Protein AF-0000000081657833 (afdb_homodimer)

Structure (mmCIF, N/CA/C/O backbone):
data_AF-0000000081657833-model_v1
#
loop_
_entity.id
_entity.type
_entity.pdbx_description
1 polymer Otopetrin-2-like
#
loop_
_atom_site.group_PDB
_atom_site.id
_atom_site.type_symbol
_atom_site.label_atom_id
_atom_site.label_alt_id
_atom_site.label_comp_id
_atom_site.label_asym_id
_atom_site.label_entity_id
_atom_site.label_seq_id
_atom_site.pdbx_PDB_ins_code
_atom_site.Cartn_x
_atom_site.Cartn_y
_atom_site.Cartn_z
_atom_site.occupancy
_atom_site.B_iso_or_equiv
_atom_site.auth_seq_id
_atom_site.auth_comp_id
_atom_site.auth_asym_id
_atom_site.auth_atom_id
_atom_site.pdbx_PDB_model_num
ATOM 1 N N . MET A 1 1 ? -50.062 37.625 16.531 1 20.48 1 MET A N 1
ATOM 2 C CA . MET A 1 1 ? -49.156 36.594 17.062 1 20.48 1 MET A CA 1
ATOM 3 C C . MET A 1 1 ? -47.719 36.906 16.688 1 20.48 1 MET A C 1
ATOM 5 O O . MET A 1 1 ? -46.844 36.062 16.828 1 20.48 1 MET A O 1
ATOM 9 N N . ALA A 1 2 ? -47.469 38.031 16.031 1 24.91 2 ALA A N 1
ATOM 10 C CA . ALA A 1 2 ? -46.375 38.844 15.508 1 24.91 2 ALA A CA 1
ATOM 11 C C . ALA A 1 2 ? -45.469 39.312 16.625 1 24.91 2 ALA A C 1
ATOM 13 O O . ALA A 1 2 ? -44.312 39.688 16.375 1 24.91 2 ALA A O 1
ATOM 14 N N . THR A 1 3 ? -45.969 39.5 17.859 1 25.23 3 THR A N 1
ATOM 15 C CA . THR A 1 3 ? -45.406 40.312 18.938 1 25.23 3 THR A CA 1
ATOM 16 C C . THR A 1 3 ? -44.188 39.625 19.516 1 25.23 3 THR A C 1
ATOM 18 O O . THR A 1 3 ? -43.312 40.281 20.094 1 25.23 3 THR A O 1
ATOM 21 N N . SER A 1 4 ? -44.281 38.312 19.719 1 24.72 4 SER A N 1
ATOM 22 C CA . SER A 1 4 ? -43.438 37.688 20.719 1 24.72 4 SER A CA 1
ATOM 23 C C . SER A 1 4 ? -42 37.562 20.234 1 24.72 4 SER A C 1
ATOM 25 O O . SER A 1 4 ? -41.188 36.875 20.859 1 24.72 4 SER A O 1
ATOM 27 N N . TYR A 1 5 ? -41.688 37.906 19 1 25.25 5 TYR A N 1
ATOM 28 C CA . TYR A 1 5 ? -40.344 37.75 18.469 1 25.25 5 TYR A CA 1
ATOM 29 C C . TYR A 1 5 ? -39.375 38.719 19.125 1 25.25 5 TYR A C 1
ATOM 31 O O . TYR A 1 5 ? -38.156 38.656 18.875 1 25.25 5 TYR A O 1
ATOM 39 N N . ARG A 1 6 ? -39.906 39.844 19.672 1 27.23 6 ARG A N 1
ATOM 40 C CA . ARG A 1 6 ? -39.094 40.969 20.094 1 27.23 6 ARG A CA 1
ATOM 41 C C . ARG A 1 6 ? -38.281 40.625 21.328 1 27.23 6 ARG A C 1
ATOM 43 O O . ARG A 1 6 ? -37.219 41.219 21.562 1 27.23 6 ARG A O 1
ATOM 50 N N . ALA A 1 7 ? -38.969 39.969 22.266 1 26.09 7 ALA A N 1
ATOM 51 C CA . ALA A 1 7 ? -38.469 39.969 23.625 1 26.09 7 ALA A CA 1
ATOM 52 C C . ALA A 1 7 ? -37.156 39.219 23.734 1 26.09 7 ALA A C 1
ATOM 54 O O . ALA A 1 7 ? -36.438 39.312 24.75 1 26.09 7 ALA A O 1
ATOM 55 N N . ILE A 1 8 ? -37 38.188 22.844 1 27.27 8 ILE A N 1
ATOM 56 C CA . ILE A 1 8 ? -35.844 37.312 23.125 1 27.27 8 ILE A CA 1
ATOM 57 C C . ILE A 1 8 ? -34.562 38.062 22.891 1 27.27 8 ILE A C 1
ATOM 59 O O . ILE A 1 8 ? -33.469 37.625 23.312 1 27.27 8 ILE A O 1
ATOM 63 N N . ASN A 1 9 ? -34.625 39.25 22.156 1 26.12 9 ASN A N 1
ATOM 64 C CA . ASN A 1 9 ? -33.406 40 21.844 1 26.12 9 ASN A CA 1
ATOM 65 C C . ASN A 1 9 ? -32.875 40.719 23.078 1 26.12 9 ASN A C 1
ATOM 67 O O . ASN A 1 9 ? -31.875 41.469 23 1 26.12 9 ASN A O 1
ATOM 71 N N . ALA A 1 10 ? -33.75 41.094 23.906 1 26.34 10 ALA A N 1
ATOM 72 C CA . ALA A 1 10 ? -33.438 42.125 24.891 1 26.34 10 ALA A CA 1
ATOM 73 C C . ALA A 1 10 ? -32.312 41.656 25.812 1 26.34 10 ALA A C 1
ATOM 75 O O . ALA A 1 10 ? -31.469 42.438 26.25 1 26.34 10 ALA A O 1
ATOM 76 N N . ASP A 1 11 ? -32.531 40.594 26.484 1 26.44 11 ASP A N 1
ATOM 77 C CA . ASP A 1 11 ? -31.703 40.375 27.656 1 26.44 11 ASP A CA 1
ATOM 78 C C . ASP A 1 11 ? -30.297 39.938 27.25 1 26.44 11 ASP A C 1
ATOM 80 O O . ASP A 1 11 ? -29.797 38.906 27.672 1 26.44 11 ASP A O 1
ATOM 84 N N . LEU A 1 12 ? -29.984 40.125 25.922 1 25.72 12 LEU A N 1
ATOM 85 C CA . LEU A 1 12 ? -28.594 39.812 25.641 1 25.72 12 LEU A CA 1
ATOM 86 C C . LEU A 1 12 ? -27.672 40.781 26.406 1 25.72 12 LEU A C 1
ATOM 88 O O . LEU A 1 12 ? -27.797 42 26.297 1 25.72 12 LEU A O 1
ATOM 92 N N . PRO A 1 13 ? -27.297 40.469 27.641 1 28.05 13 PRO A N 1
ATOM 93 C CA . PRO A 1 13 ? -26.453 41.406 28.359 1 28.05 13 PRO A CA 1
ATOM 94 C C . PRO A 1 13 ? -25.453 42.125 27.438 1 28.05 13 PRO A C 1
ATOM 96 O O . PRO A 1 13 ? -25.094 41.625 26.391 1 28.05 13 PRO A O 1
ATOM 99 N N . ASP A 1 14 ? -25.469 43.438 27.453 1 27.39 14 ASP A N 1
ATOM 100 C CA . ASP A 1 14 ? -24.547 44.344 26.781 1 27.39 14 ASP A CA 1
ATOM 101 C C . ASP A 1 14 ? -23.109 43.844 26.859 1 27.39 14 ASP A C 1
ATOM 103 O O . ASP A 1 14 ? -22.578 43.625 27.953 1 27.39 14 ASP A O 1
ATOM 107 N N . PHE A 1 15 ? -22.656 42.969 26.016 1 26.62 15 PHE A N 1
ATOM 108 C CA . PHE A 1 15 ? -21.234 42.656 25.906 1 26.62 15 PHE A CA 1
ATOM 109 C C . PHE A 1 15 ? -20.375 43.906 26.016 1 26.62 15 PHE A C 1
ATOM 111 O O . PHE A 1 15 ? -20.312 44.688 25.078 1 26.62 15 PHE A O 1
ATOM 118 N N . GLU A 1 16 ? -20.438 44.688 27.172 1 26.23 16 GLU A N 1
ATOM 119 C CA . GLU A 1 16 ? -19.422 45.688 27.469 1 26.23 16 GLU A CA 1
ATOM 120 C C . GLU A 1 16 ? -18.062 45.281 26.891 1 26.23 16 GLU A C 1
ATOM 122 O O . GLU A 1 16 ? -17.75 44.094 26.766 1 26.23 16 GLU A O 1
ATOM 127 N N . THR A 1 17 ? -17.312 46.25 26.234 1 28.41 17 THR A N 1
ATOM 128 C CA . THR A 1 17 ? -15.961 46.281 25.703 1 28.41 17 THR A CA 1
ATOM 129 C C . THR A 1 17 ? -14.977 45.625 26.672 1 28.41 17 THR A C 1
ATOM 131 O O . THR A 1 17 ? -14.641 46.219 27.703 1 28.41 17 THR A O 1
ATOM 134 N N . ILE A 1 18 ? -15.211 44.469 27.141 1 28.56 18 ILE A N 1
ATOM 135 C CA . ILE A 1 18 ? -14.156 43.875 27.969 1 28.56 18 ILE A CA 1
ATOM 136 C C . ILE A 1 18 ? -12.797 44.156 27.328 1 28.56 18 ILE A C 1
ATOM 138 O O . ILE A 1 18 ? -12.531 43.688 26.203 1 28.56 18 ILE A O 1
ATOM 142 N N . SER A 1 19 ? -12.164 45.375 27.641 1 27.45 19 SER A N 1
ATOM 143 C CA . SER A 1 19 ? -10.75 45.719 27.469 1 27.45 19 SER A CA 1
ATOM 144 C C . SER A 1 19 ? -9.859 44.5 27.734 1 27.45 19 SER A C 1
ATOM 146 O O . SER A 1 19 ? -9.734 44.062 28.875 1 27.45 19 SER A O 1
ATOM 148 N N . LEU A 1 20 ? -9.938 43.438 26.969 1 29.78 20 LEU A N 1
ATOM 149 C CA . LEU A 1 20 ? -8.914 42.406 26.984 1 29.78 20 LEU A CA 1
ATOM 150 C C . LEU A 1 20 ? -7.527 43 27.156 1 29.78 20 LEU A C 1
ATOM 152 O O . LEU A 1 20 ? -7.008 43.656 26.25 1 29.78 20 LEU A O 1
ATOM 156 N N . ASN A 1 21 ? -7.195 43.531 28.406 1 30.41 21 ASN A N 1
ATOM 157 C CA . ASN A 1 21 ? -5.891 44 28.859 1 30.41 21 ASN A CA 1
ATOM 158 C C . ASN A 1 21 ? -4.762 43.125 28.328 1 30.41 21 ASN A C 1
ATOM 160 O O . ASN A 1 21 ? -4.969 41.938 28.047 1 30.41 21 ASN A O 1
ATOM 164 N N . SER A 1 22 ? -3.482 43.75 27.922 1 36.66 22 SER A N 1
ATOM 165 C CA . SER A 1 22 ? -2.221 43.25 27.391 1 36.66 22 SER A CA 1
ATOM 166 C C . SER A 1 22 ? -1.782 41.969 28.109 1 36.66 22 SER A C 1
ATOM 168 O O . SER A 1 22 ? -1.182 41.062 27.5 1 36.66 22 SER A O 1
ATOM 170 N N . VAL A 1 23 ? -2.049 41.875 29.406 1 38.56 23 VAL A N 1
ATOM 171 C CA . VAL A 1 23 ? -1.584 40.75 30.219 1 38.56 23 VAL A CA 1
ATOM 172 C C . VAL A 1 23 ? -2.281 39.469 29.781 1 38.56 23 VAL A C 1
ATOM 174 O O . VAL A 1 23 ? -1.65 38.406 29.688 1 38.56 23 VAL A O 1
ATOM 177 N N . ASP A 1 24 ? -3.578 39.562 29.438 1 38.16 24 ASP A N 1
ATOM 178 C CA . ASP A 1 24 ? -4.316 38.312 29.172 1 38.16 24 ASP A CA 1
ATOM 179 C C . ASP A 1 24 ? -3.98 37.781 27.781 1 38.16 24 ASP A C 1
ATOM 181 O O . ASP A 1 24 ? -3.945 36.562 27.578 1 38.16 24 ASP A O 1
ATOM 185 N N . ILE A 1 25 ? -3.688 38.688 26.891 1 39.97 25 ILE A N 1
ATOM 186 C CA . ILE A 1 25 ? -3.225 38.188 25.594 1 39.97 25 ILE A CA 1
ATOM 187 C C . ILE A 1 25 ? -1.876 37.5 25.766 1 39.97 25 ILE A C 1
ATOM 189 O O . ILE A 1 25 ? -1.628 36.438 25.156 1 39.97 25 ILE A O 1
ATOM 193 N N . ASP A 1 26 ? -0.988 38.125 26.625 1 41.34 26 ASP A N 1
ATOM 194 C CA . ASP A 1 26 ? 0.297 37.469 26.844 1 41.34 26 ASP A CA 1
ATOM 195 C C . ASP A 1 26 ? 0.113 36.125 27.562 1 41.34 26 ASP A C 1
ATOM 197 O O . ASP A 1 26 ? 0.794 35.156 27.25 1 41.34 26 ASP A O 1
ATOM 201 N N . GLU A 1 27 ? -0.792 36.094 28.562 1 42.16 27 GLU A N 1
ATOM 202 C CA . GLU A 1 27 ? -1.062 34.812 29.203 1 42.16 27 GLU A CA 1
ATOM 203 C C . GLU A 1 27 ? -1.733 33.844 28.219 1 42.16 27 GLU A C 1
ATOM 205 O O . GLU A 1 27 ? -1.401 32.656 28.188 1 42.16 27 GLU A O 1
ATOM 210 N N . TYR A 1 28 ? -2.646 34.312 27.422 1 40.41 28 TYR A N 1
ATOM 211 C CA . TYR A 1 28 ? -3.246 33.469 26.391 1 40.41 28 TYR A CA 1
ATOM 212 C C . TYR A 1 28 ? -2.217 33.062 25.344 1 40.41 28 TYR A C 1
ATOM 214 O O . TYR A 1 28 ? -2.17 31.922 24.906 1 40.41 28 TYR A O 1
ATOM 222 N N . ARG A 1 29 ? -1.452 34.031 24.891 1 39.5 29 ARG A N 1
ATOM 223 C CA . ARG A 1 29 ? -0.312 33.688 24.062 1 39.5 29 ARG A CA 1
ATOM 224 C C . ARG A 1 29 ? 0.617 32.719 24.781 1 39.5 29 ARG A C 1
ATOM 226 O O . ARG A 1 29 ? 1.127 31.781 24.172 1 39.5 29 ARG A O 1
ATOM 233 N N . ASN A 1 30 ? 0.986 33.062 26.031 1 41.78 30 ASN A N 1
ATOM 234 C CA . ASN A 1 30 ? 1.788 32.125 26.812 1 41.78 30 ASN A CA 1
ATOM 235 C C . ASN A 1 30 ? 1.072 30.797 26.984 1 41.78 30 ASN A C 1
ATOM 237 O O . ASN A 1 30 ? 1.706 29.75 26.969 1 41.78 30 ASN A O 1
ATOM 241 N N . LEU A 1 31 ? -0.223 30.875 27.281 1 39.28 31 LEU A N 1
ATOM 242 C CA . LEU A 1 31 ? -0.978 29.625 27.359 1 39.28 31 LEU A CA 1
ATOM 243 C C . LEU A 1 31 ? -1.009 28.922 26 1 39.28 31 LEU A C 1
ATOM 245 O O . LEU A 1 31 ? -0.861 27.703 25.938 1 39.28 31 LEU A O 1
ATOM 249 N N . ILE A 1 32 ? -1.309 29.688 24.953 1 39.22 32 ILE A N 1
ATOM 250 C CA . ILE A 1 32 ? -1.171 29.094 23.625 1 39.22 32 ILE A CA 1
ATOM 251 C C . ILE A 1 32 ? 0.274 28.656 23.406 1 39.22 32 ILE A C 1
ATOM 253 O O . ILE A 1 32 ? 0.524 27.578 22.859 1 39.22 32 ILE A O 1
ATOM 257 N N . ARG A 1 33 ? 1.222 29.672 23.688 1 39 33 ARG A N 1
ATOM 258 C CA . ARG A 1 33 ? 2.621 29.266 23.609 1 39 33 ARG A CA 1
ATOM 259 C C . ARG A 1 33 ? 2.902 28.109 24.562 1 39 33 ARG A C 1
ATOM 261 O O . ARG A 1 33 ? 3.654 27.188 24.219 1 39 33 ARG A O 1
ATOM 268 N N . LYS A 1 34 ? 2.561 28.266 25.844 1 40.59 34 LYS A N 1
ATOM 269 C CA . LYS A 1 34 ? 2.717 27.141 26.75 1 40.59 34 LYS A CA 1
ATOM 270 C C . LYS A 1 34 ? 1.944 25.922 26.25 1 40.59 34 LYS A C 1
ATOM 272 O O . LYS A 1 34 ? 2.404 24.781 26.391 1 40.59 34 LYS A O 1
ATOM 277 N N . ARG A 1 35 ? 0.687 26.141 25.906 1 37.44 35 ARG A N 1
ATOM 278 C CA . ARG A 1 35 ? -0.119 25.078 25.312 1 37.44 35 ARG A CA 1
ATOM 279 C C . ARG A 1 35 ? 0.472 24.609 23.984 1 37.44 35 ARG A C 1
ATOM 281 O O . ARG A 1 35 ? 0.391 23.438 23.656 1 37.44 35 ARG A O 1
ATOM 288 N N . ALA A 1 36 ? 0.867 25.562 23.266 1 38.44 36 ALA A N 1
ATOM 289 C CA . ALA A 1 36 ? 1.627 25.172 22.078 1 38.44 36 ALA A CA 1
ATOM 290 C C . ALA A 1 36 ? 2.91 24.438 22.469 1 38.44 36 ALA A C 1
ATOM 292 O O . ALA A 1 36 ? 3.613 23.922 21.609 1 38.44 36 ALA A O 1
ATOM 293 N N . VAL A 1 37 ? 3.5 24.906 23.578 1 38.91 37 VAL A N 1
ATOM 294 C CA . VAL A 1 37 ? 4.609 24.078 24.047 1 38.91 37 VAL A CA 1
ATOM 295 C C . VAL A 1 37 ? 4.133 22.641 24.266 1 38.91 37 VAL A C 1
ATOM 297 O O . VAL A 1 37 ? 3.609 22.297 25.328 1 38.91 37 VAL A O 1
ATOM 300 N N . SER A 1 38 ? 3.117 22.219 23.641 1 41.28 38 SER A N 1
ATOM 301 C CA . SER A 1 38 ? 2.92 20.781 23.594 1 41.28 38 SER A CA 1
ATOM 302 C C . SER A 1 38 ? 4.199 20.031 23.938 1 41.28 38 SER A C 1
ATOM 304 O O . SER A 1 38 ? 5.273 20.344 23.422 1 41.28 38 SER A O 1
ATOM 306 N N . LYS A 1 39 ? 4.207 19.672 25.094 1 44.31 39 LYS A N 1
ATOM 307 C CA . LYS A 1 39 ? 5.266 18.75 25.469 1 44.31 39 LYS A CA 1
ATOM 308 C C . LYS A 1 39 ? 5.875 18.078 24.25 1 44.31 39 LYS A C 1
ATOM 310 O O . LYS A 1 39 ? 5.191 17.891 23.234 1 44.31 39 LYS A O 1
ATOM 315 N N . GLU A 1 40 ? 7.254 18 24.172 1 48.75 40 GLU A N 1
ATOM 316 C CA . GLU A 1 40 ? 8.359 17.516 23.359 1 48.75 40 GLU A CA 1
ATOM 317 C C . GLU A 1 40 ? 7.996 16.203 22.672 1 48.75 40 GLU A C 1
ATOM 319 O O . GLU A 1 40 ? 8.062 15.133 23.281 1 48.75 40 GLU A O 1
ATOM 324 N N . GLU A 1 41 ? 6.898 16.141 21.922 1 56.97 41 GLU A N 1
ATOM 325 C CA . GLU A 1 41 ? 6.641 14.945 21.125 1 56.97 41 GLU A CA 1
ATOM 326 C C . GLU A 1 41 ? 7.918 14.453 20.438 1 56.97 41 GLU A C 1
ATOM 328 O O . GLU A 1 41 ? 8.609 15.227 19.781 1 56.97 41 GLU A O 1
ATOM 333 N N . SER A 1 42 ? 8.531 13.477 21.031 1 72 42 SER A N 1
ATOM 334 C CA . SER A 1 42 ? 9.695 12.891 20.375 1 72 42 SER A CA 1
ATOM 335 C C . SER A 1 42 ? 9.328 12.289 19.031 1 72 42 SER A C 1
ATOM 337 O O . SER A 1 42 ? 8.578 11.32 18.953 1 72 42 SER A O 1
ATOM 339 N N . PRO A 1 43 ? 9.531 13.086 17.938 1 79.62 43 PRO A N 1
ATOM 340 C CA . PRO A 1 43 ? 9.312 12.508 16.609 1 79.62 43 PRO A CA 1
ATOM 341 C C . PRO A 1 43 ? 9.93 11.117 16.469 1 79.62 43 PRO A C 1
ATOM 343 O O . PRO A 1 43 ? 9.406 10.281 15.719 1 79.62 43 PRO A O 1
ATOM 346 N N . GLY A 1 44 ? 10.938 10.898 17.297 1 82.19 44 GLY A N 1
ATOM 347 C CA . GLY A 1 44 ? 11.562 9.586 17.266 1 82.19 44 GLY A CA 1
ATOM 348 C C . GLY A 1 44 ? 10.688 8.492 17.828 1 82.19 44 GLY A C 1
ATOM 349 O O . GLY A 1 44 ? 10.672 7.367 17.328 1 82.19 44 GLY A O 1
ATOM 350 N N . GLY A 1 45 ? 9.906 8.859 18.844 1 82.75 45 GLY A N 1
ATOM 351 C CA . GLY A 1 45 ? 9 7.891 19.438 1 82.75 45 GLY A CA 1
ATOM 352 C C . GLY A 1 45 ? 7.867 7.484 18.5 1 82.75 45 GLY A C 1
ATOM 353 O O . GLY A 1 45 ? 7.461 6.32 18.484 1 82.75 45 GLY A O 1
ATOM 354 N N . THR A 1 46 ? 7.422 8.367 17.719 1 86.94 46 THR A N 1
ATOM 355 C CA . THR A 1 46 ? 6.336 8.086 16.797 1 86.94 46 THR A CA 1
ATOM 356 C C . THR A 1 46 ? 6.809 7.145 15.688 1 86.94 46 THR A C 1
ATOM 358 O O . THR A 1 46 ? 6.117 6.184 15.344 1 86.94 46 THR A O 1
ATOM 361 N N . VAL A 1 47 ? 7.961 7.406 15.195 1 89.62 47 VAL A N 1
ATOM 362 C CA . VAL A 1 47 ? 8.477 6.59 14.102 1 89.62 47 VAL A CA 1
ATOM 363 C C . VAL A 1 47 ? 8.875 5.211 14.633 1 89.62 47 VAL A C 1
ATOM 365 O O . VAL A 1 47 ? 8.711 4.203 13.938 1 89.62 47 VAL A O 1
ATOM 368 N N . CYS A 1 48 ? 9.367 5.199 15.82 1 90.06 48 CYS A N 1
ATOM 369 C CA . CYS A 1 48 ? 9.719 3.92 16.438 1 90.06 48 CYS A CA 1
ATOM 370 C C . CYS A 1 48 ? 8.477 3.043 16.594 1 90.06 48 CYS A C 1
ATOM 372 O O . CYS A 1 48 ? 8.531 1.834 16.375 1 90.06 48 CYS A O 1
ATOM 374 N N . GLY A 1 49 ? 7.414 3.66 17.031 1 92.25 49 GLY A N 1
ATOM 375 C CA . GLY A 1 49 ? 6.164 2.922 17.125 1 92.25 49 GLY A CA 1
ATOM 376 C C . GLY A 1 49 ? 5.676 2.4 15.781 1 92.25 49 GLY A C 1
ATOM 377 O O . GLY A 1 49 ? 5.211 1.264 15.688 1 92.25 49 GLY A O 1
ATOM 378 N N . GLN A 1 50 ? 5.82 3.17 14.781 1 93 50 GLN A N 1
ATOM 379 C CA . GLN A 1 50 ? 5.402 2.742 13.445 1 93 50 GLN A CA 1
ATOM 380 C C . GLN A 1 50 ? 6.258 1.582 12.953 1 93 50 GLN A C 1
ATOM 382 O O . GLN A 1 50 ? 5.738 0.632 12.359 1 93 50 GLN A O 1
ATOM 387 N N . LEU A 1 51 ? 7.535 1.677 13.195 1 95.38 51 LEU A N 1
ATOM 388 C CA . LEU A 1 51 ? 8.438 0.603 12.789 1 95.38 51 LEU A CA 1
ATOM 389 C C . LEU A 1 51 ? 8.094 -0.694 13.516 1 95.38 51 LEU A C 1
ATOM 391 O O . LEU A 1 51 ? 8.133 -1.772 12.922 1 95.38 51 LEU A O 1
ATOM 395 N N . ALA A 1 52 ? 7.762 -0.55 14.766 1 95.5 52 ALA A N 1
ATOM 396 C CA . ALA A 1 52 ? 7.371 -1.728 15.539 1 95.5 52 ALA A CA 1
ATOM 397 C C . ALA A 1 52 ? 6.117 -2.373 14.961 1 95.5 52 ALA A C 1
ATOM 399 O O . ALA A 1 52 ? 6.027 -3.6 14.867 1 95.5 52 ALA A O 1
ATOM 400 N N . GLY A 1 53 ? 5.188 -1.564 14.617 1 95.5 53 GLY A N 1
ATOM 401 C CA . GLY A 1 53 ? 3.979 -2.088 14 1 95.5 53 GLY A CA 1
ATOM 402 C C . GLY A 1 53 ? 4.242 -2.801 12.688 1 95.5 53 GLY A C 1
ATOM 403 O O . GLY A 1 53 ? 3.734 -3.9 12.461 1 95.5 53 GLY A O 1
ATOM 404 N N . ILE A 1 54 ? 5.074 -2.227 11.844 1 95.56 54 ILE A N 1
ATOM 405 C CA . ILE A 1 54 ? 5.406 -2.818 10.547 1 95.56 54 ILE A CA 1
ATOM 406 C C . ILE A 1 54 ? 6.137 -4.145 10.766 1 95.56 54 ILE A C 1
ATOM 408 O O . ILE A 1 54 ? 5.871 -5.125 10.062 1 95.56 54 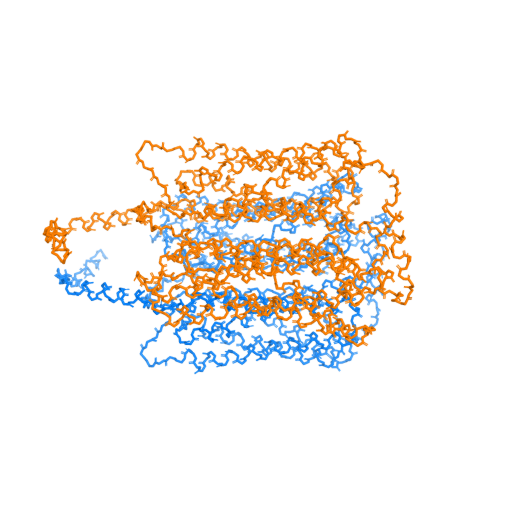ILE A O 1
ATOM 412 N N . THR A 1 55 ? 7 -4.133 11.703 1 97 55 THR A N 1
ATOM 413 C CA . THR A 1 55 ? 7.758 -5.348 12 1 97 55 THR A CA 1
ATOM 414 C C . THR A 1 55 ? 6.824 -6.477 12.422 1 97 55 THR A C 1
ATOM 416 O O . THR A 1 55 ? 6.949 -7.605 11.938 1 97 55 THR A O 1
ATOM 419 N N . LEU A 1 56 ? 5.879 -6.168 13.266 1 96.62 56 LEU A N 1
ATOM 420 C CA . LEU A 1 56 ? 4.941 -7.18 13.742 1 96.62 56 LEU A CA 1
ATOM 421 C C . LEU A 1 56 ? 4.09 -7.715 12.602 1 96.62 56 LEU A C 1
ATOM 423 O O . LEU A 1 56 ? 3.852 -8.922 12.508 1 96.62 56 LEU A O 1
ATOM 427 N N . VAL A 1 57 ? 3.691 -6.879 11.75 1 96.56 57 VAL A N 1
ATOM 428 C CA . VAL A 1 57 ? 2.857 -7.289 10.625 1 96.56 57 VAL A CA 1
ATOM 429 C C . VAL A 1 57 ? 3.674 -8.148 9.656 1 96.56 57 VAL A C 1
ATOM 431 O O . VAL A 1 57 ? 3.207 -9.195 9.203 1 96.56 57 VAL A O 1
ATOM 434 N N . VAL A 1 58 ? 4.926 -7.73 9.367 1 96.5 58 VAL A N 1
ATOM 435 C CA . VAL A 1 58 ? 5.758 -8.445 8.406 1 96.5 58 VAL A CA 1
ATOM 436 C C . VAL A 1 58 ? 6.102 -9.836 8.945 1 96.5 58 VAL A C 1
ATOM 438 O O . VAL A 1 58 ? 6.137 -10.812 8.195 1 96.5 58 VAL A O 1
ATOM 441 N N . ILE A 1 59 ? 6.336 -9.953 10.227 1 96.75 59 ILE A N 1
ATOM 442 C CA . ILE A 1 59 ? 6.594 -11.258 10.828 1 96.75 59 ILE A CA 1
ATOM 443 C C . ILE A 1 59 ? 5.375 -12.156 10.656 1 96.75 59 ILE A C 1
ATOM 445 O O . ILE A 1 59 ? 5.508 -13.328 10.289 1 96.75 59 ILE A O 1
ATOM 449 N N . GLY A 1 60 ? 4.18 -11.625 10.922 1 95.69 60 GLY A N 1
ATOM 450 C CA . GLY A 1 60 ? 2.959 -12.398 10.742 1 95.69 60 GLY A CA 1
ATOM 451 C C . GLY A 1 60 ? 2.754 -12.867 9.312 1 95.69 60 GLY A C 1
ATOM 452 O O . GLY A 1 60 ? 2.377 -14.016 9.078 1 95.69 60 GLY A O 1
ATOM 453 N N . VAL A 1 61 ? 3.049 -12.023 8.391 1 94.38 61 VAL A N 1
ATOM 454 C CA . VAL A 1 61 ? 2.896 -12.367 6.98 1 94.38 61 VAL A CA 1
ATOM 455 C C . VAL A 1 61 ? 3.922 -13.43 6.59 1 94.38 61 VAL A C 1
ATOM 457 O O . VAL A 1 61 ? 3.6 -14.375 5.867 1 94.38 61 VAL A O 1
ATOM 460 N N . ALA A 1 62 ? 5.137 -13.273 7.023 1 94.75 62 ALA A N 1
ATOM 461 C CA . ALA A 1 62 ? 6.195 -14.227 6.703 1 94.75 62 ALA A CA 1
ATOM 462 C C . ALA A 1 62 ? 5.867 -15.609 7.242 1 94.75 62 ALA A C 1
ATOM 464 O O . ALA A 1 62 ? 6.047 -16.609 6.543 1 94.75 62 ALA A O 1
ATOM 465 N N . LEU A 1 63 ? 5.348 -15.688 8.422 1 94.69 63 LEU A N 1
ATOM 466 C CA . LEU A 1 63 ? 5.02 -16.969 9.023 1 94.69 63 LEU A CA 1
ATOM 467 C C . LEU A 1 63 ? 3.803 -17.594 8.344 1 94.69 63 LEU A C 1
ATOM 469 O O . LEU A 1 63 ? 3.746 -18.812 8.164 1 94.69 63 LEU A O 1
ATOM 473 N N . THR A 1 64 ? 2.857 -16.797 7.992 1 92.94 64 THR A N 1
ATOM 474 C CA . THR A 1 64 ? 1.681 -17.297 7.297 1 92.94 64 THR A CA 1
ATOM 475 C C . THR A 1 64 ? 2.057 -17.828 5.914 1 92.94 64 THR A C 1
ATOM 477 O O . THR A 1 64 ? 1.582 -18.891 5.504 1 92.94 64 THR A O 1
ATOM 480 N N . LEU A 1 65 ? 2.92 -17.125 5.246 1 89.19 65 LEU A N 1
ATOM 481 C CA . LEU A 1 65 ? 3.365 -17.578 3.93 1 89.19 65 LEU A CA 1
ATOM 482 C C . LEU A 1 65 ? 4.18 -18.859 4.035 1 89.19 65 LEU A C 1
ATOM 484 O O . LEU A 1 65 ? 4.07 -19.75 3.18 1 89.19 65 LEU A O 1
ATOM 488 N N . THR A 1 66 ? 4.969 -18.922 5.055 1 88.62 66 THR A N 1
ATOM 489 C CA . THR 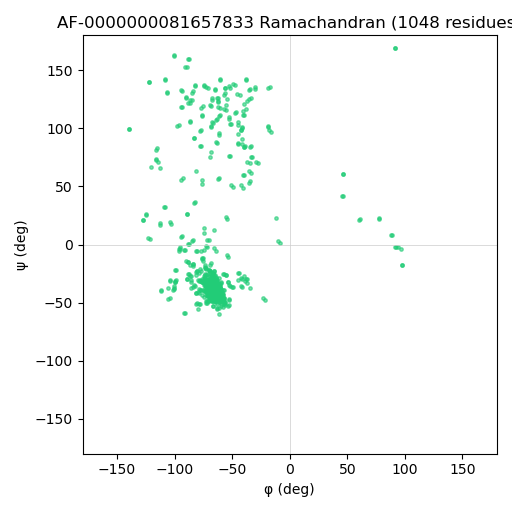A 1 66 ? 5.75 -20.125 5.289 1 88.62 66 THR A CA 1
ATOM 490 C C . THR A 1 66 ? 4.836 -21.328 5.539 1 88.62 66 THR A C 1
ATOM 492 O O . THR A 1 66 ? 5.098 -22.422 5.047 1 88.62 66 THR A O 1
ATOM 495 N N . PHE A 1 67 ? 3.777 -21.125 6.23 1 87.25 67 PHE A N 1
ATOM 496 C CA . PHE A 1 67 ? 2.797 -22.156 6.508 1 87.25 67 PHE A CA 1
ATOM 497 C C . PHE A 1 67 ? 2.168 -22.672 5.215 1 87.25 67 PHE A C 1
ATOM 499 O O . PHE A 1 67 ? 2.002 -23.875 5.035 1 87.25 67 PHE A O 1
ATOM 506 N N . ILE A 1 68 ? 1.979 -21.828 4.293 1 83.81 68 ILE A N 1
ATOM 507 C CA . ILE A 1 68 ? 1.313 -22.188 3.049 1 83.81 68 ILE A CA 1
ATOM 508 C C . ILE A 1 68 ? 2.311 -22.859 2.109 1 83.81 68 ILE A C 1
ATOM 510 O O . ILE A 1 68 ? 1.981 -23.859 1.454 1 83.81 68 ILE A O 1
ATOM 514 N N . LEU A 1 69 ? 3.502 -22.328 2.049 1 81.19 69 LEU A N 1
ATOM 515 C CA . LEU A 1 69 ? 4.5 -22.828 1.115 1 81.19 69 LEU A CA 1
ATOM 516 C C . LEU A 1 69 ? 4.988 -24.219 1.543 1 81.19 69 LEU A C 1
ATOM 518 O O . LEU A 1 69 ? 5.348 -25.031 0.699 1 81.19 69 LEU A O 1
ATOM 522 N N . LYS A 1 70 ? 4.992 -24.469 2.801 1 80.5 70 LYS A N 1
ATOM 523 C CA . LYS A 1 70 ? 5.438 -25.781 3.285 1 80.5 70 LYS A CA 1
ATOM 524 C C . LYS A 1 70 ? 4.281 -26.766 3.352 1 80.5 70 LYS A C 1
ATOM 526 O O . LYS A 1 70 ? 4.391 -27.812 3.982 1 80.5 70 LYS A O 1
ATOM 531 N N . HIS A 1 71 ? 3.367 -26.531 2.578 1 68.75 71 HIS A N 1
ATOM 532 C CA . HIS A 1 71 ? 2.213 -27.406 2.369 1 68.75 71 HIS A CA 1
ATOM 533 C C . HIS A 1 71 ? 1.646 -27.891 3.697 1 68.75 71 HIS A C 1
ATOM 535 O O . HIS A 1 71 ? 1.36 -29.078 3.854 1 68.75 71 HIS A O 1
ATOM 541 N N . GLY A 1 72 ? 1.57 -26.938 4.684 1 64.56 72 GLY A N 1
ATOM 542 C CA . GLY A 1 72 ? 0.83 -27.234 5.898 1 64.56 72 GLY A CA 1
ATOM 543 C C . GLY A 1 72 ? 1.593 -28.125 6.859 1 64.56 72 GLY A C 1
ATOM 544 O O . GLY A 1 72 ? 0.991 -28.891 7.621 1 64.56 72 GLY A O 1
ATOM 545 N N . GLU A 1 73 ? 2.938 -28.094 6.691 1 79.12 73 GLU A N 1
ATOM 546 C CA . GLU A 1 73 ? 3.674 -28.781 7.758 1 79.12 73 GLU A CA 1
ATOM 547 C C . GLU A 1 73 ? 3.184 -28.328 9.133 1 79.12 73 GLU A C 1
ATOM 549 O O . GLU A 1 73 ? 2.941 -27.141 9.359 1 79.12 73 GLU A O 1
ATOM 554 N N . LYS A 1 74 ? 3.055 -29.312 9.977 1 77.56 74 LYS A N 1
ATOM 555 C CA . LYS A 1 74 ? 2.451 -29.109 11.289 1 77.56 74 LYS A CA 1
ATOM 556 C C . LYS A 1 74 ? 3.242 -28.094 12.102 1 77.56 74 LYS A C 1
ATOM 558 O O . LYS A 1 74 ? 2.66 -27.266 12.812 1 77.56 74 LYS A O 1
ATOM 563 N N . VAL A 1 75 ? 4.477 -28.125 11.938 1 79.56 75 VAL A N 1
ATOM 564 C CA . VAL A 1 75 ? 5.309 -27.219 12.734 1 79.56 75 VAL A CA 1
ATOM 565 C C . VAL A 1 75 ? 5.098 -25.781 12.273 1 79.56 75 VAL A C 1
ATOM 567 O O . VAL A 1 75 ? 5.004 -24.875 13.102 1 79.56 75 VAL A O 1
ATOM 570 N N . ALA A 1 76 ? 4.977 -25.625 11.047 1 84.25 76 ALA A N 1
ATOM 571 C CA . ALA A 1 76 ? 4.758 -24.281 10.508 1 84.25 76 ALA A CA 1
ATOM 572 C C . ALA A 1 76 ? 3.383 -23.75 10.906 1 84.25 76 ALA A C 1
ATOM 574 O O . ALA A 1 76 ? 3.225 -22.547 11.156 1 84.25 76 ALA A O 1
ATOM 575 N N . GLU A 1 77 ? 2.416 -24.625 11.023 1 87.94 77 GLU A N 1
ATOM 576 C CA . GLU A 1 77 ? 1.081 -24.219 11.453 1 87.94 77 GLU A CA 1
ATOM 577 C C . GLU A 1 77 ? 1.072 -23.828 12.93 1 87.94 77 GLU A C 1
ATOM 579 O O . GLU A 1 77 ? 0.472 -22.812 13.297 1 87.94 77 GLU A O 1
ATOM 584 N N . GLN A 1 78 ? 1.721 -24.578 13.711 1 90.62 78 GLN A N 1
ATOM 585 C CA . GLN A 1 78 ? 1.798 -24.297 15.141 1 90.62 78 GLN A CA 1
ATOM 586 C C . GLN A 1 78 ? 2.529 -22.984 15.398 1 90.62 78 GLN A C 1
ATOM 588 O O . GLN A 1 78 ? 2.141 -22.203 16.281 1 90.62 78 GLN A O 1
ATOM 593 N N . ASP A 1 79 ? 3.535 -22.75 14.648 1 91.69 79 ASP A N 1
ATOM 594 C CA . ASP A 1 79 ? 4.277 -21.516 14.812 1 91.69 79 ASP A CA 1
ATOM 595 C C . ASP A 1 79 ? 3.441 -20.312 14.375 1 91.69 79 ASP A C 1
ATOM 597 O O . ASP A 1 79 ? 3.477 -19.25 15.016 1 91.69 79 ASP A O 1
ATOM 601 N N . ASN A 1 80 ? 2.795 -20.469 13.289 1 92.94 80 ASN A N 1
ATOM 602 C CA . ASN A 1 80 ? 1.909 -19.406 12.844 1 92.94 80 ASN A CA 1
ATOM 603 C C . ASN A 1 80 ? 0.819 -19.109 13.875 1 92.94 80 ASN A C 1
ATOM 605 O O . ASN A 1 80 ? 0.583 -17.953 14.219 1 92.94 80 ASN A O 1
ATOM 609 N N . ASP A 1 81 ? 0.165 -20.156 14.406 1 94.44 81 ASP A N 1
ATOM 610 C CA . ASP A 1 81 ? -0.856 -20.016 15.438 1 94.44 81 ASP A CA 1
ATOM 611 C C . ASP A 1 81 ? -0.261 -19.422 16.719 1 94.44 81 ASP A C 1
ATOM 613 O O . ASP A 1 81 ? -0.878 -18.562 17.359 1 94.44 81 ASP A O 1
ATOM 617 N N . GLY A 1 82 ? 0.893 -19.922 17.031 1 95.62 82 GLY A N 1
ATOM 618 C CA . GLY A 1 82 ? 1.556 -19.406 18.203 1 95.62 82 GLY A CA 1
ATOM 619 C C . GLY A 1 82 ? 1.864 -17.922 18.125 1 95.62 82 GLY A C 1
ATOM 620 O O . GLY A 1 82 ? 1.715 -17.188 19.094 1 95.62 82 GLY A O 1
ATOM 621 N N . TYR A 1 83 ? 2.273 -17.5 16.984 1 96.44 83 TYR A N 1
ATOM 622 C CA . TYR A 1 83 ? 2.568 -16.078 16.797 1 96.44 83 TYR A CA 1
ATOM 623 C C . TYR A 1 83 ? 1.312 -15.234 16.969 1 96.44 83 TYR A C 1
ATOM 625 O O . TYR A 1 83 ? 1.339 -14.188 17.609 1 96.44 83 TYR A O 1
ATOM 633 N N . PHE A 1 84 ? 0.218 -15.648 16.406 1 96.88 84 PHE A N 1
ATOM 634 C CA . PHE A 1 84 ? -1.003 -14.859 16.484 1 96.88 84 PHE A CA 1
ATOM 635 C C . PHE A 1 84 ? -1.596 -14.93 17.891 1 96.88 84 PHE A C 1
ATOM 637 O O . PHE A 1 84 ? -2.209 -13.969 18.359 1 96.88 84 PHE A O 1
ATOM 644 N N . ILE A 1 85 ? -1.387 -16.047 18.594 1 97.62 85 ILE A N 1
ATOM 645 C CA . ILE A 1 85 ? -1.762 -16.078 20 1 97.62 85 ILE A CA 1
ATOM 646 C C . ILE A 1 85 ? -0.983 -15.023 20.781 1 97.62 85 ILE A C 1
ATOM 648 O O . ILE A 1 85 ? -1.555 -14.297 21.594 1 97.62 85 ILE A O 1
ATOM 652 N N . PHE A 1 86 ? 0.238 -14.922 20.453 1 97.75 86 PHE A N 1
ATOM 653 C CA . PHE A 1 86 ? 1.091 -13.93 21.094 1 97.75 86 PHE A CA 1
ATOM 654 C C . PHE A 1 86 ? 0.601 -12.516 20.781 1 97.75 86 PHE A C 1
ATOM 656 O O . PHE A 1 86 ? 0.5 -11.68 21.688 1 97.75 86 PHE A O 1
ATOM 663 N N . VAL A 1 87 ? 0.268 -12.242 19.562 1 97.19 87 VAL A N 1
ATOM 664 C CA . VAL A 1 87 ? -0.148 -10.906 19.156 1 97.19 87 VAL A CA 1
ATOM 665 C C . VAL A 1 87 ? -1.497 -10.57 19.781 1 97.19 87 VAL A C 1
ATOM 667 O O . VAL A 1 87 ? -1.7 -9.453 20.266 1 97.19 87 VAL A O 1
ATOM 670 N N . TYR A 1 88 ? -2.441 -11.516 19.844 1 98 88 TYR A N 1
ATOM 671 C CA . TYR A 1 88 ? -3.756 -11.281 20.422 1 98 88 TYR A CA 1
ATOM 672 C C . TYR A 1 88 ? -3.65 -11.047 21.922 1 98 88 TYR A C 1
ATOM 674 O O . TYR A 1 88 ? -4.25 -10.109 22.453 1 98 88 TYR A O 1
ATOM 682 N N . THR A 1 89 ? -2.869 -11.836 22.578 1 97.81 89 THR A N 1
ATOM 683 C CA . THR A 1 89 ? -2.742 -11.719 24.031 1 97.81 89 THR A CA 1
ATOM 684 C C . THR A 1 89 ? -2.037 -10.414 24.406 1 97.81 89 THR A C 1
ATOM 686 O O . THR A 1 89 ? -2.457 -9.727 25.344 1 97.81 89 THR A O 1
ATOM 689 N N . THR A 1 90 ? -1.003 -10.109 23.641 1 97.06 90 THR A N 1
ATOM 690 C CA . THR A 1 90 ? -0.294 -8.859 23.906 1 97.06 90 THR A CA 1
ATOM 691 C C . THR A 1 90 ? -1.193 -7.656 23.641 1 97.06 90 THR A C 1
ATOM 693 O O . THR A 1 90 ? -1.134 -6.656 24.359 1 97.06 90 THR A O 1
ATOM 696 N N . SER A 1 91 ? -2.02 -7.754 22.609 1 97.31 91 SER A N 1
ATOM 697 C CA . SER A 1 91 ? -2.951 -6.672 22.312 1 97.31 91 SER A CA 1
ATOM 698 C C . SER A 1 91 ? -3.992 -6.512 23.406 1 97.31 91 SER A C 1
ATOM 700 O O . SER A 1 91 ? -4.328 -5.387 23.797 1 97.31 91 SER A O 1
ATOM 702 N N . ILE A 1 92 ? -4.48 -7.594 23.953 1 97.44 92 ILE A N 1
ATOM 703 C CA . ILE A 1 92 ? -5.441 -7.543 25.047 1 97.44 92 ILE A CA 1
ATOM 704 C C . ILE A 1 92 ? -4.789 -6.922 26.281 1 97.44 92 ILE A C 1
ATOM 706 O O . ILE A 1 92 ? -5.379 -6.062 26.938 1 97.44 92 ILE A O 1
ATOM 710 N N . CYS A 1 93 ? -3.594 -7.324 26.516 1 96.5 93 CYS A N 1
ATOM 711 C CA . CYS A 1 93 ? -2.857 -6.762 27.656 1 96.5 93 CYS A CA 1
ATOM 712 C C . CYS A 1 93 ? -2.643 -5.262 27.469 1 96.5 93 CYS A C 1
ATOM 714 O O . CYS A 1 93 ? -2.773 -4.492 28.422 1 96.5 93 CYS A O 1
ATOM 716 N N . SER A 1 94 ? -2.357 -4.914 26.266 1 95.06 94 SER A N 1
ATOM 717 C CA . SER A 1 94 ? -2.156 -3.498 25.969 1 95.06 94 SER A CA 1
ATOM 718 C C . SER A 1 94 ? -3.438 -2.701 26.188 1 95.06 94 SER A C 1
ATOM 720 O O . SER A 1 94 ? -3.396 -1.581 26.703 1 95.06 94 SER A O 1
ATOM 722 N N . MET A 1 95 ? -4.551 -3.238 25.875 1 94.62 95 MET A N 1
ATOM 723 C CA . MET A 1 95 ? -5.82 -2.547 26.078 1 94.62 95 MET A CA 1
ATOM 724 C C . MET A 1 95 ? -6.125 -2.395 27.562 1 94.62 95 MET A C 1
ATOM 726 O O . MET A 1 95 ? -6.633 -1.357 27.984 1 94.62 95 MET A O 1
ATOM 730 N N . ILE A 1 96 ? -5.82 -3.381 28.281 1 93 96 ILE A N 1
ATOM 731 C CA . ILE A 1 96 ? -6.023 -3.322 29.719 1 93 96 ILE A CA 1
ATOM 732 C C . ILE A 1 96 ? -5.109 -2.26 30.328 1 93 96 ILE A C 1
ATOM 734 O O . ILE A 1 96 ? -5.543 -1.457 31.156 1 93 96 ILE A O 1
ATOM 738 N N . LEU A 1 97 ? -3.92 -2.201 29.891 1 90.69 97 LEU A N 1
ATOM 739 C CA . LEU A 1 97 ? -2.967 -1.214 30.391 1 90.69 97 LEU A CA 1
ATOM 740 C C . LEU A 1 97 ? -3.396 0.198 30 1 90.69 97 LEU A C 1
ATOM 742 O O . LEU A 1 97 ? -3.287 1.127 30.812 1 90.69 97 LEU A O 1
ATOM 746 N N . LEU A 1 98 ? -3.836 0.312 28.797 1 88.25 98 LEU A N 1
ATOM 747 C CA . LEU A 1 98 ? -4.301 1.619 28.344 1 88.25 98 LEU A CA 1
ATOM 748 C C . LEU A 1 98 ? -5.484 2.094 29.172 1 88.25 98 LEU A C 1
ATOM 750 O O . LEU A 1 98 ? -5.57 3.271 29.531 1 88.25 98 LEU A O 1
ATOM 754 N N . LYS A 1 99 ? -6.367 1.243 29.531 1 84.88 99 LYS A N 1
ATOM 755 C CA . LYS A 1 99 ? -7.555 1.579 30.297 1 84.88 99 LYS A CA 1
ATOM 756 C C . LYS A 1 99 ? -7.184 1.971 31.734 1 84.88 99 LYS A C 1
ATOM 758 O O . LYS A 1 99 ? -7.66 2.984 32.25 1 84.88 99 LYS A O 1
ATOM 763 N N . PHE A 1 100 ? -6.312 1.305 32.312 1 82.56 100 PHE A N 1
ATOM 764 C CA . PHE A 1 100 ? -6.109 1.465 33.719 1 82.56 100 PHE A CA 1
ATOM 765 C C . PHE A 1 100 ? -4.926 2.383 34 1 82.56 100 PHE A C 1
ATOM 767 O O . PHE A 1 100 ? -4.855 3.006 35.062 1 82.56 100 PHE A O 1
ATOM 774 N N . VAL A 1 101 ? -4.055 2.521 33.094 1 74.44 101 VAL A N 1
ATOM 775 C CA . VAL A 1 101 ? -2.838 3.266 33.406 1 74.44 101 VAL A CA 1
ATOM 776 C C . VAL A 1 101 ? -2.828 4.582 32.625 1 74.44 101 VAL A C 1
ATOM 778 O O . VAL A 1 101 ? -2.539 5.637 33.188 1 74.44 101 VAL A O 1
ATOM 781 N N . PHE A 1 102 ? -3.248 4.512 31.469 1 72.12 102 PHE A N 1
ATOM 782 C CA . PHE A 1 102 ? -2.947 5.656 30.609 1 72.12 102 PHE A CA 1
ATOM 783 C C . PHE A 1 102 ? -4.16 6.57 30.484 1 72.12 102 PHE A C 1
ATOM 785 O O . PHE A 1 102 ? -4.012 7.785 30.328 1 72.12 102 PHE A O 1
ATOM 792 N N . ILE A 1 103 ? -5.426 6.062 30.422 1 69 103 ILE A N 1
ATOM 793 C CA . ILE A 1 103 ? -6.625 6.859 30.219 1 69 103 ILE A CA 1
ATOM 794 C C . ILE A 1 103 ? -7.266 7.203 31.562 1 69 103 ILE A C 1
ATOM 796 O O . ILE A 1 103 ? -7.957 8.219 31.688 1 69 103 ILE A O 1
ATOM 800 N N . ARG A 1 104 ? -6.875 6.84 32.719 1 59.22 104 ARG A N 1
ATOM 801 C CA . ARG A 1 104 ? -7.582 7.078 33.969 1 59.22 104 ARG A CA 1
ATOM 802 C C . ARG A 1 104 ? -7.938 8.555 34.125 1 59.22 104 ARG A C 1
ATOM 804 O O . ARG A 1 104 ? -7.059 9.414 34.062 1 59.22 104 ARG A O 1
ATOM 811 N N . PRO A 1 105 ? -9.336 8.883 33.875 1 51.06 105 PRO A N 1
ATOM 812 C CA . PRO A 1 105 ? -9.828 10.25 34.094 1 51.06 105 PRO A CA 1
ATOM 813 C C . PRO A 1 105 ? -9.336 10.828 35.406 1 51.06 105 PRO A C 1
ATOM 815 O O . PRO A 1 105 ? -9.547 10.227 36.469 1 51.06 105 PRO A O 1
ATOM 818 N N . ARG A 1 106 ? -8.297 11.391 35.531 1 47.5 106 ARG A N 1
ATOM 819 C CA . ARG A 1 106 ? -8.258 12.172 36.781 1 47.5 106 ARG A CA 1
ATOM 820 C C . ARG A 1 106 ? -9.461 13.094 36.875 1 47.5 106 ARG A C 1
ATOM 822 O O . ARG A 1 106 ? -10.031 13.5 35.844 1 47.5 106 ARG A O 1
ATOM 829 N N . SER A 1 107 ? -10.164 13.234 38.062 1 45.19 107 SER A N 1
ATOM 830 C CA . SER A 1 107 ? -11.336 14.016 38.438 1 45.19 107 SER A CA 1
ATOM 831 C C . SER A 1 107 ? -11.539 15.211 37.531 1 45.19 107 SER A C 1
ATOM 833 O O . SER A 1 107 ? -12.68 15.617 37.281 1 45.19 107 SER A O 1
ATOM 835 N N . GLY A 1 108 ? -10.633 16.125 37.094 1 42.28 108 GLY A N 1
ATOM 836 C CA . GLY A 1 108 ? -10.844 17.438 36.5 1 42.28 108 GLY A CA 1
ATOM 837 C C . GLY A 1 108 ? -10.586 17.469 35 1 42.28 108 GLY A C 1
ATOM 838 O O . GLY A 1 108 ? -11.023 18.391 34.312 1 42.28 108 GLY A O 1
ATOM 839 N N . ASP A 1 109 ? -9.648 17.016 34.375 1 44.78 109 ASP A N 1
ATOM 840 C CA . ASP A 1 109 ? -9.172 17.328 33.031 1 44.78 109 ASP A CA 1
ATOM 841 C C . ASP A 1 109 ? -9.789 16.391 32 1 44.78 109 ASP A C 1
ATOM 843 O O . ASP A 1 109 ? -9.305 15.281 31.797 1 44.78 109 ASP A O 1
ATOM 847 N N . GLU A 1 110 ? -11.031 16.312 31.891 1 46.84 110 GLU A N 1
ATOM 848 C CA . GLU A 1 110 ? -11.75 15.5 30.906 1 46.84 110 GLU A CA 1
ATOM 849 C C . GLU A 1 110 ? -11.258 15.781 29.5 1 46.84 110 GLU A C 1
ATOM 851 O O . GLU A 1 110 ? -11.484 16.859 28.953 1 46.84 110 GLU A O 1
ATOM 856 N N . PHE A 1 111 ? -10.141 15.352 28.969 1 47.25 111 PHE A N 1
ATOM 857 C CA . PHE A 1 111 ? -9.562 15.594 27.641 1 47.25 111 PHE A CA 1
ATOM 858 C C . PHE A 1 111 ? -10.273 14.773 26.578 1 47.25 111 PHE A C 1
ATOM 860 O O . PHE A 1 111 ? -9.844 13.664 26.266 1 47.25 111 PHE A O 1
ATOM 867 N N . VAL A 1 112 ? -11.633 14.891 26.547 1 50.84 112 VAL A N 1
ATOM 868 C CA . VAL A 1 112 ? -12.359 14.133 25.531 1 50.84 112 VAL A CA 1
ATOM 869 C C . VAL A 1 112 ? -12.25 14.836 24.172 1 50.84 112 VAL A C 1
ATOM 871 O O . VAL A 1 112 ? -12.461 16.047 24.078 1 50.84 112 VAL A O 1
ATOM 874 N N . GLN A 1 113 ? -11.391 14.469 23.328 1 51.19 113 GLN A N 1
ATOM 875 C CA . GLN A 1 113 ? -11.43 14.977 21.969 1 51.19 113 GLN A CA 1
ATOM 876 C C . GLN A 1 113 ? -12.789 14.711 21.312 1 51.19 113 GLN A C 1
ATOM 878 O O . GLN A 1 113 ? -13.352 13.617 21.469 1 51.19 113 GLN A O 1
ATOM 883 N N . ARG A 1 114 ? -13.555 15.805 20.969 1 45.47 114 ARG A N 1
ATOM 884 C CA . ARG A 1 114 ? -14.859 15.82 20.312 1 45.47 114 ARG A CA 1
ATOM 885 C C . ARG A 1 114 ? -14.836 15.039 19 1 45.47 114 ARG A C 1
ATOM 887 O O . ARG A 1 114 ? -15.836 14.969 18.297 1 45.47 114 ARG A O 1
ATOM 894 N N . ASN A 1 115 ? -13.766 14.57 18.438 1 47.91 115 ASN A N 1
ATOM 895 C CA . ASN A 1 115 ? -14 14.062 17.078 1 47.91 115 ASN A CA 1
ATOM 896 C C . ASN A 1 115 ? -14.852 12.797 17.109 1 47.91 115 ASN A C 1
ATOM 898 O O . ASN A 1 115 ? -14.438 11.773 17.641 1 47.91 115 ASN A O 1
ATOM 902 N N . ALA A 1 116 ? -16.266 13.148 17.281 1 48.75 116 ALA A N 1
ATOM 903 C CA . ALA A 1 116 ? -17.359 12.18 17.312 1 48.75 116 ALA A CA 1
ATOM 904 C C . ALA A 1 116 ? -17.172 11.109 16.25 1 48.75 116 ALA A C 1
ATOM 906 O O . ALA A 1 116 ? -17.109 11.406 15.055 1 48.75 116 ALA A O 1
ATOM 907 N N . ARG A 1 117 ? -16.547 10.039 16.531 1 56.28 117 ARG A N 1
ATOM 908 C CA . ARG A 1 117 ? -16.734 8.867 15.672 1 56.28 117 ARG A CA 1
ATOM 909 C C . ARG A 1 117 ? -18.203 8.641 15.352 1 56.28 117 ARG A C 1
ATOM 911 O O . ARG A 1 117 ? -19.078 8.898 16.188 1 56.28 117 ARG A O 1
ATOM 918 N N . SER A 1 118 ? -18.422 8.484 14.039 1 68.06 118 SER A N 1
ATOM 919 C CA . SER A 1 118 ? -19.766 8.195 13.547 1 68.06 118 SER A CA 1
ATOM 920 C C . SER A 1 118 ? -20.375 6.984 14.258 1 68.06 118 SER A C 1
ATOM 922 O O . SER A 1 118 ? -19.719 5.941 14.375 1 68.06 118 SER A O 1
ATOM 924 N N . HIS A 1 119 ? -21.344 7.105 15.141 1 75.06 119 HIS A N 1
ATOM 925 C CA . HIS A 1 119 ? -22.109 6.039 15.766 1 75.06 119 HIS A CA 1
ATOM 926 C C . HIS A 1 119 ? -22.391 4.91 14.781 1 75.06 119 HIS A C 1
ATOM 928 O O . HIS A 1 119 ? -22.359 3.732 15.156 1 75.06 119 HIS A O 1
ATOM 934 N N . TYR A 1 120 ? -22.484 5.242 13.594 1 77.31 120 TYR A N 1
ATOM 935 C CA . TYR A 1 120 ? -22.812 4.238 12.594 1 77.31 120 TYR A CA 1
ATOM 936 C C . TYR A 1 120 ? -21.609 3.371 12.266 1 77.31 120 TYR A C 1
ATOM 938 O O . TYR A 1 120 ? -21.75 2.18 11.977 1 77.31 120 TYR A O 1
ATOM 946 N N . LEU A 1 121 ? -20.484 3.949 12.359 1 79.88 121 LEU A N 1
ATOM 947 C CA . LEU A 1 121 ? -19.281 3.158 12.133 1 79.88 121 LEU A CA 1
ATOM 948 C C . LEU A 1 121 ? -19.109 2.1 13.219 1 79.88 121 LEU A C 1
ATOM 950 O O . LEU A 1 121 ? -18.688 0.978 12.938 1 79.88 121 LEU A O 1
ATOM 954 N N . PHE A 1 122 ? -19.609 2.414 14.406 1 83.75 122 PHE A N 1
ATOM 955 C CA . PHE A 1 122 ? -19.5 1.481 15.523 1 83.75 122 PHE A CA 1
ATOM 956 C C . PHE A 1 122 ? -20.516 0.356 15.383 1 83.75 122 PHE A C 1
ATOM 958 O O . PHE A 1 122 ? -20.219 -0.795 15.711 1 83.75 122 PHE A O 1
ATOM 965 N N . VAL A 1 123 ? -21.656 0.712 14.938 1 85 123 VAL A N 1
ATOM 966 C CA . VAL A 1 123 ? -22.672 -0.31 14.719 1 85 123 VAL A CA 1
ATOM 967 C C . VAL A 1 123 ? -22.188 -1.314 13.68 1 85 123 VAL A C 1
ATOM 969 O O . VAL A 1 123 ? -22.391 -2.521 13.828 1 85 123 VAL A O 1
ATOM 972 N N . GLY A 1 124 ? -21.594 -0.808 12.641 1 87 124 GLY A N 1
ATOM 973 C CA . GLY A 1 124 ? -21 -1.705 11.656 1 87 124 GLY A CA 1
ATOM 974 C C . GLY A 1 124 ? -19.891 -2.57 12.234 1 87 124 GLY A C 1
ATOM 975 O O . GLY A 1 124 ? -19.812 -3.762 11.93 1 87 124 GLY A O 1
ATOM 976 N N . ALA A 1 125 ? -19.078 -2.012 13.055 1 90.88 125 ALA A N 1
ATOM 977 C CA . ALA A 1 125 ? -18 -2.76 13.672 1 90.88 125 ALA A CA 1
ATOM 978 C C . ALA A 1 125 ? -18.531 -3.887 14.547 1 90.88 125 ALA A C 1
ATOM 980 O O . ALA A 1 125 ? -17.969 -4.984 14.578 1 90.88 125 ALA A O 1
ATOM 981 N N . VAL A 1 126 ? -19.625 -3.633 15.242 1 92.25 126 VAL A N 1
ATOM 982 C CA . VAL A 1 126 ? -20.219 -4.645 16.109 1 92.25 126 VAL A CA 1
ATOM 983 C C . VAL A 1 126 ? -20.781 -5.781 15.266 1 92.25 126 VAL A C 1
ATOM 985 O O . VAL A 1 126 ? -20.578 -6.957 15.578 1 92.25 126 VAL A O 1
ATOM 988 N N . LEU A 1 127 ? -21.422 -5.402 14.172 1 90.81 127 LEU A N 1
ATOM 989 C CA . LEU A 1 127 ? -22 -6.41 13.297 1 90.81 127 LEU A CA 1
ATOM 990 C C . LEU A 1 127 ? -20.922 -7.281 12.672 1 90.81 127 LEU A C 1
ATOM 992 O O . LEU A 1 127 ? -21 -8.508 12.727 1 90.81 127 LEU A O 1
ATOM 996 N N . PHE A 1 128 ? -19.906 -6.699 12.125 1 94.19 128 PHE A N 1
ATOM 997 C CA . PHE A 1 128 ? -18.844 -7.441 11.469 1 94.19 128 PHE A CA 1
ATOM 998 C C . PHE A 1 128 ? -17.984 -8.172 12.492 1 94.19 128 PHE A C 1
ATOM 1000 O O . PHE A 1 128 ? -17.438 -9.242 12.211 1 94.19 128 PHE A O 1
ATOM 1007 N N . GLY A 1 129 ? -17.875 -7.582 13.672 1 95.56 129 GLY A N 1
ATOM 1008 C CA . GLY A 1 129 ? -17.188 -8.281 14.742 1 95.56 129 GLY A CA 1
ATOM 1009 C C . GLY A 1 129 ? -17.891 -9.562 15.172 1 95.56 129 GLY A C 1
ATOM 1010 O O . GLY A 1 129 ? -17.234 -10.57 15.438 1 95.56 129 GLY A O 1
ATOM 1011 N N . ALA A 1 130 ? -19.188 -9.492 15.164 1 95.06 130 ALA A N 1
ATOM 1012 C CA . ALA A 1 130 ? -19.969 -10.68 15.484 1 95.06 130 ALA A CA 1
ATOM 1013 C C . ALA A 1 130 ? -19.766 -11.773 14.445 1 95.06 130 ALA A C 1
ATOM 1015 O O . ALA A 1 130 ? -19.672 -12.953 14.781 1 95.06 130 ALA A O 1
ATOM 1016 N N . CYS A 1 131 ? -19.688 -11.344 13.219 1 93.88 131 CYS A N 1
ATOM 1017 C CA . CYS A 1 131 ? -19.438 -12.305 12.156 1 93.88 131 CYS A CA 1
ATOM 1018 C C . CYS A 1 131 ? -18.047 -12.914 12.281 1 93.88 131 CYS A C 1
ATOM 1020 O O . CYS A 1 131 ? -17.859 -14.102 12.031 1 93.88 131 CYS A O 1
ATOM 1022 N N . ALA A 1 132 ? -17.094 -12.102 12.641 1 95.56 132 ALA A N 1
ATOM 1023 C CA . ALA A 1 132 ? -15.742 -12.594 12.844 1 95.56 132 ALA A CA 1
ATOM 1024 C C . ALA A 1 132 ? -15.688 -13.609 13.984 1 95.56 132 ALA A C 1
ATOM 1026 O O . ALA A 1 132 ? -15.031 -14.648 13.875 1 95.56 132 ALA A O 1
ATOM 1027 N N . MET A 1 133 ? -16.422 -13.344 15.047 1 97.25 133 MET A N 1
ATOM 1028 C CA . MET A 1 133 ? -16.453 -14.258 16.188 1 97.25 133 MET A CA 1
ATOM 1029 C C . MET A 1 133 ? -17.172 -15.555 15.828 1 97.25 133 MET A C 1
ATOM 1031 O O . MET A 1 133 ? -16.781 -16.625 16.281 1 97.25 133 MET A O 1
ATOM 1035 N N . LEU A 1 134 ? -18.203 -15.391 15.016 1 95.25 134 LEU A N 1
ATOM 1036 C CA . LEU A 1 134 ? -18.922 -16.578 14.555 1 95.25 134 LEU A CA 1
ATOM 1037 C C . LEU A 1 134 ? -18 -17.453 13.719 1 95.25 134 LEU A C 1
ATOM 1039 O O . LEU A 1 134 ? -18 -18.688 13.867 1 95.25 134 LEU A O 1
ATOM 1043 N N . TYR A 1 135 ? -17.266 -16.844 12.852 1 95.19 135 TYR A N 1
ATOM 1044 C CA . TYR A 1 135 ? -16.312 -17.578 12.039 1 95.19 135 TYR A CA 1
ATOM 1045 C C . TYR A 1 135 ? -15.32 -18.344 12.914 1 95.19 135 TYR A C 1
ATOM 1047 O O . TYR A 1 135 ? -15.055 -19.516 12.68 1 95.19 135 TYR A O 1
ATOM 1055 N N . CYS A 1 136 ? -14.789 -17.703 13.906 1 95.81 136 CYS A N 1
ATOM 1056 C CA . CYS A 1 136 ? -13.836 -18.312 14.82 1 95.81 136 CYS A CA 1
ATOM 1057 C C . CYS A 1 136 ? -14.508 -19.391 15.664 1 95.81 136 CYS A C 1
ATOM 1059 O O . CYS A 1 136 ? -13.906 -20.422 15.953 1 95.81 136 CYS A O 1
ATOM 1061 N N . GLY A 1 137 ? -15.773 -19.156 16.062 1 95.56 137 GLY A N 1
ATOM 1062 C CA . GLY A 1 137 ? -16.516 -20.156 16.797 1 95.56 137 GLY A CA 1
ATOM 1063 C C . GLY A 1 137 ? -16.75 -21.438 16.016 1 95.56 137 GLY A C 1
ATOM 1064 O O . GLY A 1 137 ? -16.594 -22.531 16.562 1 95.56 137 GLY A O 1
ATOM 1065 N N . LEU A 1 138 ? -17.031 -21.266 14.75 1 94.31 138 LEU A N 1
ATOM 1066 C CA . LEU A 1 138 ? -17.234 -22.422 13.891 1 94.31 138 LEU A CA 1
ATOM 1067 C C . LEU A 1 138 ? -15.922 -23.172 13.664 1 94.31 138 LEU A C 1
ATOM 1069 O O . LEU A 1 138 ? -15.914 -24.391 13.555 1 94.31 138 LEU A O 1
ATOM 1073 N N . THR A 1 139 ? -14.859 -22.422 13.609 1 93.06 139 THR A N 1
ATOM 1074 C CA . THR A 1 139 ? -13.555 -23.047 13.453 1 93.06 139 THR A CA 1
ATOM 1075 C C . THR A 1 139 ? -13.211 -23.891 14.688 1 93.06 139 THR A C 1
ATOM 1077 O O . THR A 1 139 ? -12.703 -25 14.562 1 93.06 139 THR A O 1
ATOM 1080 N N . VAL A 1 140 ? -13.508 -23.375 15.859 1 95.31 140 VAL A N 1
ATOM 1081 C CA . VAL A 1 140 ? -13.258 -24.109 17.094 1 95.31 140 VAL A CA 1
ATOM 1082 C C . VAL A 1 140 ? -14.125 -25.359 17.141 1 95.31 140 VAL A C 1
ATOM 1084 O O . VAL A 1 140 ? -13.648 -26.438 17.5 1 95.31 140 VAL A O 1
ATOM 1087 N N . ALA A 1 141 ? -15.352 -25.219 16.672 1 94.12 141 ALA A N 1
ATOM 1088 C CA . ALA A 1 141 ? -16.266 -26.359 16.641 1 94.12 141 ALA A CA 1
ATOM 1089 C C . ALA A 1 141 ? -15.805 -27.422 15.656 1 94.12 141 ALA A C 1
ATOM 1091 O O . ALA A 1 141 ? -15.906 -28.609 15.93 1 94.12 141 ALA A O 1
ATOM 1092 N N . ALA A 1 142 ? -15.297 -26.953 14.586 1 92.94 142 ALA A N 1
ATOM 1093 C CA . ALA A 1 142 ? -14.82 -27.891 13.57 1 92.94 142 ALA A CA 1
ATOM 1094 C C . ALA A 1 142 ? -13.586 -28.641 14.062 1 92.94 142 ALA A C 1
ATOM 1096 O O . ALA A 1 142 ? -13.406 -29.828 13.734 1 92.94 142 ALA A O 1
ATOM 1097 N N . VAL A 1 143 ? -12.695 -28 14.812 1 90.81 143 VAL A N 1
ATOM 1098 C CA . VAL A 1 143 ? -11.523 -28.672 15.367 1 90.81 143 VAL A CA 1
ATOM 1099 C C . VAL A 1 143 ? -11.961 -29.672 16.438 1 90.81 143 VAL A C 1
ATOM 1101 O O . VAL A 1 143 ? -11.438 -30.781 16.531 1 90.81 143 VAL A O 1
ATOM 1104 N N . TYR A 1 144 ? -12.961 -29.25 17.234 1 90 144 TYR A N 1
ATOM 1105 C CA . TYR A 1 144 ? -13.438 -30.109 18.328 1 90 144 TYR A CA 1
ATOM 1106 C C . TYR A 1 144 ? -14.141 -31.344 17.781 1 90 144 TYR A C 1
ATOM 1108 O O . TYR A 1 144 ? -14.016 -32.438 18.359 1 90 144 TYR A O 1
ATOM 1116 N N . ASP A 1 145 ? -14.844 -31.141 16.672 1 88.5 145 ASP A N 1
ATOM 1117 C CA . ASP A 1 145 ? -15.555 -32.281 16.094 1 88.5 145 ASP A CA 1
ATOM 1118 C C . ASP A 1 145 ? -14.641 -33.094 15.203 1 88.5 145 ASP A C 1
ATOM 1120 O O . ASP A 1 145 ? -15.078 -34.062 14.586 1 88.5 145 ASP A O 1
ATOM 1124 N N . LYS A 1 146 ? -13.375 -32.75 15.094 1 86.81 146 LYS A N 1
ATOM 1125 C CA . LYS A 1 146 ? -12.344 -33.438 14.328 1 86.81 146 LYS A CA 1
ATOM 1126 C C . LYS A 1 146 ? -12.695 -33.469 12.844 1 86.81 146 LYS A C 1
ATOM 1128 O O . LYS A 1 146 ? -12.242 -34.344 12.117 1 86.81 146 LYS A O 1
ATOM 1133 N N . SER A 1 147 ? -13.555 -32.5 12.531 1 85.38 147 SER A N 1
ATOM 1134 C CA . SER A 1 147 ? -13.883 -32.438 11.117 1 85.38 147 SER A CA 1
ATOM 1135 C C . SER A 1 147 ? -12.859 -31.578 10.367 1 85.38 147 SER A C 1
ATOM 1137 O O . SER A 1 147 ? -12.773 -31.641 9.133 1 85.38 147 SER A O 1
ATOM 1139 N N . TYR A 1 148 ? -12.117 -30.766 11.117 1 82.31 148 TYR A N 1
ATOM 1140 C CA . TYR A 1 148 ? -11.023 -29.984 10.531 1 82.31 148 TYR A CA 1
ATOM 1141 C C . TYR A 1 148 ? -9.758 -30.828 10.422 1 82.31 148 TYR A C 1
ATOM 1143 O O . TYR A 1 148 ? -8.914 -30.812 11.32 1 82.31 148 TYR A O 1
ATOM 1151 N N . ILE A 1 149 ? -9.656 -31.422 9.305 1 73.94 149 ILE A N 1
ATOM 1152 C CA . ILE A 1 149 ? -8.578 -32.375 9.109 1 73.94 149 ILE A CA 1
ATOM 1153 C C . ILE A 1 149 ? -7.234 -31.656 9.109 1 73.94 149 ILE A C 1
ATOM 1155 O O . ILE A 1 149 ? -7.059 -30.656 8.391 1 73.94 149 ILE A O 1
ATOM 1159 N N . GLY A 1 150 ? -6.359 -32.031 9.922 1 72.81 150 GLY A N 1
ATOM 1160 C CA . GLY A 1 150 ? -5 -31.531 9.922 1 72.81 150 GLY A CA 1
ATOM 1161 C C . GLY A 1 150 ? -4.809 -30.344 10.844 1 72.81 150 GLY A C 1
ATOM 1162 O O . GLY A 1 150 ? -3.68 -29.891 11.062 1 72.81 150 GLY A O 1
ATOM 1163 N N . ALA A 1 151 ? -6.02 -29.984 11.453 1 77 151 ALA A N 1
ATOM 1164 C CA . ALA A 1 151 ? -5.887 -28.828 12.328 1 77 151 ALA A CA 1
ATOM 1165 C C . ALA A 1 151 ? -5.352 -29.234 13.703 1 77 151 ALA A C 1
ATOM 1167 O O . ALA A 1 151 ? -5.66 -30.312 14.195 1 77 151 ALA A O 1
ATOM 1168 N N . ASN A 1 152 ? -4.426 -28.469 14.234 1 83.44 152 ASN A N 1
ATOM 1169 C CA . ASN A 1 152 ? -3.854 -28.672 15.562 1 83.44 152 ASN A CA 1
ATOM 1170 C C . ASN A 1 152 ? -4.68 -27.969 16.641 1 83.44 152 ASN A C 1
ATOM 1172 O O . ASN A 1 152 ? -5.555 -27.156 16.328 1 83.44 152 ASN A O 1
ATOM 1176 N N . THR A 1 153 ? -4.504 -28.406 17.812 1 89.94 153 THR A N 1
ATOM 1177 C CA . THR A 1 153 ? -5.164 -27.781 18.953 1 89.94 153 THR A CA 1
ATOM 1178 C C . THR A 1 153 ? -4.812 -26.297 19.062 1 89.94 153 THR A C 1
ATOM 1180 O O . THR A 1 153 ? -5.602 -25.5 19.562 1 89.94 153 THR A O 1
ATOM 1183 N N . THR A 1 154 ? -3.678 -25.953 18.531 1 92.75 154 THR A N 1
ATOM 1184 C CA . THR A 1 154 ? -3.244 -24.562 18.594 1 92.75 154 THR A CA 1
ATOM 1185 C C . THR A 1 154 ? -4.145 -23.688 17.734 1 92.75 154 THR A C 1
ATOM 1187 O O . THR A 1 154 ? -4.328 -22.5 18.016 1 92.75 154 THR A O 1
ATOM 1190 N N . THR A 1 155 ? -4.723 -24.328 16.719 1 92.44 155 THR A N 1
ATOM 1191 C CA . THR A 1 155 ? -5.637 -23.578 15.867 1 92.44 155 THR A CA 1
ATOM 1192 C C . THR A 1 155 ? -6.898 -23.188 16.641 1 92.44 155 THR A C 1
ATOM 1194 O O . THR A 1 155 ? -7.414 -22.078 16.469 1 92.44 155 THR A O 1
ATOM 1197 N N . ALA A 1 156 ? -7.375 -24.094 17.469 1 94.81 156 ALA A N 1
ATOM 1198 C CA . ALA A 1 156 ? -8.539 -23.797 18.297 1 94.81 156 ALA A CA 1
ATOM 1199 C C . ALA A 1 156 ? -8.219 -22.719 19.328 1 94.81 156 ALA A C 1
ATOM 1201 O O . ALA A 1 156 ? -9.008 -21.797 19.547 1 94.81 156 ALA A O 1
ATOM 1202 N N . VAL A 1 157 ? -7.047 -22.781 19.906 1 96.25 157 VAL A N 1
ATOM 1203 C CA . VAL A 1 157 ? -6.652 -21.812 20.922 1 96.25 157 VAL A CA 1
ATOM 1204 C C . VAL A 1 157 ? -6.484 -20.438 20.281 1 96.25 157 VAL A C 1
ATOM 1206 O O . VAL A 1 157 ? -6.898 -19.422 20.844 1 96.25 157 VAL A O 1
ATOM 1209 N N . SER A 1 158 ? -5.855 -20.438 19.141 1 96.06 158 SER A N 1
ATOM 1210 C CA . SER A 1 158 ? -5.684 -19.172 18.438 1 96.06 158 SER A CA 1
ATOM 1211 C C . SER A 1 158 ? -7.027 -18.547 18.062 1 96.06 158 SER A C 1
ATOM 1213 O O . SER A 1 158 ? -7.195 -17.328 18.156 1 96.06 158 SER A O 1
ATOM 1215 N N . SER A 1 159 ? -8.016 -19.359 17.688 1 96.19 159 SER A N 1
ATOM 1216 C CA . SER A 1 159 ? -9.344 -18.875 17.359 1 96.19 159 SER A CA 1
ATOM 1217 C C . SER A 1 159 ? -10.07 -18.344 18.594 1 96.19 159 SER A C 1
ATOM 1219 O O . SER A 1 159 ? -10.789 -17.344 18.516 1 96.19 159 SER A O 1
ATOM 1221 N N . ILE A 1 160 ? -9.883 -18.969 19.688 1 97.38 160 ILE A N 1
ATOM 1222 C CA . ILE A 1 160 ? -10.477 -18.484 20.938 1 97.38 160 ILE A CA 1
ATOM 1223 C C . ILE A 1 160 ? -9.852 -17.156 21.328 1 97.38 160 ILE A C 1
ATOM 1225 O O . ILE A 1 160 ? -10.562 -16.234 21.75 1 97.38 160 ILE A O 1
ATOM 1229 N N . CYS A 1 161 ? -8.555 -17.031 21.172 1 97.62 161 CYS A N 1
ATOM 1230 C CA . CYS A 1 161 ? -7.875 -15.781 21.484 1 97.62 161 CYS A CA 1
ATOM 1231 C C . CYS A 1 161 ? -8.352 -14.664 20.562 1 97.62 161 CYS A C 1
ATOM 1233 O O . CYS A 1 161 ? -8.461 -13.508 20.984 1 97.62 161 CYS A O 1
ATOM 1235 N N . ARG A 1 162 ? -8.617 -15 19.359 1 97.44 162 ARG A N 1
ATOM 1236 C CA . ARG A 1 162 ? -9.133 -14 18.438 1 97.44 162 ARG A CA 1
ATOM 1237 C C . ARG A 1 162 ? -10.516 -13.523 18.859 1 97.44 162 ARG A C 1
ATOM 1239 O O . ARG A 1 162 ? -10.836 -12.344 18.75 1 97.44 162 ARG A O 1
ATOM 1246 N N . ILE A 1 163 ? -11.375 -14.445 19.344 1 97.75 163 ILE A N 1
ATOM 1247 C CA . ILE A 1 163 ? -12.695 -14.078 19.844 1 97.75 163 ILE A CA 1
ATOM 1248 C C . ILE A 1 163 ? -12.555 -13.102 21 1 97.75 163 ILE A C 1
ATOM 1250 O O . ILE A 1 163 ? -13.211 -12.055 21.031 1 97.75 163 ILE A O 1
ATOM 1254 N N . LEU A 1 164 ? -11.656 -13.375 21.859 1 97.38 164 LEU A N 1
ATOM 1255 C CA . LEU A 1 164 ? -11.43 -12.523 23.031 1 97.38 164 LEU A CA 1
ATOM 1256 C C . LEU A 1 164 ? -10.852 -11.18 22.609 1 97.38 164 LEU A C 1
ATOM 1258 O O . LEU A 1 164 ? -11.219 -10.141 23.156 1 97.38 164 LEU A O 1
ATOM 1262 N N . PHE A 1 165 ? -9.984 -11.234 21.688 1 97.88 165 PHE A N 1
ATOM 1263 C CA . PHE A 1 165 ? -9.375 -10.016 21.156 1 97.88 165 PHE A CA 1
ATOM 1264 C C . PHE A 1 165 ? -10.43 -9.109 20.531 1 97.88 165 PHE A C 1
ATOM 1266 O O . PHE A 1 165 ? -10.445 -7.902 20.797 1 97.88 165 PHE A O 1
ATOM 1273 N N . THR A 1 166 ? -11.297 -9.719 19.75 1 97.31 166 THR A N 1
ATOM 1274 C CA . THR A 1 166 ? -12.352 -8.961 19.094 1 97.31 166 THR A CA 1
ATOM 1275 C C . THR A 1 166 ? -13.312 -8.367 20.109 1 97.31 166 THR A C 1
ATOM 1277 O O . THR A 1 166 ? -13.68 -7.191 20.031 1 97.31 166 THR A O 1
ATOM 1280 N N . LEU A 1 167 ? -13.68 -9.125 21.094 1 95.62 167 LEU A N 1
ATOM 1281 C CA . LEU A 1 167 ? -14.594 -8.664 22.141 1 95.62 167 LEU A CA 1
ATOM 1282 C C . LEU A 1 167 ? -13.953 -7.551 22.953 1 95.62 167 LEU A C 1
ATOM 1284 O O . LEU A 1 167 ? -14.57 -6.516 23.203 1 95.62 167 LEU A O 1
ATOM 1288 N N . ALA A 1 168 ? -12.75 -7.738 23.297 1 95.75 168 ALA A N 1
ATOM 1289 C CA . ALA A 1 168 ? -12.031 -6.734 24.078 1 95.75 168 ALA A CA 1
ATOM 1290 C C . ALA A 1 168 ? -11.875 -5.438 23.297 1 95.75 168 ALA A C 1
ATOM 1292 O O . ALA A 1 168 ? -12.016 -4.344 23.859 1 95.75 168 ALA A O 1
ATOM 1293 N N . GLN A 1 169 ? -11.555 -5.602 22.094 1 95.38 169 GLN A N 1
ATOM 1294 C CA . GLN A 1 169 ? -11.344 -4.418 21.266 1 95.38 169 GLN A CA 1
ATOM 1295 C C . GLN A 1 169 ? -12.641 -3.641 21.078 1 95.38 169 GLN A C 1
ATOM 1297 O O . GLN A 1 169 ? -12.641 -2.408 21.094 1 95.38 169 GLN A O 1
ATOM 1302 N N . LEU A 1 170 ? -13.758 -4.32 20.859 1 93.94 170 LEU A N 1
ATOM 1303 C CA . LEU A 1 170 ? -15.055 -3.658 20.734 1 93.94 170 LEU A CA 1
ATOM 1304 C C . LEU A 1 170 ? -15.406 -2.895 22 1 93.94 170 LEU A C 1
ATOM 1306 O O . LEU A 1 170 ? -15.859 -1.748 21.938 1 93.94 170 LEU A O 1
ATOM 1310 N N . LEU A 1 171 ? -15.125 -3.445 23.125 1 90.56 171 LEU A N 1
ATOM 1311 C CA . LEU A 1 171 ? -15.406 -2.789 24.406 1 90.56 171 LEU A CA 1
ATOM 1312 C C . LEU A 1 171 ? -14.484 -1.597 24.609 1 90.56 171 LEU A C 1
ATOM 1314 O O . LEU A 1 171 ? -14.914 -0.552 25.109 1 90.56 171 LEU A O 1
ATOM 1318 N N . PHE A 1 172 ? -13.305 -1.764 24.188 1 90.69 172 PHE A N 1
ATOM 1319 C CA . PHE A 1 172 ? -12.312 -0.708 24.344 1 90.69 172 PHE A CA 1
ATOM 1320 C C . PHE A 1 172 ? -12.664 0.497 23.484 1 90.69 172 PHE A C 1
ATOM 1322 O O . PHE A 1 172 ? -12.617 1.637 23.953 1 90.69 172 PHE A O 1
ATOM 1329 N N . VAL A 1 173 ? -12.969 0.234 22.266 1 88.56 173 VAL A N 1
ATOM 1330 C CA . VAL A 1 173 ? -13.25 1.316 21.328 1 88.56 173 VAL A CA 1
ATOM 1331 C C . VAL A 1 173 ? -14.57 1.991 21.703 1 88.56 173 VAL A C 1
ATOM 1333 O O . VAL A 1 173 ? -14.727 3.203 21.516 1 88.56 173 VAL A O 1
ATOM 1336 N N . CYS A 1 174 ? -15.523 1.309 22.234 1 82.19 174 CYS A N 1
ATOM 1337 C CA . CYS A 1 174 ? -16.797 1.88 22.656 1 82.19 174 CYS A CA 1
ATOM 1338 C C . CYS A 1 174 ? -16.594 2.885 23.797 1 82.19 174 CYS A C 1
ATOM 1340 O O . CYS A 1 174 ? -17.266 3.918 23.828 1 82.19 174 CYS A O 1
ATOM 1342 N N . GLU A 1 175 ? -15.617 2.65 24.547 1 79.25 175 GLU A N 1
ATOM 1343 C CA . GLU A 1 175 ? -15.438 3.492 25.719 1 79.25 175 GLU A CA 1
ATOM 1344 C C . GLU A 1 175 ? -14.383 4.562 25.469 1 79.25 175 GLU A C 1
ATOM 1346 O O . GLU A 1 175 ? -14.508 5.691 25.969 1 79.25 175 GLU A O 1
ATOM 1351 N N . TYR A 1 176 ? -13.391 4.25 24.672 1 76.69 176 TYR A N 1
ATOM 1352 C CA . TYR A 1 176 ? -12.219 5.117 24.703 1 76.69 176 TYR A CA 1
ATOM 1353 C C . TYR A 1 176 ? -11.859 5.578 23.297 1 76.69 176 TYR A C 1
ATOM 1355 O O . TYR A 1 176 ? -10.727 6.02 23.047 1 76.69 176 TYR A O 1
ATOM 1363 N N . SER A 1 177 ? -12.656 5.566 22.391 1 72.81 177 SER A N 1
ATOM 1364 C CA . SER A 1 177 ? -12.297 5.91 21.016 1 72.81 177 SER A CA 1
ATOM 1365 C C . SER A 1 177 ? -11.992 7.398 20.875 1 72.81 177 SER A C 1
ATOM 1367 O O . SER A 1 177 ? -11.227 7.805 20 1 72.81 177 SER A O 1
ATOM 1369 N N . ASN A 1 178 ? -12.484 8.25 21.797 1 69.81 178 ASN A N 1
ATOM 1370 C CA . ASN A 1 178 ? -12.297 9.695 21.656 1 69.81 178 ASN A CA 1
ATOM 1371 C C . ASN A 1 178 ? -11.383 10.25 22.75 1 69.81 178 ASN A C 1
ATOM 1373 O O . ASN A 1 178 ? -11.328 11.461 22.953 1 69.81 178 ASN A O 1
ATOM 1377 N N . VAL A 1 179 ? -10.68 9.352 23.328 1 71.31 179 VAL A N 1
ATOM 1378 C CA . VAL A 1 179 ? -9.875 9.836 24.438 1 71.31 179 VAL A CA 1
ATOM 1379 C C . VAL A 1 179 ? -8.469 10.172 23.953 1 71.31 179 VAL A C 1
ATOM 1381 O O . VAL A 1 179 ? -7.926 9.477 23.078 1 71.31 179 VAL A O 1
ATOM 1384 N N . CYS A 1 180 ? -7.996 11.281 24.328 1 72.31 180 CYS A N 1
ATOM 1385 C CA . CYS A 1 180 ? -6.621 11.68 24.047 1 72.31 180 CYS A CA 1
ATOM 1386 C C . CYS A 1 180 ? -5.68 11.203 25.141 1 72.31 180 CYS A C 1
ATOM 1388 O O . CYS A 1 180 ? -5.91 11.469 26.328 1 72.31 180 CYS A O 1
ATOM 1390 N N . ILE A 1 181 ? -4.758 10.477 24.781 1 77.12 181 ILE A N 1
ATOM 1391 C CA . ILE A 1 181 ? -3.766 9.945 25.703 1 77.12 181 ILE A CA 1
ATOM 1392 C C . ILE A 1 181 ? -2.545 10.867 25.75 1 77.12 181 ILE A C 1
ATOM 1394 O O . ILE A 1 181 ? -1.926 11.125 24.719 1 77.12 181 ILE A O 1
ATOM 1398 N N . ASN A 1 182 ? -2.225 11.422 26.812 1 76.25 182 ASN A N 1
ATOM 1399 C CA . ASN A 1 182 ? -1.105 12.352 26.906 1 76.25 182 ASN A CA 1
ATOM 1400 C C . ASN A 1 182 ? -0.065 11.891 27.922 1 76.25 182 ASN A C 1
ATOM 1402 O O . ASN A 1 182 ? 0.922 12.586 28.156 1 76.25 182 ASN A O 1
ATOM 1406 N N . LYS A 1 183 ? -0.27 10.688 28.5 1 77 183 LYS A N 1
ATOM 1407 C CA . LYS A 1 183 ? 0.701 10.164 29.453 1 77 183 LYS A CA 1
ATOM 1408 C C . LYS A 1 183 ? 1.477 8.992 28.844 1 77 183 LYS A C 1
ATOM 1410 O O . LYS A 1 183 ? 0.901 8.148 28.156 1 77 183 LYS A O 1
ATOM 1415 N N . TYR A 1 184 ? 2.832 8.898 29.156 1 82.81 184 TYR A N 1
ATOM 1416 C CA . TYR A 1 184 ? 3.686 7.82 28.672 1 82.81 184 TYR A CA 1
ATOM 1417 C C . TYR A 1 184 ? 3.467 7.578 27.188 1 82.81 184 TYR A C 1
ATOM 1419 O O . TYR A 1 184 ? 3.076 6.48 26.781 1 82.81 184 TYR A O 1
ATOM 1427 N N . ASN A 1 185 ? 3.709 8.508 26.469 1 84.25 185 ASN A N 1
ATOM 1428 C CA . ASN A 1 185 ? 3.361 8.539 25.047 1 84.25 185 ASN A CA 1
ATOM 1429 C C . ASN A 1 185 ? 3.992 7.375 24.281 1 84.25 185 ASN A C 1
ATOM 1431 O O . ASN A 1 185 ? 3.348 6.762 23.438 1 84.25 185 ASN A O 1
ATOM 1435 N N . LEU A 1 186 ? 5.23 7.066 24.656 1 86 186 LEU A N 1
ATOM 1436 C CA . LEU A 1 186 ? 5.902 5.996 23.922 1 86 186 LEU A CA 1
ATOM 1437 C C . LEU A 1 186 ? 5.238 4.648 24.203 1 86 186 LEU A C 1
ATOM 1439 O O . LEU A 1 186 ? 4.992 3.871 23.281 1 86 186 LEU A O 1
ATOM 1443 N N . LEU A 1 187 ? 4.973 4.414 25.453 1 87.75 187 LEU A N 1
ATOM 1444 C CA . LEU A 1 187 ? 4.348 3.146 25.812 1 87.75 187 LEU A CA 1
ATOM 1445 C C . LEU A 1 187 ? 2.92 3.07 25.281 1 87.75 187 LEU A C 1
ATOM 1447 O O . LEU A 1 187 ? 2.465 2.002 24.875 1 87.75 187 LEU A O 1
ATOM 1451 N N . ALA A 1 188 ? 2.279 4.168 25.328 1 89.75 188 ALA A N 1
ATOM 1452 C CA . ALA A 1 188 ? 0.925 4.207 24.781 1 89.75 188 ALA A CA 1
ATOM 1453 C C . ALA A 1 188 ? 0.934 3.969 23.266 1 89.75 188 ALA A C 1
ATOM 1455 O O . ALA A 1 188 ? 0.081 3.25 22.75 1 89.75 188 ALA A O 1
ATOM 1456 N N . ARG A 1 189 ? 1.856 4.492 22.641 1 91.38 189 ARG A N 1
ATOM 1457 C CA . ARG A 1 189 ? 1.979 4.289 21.203 1 91.38 189 ARG A CA 1
ATOM 1458 C C . ARG A 1 189 ? 2.287 2.828 20.875 1 91.38 189 ARG A C 1
ATOM 1460 O O . ARG A 1 189 ? 1.743 2.268 19.922 1 91.38 189 ARG A O 1
ATOM 1467 N N . LEU A 1 190 ? 3.135 2.305 21.656 1 92.75 190 LEU A N 1
ATOM 1468 C CA . LEU A 1 190 ? 3.484 0.905 21.438 1 92.75 190 LEU A CA 1
ATOM 1469 C C . LEU A 1 190 ? 2.287 -0.001 21.719 1 92.75 190 LEU A C 1
ATOM 1471 O O . LEU A 1 190 ? 2.09 -1 21.016 1 92.75 190 LEU A O 1
ATOM 1475 N N . GLY A 1 191 ? 1.552 0.342 22.703 1 93.62 191 GLY A N 1
ATOM 1476 C CA . GLY A 1 191 ? 0.347 -0.425 22.984 1 93.62 191 GLY A CA 1
ATOM 1477 C C . GLY A 1 191 ? -0.688 -0.327 21.875 1 93.62 191 GLY A C 1
ATOM 1478 O O . GLY A 1 191 ? -1.216 -1.345 21.422 1 93.62 191 GLY A O 1
ATOM 1479 N N . VAL A 1 192 ? -0.945 0.838 21.359 1 93.75 192 VAL A N 1
ATOM 1480 C CA . VAL A 1 192 ? -1.96 1.053 20.344 1 93.75 192 VAL A CA 1
ATOM 1481 C C . VAL A 1 192 ? -1.506 0.424 19.031 1 93.75 192 VAL A C 1
ATOM 1483 O O . VAL A 1 192 ? -2.305 -0.189 18.312 1 93.75 192 VAL A O 1
ATOM 1486 N N . ILE A 1 193 ? -0.233 0.54 18.75 1 95.56 193 ILE A N 1
ATOM 1487 C CA . ILE A 1 193 ? 0.267 0.025 17.484 1 95.56 193 ILE A CA 1
ATOM 1488 C C . ILE A 1 193 ? 0.243 -1.502 17.5 1 95.56 193 ILE A C 1
ATOM 1490 O O . ILE A 1 193 ? 0.073 -2.137 16.453 1 95.56 193 ILE A O 1
ATOM 1494 N N . CYS A 1 194 ? 0.422 -2.072 18.641 1 96.25 194 CYS A N 1
ATOM 1495 C CA . CYS A 1 194 ? 0.315 -3.521 18.75 1 96.25 194 CYS A CA 1
ATOM 1496 C C . CYS A 1 194 ? -1.094 -3.992 18.406 1 96.25 194 CYS A C 1
ATOM 1498 O O . CYS A 1 194 ? -1.266 -5.016 17.75 1 96.25 194 CYS A O 1
ATOM 1500 N N . ILE A 1 195 ? -2.076 -3.279 18.891 1 97.44 195 ILE A N 1
ATOM 1501 C CA . ILE A 1 195 ? -3.463 -3.605 18.562 1 97.44 195 ILE A CA 1
ATOM 1502 C C . ILE A 1 195 ? -3.699 -3.436 17.062 1 97.44 195 ILE A C 1
ATOM 1504 O O . ILE A 1 195 ? -4.328 -4.285 16.438 1 97.44 195 ILE A O 1
ATOM 1508 N N . TRP A 1 196 ? -3.199 -2.371 16.531 1 96.88 196 TRP A N 1
ATOM 1509 C CA . TRP A 1 196 ? -3.287 -2.119 15.102 1 96.88 196 TRP A CA 1
ATOM 1510 C C . TRP A 1 196 ? -2.652 -3.258 14.312 1 96.88 196 TRP A C 1
ATOM 1512 O O . TRP A 1 196 ? -3.232 -3.742 13.336 1 96.88 196 TRP A O 1
ATOM 1522 N N . ALA A 1 197 ? -1.476 -3.697 14.719 1 96.81 197 ALA A N 1
ATOM 1523 C CA . ALA A 1 197 ? -0.766 -4.785 14.047 1 96.81 197 ALA A CA 1
ATOM 1524 C C . ALA A 1 197 ? -1.548 -6.09 14.148 1 96.81 197 ALA A C 1
ATOM 1526 O O . ALA A 1 197 ? -1.515 -6.91 13.227 1 96.81 197 ALA A O 1
ATOM 1527 N N . GLY A 1 198 ? -2.229 -6.262 15.266 1 96.75 198 GLY A N 1
ATOM 1528 C CA . GLY A 1 198 ? -3.084 -7.43 15.398 1 96.75 198 GLY A CA 1
ATOM 1529 C C . GLY A 1 198 ? -4.203 -7.469 14.367 1 96.75 198 GLY A C 1
ATOM 1530 O O . GLY A 1 198 ? -4.48 -8.516 13.789 1 96.75 198 GLY A O 1
ATOM 1531 N N . ASN A 1 199 ? -4.773 -6.375 14.102 1 97.62 199 ASN A N 1
ATOM 1532 C CA . ASN A 1 199 ? -5.855 -6.301 13.125 1 97.62 199 ASN A CA 1
ATOM 1533 C C . ASN A 1 199 ? -5.344 -6.508 11.703 1 97.62 199 ASN A C 1
ATOM 1535 O O . ASN A 1 199 ? -5.883 -7.332 10.961 1 97.62 199 ASN A O 1
ATOM 1539 N N . ILE A 1 200 ? -4.312 -5.832 11.32 1 96.69 200 ILE A N 1
ATOM 1540 C CA . ILE A 1 200 ? -3.77 -5.953 9.969 1 96.69 200 ILE A CA 1
ATOM 1541 C C . ILE A 1 200 ? -3.195 -7.352 9.766 1 96.69 200 ILE A C 1
ATOM 1543 O O . ILE A 1 200 ? -3.332 -7.938 8.688 1 96.69 200 ILE A O 1
ATOM 1547 N N . GLY A 1 201 ? -2.564 -7.805 10.836 1 96.12 201 GLY A N 1
ATOM 1548 C CA . GLY A 1 201 ? -2.043 -9.156 10.758 1 96.12 201 GLY A CA 1
ATOM 1549 C C . GLY A 1 201 ? -3.125 -10.203 10.555 1 96.12 201 GLY A C 1
ATOM 1550 O O . GLY A 1 201 ? -2.963 -11.125 9.75 1 96.12 201 GLY A O 1
ATOM 1551 N N . THR A 1 202 ? -4.184 -10.062 11.273 1 96.44 202 THR A N 1
ATOM 1552 C CA . THR A 1 202 ? -5.297 -11 11.141 1 96.44 202 THR A CA 1
ATOM 1553 C C . THR A 1 202 ? -5.938 -10.883 9.766 1 96.44 202 THR A C 1
ATOM 1555 O O . THR A 1 202 ? -6.355 -11.883 9.18 1 96.44 202 THR A O 1
ATOM 1558 N N . TRP A 1 203 ? -6.043 -9.695 9.281 1 95.69 203 TRP A N 1
ATOM 1559 C CA . TRP A 1 203 ? -6.57 -9.477 7.938 1 95.69 203 TRP A CA 1
ATOM 1560 C C . TRP A 1 203 ? -5.723 -10.203 6.898 1 95.69 203 TRP A C 1
ATOM 1562 O O . TRP A 1 203 ? -6.254 -10.883 6.016 1 95.69 203 TRP A O 1
ATOM 1572 N N . CYS A 1 204 ? -4.395 -10.109 6.965 1 94.25 204 CYS A N 1
ATOM 1573 C CA . CYS A 1 204 ? -3.486 -10.773 6.043 1 94.25 204 CYS A CA 1
ATOM 1574 C C . CYS A 1 204 ? -3.584 -12.289 6.18 1 94.25 204 CYS A C 1
ATOM 1576 O O . CYS A 1 204 ? -3.521 -13.016 5.184 1 94.25 204 CYS A O 1
ATOM 1578 N N . ARG A 1 205 ? -3.719 -12.664 7.398 1 93.44 205 ARG A N 1
ATOM 1579 C CA . ARG A 1 205 ? -3.832 -14.094 7.668 1 93.44 205 ARG A CA 1
ATOM 1580 C C . ARG A 1 205 ? -5.074 -14.68 7.004 1 93.44 205 ARG A C 1
ATOM 1582 O O . ARG A 1 205 ? -5.008 -15.734 6.367 1 93.44 205 ARG A O 1
ATOM 1589 N N . LEU A 1 206 ? -6.215 -14.008 7.121 1 93.19 206 LEU A N 1
ATOM 1590 C CA . LEU A 1 206 ? -7.469 -14.469 6.527 1 93.19 206 LEU A CA 1
ATOM 1591 C C . LEU A 1 206 ? -7.391 -14.438 5.008 1 93.19 206 LEU A C 1
ATOM 1593 O O . LEU A 1 206 ? -7.852 -15.367 4.34 1 93.19 206 LEU A O 1
ATOM 1597 N N . TYR A 1 207 ? -6.762 -13.461 4.461 1 92.25 207 TYR A N 1
ATOM 1598 C CA . TYR A 1 207 ? -6.582 -13.328 3.018 1 92.25 207 TYR A CA 1
ATOM 1599 C C . TYR A 1 207 ? -5.766 -14.492 2.463 1 92.25 207 TYR A C 1
ATOM 1601 O O . TYR A 1 207 ? -6.148 -15.109 1.466 1 92.25 207 TYR A O 1
ATOM 1609 N N . THR A 1 208 ? -4.688 -14.781 3.115 1 88.62 208 THR A N 1
ATOM 1610 C CA . THR A 1 208 ? -3.783 -15.828 2.645 1 88.62 208 THR A CA 1
ATOM 1611 C C . THR A 1 208 ? -4.422 -17.203 2.801 1 88.62 208 THR A C 1
ATOM 1613 O O . THR A 1 208 ? -4.305 -18.047 1.913 1 88.62 208 THR A O 1
ATOM 1616 N N . LYS A 1 209 ? -5.117 -17.359 3.916 1 86 209 LYS A N 1
ATOM 1617 C CA . LYS A 1 209 ? -5.758 -18.656 4.16 1 86 209 LYS A CA 1
ATOM 1618 C C . LYS A 1 209 ? -6.871 -18.922 3.146 1 86 209 LYS A C 1
ATOM 1620 O O . LYS A 1 209 ? -6.961 -20.016 2.586 1 86 209 LYS A O 1
ATOM 1625 N N . GLU A 1 210 ? -7.625 -17.906 2.861 1 86.06 210 GLU A N 1
ATOM 1626 C CA . GLU A 1 210 ? -8.711 -18.062 1.901 1 86.06 210 GLU A CA 1
ATOM 1627 C C . GLU A 1 210 ? -8.18 -18.328 0.497 1 86.06 210 GLU A C 1
ATOM 1629 O O . GLU A 1 210 ? -8.711 -19.172 -0.228 1 86.06 210 GLU A O 1
ATOM 1634 N N . THR A 1 211 ? -7.16 -17.688 0.117 1 85 211 THR A N 1
ATOM 1635 C CA . THR A 1 211 ? -6.57 -17.844 -1.206 1 85 211 THR A CA 1
ATOM 1636 C C . THR A 1 211 ? -5.93 -19.234 -1.34 1 85 211 THR A C 1
ATOM 1638 O O . THR A 1 211 ? -6.066 -19.891 -2.375 1 85 211 THR A O 1
ATOM 1641 N N . SER A 1 212 ? -5.301 -19.672 -0.312 1 84.19 212 SER A N 1
ATOM 1642 C CA . SER A 1 212 ? -4.645 -20.984 -0.36 1 84.19 212 SER A CA 1
ATOM 1643 C C . SER A 1 212 ? -5.66 -22.109 -0.43 1 84.19 212 SER A C 1
ATOM 1645 O O . SER A 1 212 ? -5.43 -23.125 -1.101 1 84.19 212 SER A O 1
ATOM 1647 N N . GLU A 1 213 ? -6.77 -21.969 0.27 1 79.19 213 GLU A N 1
ATOM 1648 C CA . GLU A 1 213 ? -7.816 -22.984 0.228 1 79.19 213 GLU A CA 1
ATOM 1649 C C . GLU A 1 213 ? -8.414 -23.094 -1.17 1 79.19 213 GLU A C 1
ATOM 1651 O O . GLU A 1 213 ? -8.742 -24.188 -1.622 1 79.19 213 GLU A O 1
ATOM 1656 N N . THR A 1 214 ? -8.477 -22.016 -1.863 1 77.88 214 THR A N 1
ATOM 1657 C CA . THR A 1 214 ? -9.016 -22.016 -3.219 1 77.88 214 THR A CA 1
ATOM 1658 C C . THR A 1 214 ? -8.023 -22.672 -4.188 1 77.88 214 THR A C 1
ATOM 1660 O O . THR A 1 214 ? -8.43 -23.297 -5.172 1 77.88 214 THR A O 1
ATOM 1663 N N . TRP A 1 215 ? -6.785 -22.578 -3.838 1 75 215 TRP A N 1
ATOM 1664 C CA . TRP A 1 215 ? -5.754 -23.172 -4.684 1 75 215 TRP A CA 1
ATOM 1665 C C . TRP A 1 215 ? -5.77 -24.703 -4.566 1 75 215 TRP A C 1
ATOM 1667 O O . TRP A 1 215 ? -5.582 -25.406 -5.559 1 75 215 TRP A O 1
ATOM 1677 N N . ILE A 1 216 ? -6.07 -25.109 -3.406 1 71 216 ILE A N 1
ATOM 1678 C CA . ILE A 1 216 ? -5.98 -26.547 -3.113 1 71 216 ILE A CA 1
ATOM 1679 C C . ILE A 1 216 ? -7.242 -27.25 -3.6 1 71 216 ILE A C 1
ATOM 1681 O O . ILE A 1 216 ? -7.18 -28.375 -4.082 1 71 216 ILE A O 1
ATOM 1685 N N . THR A 1 217 ? -8.281 -26.516 -3.451 1 66.44 217 THR A N 1
ATOM 1686 C CA . THR A 1 217 ? -9.523 -27.156 -3.883 1 66.44 217 THR A CA 1
ATOM 1687 C C . THR A 1 217 ? -9.539 -27.328 -5.398 1 66.44 217 THR A C 1
ATOM 1689 O O . THR A 1 217 ? -9.32 -26.359 -6.141 1 66.44 217 THR A O 1
ATOM 1692 N N . LYS A 1 218 ? -9.242 -28.578 -5.91 1 57.38 218 LYS A N 1
ATOM 1693 C CA . LYS A 1 218 ? -9.234 -28.969 -7.316 1 57.38 218 LYS A CA 1
ATOM 1694 C C . LYS A 1 218 ? -10.609 -28.797 -7.941 1 57.38 218 LYS A C 1
ATOM 1696 O O . LYS A 1 218 ? -11.469 -29.688 -7.824 1 57.38 218 LYS A O 1
ATOM 1701 N N . ASP A 1 219 ? -11.117 -27.625 -7.879 1 55.53 219 ASP A N 1
ATOM 1702 C CA . ASP A 1 219 ? -12.406 -27.484 -8.547 1 55.53 219 ASP A CA 1
ATOM 1703 C C . ASP A 1 219 ? -12.234 -27.375 -10.062 1 55.53 219 ASP A C 1
ATOM 1705 O O . ASP A 1 219 ? -11.844 -26.328 -10.57 1 55.53 219 ASP A O 1
ATOM 1709 N N . ASP A 1 220 ? -12.148 -28.469 -10.711 1 55.66 220 ASP A N 1
ATOM 1710 C CA . ASP A 1 220 ? -11.961 -28.688 -12.141 1 55.66 220 ASP A CA 1
ATOM 1711 C C . ASP A 1 220 ? -13.148 -28.156 -12.945 1 55.66 220 ASP A C 1
ATOM 1713 O O . ASP A 1 220 ? -13.125 -28.156 -14.172 1 55.66 220 ASP A O 1
ATOM 1717 N N . THR A 1 221 ? -14.164 -27.703 -12.117 1 57.03 221 THR A N 1
ATOM 1718 C CA . THR A 1 221 ? -15.367 -27.359 -12.859 1 57.03 221 THR A CA 1
ATOM 1719 C C . THR A 1 221 ? -15.172 -26.062 -13.641 1 57.03 221 THR A C 1
ATOM 1721 O O . THR A 1 221 ? -15.664 -25.922 -14.758 1 57.03 221 THR A O 1
ATOM 1724 N N . GLY A 1 222 ? -14.508 -25.094 -13.039 1 59.59 222 GLY A N 1
ATOM 1725 C CA . GLY A 1 222 ? -14.281 -23.828 -13.719 1 59.59 222 GLY A CA 1
ATOM 1726 C C . GLY A 1 222 ? -13.414 -23.969 -14.961 1 59.59 222 GLY A C 1
ATOM 1727 O O . GLY A 1 222 ? -13.688 -23.328 -15.977 1 59.59 222 GLY A O 1
ATOM 1728 N N . GLU A 1 223 ? -12.477 -24.828 -14.867 1 61.03 223 GLU A N 1
ATOM 1729 C CA . GLU A 1 223 ? -11.578 -25.062 -15.992 1 61.03 223 GLU A CA 1
ATOM 1730 C C . GLU A 1 223 ? -12.281 -25.797 -17.125 1 61.03 223 GLU A C 1
ATOM 1732 O O . GLU A 1 223 ? -12.016 -25.547 -18.312 1 61.03 223 GLU A O 1
ATOM 1737 N N . LEU A 1 224 ? -13.148 -26.672 -16.703 1 56.47 224 LEU A N 1
ATOM 1738 C CA . LEU A 1 224 ? -13.891 -27.422 -17.719 1 56.47 224 LEU A CA 1
ATOM 1739 C C . LEU A 1 224 ? -14.805 -26.5 -18.516 1 56.47 224 LEU A C 1
ATOM 1741 O O . LEU A 1 224 ? -14.961 -26.672 -19.719 1 56.47 224 LEU A O 1
ATOM 1745 N N . ARG A 1 225 ? -15.375 -25.484 -17.891 1 62.19 225 ARG A N 1
ATOM 1746 C CA . ARG A 1 225 ? -16.25 -24.516 -18.547 1 62.19 225 ARG A CA 1
ATOM 1747 C C . ARG A 1 225 ? -15.469 -23.688 -19.562 1 62.19 225 ARG A C 1
ATOM 1749 O O . ARG A 1 225 ? -16 -23.312 -20.609 1 62.19 225 ARG A O 1
ATOM 1756 N N . CYS A 1 226 ? -14.336 -23.484 -19.156 1 65.12 226 CYS A N 1
ATOM 1757 C CA . CYS A 1 226 ? -13.508 -22.656 -20.031 1 65.12 226 CYS A CA 1
ATOM 1758 C C . CYS A 1 226 ? -13.141 -23.406 -21.297 1 65.12 226 CYS A C 1
ATOM 1760 O O . CYS A 1 226 ? -13.078 -22.828 -22.375 1 65.12 226 CYS A O 1
ATOM 1762 N N . SER A 1 227 ? -12.844 -24.75 -21.25 1 58.59 227 SER A N 1
ATOM 1763 C CA . SER A 1 227 ? -12.383 -25.547 -22.391 1 58.59 227 SER A CA 1
ATOM 1764 C C . SER A 1 227 ? -13.555 -25.984 -23.266 1 58.59 227 SER A C 1
ATOM 1766 O O . SER A 1 227 ? -13.414 -26.109 -24.484 1 58.59 227 SER A O 1
ATOM 1768 N N . ASN A 1 228 ? -14.648 -26.594 -22.734 1 53.94 228 ASN A N 1
ATOM 1769 C CA . ASN A 1 228 ? -15.727 -27.141 -23.562 1 53.94 228 ASN A CA 1
ATOM 1770 C C . ASN A 1 228 ? -17.047 -26.406 -23.312 1 53.94 228 ASN A C 1
ATOM 1772 O O . ASN A 1 228 ? -17.891 -26.891 -22.562 1 53.94 228 ASN A O 1
ATOM 1776 N N . PRO A 1 229 ? -17.062 -25.172 -23.844 1 52.19 229 PRO A N 1
ATOM 1777 C CA . PRO A 1 229 ? -18.281 -24.406 -23.578 1 52.19 229 PRO A CA 1
ATOM 1778 C C . PRO A 1 229 ? -19.547 -25.156 -23.984 1 52.19 229 PRO A C 1
ATOM 1780 O O . PRO A 1 229 ? -20.641 -24.844 -23.5 1 52.19 229 PRO A O 1
ATOM 1783 N N . ASP A 1 230 ? -19.469 -26.062 -25.125 1 45.66 230 ASP A N 1
ATOM 1784 C CA . ASP A 1 230 ? -20.609 -26.797 -25.641 1 45.66 230 ASP A CA 1
ATOM 1785 C C . ASP A 1 230 ? -20.984 -27.969 -24.734 1 45.66 230 ASP A C 1
ATOM 1787 O O . ASP A 1 230 ? -21.875 -28.75 -25.047 1 45.66 230 ASP A O 1
ATOM 1791 N N . VAL A 1 231 ? -20.109 -28.5 -24.062 1 44.75 231 VAL A N 1
ATOM 1792 C CA . VAL A 1 231 ? -20.516 -29.703 -23.344 1 44.75 231 VAL A CA 1
ATOM 1793 C C . VAL A 1 231 ? -21.734 -29.406 -22.469 1 44.75 231 VAL A C 1
ATOM 1795 O O . VAL A 1 231 ? -21.797 -28.344 -21.828 1 44.75 231 VAL A O 1
ATOM 1798 N N . ASN A 1 232 ? -22.828 -30.094 -22.703 1 40.44 232 ASN A N 1
ATOM 1799 C CA . ASN A 1 232 ? -24.188 -30.141 -22.156 1 40.44 232 ASN A CA 1
ATOM 1800 C C . ASN A 1 232 ? -24.172 -29.922 -20.641 1 40.44 232 ASN A C 1
ATOM 1802 O O . ASN A 1 232 ? -23.312 -30.438 -19.938 1 40.44 232 ASN A O 1
ATOM 1806 N N . ASN A 1 233 ? -24.891 -28.938 -20.109 1 42.97 233 ASN A N 1
ATOM 1807 C CA . ASN A 1 233 ? -25.297 -28.297 -18.859 1 42.97 233 ASN A CA 1
ATOM 1808 C C . ASN A 1 233 ? -25.562 -29.312 -17.766 1 42.97 233 ASN A C 1
ATOM 1810 O O . ASN A 1 233 ? -25.766 -28.953 -16.594 1 42.97 233 ASN A O 1
ATOM 1814 N N . THR A 1 234 ? -26.031 -30.5 -18.141 1 41.12 234 THR A N 1
ATOM 1815 C CA . THR A 1 234 ? -26.484 -31.516 -17.188 1 41.12 234 THR A CA 1
ATOM 1816 C C . THR A 1 234 ? -25.344 -31.938 -16.266 1 41.12 234 THR A C 1
ATOM 1818 O O . THR A 1 234 ? -25.578 -32.344 -15.133 1 41.12 234 THR A O 1
ATOM 1821 N N . GLN A 1 235 ? -24.266 -32.031 -16.891 1 42.69 235 GLN A N 1
ATOM 1822 C CA . GLN A 1 235 ? -23.172 -32.562 -16.094 1 42.69 235 GLN A CA 1
ATOM 1823 C C . GLN A 1 235 ? -22.672 -31.547 -15.086 1 42.69 235 GLN A C 1
ATOM 1825 O O . GLN A 1 235 ? -21.969 -31.891 -14.125 1 42.69 235 GLN A O 1
ATOM 1830 N N . TRP A 1 236 ? -22.953 -30.281 -15.289 1 44.16 236 TRP A N 1
ATOM 1831 C CA . TRP A 1 236 ? -22.641 -29.188 -14.383 1 44.16 236 TRP A CA 1
ATOM 1832 C C . TRP A 1 236 ? -23.344 -29.359 -13.039 1 44.16 236 TRP A C 1
ATOM 1834 O O . TRP A 1 236 ? -22.734 -29.172 -11.992 1 44.16 236 TRP A O 1
ATOM 1844 N N . LEU A 1 237 ? -24.672 -29.516 -13.156 1 44.22 237 LEU A N 1
ATOM 1845 C CA . LEU A 1 237 ? -25.5 -29.812 -12 1 44.22 237 LEU A CA 1
ATOM 1846 C C . LEU A 1 237 ? -25.062 -31.094 -11.32 1 44.22 237 LEU A C 1
ATOM 1848 O O . LEU A 1 237 ? -25.141 -31.219 -10.094 1 44.22 237 LEU A O 1
ATOM 1852 N N . ASP A 1 238 ? -24.781 -32.031 -12.102 1 42.72 238 ASP A N 1
ATOM 1853 C CA . ASP A 1 238 ? -24.375 -33.312 -11.555 1 42.72 238 ASP A CA 1
ATOM 1854 C C . ASP A 1 238 ? -23.062 -33.219 -10.781 1 42.72 238 ASP A C 1
ATOM 1856 O O . ASP A 1 238 ? -22.875 -33.875 -9.766 1 42.72 238 ASP A O 1
ATOM 1860 N N . LEU A 1 239 ? -22.109 -32.375 -11.297 1 41.75 239 LEU A N 1
ATOM 1861 C CA . LEU A 1 239 ? -20.797 -32.312 -10.656 1 41.75 239 LEU A CA 1
ATOM 1862 C C . LEU A 1 239 ? -20.844 -31.484 -9.391 1 41.75 239 LEU A C 1
ATOM 1864 O O . LEU A 1 239 ? -20.062 -31.734 -8.453 1 41.75 239 LEU A O 1
ATOM 1868 N N . LYS A 1 240 ? -21.547 -30.406 -9.32 1 46.59 240 LYS A N 1
ATOM 1869 C CA . LYS A 1 240 ? -21.922 -29.75 -8.07 1 46.59 240 LYS A CA 1
ATOM 1870 C C . LYS A 1 240 ? -22.594 -30.719 -7.113 1 46.59 240 LYS A C 1
ATOM 1872 O O . LYS A 1 240 ? -22.328 -30.703 -5.91 1 46.59 240 LYS A O 1
ATOM 1877 N N . ASP A 1 241 ? -23.609 -31.406 -7.594 1 43.75 241 ASP A N 1
ATOM 1878 C CA . ASP A 1 241 ? -24.281 -32.469 -6.832 1 43.75 241 ASP A CA 1
ATOM 1879 C C . ASP A 1 241 ? -23.281 -33.531 -6.402 1 43.75 241 ASP A C 1
ATOM 1881 O O . ASP A 1 241 ? -23.422 -34.125 -5.324 1 43.75 241 ASP A O 1
ATOM 1885 N N . SER A 1 242 ? -22.547 -34 -7.355 1 41 242 SER A N 1
ATOM 1886 C CA . SER A 1 242 ? -21.625 -35.094 -7 1 41 242 SER A CA 1
ATOM 1887 C C . SER A 1 242 ? -20.609 -34.625 -5.977 1 41 242 SER A C 1
ATOM 1889 O O . SER A 1 242 ? -20.031 -35.438 -5.254 1 41 242 SER A O 1
ATOM 1891 N N . THR A 1 243 ? -20.016 -33.438 -6.125 1 40.22 243 THR A N 1
ATOM 1892 C CA . THR A 1 243 ? -19.094 -33 -5.074 1 40.22 243 THR A CA 1
ATOM 1893 C C . THR A 1 243 ? -19.859 -32.719 -3.781 1 40.22 243 THR A C 1
ATOM 1895 O O . THR A 1 243 ? -19.281 -32.812 -2.691 1 40.22 243 THR A O 1
ATOM 1898 N N . VAL A 1 244 ? -21.094 -32.094 -3.848 1 41.34 244 VAL A N 1
ATOM 1899 C CA . VAL A 1 244 ? -21.969 -31.984 -2.676 1 41.34 244 VAL A CA 1
ATOM 1900 C C . VAL A 1 244 ? -22.594 -33.344 -2.389 1 41.34 244 VAL A C 1
ATOM 1902 O O . VAL A 1 244 ? -23.375 -33.5 -1.439 1 41.34 244 VAL A O 1
ATOM 1905 N N . ASN A 1 245 ? -22.922 -34.188 -3.342 1 37.72 245 ASN A N 1
ATOM 1906 C CA . ASN A 1 245 ? -23.625 -35.406 -2.953 1 37.72 245 ASN A CA 1
ATOM 1907 C C . ASN A 1 245 ? -23.031 -36.031 -1.692 1 37.72 245 ASN A C 1
ATOM 1909 O O . ASN A 1 245 ? -23.234 -37.219 -1.419 1 37.72 245 ASN A O 1
ATOM 1913 N N . ASN A 1 246 ? -21.797 -35.875 -1.422 1 39.25 246 ASN A N 1
ATOM 1914 C CA . ASN A 1 246 ? -21.547 -36.781 -0.304 1 39.25 246 ASN A CA 1
ATOM 1915 C C . ASN A 1 246 ? -22.641 -36.688 0.754 1 39.25 246 ASN A C 1
ATOM 1917 O O . ASN A 1 246 ? -23.047 -35.594 1.124 1 39.25 246 ASN A O 1
ATOM 1921 N N . SER A 1 247 ? -23.594 -37.594 0.867 1 41.31 247 SER A N 1
ATOM 1922 C CA . SER A 1 247 ? -24.297 -37.969 2.094 1 41.31 247 SER A CA 1
ATOM 1923 C C . SER A 1 247 ? -23.656 -37.312 3.311 1 41.31 247 SER A C 1
ATOM 1925 O O . SER A 1 247 ? -23.453 -37.938 4.34 1 41.31 247 SER A O 1
ATOM 1927 N N . THR A 1 248 ? -22.578 -36.469 3.189 1 46.69 248 THR A N 1
ATOM 1928 C CA . THR A 1 248 ? -21.641 -36.188 4.281 1 46.69 248 THR A CA 1
ATOM 1929 C C . THR A 1 248 ? -22.344 -35.531 5.461 1 46.69 248 THR A C 1
ATOM 1931 O O . THR A 1 248 ? -23.188 -34.656 5.273 1 46.69 248 THR A O 1
ATOM 1934 N N . GLU A 1 249 ? -22.484 -36.156 6.5 1 59.09 249 GLU A N 1
ATOM 1935 C CA . GLU A 1 249 ? -22.719 -35.688 7.859 1 59.09 249 GLU A CA 1
ATOM 1936 C C . GLU A 1 249 ? -22.328 -34.219 8 1 59.09 249 GLU A C 1
ATOM 1938 O O . GLU A 1 249 ? -21.25 -33.812 7.559 1 59.09 249 GLU A O 1
ATOM 1943 N N . LEU A 1 250 ? -23.453 -33.406 7.969 1 68.19 250 LEU A N 1
ATOM 1944 C CA . LEU A 1 250 ? -23.297 -32.031 8.344 1 68.19 250 LEU A CA 1
ATOM 1945 C C . LEU A 1 250 ? -22.234 -31.859 9.438 1 68.19 250 LEU A C 1
ATOM 1947 O O . LEU A 1 250 ? -22.5 -32.188 10.594 1 68.19 250 LEU A O 1
ATOM 1951 N N . THR A 1 251 ? -21.094 -31.781 8.992 1 82.88 251 THR A N 1
ATOM 1952 C CA . THR A 1 251 ? -20.031 -31.5 9.945 1 82.88 251 THR A CA 1
ATOM 1953 C C . THR A 1 251 ? -19.797 -30 10.078 1 82.88 251 THR A C 1
ATOM 1955 O O . THR A 1 251 ? -20.328 -29.219 9.281 1 82.88 251 THR A O 1
ATOM 1958 N N . PHE A 1 252 ? -19.344 -29.609 11.141 1 87.75 252 PHE A N 1
ATOM 1959 C CA . PHE A 1 252 ? -19.062 -28.203 11.359 1 87.75 252 PHE A CA 1
ATOM 1960 C C . PHE A 1 252 ? -18.125 -27.672 10.281 1 87.75 252 PHE A C 1
ATOM 1962 O O . PHE A 1 252 ? -18.188 -26.5 9.914 1 87.75 252 PHE A O 1
ATOM 1969 N N . MET A 1 253 ? -17.375 -28.547 9.742 1 85.5 253 MET A N 1
ATOM 1970 C CA . MET A 1 253 ? -16.469 -28.125 8.672 1 85.5 253 MET A CA 1
ATOM 1971 C C . MET A 1 253 ? -17.25 -27.766 7.41 1 85.5 253 MET A C 1
ATOM 1973 O O . MET A 1 253 ? -16.922 -26.797 6.719 1 85.5 253 MET A O 1
ATOM 1977 N N . SER A 1 254 ? -18.25 -28.594 7.121 1 83.56 254 SER A N 1
ATOM 1978 C CA . SER A 1 254 ? -19.078 -28.312 5.953 1 83.56 254 SER A CA 1
ATOM 1979 C C . SER A 1 254 ? -19.844 -27 6.125 1 83.56 254 SER A C 1
ATOM 1981 O O . SER A 1 254 ? -20 -26.234 5.176 1 83.56 254 SER A O 1
ATOM 1983 N N . ILE A 1 255 ? -20.281 -26.75 7.363 1 86.12 255 ILE A N 1
ATOM 1984 C CA . ILE A 1 255 ? -20.953 -25.484 7.664 1 86.12 255 ILE A CA 1
ATOM 1985 C C . ILE A 1 255 ? -19.969 -24.328 7.52 1 86.12 255 ILE A C 1
ATOM 1987 O O . ILE A 1 255 ? -20.312 -23.281 6.953 1 86.12 255 ILE A O 1
ATOM 1991 N N . LEU A 1 256 ? -18.844 -24.562 8.047 1 86.62 256 LEU A N 1
ATOM 1992 C CA . LEU A 1 256 ? -17.812 -23.547 7.973 1 86.62 256 LEU A CA 1
ATOM 1993 C C . LEU A 1 256 ? -17.469 -23.219 6.52 1 86.62 256 LEU A C 1
ATOM 1995 O O . LEU A 1 256 ? -17.359 -22.047 6.152 1 86.62 256 LEU A O 1
ATOM 1999 N N . HIS A 1 257 ? -17.344 -24.172 5.691 1 81.56 257 HIS A N 1
ATOM 2000 C CA . HIS A 1 257 ? -17 -23.969 4.285 1 81.56 257 HIS A CA 1
ATOM 2001 C C . HIS A 1 257 ? -18.109 -23.234 3.547 1 81.56 257 HIS A C 1
ATOM 2003 O O . HIS A 1 257 ? -17.844 -22.359 2.721 1 81.56 257 HIS A O 1
ATOM 2009 N N . SER A 1 258 ? -19.328 -23.547 3.867 1 79.81 258 SER A N 1
ATOM 2010 C CA . SER A 1 258 ? -20.453 -22.891 3.217 1 79.81 258 SER A CA 1
ATOM 2011 C C . SER A 1 258 ? -20.609 -21.453 3.707 1 79.81 258 SER A C 1
ATOM 2013 O O . SER A 1 258 ? -20.969 -20.562 2.934 1 79.81 258 SER A O 1
ATOM 2015 N N . ALA A 1 259 ? -20.281 -21.234 4.93 1 86.31 259 ALA A N 1
ATOM 2016 C CA . ALA A 1 259 ? -20.469 -19.922 5.531 1 86.31 259 ALA A CA 1
ATOM 2017 C C . ALA A 1 259 ? -19.25 -19.031 5.309 1 86.31 259 ALA A C 1
ATOM 2019 O O . ALA A 1 259 ? -19.297 -17.828 5.492 1 86.31 259 ALA A O 1
ATOM 2020 N N . SER A 1 260 ? -18.172 -19.625 4.93 1 84.56 260 SER A N 1
ATOM 2021 C CA . SER A 1 260 ? -16.906 -18.906 4.812 1 84.56 260 SER A CA 1
ATOM 2022 C C . SER A 1 260 ? -16.984 -17.828 3.74 1 84.56 260 SER A C 1
ATOM 2024 O O . SER A 1 260 ? -16.344 -16.781 3.857 1 84.56 260 SER A O 1
ATOM 2026 N N . ALA A 1 261 ? -17.766 -17.969 2.777 1 80.12 261 ALA A N 1
ATOM 2027 C CA . ALA A 1 261 ? -17.891 -17 1.697 1 80.12 261 ALA A CA 1
ATOM 2028 C C . ALA A 1 261 ? -18.453 -15.68 2.213 1 80.12 261 ALA A C 1
ATOM 2030 O O . ALA A 1 261 ? -18.172 -14.617 1.653 1 80.12 261 ALA A O 1
ATOM 2031 N N . LEU A 1 262 ? -19.203 -15.805 3.301 1 83.12 262 LEU A N 1
ATOM 2032 C CA . LEU A 1 262 ? -19.812 -14.609 3.885 1 83.12 262 LEU A CA 1
ATOM 2033 C C . LEU A 1 262 ? -19.016 -14.133 5.098 1 83.12 262 LEU A C 1
ATOM 2035 O O . LEU A 1 262 ? -18.781 -12.938 5.27 1 83.12 262 LEU A O 1
ATOM 2039 N N . LEU A 1 263 ? -18.578 -15.047 5.809 1 90.25 263 LEU A N 1
ATOM 2040 C CA . LEU A 1 263 ? -18.016 -14.703 7.105 1 90.25 263 LEU A CA 1
ATOM 2041 C C . LEU A 1 263 ? -16.594 -14.172 6.945 1 90.25 263 LEU A C 1
ATOM 2043 O O . LEU A 1 263 ? -16.172 -13.273 7.688 1 90.25 263 LEU A O 1
ATOM 2047 N N . VAL A 1 264 ? -15.867 -14.609 5.977 1 91.38 264 VAL A N 1
ATOM 2048 C CA . VAL A 1 264 ? -14.477 -14.219 5.82 1 91.38 264 VAL A CA 1
ATOM 2049 C C . VAL A 1 264 ? -14.398 -12.766 5.352 1 91.38 264 VAL A C 1
ATOM 2051 O O . VAL A 1 264 ? -13.703 -11.945 5.957 1 91.38 264 VAL A O 1
ATOM 2054 N N . PRO A 1 265 ? -15.125 -12.344 4.352 1 89.06 265 PRO A N 1
ATOM 2055 C CA . PRO A 1 265 ? -15.102 -10.93 3.982 1 89.06 265 PRO A CA 1
ATOM 2056 C C . PRO A 1 265 ? -15.609 -10.016 5.094 1 89.06 265 PRO A C 1
ATOM 2058 O O . PRO A 1 265 ? -15.117 -8.898 5.262 1 89.06 265 PRO A O 1
ATOM 2061 N N . ALA A 1 266 ? -16.609 -10.492 5.793 1 91.94 266 ALA A N 1
ATOM 2062 C CA . ALA A 1 266 ? -17.125 -9.703 6.906 1 91.94 266 ALA A CA 1
ATOM 2063 C C . ALA A 1 266 ? -16.062 -9.547 8 1 91.94 266 ALA A C 1
ATOM 2065 O O . ALA A 1 266 ? -15.93 -8.469 8.586 1 91.94 266 ALA A O 1
ATOM 2066 N N . ALA A 1 267 ? -15.422 -10.625 8.273 1 95.12 267 ALA A N 1
ATOM 2067 C CA . ALA A 1 267 ? -14.344 -10.547 9.258 1 95.12 267 ALA A CA 1
ATOM 2068 C C . ALA A 1 267 ? -13.242 -9.609 8.789 1 95.12 267 ALA A C 1
ATOM 2070 O O . ALA A 1 267 ? -12.672 -8.867 9.594 1 95.12 267 ALA A O 1
ATOM 2071 N N . MET A 1 268 ? -12.961 -9.586 7.566 1 95 268 MET A N 1
ATOM 2072 C CA . MET A 1 268 ? -11.953 -8.695 7 1 95 268 MET A CA 1
ATOM 2073 C C . MET A 1 268 ? -12.398 -7.238 7.078 1 95 268 MET A C 1
ATOM 2075 O O . MET A 1 268 ? -11.578 -6.344 7.285 1 95 268 MET A O 1
ATOM 2079 N N . GLU A 1 269 ? -13.688 -7.035 6.922 1 93.12 269 GLU A N 1
ATOM 2080 C CA . GLU A 1 269 ? -14.219 -5.684 7.066 1 93.12 269 GLU A CA 1
ATOM 2081 C C . GLU A 1 269 ? -14.039 -5.168 8.492 1 93.12 269 GLU A C 1
ATOM 2083 O O . GLU A 1 269 ? -13.711 -4 8.703 1 93.12 269 GLU A O 1
ATOM 2088 N N . TYR A 1 270 ? -14.266 -6.066 9.367 1 95.25 270 TYR A N 1
ATOM 2089 C CA . TYR A 1 270 ? -14.047 -5.695 10.758 1 95.25 270 TYR A CA 1
ATOM 2090 C C . TYR A 1 270 ? -12.609 -5.23 10.984 1 95.25 270 TYR A C 1
ATOM 2092 O O . TYR A 1 270 ? -12.375 -4.195 11.609 1 95.25 270 TYR A O 1
ATOM 2100 N N . ASP A 1 271 ? -11.688 -5.973 10.5 1 96.5 271 ASP A N 1
ATOM 2101 C CA . ASP A 1 271 ? -10.273 -5.668 10.695 1 96.5 271 ASP A CA 1
ATOM 2102 C C . ASP A 1 271 ? -9.898 -4.348 10.023 1 96.5 271 ASP A C 1
ATOM 2104 O O . ASP A 1 271 ? -9.039 -3.611 10.516 1 96.5 271 ASP A O 1
ATOM 2108 N N . ILE A 1 272 ? -10.531 -4.02 8.945 1 92.81 272 ILE A N 1
ATOM 2109 C CA . ILE A 1 272 ? -10.273 -2.766 8.25 1 92.81 272 ILE A CA 1
ATOM 2110 C C . ILE A 1 272 ? -10.773 -1.595 9.094 1 92.81 272 ILE A C 1
ATOM 2112 O O . ILE A 1 272 ? -10.055 -0.614 9.297 1 92.81 272 ILE A O 1
ATOM 2116 N N . ILE A 1 273 ? -11.945 -1.71 9.578 1 92.19 273 ILE A N 1
ATOM 2117 C CA . ILE A 1 273 ? -12.539 -0.651 10.383 1 92.19 273 ILE A CA 1
ATOM 2118 C C . ILE A 1 273 ? -11.688 -0.409 11.625 1 92.19 273 ILE A C 1
ATOM 2120 O O . ILE A 1 273 ? -11.312 0.729 11.922 1 92.19 273 ILE A O 1
ATOM 2124 N N . MET A 1 274 ? -11.352 -1.518 12.258 1 94.56 274 MET A N 1
ATOM 2125 C CA . MET A 1 274 ? -10.648 -1.385 13.523 1 94.56 274 MET A CA 1
ATOM 2126 C C . MET A 1 274 ? -9.211 -0.93 13.305 1 94.56 274 MET A C 1
ATOM 2128 O O . MET A 1 274 ? -8.648 -0.201 14.125 1 94.56 274 MET A O 1
ATOM 2132 N N . SER A 1 275 ? -8.617 -1.353 12.25 1 93.81 275 SER A N 1
ATOM 2133 C CA . SER A 1 275 ? -7.281 -0.85 11.938 1 93.81 275 SER A CA 1
ATOM 2134 C C . SER A 1 275 ? -7.301 0.656 11.695 1 93.81 275 SER A C 1
ATOM 2136 O O . SER A 1 275 ? -6.375 1.365 12.094 1 93.81 275 SER A O 1
ATOM 2138 N N . GLY A 1 276 ? -8.344 1.158 11.023 1 90.94 276 GLY A N 1
ATOM 2139 C CA . GLY A 1 276 ? -8.469 2.594 10.828 1 90.94 276 GLY A CA 1
ATOM 2140 C C . GLY A 1 276 ? -8.641 3.363 12.125 1 90.94 276 GLY A C 1
ATOM 2141 O O . GLY A 1 276 ? -8.008 4.402 12.32 1 90.94 276 GLY A O 1
ATOM 2142 N N . VAL A 1 277 ? -9.422 2.832 12.977 1 90.44 277 VAL A N 1
ATOM 2143 C CA . VAL A 1 277 ? -9.695 3.486 14.258 1 90.44 277 VAL A CA 1
ATOM 2144 C C . VAL A 1 277 ? -8.43 3.486 15.117 1 90.44 277 VAL A C 1
ATOM 2146 O O . VAL A 1 277 ? -8.094 4.5 15.734 1 90.44 277 VAL A O 1
ATOM 2149 N N . MET A 1 278 ? -7.762 2.344 15.141 1 92.56 278 MET A N 1
ATOM 2150 C CA . MET A 1 278 ? -6.551 2.25 15.945 1 92.56 278 MET A CA 1
ATOM 2151 C C . MET A 1 278 ? -5.457 3.162 15.398 1 92.56 278 MET A C 1
ATOM 2153 O O . MET A 1 278 ? -4.707 3.766 16.172 1 92.56 278 MET A O 1
ATOM 2157 N N . PHE A 1 279 ? -5.344 3.262 14.172 1 90.12 279 PHE A N 1
ATOM 2158 C CA . PHE A 1 279 ? -4.348 4.145 13.57 1 90.12 279 PHE A CA 1
ATOM 2159 C C . PHE A 1 279 ? -4.656 5.602 13.883 1 90.12 279 PHE A C 1
ATOM 2161 O O . PHE A 1 279 ? -3.746 6.398 14.109 1 90.12 279 PHE A O 1
ATOM 2168 N N . TYR A 1 280 ? -5.914 5.918 13.781 1 86.06 280 TYR A N 1
ATOM 2169 C CA . TYR A 1 280 ? -6.332 7.266 14.164 1 86.06 280 TYR A CA 1
ATOM 2170 C C . TYR A 1 280 ? -5.973 7.555 15.617 1 86.06 280 TYR A C 1
ATOM 2172 O O . TYR A 1 280 ? -5.484 8.641 15.938 1 86.06 280 TYR A O 1
ATOM 2180 N N . MET A 1 281 ? -6.234 6.594 16.469 1 87.38 281 MET A N 1
ATOM 2181 C CA . MET A 1 281 ? -5.883 6.754 17.875 1 87.38 281 MET A CA 1
ATOM 2182 C C . MET A 1 281 ? -4.371 6.895 18.047 1 87.38 281 MET A C 1
ATOM 2184 O O . MET A 1 281 ? -3.906 7.676 18.875 1 87.38 281 MET A O 1
ATOM 2188 N N . TYR A 1 282 ? -3.602 6.156 17.297 1 89.12 282 TYR A N 1
ATOM 2189 C CA . TYR A 1 282 ? -2.145 6.211 17.328 1 89.12 282 TYR A CA 1
ATOM 2190 C C . TYR A 1 282 ? -1.638 7.605 17 1 89.12 282 TYR A C 1
ATOM 2192 O O . TYR A 1 282 ? -0.73 8.117 17.656 1 89.12 282 TYR A O 1
ATOM 2200 N N . THR A 1 283 ? -2.191 8.312 15.977 1 83.06 283 THR A N 1
ATOM 2201 C CA . THR A 1 283 ? -1.73 9.617 15.523 1 83.06 283 THR A CA 1
ATOM 2202 C C . THR A 1 283 ? -2.119 10.711 16.516 1 83.06 283 THR A C 1
ATOM 2204 O O . THR A 1 283 ? -1.518 11.789 16.531 1 83.06 283 THR A O 1
ATOM 2207 N N . ASN A 1 284 ? -3.092 10.383 17.312 1 80.88 284 ASN A N 1
ATOM 2208 C CA . ASN A 1 284 ? -3.572 11.398 18.25 1 80.88 284 ASN A CA 1
ATOM 2209 C C . ASN A 1 284 ? -2.924 11.242 19.609 1 80.88 284 ASN A C 1
ATOM 2211 O O . ASN A 1 284 ? -3.166 12.047 20.516 1 80.88 284 ASN A O 1
ATOM 2215 N N . VAL A 1 285 ? -2.178 10.273 19.719 1 83.19 285 VAL A N 1
ATOM 2216 C CA . VAL A 1 285 ? -1.468 10.133 20.984 1 83.19 285 VAL A CA 1
ATOM 2217 C C . VAL A 1 285 ? -0.535 11.32 21.188 1 83.19 285 VAL A C 1
ATOM 2219 O O . VAL A 1 285 ? 0.205 11.703 20.281 1 83.19 285 VAL A O 1
ATOM 2222 N N . GLY A 1 286 ? -0.582 12.047 22.266 1 76 286 GLY A N 1
ATOM 2223 C CA . GLY A 1 286 ? 0.265 13.18 22.594 1 76 286 GLY A CA 1
ATOM 2224 C C . GLY A 1 286 ? -0.368 14.516 22.266 1 76 286 GLY A C 1
ATOM 2225 O O . GLY A 1 286 ? 0.12 15.562 22.688 1 76 286 GLY A O 1
ATOM 2226 N N . ASN A 1 287 ? -1.412 14.508 21.406 1 70.94 287 ASN A N 1
ATOM 2227 C CA . ASN A 1 287 ? -2.078 15.758 21.047 1 70.94 287 ASN A CA 1
ATOM 2228 C C . ASN A 1 287 ? -2.957 16.266 22.188 1 70.94 287 ASN A C 1
ATOM 2230 O O . ASN A 1 287 ? -3.48 15.477 22.984 1 70.94 287 ASN A O 1
ATOM 2234 N N . THR A 1 288 ? -2.801 17.547 22.344 1 59.56 288 THR A N 1
ATOM 2235 C CA . THR A 1 288 ? -3.621 18.172 23.375 1 59.56 288 THR A CA 1
ATOM 2236 C C . THR A 1 288 ? -5.062 18.328 22.891 1 59.56 288 THR A C 1
ATOM 2238 O O . THR A 1 288 ? -5.301 18.734 21.75 1 59.56 288 THR A O 1
ATOM 2241 N N . CYS A 1 289 ? -5.883 17.594 23.453 1 55.78 289 CYS A N 1
ATOM 2242 C CA . CYS A 1 289 ? -7.297 17.656 23.094 1 55.78 289 CYS A CA 1
ATOM 2243 C C . CYS A 1 289 ? -7.906 19 23.5 1 55.78 289 CYS A C 1
ATOM 2245 O O . CYS A 1 289 ? -7.641 19.5 24.594 1 55.78 289 CYS A O 1
ATOM 2247 N N . VAL A 1 290 ? -8.125 19.875 22.438 1 52.06 290 VAL A N 1
ATOM 2248 C CA . VAL A 1 290 ? -8.875 21.094 22.75 1 52.06 290 VAL A CA 1
ATOM 2249 C C . VAL A 1 290 ? -10.289 20.719 23.203 1 52.06 290 VAL A C 1
ATOM 2251 O O . VAL A 1 290 ? -10.969 19.922 22.547 1 52.06 290 VAL A O 1
ATOM 2254 N N . ILE A 1 291 ? -10.484 20.875 24.406 1 47.12 291 ILE A N 1
ATOM 2255 C CA . ILE A 1 291 ? -11.844 20.734 24.922 1 47.12 291 ILE A CA 1
ATOM 2256 C C . ILE A 1 291 ? -12.789 21.609 24.078 1 47.12 291 ILE A C 1
ATOM 2258 O O . ILE A 1 291 ? -12.719 22.828 24.125 1 47.12 291 ILE A O 1
ATOM 2262 N N . GLU A 1 292 ? -12.805 21.547 22.828 1 46.38 292 GLU A N 1
ATOM 2263 C CA . GLU A 1 292 ? -13.805 22.438 22.25 1 46.38 292 GLU A CA 1
ATOM 2264 C C . GLU A 1 292 ? -15.195 22.156 22.812 1 46.38 292 GLU A C 1
ATOM 2266 O O . GLU A 1 292 ? -15.523 21 23.109 1 46.38 292 GLU A O 1
ATOM 2271 N N . ASP A 1 293 ? -15.852 23.219 23.141 1 43.19 293 ASP A N 1
ATOM 2272 C CA . ASP A 1 293 ? -17.234 23.328 23.594 1 43.19 293 ASP A CA 1
ATOM 2273 C C . ASP A 1 293 ? -18.156 22.391 22.812 1 43.19 293 ASP A C 1
ATOM 2275 O O . ASP A 1 293 ? -18 22.234 21.609 1 43.19 293 ASP A O 1
ATOM 2279 N N . ILE A 1 294 ? -18.656 21.516 23.469 1 44.97 294 ILE A N 1
ATOM 2280 C CA . ILE A 1 294 ? -19.75 20.656 23.016 1 44.97 294 ILE A CA 1
ATOM 2281 C C . ILE A 1 294 ? -20.594 21.391 21.984 1 44.97 294 ILE A C 1
ATOM 2283 O O . ILE A 1 294 ? -21.328 22.328 22.312 1 44.97 294 ILE A O 1
ATOM 2287 N N . ARG A 1 295 ? -20.156 21.703 20.672 1 45.72 295 ARG A N 1
ATOM 2288 C CA . ARG A 1 295 ? -21.078 22.297 19.703 1 45.72 295 ARG A CA 1
ATOM 2289 C C . ARG A 1 295 ? -22.5 21.766 19.906 1 45.72 295 ARG A C 1
ATOM 2291 O O . ARG A 1 295 ? -22.688 20.625 20.344 1 45.72 295 ARG A O 1
ATOM 2298 N N . PRO A 1 296 ? -23.391 22.656 19.906 1 46.59 296 PRO A N 1
ATOM 2299 C CA . PRO A 1 296 ? -24.781 22.25 20.047 1 46.59 296 PRO A CA 1
ATOM 2300 C C . PRO A 1 296 ? -25.156 21.094 19.109 1 46.59 296 PRO A C 1
ATOM 2302 O O . PRO A 1 296 ? -24.703 21.062 17.969 1 46.59 296 PRO A O 1
ATOM 2305 N N . ARG A 1 297 ? -25.453 19.906 19.703 1 49.59 297 ARG A N 1
ATOM 2306 C CA . ARG A 1 297 ? -26.047 18.75 19.016 1 49.59 297 ARG A CA 1
ATOM 2307 C C . ARG A 1 297 ? -27 19.219 17.906 1 49.59 297 ARG A C 1
ATOM 2309 O O . ARG A 1 297 ? -28.078 19.75 18.188 1 49.59 297 ARG A O 1
ATOM 2316 N N . VAL A 1 298 ? -26.406 19.688 16.812 1 53.75 298 VAL A N 1
ATOM 2317 C CA . VAL A 1 298 ? -27.359 19.938 15.727 1 53.75 298 VAL A CA 1
ATOM 2318 C C . VAL A 1 298 ? -28.406 18.828 15.688 1 53.75 298 VAL A C 1
ATOM 2320 O O . VAL A 1 298 ? -28.062 17.641 15.781 1 53.75 298 VAL A O 1
ATOM 2323 N N . ARG A 1 299 ? -29.656 19.203 16.047 1 55.12 299 ARG A N 1
ATOM 2324 C CA . ARG A 1 299 ? -30.812 18.312 16.031 1 55.12 299 ARG A CA 1
ATOM 2325 C C . ARG A 1 299 ? -30.797 17.438 14.781 1 55.12 299 ARG A C 1
ATOM 2327 O O . ARG A 1 299 ? -30.797 17.953 13.656 1 55.12 299 ARG A O 1
ATOM 2334 N N . LYS A 1 300 ? -30.359 16.094 14.883 1 67.81 300 LYS A N 1
ATOM 2335 C CA . LYS A 1 300 ? -30.422 15.094 13.828 1 67.81 300 LYS A CA 1
ATOM 2336 C C . LYS A 1 300 ? -31.875 14.82 13.422 1 67.81 300 LYS A C 1
ATOM 2338 O O . LYS A 1 300 ? -32.75 14.641 14.281 1 67.81 300 LYS A O 1
ATOM 2343 N N . ASN A 1 301 ? -32.219 15.094 12.133 1 70.81 301 ASN A N 1
ATOM 2344 C CA . ASN A 1 301 ? -33.531 14.812 11.57 1 70.81 301 ASN A CA 1
ATOM 2345 C C . ASN A 1 301 ? -33.625 13.391 11.031 1 70.81 301 ASN A C 1
ATOM 2347 O O . ASN A 1 301 ? -33 13.062 10.031 1 70.81 301 ASN A O 1
ATOM 2351 N N . ARG A 1 302 ? -34.375 12.555 11.836 1 73.44 302 ARG A N 1
ATOM 2352 C CA . ARG A 1 302 ? -34.531 11.172 11.406 1 73.44 302 ARG A CA 1
ATOM 2353 C C . ARG A 1 302 ? -35.906 10.922 10.805 1 73.44 302 ARG A C 1
ATOM 2355 O O . ARG A 1 302 ? -36.344 9.781 10.703 1 73.44 302 ARG A O 1
ATOM 2362 N N . SER A 1 303 ? -36.5 12.039 10.461 1 74.31 303 SER A N 1
ATOM 2363 C CA . SER A 1 303 ? -37.812 11.875 9.867 1 74.31 303 SER A CA 1
ATOM 2364 C C . SER A 1 303 ? -37.719 11.586 8.367 1 74.31 303 SER A C 1
ATOM 2366 O O . SER A 1 303 ? -36.875 12.133 7.684 1 74.31 303 SER A O 1
ATOM 2368 N N . LEU A 1 304 ? -38.406 10.617 7.918 1 75.44 304 LEU A N 1
ATOM 2369 C CA . LEU A 1 304 ? -38.469 10.266 6.504 1 75.44 304 LEU A CA 1
ATOM 2370 C C . LEU A 1 304 ? -39.281 11.289 5.723 1 75.44 304 LEU A C 1
ATOM 2372 O O . LEU A 1 304 ? -39.438 11.164 4.508 1 75.44 304 LEU A O 1
ATOM 2376 N N . LYS A 1 305 ? -39.656 12.281 6.473 1 74.5 305 LYS A N 1
ATOM 2377 C CA . LYS A 1 305 ? -40.469 13.305 5.82 1 74.5 305 LYS A CA 1
ATOM 2378 C C . LYS A 1 305 ? -39.688 13.984 4.691 1 74.5 305 LYS A C 1
ATOM 2380 O O . LYS A 1 305 ? -38.531 14.336 4.859 1 74.5 305 LYS A O 1
ATOM 2385 N N . ASN A 1 306 ? -40.188 13.992 3.41 1 75.69 306 ASN A N 1
ATOM 2386 C CA . ASN A 1 306 ? -39.625 14.656 2.232 1 75.69 306 ASN A CA 1
ATOM 2387 C C . ASN A 1 306 ? -38.625 13.766 1.504 1 75.69 306 ASN A C 1
ATOM 2389 O O . ASN A 1 306 ? -37.812 14.258 0.727 1 75.69 306 ASN A O 1
ATOM 2393 N N . SER A 1 307 ? -38.562 12.562 1.935 1 83.62 307 SER A N 1
ATOM 2394 C CA . SER A 1 307 ? -37.656 11.656 1.234 1 83.62 307 SER A CA 1
ATOM 2395 C C . SER A 1 307 ? -38.406 10.406 0.746 1 83.62 307 SER A C 1
ATOM 2397 O O . SER A 1 307 ? -37.781 9.352 0.57 1 83.62 307 SER A O 1
ATOM 2399 N N . TYR A 1 308 ? -39.688 10.531 0.529 1 82.88 308 TYR A N 1
ATOM 2400 C CA . TYR A 1 308 ? -40.531 9.383 0.201 1 82.88 308 TYR A CA 1
ATOM 2401 C C . TYR A 1 308 ? -40.188 8.852 -1.189 1 82.88 308 TYR A C 1
ATOM 2403 O O . TYR A 1 308 ? -40.156 7.637 -1.405 1 82.88 308 TYR A O 1
ATOM 2411 N N . PHE A 1 309 ? -39.938 9.719 -2.072 1 85.69 309 PHE A N 1
ATOM 2412 C CA . PHE A 1 309 ? -39.656 9.289 -3.439 1 85.69 309 PHE A CA 1
ATOM 2413 C C . PHE A 1 309 ? -38.375 8.5 -3.512 1 85.69 309 PHE A C 1
ATOM 2415 O O . PHE A 1 309 ? -38.312 7.461 -4.168 1 85.69 309 PHE A O 1
ATOM 2422 N N . GLY A 1 310 ? -37.375 8.984 -2.85 1 89.75 310 GLY A N 1
ATOM 2423 C CA . GLY A 1 310 ? -36.125 8.242 -2.791 1 89.75 310 GLY A CA 1
ATOM 2424 C C . GLY A 1 310 ? -36.25 6.898 -2.107 1 89.75 310 GLY A C 1
ATOM 2425 O O . GLY A 1 310 ? -35.656 5.914 -2.533 1 89.75 310 GLY A O 1
ATOM 2426 N N . PHE A 1 311 ? -37.062 6.906 -1.163 1 89.81 311 PHE A N 1
ATOM 2427 C CA . PHE A 1 311 ? -37.312 5.672 -0.425 1 89.81 311 PHE A CA 1
ATOM 2428 C C . PHE A 1 311 ? -38.062 4.656 -1.295 1 89.81 311 PHE A C 1
ATOM 2430 O O . PHE A 1 311 ? -37.688 3.484 -1.342 1 89.81 311 PHE A O 1
ATOM 2437 N N . ALA A 1 312 ? -39.031 5.043 -1.988 1 89.75 312 ALA A N 1
ATOM 2438 C CA . ALA A 1 312 ? -39.812 4.164 -2.854 1 89.75 312 ALA A CA 1
ATOM 2439 C C . ALA A 1 312 ? -38.938 3.588 -3.973 1 89.75 312 ALA A C 1
ATOM 2441 O O . ALA A 1 312 ? -39 2.391 -4.266 1 89.75 312 ALA A O 1
ATOM 2442 N N . LEU A 1 313 ? -38.094 4.391 -4.527 1 91.94 313 LEU A N 1
ATOM 2443 C CA . LEU A 1 313 ? -37.219 3.92 -5.586 1 91.94 313 LEU A CA 1
ATOM 2444 C C . LEU A 1 313 ? -36.188 2.938 -5.035 1 91.94 313 LEU A C 1
ATOM 2446 O O . LEU A 1 313 ? -35.812 1.978 -5.711 1 91.94 313 LEU A O 1
ATOM 2450 N N . GLY A 1 314 ? -35.781 3.186 -3.895 1 94 314 GLY A N 1
ATOM 2451 C CA . GLY A 1 314 ? -34.844 2.279 -3.256 1 94 314 GLY A CA 1
ATOM 2452 C C . GLY A 1 314 ? -35.438 0.913 -2.965 1 94 314 GLY A C 1
ATOM 2453 O O . GLY A 1 314 ? -34.781 -0.111 -3.193 1 94 314 GLY A O 1
ATOM 2454 N N . ILE A 1 315 ? -36.625 0.923 -2.545 1 91.5 315 ILE A N 1
ATOM 2455 C CA . ILE A 1 315 ? -37.312 -0.34 -2.275 1 91.5 315 ILE A CA 1
ATOM 2456 C C . ILE A 1 315 ? -37.531 -1.094 -3.584 1 91.5 315 ILE A C 1
ATOM 2458 O O . ILE A 1 315 ? -37.406 -2.318 -3.633 1 91.5 315 ILE A O 1
ATOM 2462 N N . LEU A 1 316 ? -37.781 -0.387 -4.504 1 93.12 316 LEU A N 1
ATOM 2463 C CA . LEU A 1 316 ? -37.969 -1.006 -5.812 1 93.12 316 LEU A CA 1
ATOM 2464 C C . LEU A 1 316 ? -36.688 -1.687 -6.262 1 93.12 316 LEU A C 1
ATOM 2466 O O . LEU A 1 316 ? -36.719 -2.771 -6.848 1 93.12 316 LEU A O 1
ATOM 2470 N N . VAL A 1 317 ? -35.625 -1.063 -6.016 1 94.75 317 VAL A N 1
ATOM 2471 C CA . VAL A 1 317 ? -34.312 -1.63 -6.379 1 94.75 317 VAL A CA 1
ATOM 2472 C C . VAL A 1 317 ? -34.062 -2.9 -5.57 1 94.75 317 VAL A C 1
ATOM 2474 O O . VAL A 1 317 ? -33.562 -3.891 -6.102 1 94.75 317 VAL A O 1
ATOM 2477 N N . ILE A 1 318 ? -34.469 -2.939 -4.359 1 94.5 318 ILE A N 1
ATOM 2478 C CA . ILE A 1 318 ? -34.25 -4.109 -3.512 1 94.5 318 ILE A CA 1
ATOM 2479 C C . ILE A 1 318 ? -35.125 -5.266 -4.02 1 94.5 318 ILE A C 1
ATOM 2481 O O . ILE A 1 318 ? -34.625 -6.379 -4.207 1 94.5 318 ILE A O 1
ATOM 2485 N N . VAL A 1 319 ? -36.344 -4.992 -4.324 1 93.12 319 VAL A N 1
ATOM 2486 C CA . VAL A 1 319 ? -37.281 -6.02 -4.766 1 93.12 319 VAL A CA 1
ATOM 2487 C C . VAL A 1 319 ? -36.875 -6.547 -6.137 1 93.12 319 VAL A C 1
ATOM 2489 O O . VAL A 1 319 ? -36.844 -7.758 -6.363 1 93.12 319 VAL A O 1
ATOM 2492 N N . SER A 1 320 ? -36.469 -5.668 -6.941 1 95.06 320 SER A N 1
ATOM 2493 C CA . SER A 1 320 ? -36.031 -6.086 -8.273 1 95.06 320 SER A CA 1
ATOM 2494 C C . SER A 1 320 ? -34.75 -6.902 -8.219 1 95.06 320 SER A C 1
ATOM 2496 O O . SER A 1 320 ? -34.562 -7.801 -9.031 1 95.06 320 SER A O 1
ATOM 2498 N N . SER A 1 321 ? -33.875 -6.598 -7.34 1 94.94 321 SER A N 1
ATOM 2499 C CA . SER A 1 321 ? -32.656 -7.355 -7.195 1 94.94 321 SER A CA 1
ATOM 2500 C C . SER A 1 321 ? -32.938 -8.781 -6.746 1 94.94 321 SER A C 1
ATOM 2502 O O . SER A 1 321 ? -32.281 -9.719 -7.199 1 94.94 321 SER A O 1
ATOM 2504 N N . PHE A 1 322 ? -33.906 -8.945 -5.906 1 91.75 322 PHE A N 1
ATOM 2505 C CA . PHE A 1 322 ? -34.281 -10.289 -5.496 1 91.75 322 PHE A CA 1
ATOM 2506 C C . PHE A 1 322 ? -34.875 -11.062 -6.668 1 91.75 322 PHE A C 1
ATOM 2508 O O . PHE A 1 322 ? -34.594 -12.25 -6.844 1 91.75 322 PHE A O 1
ATOM 2515 N N . ALA A 1 323 ? -35.594 -10.406 -7.402 1 92.56 323 ALA A N 1
ATOM 2516 C CA . ALA A 1 323 ? -36.188 -11.039 -8.57 1 92.56 323 ALA A CA 1
ATOM 2517 C C . ALA A 1 323 ? -35.125 -11.492 -9.562 1 92.56 323 ALA A C 1
ATOM 2519 O O . ALA A 1 323 ? -35.219 -12.602 -10.102 1 92.56 323 ALA A O 1
ATOM 2520 N N . ILE A 1 324 ? -34.156 -10.695 -9.773 1 91.31 324 ILE A N 1
ATOM 2521 C CA . ILE A 1 324 ? -33.125 -11.031 -10.734 1 91.31 324 ILE A CA 1
ATOM 2522 C C . ILE A 1 324 ? -32.281 -12.188 -10.195 1 91.31 324 ILE A C 1
ATOM 2524 O O . ILE A 1 324 ? -31.812 -13.039 -10.961 1 91.31 324 ILE A O 1
ATOM 2528 N N . CYS A 1 325 ? -32.031 -12.234 -8.891 1 88.81 325 CYS A N 1
ATOM 2529 C CA . CYS A 1 325 ? -31.266 -13.328 -8.297 1 88.81 325 CYS A CA 1
ATOM 2530 C C . CYS A 1 325 ? -32 -14.656 -8.453 1 88.81 325 CYS A C 1
ATOM 2532 O O . CYS A 1 325 ? -31.406 -15.672 -8.797 1 88.81 325 CYS A O 1
ATOM 2534 N N . MET A 1 326 ? -33.281 -14.555 -8.328 1 89.06 326 MET A N 1
ATOM 2535 C CA . MET A 1 326 ? -34.094 -15.75 -8.516 1 89.06 326 MET A CA 1
ATOM 2536 C C . MET A 1 326 ? -34.125 -16.172 -9.984 1 89.06 326 MET A C 1
ATOM 2538 O O . MET A 1 326 ? -34.062 -17.359 -10.297 1 89.06 326 MET A O 1
ATOM 2542 N N . GLY A 1 327 ? -34.25 -15.258 -10.734 1 87 327 GLY A N 1
ATOM 2543 C CA . GLY A 1 327 ? -34.219 -15.539 -12.156 1 87 327 GLY A CA 1
ATOM 2544 C C . GLY A 1 327 ? -32.906 -16.125 -12.609 1 87 327 GLY A C 1
ATOM 2545 O O . GLY A 1 327 ? -32.875 -17.016 -13.469 1 87 327 GLY A O 1
ATOM 2546 N N . TYR A 1 328 ? -31.828 -15.672 -12.055 1 86.81 328 TYR A N 1
ATOM 2547 C CA . TYR A 1 328 ? -30.516 -16.188 -12.398 1 86.81 328 TYR A CA 1
ATOM 2548 C C . TYR A 1 328 ? -30.391 -17.672 -12.031 1 86.81 328 TYR A C 1
ATOM 2550 O O . TYR A 1 328 ? -29.906 -18.469 -12.82 1 86.81 328 TYR A O 1
ATOM 2558 N N . ILE A 1 329 ? -30.844 -18.031 -10.82 1 82.38 329 ILE A N 1
ATOM 2559 C CA . ILE A 1 329 ? -30.766 -19.406 -10.352 1 82.38 329 ILE A CA 1
ATOM 2560 C C . ILE A 1 329 ? -31.578 -20.312 -11.273 1 82.38 329 ILE A C 1
ATOM 2562 O O . ILE A 1 329 ? -31.172 -21.438 -11.57 1 82.38 329 ILE A O 1
ATOM 2566 N N . ARG A 1 330 ? -32.562 -19.766 -11.719 1 84.19 330 ARG A N 1
ATOM 2567 C CA . ARG A 1 330 ? -33.438 -20.547 -12.594 1 84.19 330 ARG A CA 1
ATOM 2568 C C . ARG A 1 330 ? -32.844 -20.703 -13.984 1 84.19 330 ARG A C 1
ATOM 2570 O O . ARG A 1 330 ? -32.844 -21.797 -14.555 1 84.19 330 ARG A O 1
ATOM 2577 N N . GLU A 1 331 ? -32.312 -19.656 -14.5 1 84.38 331 GLU A N 1
ATOM 2578 C CA . GLU A 1 331 ? -31.844 -19.609 -15.883 1 84.38 331 GLU A CA 1
ATOM 2579 C C . GLU A 1 331 ? -30.453 -20.25 -16.016 1 84.38 331 GLU A C 1
ATOM 2581 O O . GLU A 1 331 ? -30.062 -20.688 -17.094 1 84.38 331 GLU A O 1
ATOM 2586 N N . VAL A 1 332 ? -29.672 -20.328 -14.938 1 79.12 332 VAL A N 1
ATOM 2587 C CA . VAL A 1 332 ? -28.297 -20.781 -14.992 1 79.12 332 VAL A CA 1
ATOM 2588 C C . VAL A 1 332 ? -28.25 -22.266 -15.352 1 79.12 332 VAL A C 1
ATOM 2590 O O . VAL A 1 332 ? -27.328 -22.734 -16.016 1 79.12 332 VAL A O 1
ATOM 2593 N N . SER A 1 333 ? -29.281 -22.984 -14.961 1 74.62 333 SER A N 1
ATOM 2594 C CA . SER A 1 333 ? -29.344 -24.406 -15.266 1 74.62 333 SER A CA 1
ATOM 2595 C C . SER A 1 333 ? -29.656 -24.641 -16.75 1 74.62 333 SER A C 1
ATOM 2597 O O . SER A 1 333 ? -29.266 -25.672 -17.312 1 74.62 333 SER A O 1
ATOM 2599 N N . LYS A 1 334 ? -30.297 -23.688 -17.391 1 77.62 334 LYS A N 1
ATOM 2600 C CA . LYS A 1 334 ? -30.672 -23.828 -18.797 1 77.62 334 LYS A CA 1
ATOM 2601 C C . LYS A 1 334 ? -29.578 -23.25 -19.703 1 77.62 334 LYS A C 1
ATOM 2603 O O . LYS A 1 334 ? -29.031 -23.969 -20.547 1 77.62 334 LYS A O 1
ATOM 2608 N N . ASP A 1 335 ? -29.312 -22.016 -19.516 1 77.69 335 ASP A N 1
ATOM 2609 C CA . ASP A 1 335 ? -28.297 -21.297 -20.297 1 77.69 335 ASP A CA 1
ATOM 2610 C C . ASP A 1 335 ? -27.5 -20.359 -19.406 1 77.69 335 ASP A C 1
ATOM 2612 O O . ASP A 1 335 ? -27.906 -19.219 -19.141 1 77.69 335 ASP A O 1
ATOM 2616 N N . PRO A 1 336 ? -26.344 -20.766 -19 1 76.5 336 PRO A N 1
ATOM 2617 C CA . PRO A 1 336 ? -25.531 -19.953 -18.094 1 76.5 336 PRO A CA 1
ATOM 2618 C C . PRO A 1 336 ? -25.109 -18.625 -18.703 1 76.5 336 PRO A C 1
ATOM 2620 O O . PRO A 1 336 ? -25 -17.625 -17.984 1 76.5 336 PRO A O 1
ATOM 2623 N N . PHE A 1 337 ? -24.938 -18.578 -20.016 1 76.62 337 PHE A N 1
ATOM 2624 C CA . PHE A 1 337 ? -24.5 -17.344 -20.672 1 76.62 337 PHE A CA 1
ATOM 2625 C C . PHE A 1 337 ? -25.609 -16.312 -20.688 1 76.62 337 PHE A C 1
ATOM 2627 O O . PHE A 1 337 ? -25.375 -15.125 -20.469 1 76.62 337 PHE A O 1
ATOM 2634 N N . GLU A 1 338 ? -26.75 -16.844 -20.953 1 81.56 338 GLU A N 1
ATOM 2635 C CA . GLU A 1 338 ? -27.891 -15.938 -20.922 1 81.56 338 GLU A CA 1
ATOM 2636 C C . GLU A 1 338 ? -28.188 -15.461 -19.5 1 81.56 338 GLU A C 1
ATOM 2638 O O . GLU A 1 338 ? -28.547 -14.297 -19.297 1 81.56 338 GLU A O 1
ATOM 2643 N N . ALA A 1 339 ? -28.047 -16.344 -18.609 1 83.88 339 ALA A N 1
ATOM 2644 C CA . ALA A 1 339 ? -28.25 -15.977 -17.203 1 83.88 339 ALA A CA 1
ATOM 2645 C C . ALA A 1 339 ? -27.266 -14.906 -16.766 1 83.88 339 ALA A C 1
ATOM 2647 O O . ALA A 1 339 ? -27.625 -13.953 -16.078 1 83.88 339 ALA A O 1
ATOM 2648 N N . GLU A 1 340 ? -26.062 -15.055 -17.234 1 83.81 340 GLU A N 1
ATOM 2649 C CA . GLU A 1 340 ? -25.016 -14.094 -16.891 1 83.81 340 GLU A CA 1
ATOM 2650 C C . GLU A 1 340 ? -25.297 -12.734 -17.531 1 83.81 340 GLU A C 1
ATOM 2652 O O . GLU A 1 340 ? -25.141 -11.695 -16.891 1 83.81 340 GLU A O 1
ATOM 2657 N N . SER A 1 341 ? -25.625 -12.773 -18.734 1 86.06 341 SER A N 1
ATOM 2658 C CA . SER A 1 341 ? -25.906 -11.523 -19.438 1 86.06 341 SER A CA 1
ATOM 2659 C C . SER A 1 341 ? -27.078 -10.789 -18.797 1 86.06 341 SER A C 1
ATOM 2661 O O . SER A 1 341 ? -27.078 -9.555 -18.703 1 86.06 341 SER A O 1
ATOM 2663 N N . MET A 1 342 ? -28.062 -11.5 -18.406 1 89.62 342 MET A N 1
ATOM 2664 C CA . MET A 1 342 ? -29.219 -10.898 -17.734 1 89.62 342 MET A CA 1
ATOM 2665 C C . MET A 1 342 ? -28.812 -10.281 -16.406 1 89.62 342 MET A C 1
ATOM 2667 O O . MET A 1 342 ? -29.203 -9.156 -16.078 1 89.62 342 MET A O 1
ATOM 2671 N N . TYR A 1 343 ? -28.094 -10.984 -15.68 1 90.44 343 TYR A N 1
ATOM 2672 C CA . TYR A 1 343 ? -27.641 -10.492 -14.383 1 90.44 343 TYR A CA 1
ATOM 2673 C C . TYR A 1 343 ? -26.734 -9.273 -14.547 1 90.44 343 TYR A C 1
ATOM 2675 O O . TYR A 1 343 ? -26.906 -8.266 -13.867 1 90.44 343 TYR A O 1
ATOM 2683 N N . TYR A 1 344 ? -25.75 -9.352 -15.523 1 91.12 344 TYR A N 1
ATOM 2684 C CA . TYR A 1 344 ? -24.859 -8.234 -15.781 1 91.12 344 TYR A CA 1
ATOM 2685 C C . TYR A 1 344 ? -25.625 -7.004 -16.234 1 91.12 344 TYR A C 1
ATOM 2687 O O . TYR A 1 344 ? -25.312 -5.883 -15.836 1 91.12 344 TYR A O 1
ATOM 2695 N N . GLY A 1 345 ? -26.578 -7.289 -17.031 1 93.44 345 GLY A N 1
ATOM 2696 C CA . GLY A 1 345 ? -27.391 -6.184 -17.5 1 93.44 345 GLY A CA 1
ATOM 2697 C C . GLY A 1 345 ? -28.141 -5.465 -16.391 1 93.44 345 GLY A C 1
ATOM 2698 O O . GLY A 1 345 ? -28.203 -4.234 -16.375 1 93.44 345 GLY A O 1
ATOM 2699 N N . TYR A 1 346 ? -28.625 -6.199 -15.5 1 94.75 346 TYR A N 1
ATOM 2700 C CA . TYR A 1 346 ? -29.359 -5.609 -14.375 1 94.75 346 TYR A CA 1
ATOM 2701 C C . TYR A 1 346 ? -28.422 -4.809 -13.484 1 94.75 346 TYR A C 1
ATOM 2703 O O . TYR A 1 346 ? -28.719 -3.666 -13.125 1 94.75 346 TYR A O 1
ATOM 2711 N N . VAL A 1 347 ? -27.312 -5.395 -13.125 1 94.56 347 VAL A N 1
ATOM 2712 C CA . VAL A 1 347 ? -26.375 -4.715 -12.242 1 94.56 347 VAL A CA 1
ATOM 2713 C C . VAL A 1 347 ? -25.828 -3.467 -12.93 1 94.56 347 VAL A C 1
ATOM 2715 O O . VAL A 1 347 ? -25.625 -2.434 -12.289 1 94.56 347 VAL A O 1
ATOM 2718 N N . GLY A 1 348 ? -25.641 -3.551 -14.258 1 95.56 348 GLY A N 1
ATOM 2719 C CA . GLY A 1 348 ? -25.234 -2.385 -15.023 1 95.56 348 GLY A CA 1
ATOM 2720 C C . GLY A 1 348 ? -26.234 -1.249 -14.969 1 95.56 348 GLY A C 1
ATOM 2721 O O . GLY A 1 348 ? -25.844 -0.083 -14.852 1 95.56 348 GLY A O 1
ATOM 2722 N N . THR A 1 349 ? -27.453 -1.612 -15.039 1 95.88 349 THR A N 1
ATOM 2723 C CA . THR A 1 349 ? -28.5 -0.605 -14.953 1 95.88 349 THR A CA 1
ATOM 2724 C C . THR A 1 349 ? -28.516 0.038 -13.57 1 95.88 349 THR A C 1
ATOM 2726 O O . THR A 1 349 ? -28.781 1.237 -13.438 1 95.88 349 THR A O 1
ATOM 2729 N N . MET A 1 350 ? -28.266 -0.764 -12.586 1 96 350 MET A N 1
ATOM 2730 C CA . MET A 1 350 ? -28.188 -0.225 -11.227 1 96 350 MET A CA 1
ATOM 2731 C C . MET A 1 350 ? -27.031 0.767 -11.102 1 96 350 MET A C 1
ATOM 2733 O O . MET A 1 350 ? -27.188 1.829 -10.5 1 96 350 MET A O 1
ATOM 2737 N N . TYR A 1 351 ? -25.906 0.438 -11.656 1 97.12 351 TYR A N 1
ATOM 2738 C CA . TYR A 1 351 ? -24.766 1.354 -11.641 1 97.12 351 TYR A CA 1
ATOM 2739 C C . TYR A 1 351 ? -25.094 2.648 -12.367 1 97.12 351 TYR A C 1
ATOM 2741 O O . TYR A 1 351 ? -24.734 3.736 -11.914 1 97.12 351 TYR A O 1
ATOM 2749 N N . LEU A 1 352 ? -25.781 2.529 -13.438 1 97.19 352 LEU A N 1
ATOM 2750 C CA . LEU A 1 352 ? -26.172 3.713 -14.195 1 97.19 352 LEU A CA 1
ATOM 2751 C C . LEU A 1 352 ? -27.062 4.625 -13.352 1 97.19 352 LEU A C 1
ATOM 2753 O O . LEU A 1 352 ? -26.859 5.844 -13.328 1 97.19 352 LEU A O 1
ATOM 2757 N N . MET A 1 353 ? -27.969 4.02 -12.672 1 96.5 353 MET A N 1
ATOM 2758 C CA . MET A 1 353 ? -28.875 4.801 -11.836 1 96.5 353 MET A CA 1
ATOM 2759 C C . MET A 1 353 ? -28.125 5.477 -10.695 1 96.5 353 MET A C 1
ATOM 2761 O O . MET A 1 353 ? -28.406 6.621 -10.344 1 96.5 353 MET A O 1
ATOM 2765 N N . THR A 1 354 ? -27.219 4.75 -10.102 1 96.25 354 THR A N 1
ATOM 2766 C CA . THR A 1 354 ? -26.453 5.34 -9.008 1 96.25 354 THR A CA 1
ATOM 2767 C C . THR A 1 354 ? -25.562 6.477 -9.516 1 96.25 354 THR A C 1
ATOM 2769 O O . THR A 1 354 ? -25.344 7.457 -8.805 1 96.25 354 THR A O 1
ATOM 2772 N N . VAL A 1 355 ? -25.062 6.371 -10.734 1 97.38 355 VAL A N 1
ATOM 2773 C CA . VAL A 1 355 ? -24.25 7.434 -11.328 1 97.38 355 VAL A CA 1
ATOM 2774 C C . VAL A 1 355 ? -25.109 8.688 -11.516 1 97.38 355 VAL A C 1
ATOM 2776 O O . VAL A 1 355 ? -24.703 9.781 -11.133 1 97.38 355 VAL A O 1
ATOM 2779 N N . ILE A 1 356 ? -26.266 8.516 -12.039 1 96.5 356 ILE A N 1
ATOM 2780 C CA . ILE A 1 356 ? -27.172 9.641 -12.289 1 96.5 356 ILE A CA 1
ATOM 2781 C C . ILE A 1 356 ? -27.547 10.312 -10.977 1 96.5 356 ILE A C 1
ATOM 2783 O O . ILE A 1 356 ? -27.5 11.539 -10.859 1 96.5 356 ILE A O 1
ATOM 2787 N N . ALA A 1 357 ? -27.844 9.516 -9.992 1 95.62 357 ALA A N 1
ATOM 2788 C CA . ALA A 1 357 ? -28.25 10.055 -8.695 1 95.62 357 ALA A CA 1
ATOM 2789 C C . ALA A 1 357 ? -27.094 10.797 -8.023 1 95.62 357 ALA A C 1
ATOM 2791 O O . ALA A 1 357 ? -27.297 11.867 -7.441 1 95.62 357 ALA A O 1
ATOM 2792 N N . SER A 1 358 ? -25.922 10.258 -8.062 1 96 358 SER A N 1
ATOM 2793 C CA . SER A 1 358 ? -24.766 10.898 -7.445 1 96 358 SER A CA 1
ATOM 2794 C C . SER A 1 358 ? -24.422 12.211 -8.148 1 96 358 SER A C 1
ATOM 2796 O O . SER A 1 358 ? -24.094 13.203 -7.496 1 96 358 SER A O 1
ATOM 2798 N N . LEU A 1 359 ? -24.516 12.203 -9.461 1 94.62 359 LEU A N 1
ATOM 2799 C CA . LEU A 1 359 ? -24.219 13.414 -10.211 1 94.62 359 LEU A CA 1
ATOM 2800 C C . LEU A 1 359 ? -25.281 14.484 -9.961 1 94.62 359 LEU A C 1
ATOM 2802 O O . LEU A 1 359 ? -24.953 15.664 -9.828 1 94.62 359 LEU A O 1
ATOM 2806 N N . ALA A 1 360 ? -26.531 14.109 -9.898 1 92.75 360 ALA A N 1
ATOM 2807 C CA . ALA A 1 360 ? -27.609 15.039 -9.602 1 92.75 360 ALA A CA 1
ATOM 2808 C C . ALA A 1 360 ? -27.438 15.656 -8.219 1 92.75 360 ALA A C 1
ATOM 2810 O O . ALA A 1 360 ? -27.609 16.859 -8.039 1 92.75 360 ALA A O 1
ATOM 2811 N N . GLY A 1 361 ? -27.156 14.797 -7.312 1 89.88 361 GLY A N 1
ATOM 2812 C CA . GLY A 1 361 ? -26.906 15.305 -5.977 1 89.88 361 GLY A CA 1
ATOM 2813 C C . GLY A 1 361 ? -25.719 16.25 -5.91 1 89.88 361 GLY A C 1
ATOM 2814 O O . GLY A 1 361 ? -25.797 17.297 -5.258 1 89.88 361 GLY A O 1
ATOM 2815 N N . PHE A 1 362 ? -24.688 15.945 -6.559 1 89.56 362 PHE A N 1
ATOM 2816 C CA . PHE A 1 362 ? -23.484 16.766 -6.598 1 89.56 362 PHE A CA 1
ATOM 2817 C C . PHE A 1 362 ? -23.781 18.141 -7.203 1 89.56 362 PHE A C 1
ATOM 2819 O O . PHE A 1 362 ? -23.375 19.156 -6.656 1 89.56 362 PHE A O 1
ATOM 2826 N N . LEU A 1 363 ? -24.469 18.156 -8.297 1 87.88 363 LEU A N 1
ATOM 2827 C CA . LEU A 1 363 ? -24.797 19.406 -8.977 1 87.88 363 LEU A CA 1
ATOM 2828 C C . LEU A 1 363 ? -25.703 20.281 -8.117 1 87.88 363 LEU A C 1
ATOM 2830 O O . LEU A 1 363 ? -25.562 21.516 -8.109 1 87.88 363 LEU A O 1
ATOM 2834 N N . ARG A 1 364 ? -26.5 19.688 -7.371 1 86.31 364 ARG A N 1
ATOM 2835 C CA . ARG A 1 364 ? -27.406 20.438 -6.516 1 86.31 364 ARG A CA 1
ATOM 2836 C C . ARG A 1 364 ? -26.672 21.078 -5.344 1 86.31 364 ARG A C 1
ATOM 2838 O O . ARG A 1 364 ? -26.969 22.203 -4.941 1 86.31 364 ARG A O 1
ATOM 2845 N N . ILE A 1 365 ? -25.781 20.359 -4.832 1 82.94 365 ILE A N 1
ATOM 2846 C CA . ILE A 1 365 ? -25.016 20.875 -3.701 1 82.94 365 ILE A CA 1
ATOM 2847 C C . ILE A 1 365 ? -24.078 21.984 -4.176 1 82.94 365 ILE A C 1
ATOM 2849 O O . ILE A 1 365 ? -23.906 23 -3.484 1 82.94 365 ILE A O 1
ATOM 2853 N N . ARG A 1 366 ? -23.5 21.828 -5.305 1 78.75 366 ARG A N 1
ATOM 2854 C CA . ARG A 1 366 ? -22.578 22.812 -5.836 1 78.75 366 ARG A CA 1
ATOM 2855 C C . ARG A 1 366 ? -23.297 24.125 -6.18 1 78.75 366 ARG A C 1
ATOM 2857 O O . ARG A 1 366 ? -22.734 25.203 -6.043 1 78.75 366 ARG A O 1
ATOM 2864 N N . ASN A 1 367 ? -24.484 23.922 -6.59 1 78.69 367 ASN A N 1
ATOM 2865 C CA . ASN A 1 367 ? -25.25 25.094 -6.977 1 78.69 367 ASN A CA 1
ATOM 2866 C C . ASN A 1 367 ? -25.984 25.703 -5.781 1 78.69 367 ASN A C 1
ATOM 2868 O O . ASN A 1 367 ? -26.625 26.734 -5.906 1 78.69 367 ASN A O 1
ATOM 2872 N N . SER A 1 368 ? -25.75 25.031 -4.703 1 75.5 368 SER A N 1
ATOM 2873 C CA . SER A 1 368 ? -26.406 25.562 -3.512 1 75.5 368 SER A CA 1
ATOM 2874 C C . SER A 1 368 ? -25.422 26.375 -2.666 1 75.5 368 SER A C 1
ATOM 2876 O O . SER A 1 368 ? -24.219 26.344 -2.898 1 75.5 368 SER A O 1
ATOM 2878 N N . ASP A 1 369 ? -25.828 27.188 -1.792 1 71.12 369 ASP A N 1
ATOM 2879 C CA . ASP A 1 369 ? -25.062 28.094 -0.944 1 71.12 369 ASP A CA 1
ATOM 2880 C C . ASP A 1 369 ? -24.516 27.359 0.283 1 71.12 369 ASP A C 1
ATOM 2882 O O . ASP A 1 369 ? -24.484 27.922 1.38 1 71.12 369 ASP A O 1
ATOM 2886 N N . TRP A 1 370 ? -24.156 26.172 0.062 1 74.38 370 TRP A N 1
ATOM 2887 C CA . TRP A 1 370 ? -23.609 25.438 1.206 1 74.38 370 TRP A CA 1
ATOM 2888 C C . TRP A 1 370 ? -22.234 25.969 1.572 1 74.38 370 TRP A C 1
ATOM 2890 O O . TRP A 1 370 ? -21.422 26.266 0.692 1 74.38 370 TRP A O 1
ATOM 2900 N N . ILE A 1 371 ? -22.094 26.141 2.883 1 72 371 ILE A N 1
ATOM 2901 C CA . ILE A 1 371 ? -20.891 26.781 3.393 1 72 371 ILE A CA 1
ATOM 2902 C C . ILE A 1 371 ? -19.828 25.719 3.666 1 72 371 ILE A C 1
ATOM 2904 O O . ILE A 1 371 ? -20.109 24.672 4.262 1 72 371 ILE A O 1
ATOM 2908 N N . TYR A 1 372 ? -18.734 25.953 3.094 1 73.19 372 TYR A N 1
ATOM 2909 C CA . TYR A 1 372 ? -17.594 25.078 3.318 1 73.19 372 TYR A CA 1
ATOM 2910 C C . TYR A 1 372 ? -17.062 25.219 4.742 1 73.19 372 TYR A C 1
ATOM 2912 O O . TYR A 1 372 ? -16.859 26.344 5.227 1 73.19 372 TYR A O 1
ATOM 2920 N N . ASN A 1 373 ? -17.094 24.094 5.441 1 68.88 373 ASN A N 1
ATOM 2921 C CA . ASN A 1 373 ? -16.562 24.062 6.805 1 68.88 373 ASN A CA 1
ATOM 2922 C C . ASN A 1 373 ? -15.125 23.547 6.84 1 68.88 373 ASN A C 1
ATOM 2924 O O . ASN A 1 373 ? -14.906 22.328 6.777 1 68.88 373 ASN A O 1
ATOM 2928 N N . ALA A 1 374 ? -14.195 24.391 6.973 1 63.16 374 ALA A N 1
ATOM 2929 C CA . ALA A 1 374 ? -12.773 24.031 7.016 1 63.16 374 ALA A CA 1
ATOM 2930 C C . ALA A 1 374 ? -12.469 23.141 8.211 1 63.16 374 ALA A C 1
ATOM 2932 O O . ALA A 1 374 ? -11.578 22.297 8.148 1 63.16 374 ALA A O 1
ATOM 2933 N N . SER A 1 375 ? -13.156 23.344 9.273 1 59.62 375 SER A N 1
ATOM 2934 C CA . SER A 1 375 ? -12.906 22.547 10.477 1 59.62 375 SER A CA 1
ATOM 2935 C C . SER A 1 375 ? -13.281 21.094 10.258 1 59.62 375 SER A C 1
ATOM 2937 O O . SER A 1 375 ? -12.695 20.188 10.875 1 59.62 375 SER A O 1
ATOM 2939 N N . ALA A 1 376 ? -14.148 20.906 9.359 1 59.06 376 ALA A N 1
ATOM 2940 C CA . ALA A 1 376 ? -14.602 19.547 9.07 1 59.06 376 ALA A CA 1
ATOM 2941 C C . ALA A 1 376 ? -13.492 18.734 8.414 1 59.06 376 ALA A C 1
ATOM 2943 O O . ALA A 1 376 ? -13.477 17.5 8.516 1 59.06 376 ALA A O 1
ATOM 2944 N N . ARG A 1 377 ? -12.57 19.375 7.824 1 57.66 377 ARG A N 1
ATOM 2945 C CA . ARG A 1 377 ? -11.484 18.672 7.148 1 57.66 377 ARG A CA 1
ATOM 2946 C C . ARG A 1 377 ? -10.648 17.875 8.141 1 57.66 377 ARG A C 1
ATOM 2948 O O . ARG A 1 377 ? -10.297 16.719 7.875 1 57.66 377 ARG A O 1
ATOM 2955 N N . ASN A 1 378 ? -10.398 18.438 9.172 1 62.16 378 ASN A N 1
ATOM 2956 C CA . ASN A 1 378 ? -9.555 17.75 10.156 1 62.16 378 ASN A CA 1
ATOM 2957 C C . ASN A 1 378 ? -10.336 16.688 10.922 1 62.16 378 ASN A C 1
ATOM 2959 O O . ASN A 1 378 ? -9.781 15.656 11.297 1 62.16 378 ASN A O 1
ATOM 2963 N N . ASP A 1 379 ? -11.633 16.922 10.906 1 67.44 379 ASP A N 1
ATOM 2964 C CA . ASP A 1 379 ? -12.453 16.016 11.703 1 67.44 379 ASP A CA 1
ATOM 2965 C C . ASP A 1 379 ? -12.82 14.766 10.914 1 67.44 379 ASP A C 1
ATOM 2967 O O . ASP A 1 379 ? -12.992 13.688 11.492 1 67.44 379 ASP A O 1
ATOM 2971 N N . LYS A 1 380 ? -12.859 14.922 9.664 1 79 380 LYS A N 1
ATOM 2972 C CA . LYS A 1 380 ? -13.359 13.797 8.875 1 79 380 LYS A CA 1
ATOM 2973 C C . LYS A 1 380 ? -12.227 13.133 8.094 1 79 380 LYS A C 1
ATOM 2975 O O . LYS A 1 380 ? -12.445 12.594 7.008 1 79 380 LYS A O 1
ATOM 2980 N N . GLN A 1 381 ? -11.094 13.141 8.633 1 78.94 381 GLN A N 1
ATOM 2981 C CA . GLN A 1 381 ? -9.945 12.547 7.957 1 78.94 381 GLN A CA 1
ATOM 2982 C C . GLN A 1 381 ? -10.023 11.023 7.961 1 78.94 381 GLN A C 1
ATOM 2984 O O . GLN A 1 381 ? -9.68 10.383 6.965 1 78.94 381 GLN A O 1
ATOM 2989 N N . LEU A 1 382 ? -10.539 10.539 9.078 1 81.12 382 LEU A N 1
ATOM 2990 C CA . LEU A 1 382 ? -10.648 9.086 9.18 1 81.12 382 LEU A CA 1
ATOM 2991 C C . LEU A 1 382 ? -11.68 8.547 8.195 1 81.12 382 LEU A C 1
ATOM 2993 O O . LEU A 1 382 ? -11.414 7.598 7.457 1 81.12 382 LEU A O 1
ATOM 2997 N N . GLU A 1 383 ? -12.781 9.203 8.117 1 86.25 383 GLU A N 1
ATOM 2998 C CA . GLU A 1 383 ? -13.852 8.75 7.238 1 86.25 383 GLU A CA 1
ATOM 2999 C C . GLU A 1 383 ? -13.469 8.891 5.77 1 86.25 383 GLU A C 1
ATOM 3001 O O . GLU A 1 383 ? -13.734 7.996 4.965 1 86.25 383 GLU A O 1
ATOM 3006 N N . THR A 1 384 ? -12.852 9.961 5.488 1 87.88 384 THR A N 1
ATOM 3007 C CA . THR A 1 384 ? -12.43 10.164 4.105 1 87.88 384 THR A CA 1
ATOM 3008 C C . THR A 1 384 ? -11.297 9.219 3.736 1 87.88 384 THR A C 1
ATOM 3010 O O . THR A 1 384 ? -11.242 8.711 2.613 1 87.88 384 THR A O 1
ATOM 3013 N N . GLY A 1 385 ? -10.453 8.961 4.695 1 87.88 385 GLY A N 1
ATOM 3014 C CA . GLY A 1 385 ? -9.375 8.023 4.457 1 87.88 385 GLY A CA 1
ATOM 3015 C C . GLY A 1 385 ? -9.859 6.602 4.23 1 87.88 385 GLY A C 1
ATOM 3016 O O . GLY A 1 385 ? -9.367 5.906 3.338 1 87.88 385 GLY A O 1
ATOM 3017 N N . LEU A 1 386 ? -10.781 6.195 5.023 1 89.31 386 LEU A N 1
ATOM 3018 C CA . LEU A 1 386 ? -11.336 4.852 4.879 1 89.31 386 LEU A CA 1
ATOM 3019 C C . LEU A 1 386 ? -12.109 4.723 3.57 1 89.31 386 LEU A C 1
ATOM 3021 O O . LEU A 1 386 ? -12.109 3.656 2.949 1 89.31 386 LEU A O 1
ATOM 3025 N N . LEU A 1 387 ? -12.711 5.797 3.193 1 92.62 387 LEU A N 1
ATOM 3026 C CA . LEU A 1 387 ? -13.43 5.809 1.928 1 92.62 387 LEU A CA 1
ATOM 3027 C C . LEU A 1 387 ? -12.469 5.668 0.751 1 92.62 387 LEU A C 1
ATOM 3029 O O . LEU A 1 387 ? -12.727 4.895 -0.174 1 92.62 387 LEU A O 1
ATOM 3033 N N . LEU A 1 388 ? -11.398 6.316 0.82 1 92.44 388 LEU A N 1
ATOM 3034 C CA . LEU A 1 388 ? -10.406 6.25 -0.246 1 92.44 388 LEU A CA 1
ATOM 3035 C C . LEU A 1 388 ? -9.766 4.867 -0.306 1 92.44 388 LEU A C 1
ATOM 3037 O O . LEU A 1 388 ? -9.578 4.312 -1.392 1 92.44 388 LEU A O 1
ATOM 3041 N N . LEU A 1 389 ? -9.508 4.352 0.821 1 91.44 389 LEU A N 1
ATOM 3042 C CA . LEU A 1 389 ? -8.906 3.021 0.887 1 91.44 389 LEU A CA 1
ATOM 3043 C C . LEU A 1 389 ? -9.844 1.976 0.292 1 91.44 389 LEU A C 1
ATOM 3045 O O . LEU A 1 389 ? -9.406 1.102 -0.461 1 91.44 389 LEU A O 1
ATOM 3049 N N . SER A 1 390 ? -11.039 2.064 0.626 1 94.31 390 SER A N 1
ATOM 3050 C CA . SER A 1 390 ? -12.008 1.081 0.14 1 94.31 390 SER A CA 1
ATOM 3051 C C . SER A 1 390 ? -12.289 1.275 -1.345 1 94.31 390 SER A C 1
ATOM 3053 O O . SER A 1 390 ? -12.664 0.328 -2.039 1 94.31 390 SER A O 1
ATOM 3055 N N . SER A 1 391 ? -12.117 2.492 -1.879 1 95.25 391 SER A N 1
ATOM 3056 C CA . SER A 1 391 ? -12.328 2.752 -3.301 1 95.25 391 SER A CA 1
ATOM 3057 C C . SER A 1 391 ? -11.305 2.012 -4.152 1 95.25 391 SER A C 1
ATOM 3059 O O . SER A 1 391 ? -11.578 1.687 -5.312 1 95.25 391 SER A O 1
ATOM 3061 N N . VAL A 1 392 ? -10.172 1.665 -3.574 1 94.19 392 VAL A N 1
ATOM 3062 C CA . VAL A 1 392 ? -9.148 0.924 -4.301 1 94.19 392 VAL A CA 1
ATOM 3063 C C . VAL A 1 392 ? -9.688 -0.448 -4.699 1 94.19 392 VAL A C 1
ATOM 3065 O O . VAL A 1 392 ? -9.492 -0.891 -5.836 1 94.19 392 VAL A O 1
ATOM 3068 N N . GLY A 1 393 ? -10.438 -1.048 -3.771 1 93.56 393 GLY A N 1
ATOM 3069 C CA . GLY A 1 393 ? -11.047 -2.324 -4.102 1 93.56 393 GLY A CA 1
ATOM 3070 C C . GLY A 1 393 ? -12.102 -2.215 -5.188 1 93.56 393 GLY A C 1
ATOM 3071 O O . GLY A 1 393 ? -12.211 -3.09 -6.047 1 93.56 393 GLY A O 1
ATOM 3072 N N . GLN A 1 394 ? -12.734 -1.129 -5.176 1 95.12 394 GLN A N 1
ATOM 3073 C CA . GLN A 1 394 ? -13.789 -0.889 -6.156 1 95.12 394 GLN A CA 1
ATOM 3074 C C . GLN A 1 394 ? -13.195 -0.563 -7.527 1 95.12 394 GLN A C 1
ATOM 3076 O O . GLN A 1 394 ? -13.898 -0.607 -8.539 1 95.12 394 GLN A O 1
ATOM 3081 N N . LEU A 1 395 ? -11.938 -0.326 -7.562 1 96.75 395 LEU A N 1
ATOM 3082 C CA . LEU A 1 395 ? -11.305 -0.024 -8.844 1 96.75 395 LEU A CA 1
ATOM 3083 C C . LEU A 1 395 ? -10.516 -1.222 -9.352 1 96.75 395 LEU A C 1
ATOM 3085 O O . LEU A 1 395 ? -10.469 -1.473 -10.562 1 96.75 395 LEU A O 1
ATOM 3089 N N . ILE A 1 396 ? -10 -1.981 -8.461 1 95.88 396 ILE A N 1
ATOM 3090 C CA . ILE A 1 396 ? -9.172 -3.119 -8.844 1 95.88 396 ILE A CA 1
ATOM 3091 C C . ILE A 1 396 ? -10.031 -4.156 -9.57 1 95.88 396 ILE A C 1
ATOM 3093 O O . ILE A 1 396 ? -9.734 -4.527 -10.711 1 95.88 396 ILE A O 1
ATOM 3097 N N . HIS A 1 397 ? -11.109 -4.555 -8.969 1 93.88 397 HIS A N 1
ATOM 3098 C CA . HIS A 1 397 ? -11.938 -5.629 -9.508 1 93.88 397 HIS A CA 1
ATOM 3099 C C . HIS A 1 397 ? -12.484 -5.254 -10.883 1 93.88 397 HIS A C 1
ATOM 3101 O O . HIS A 1 397 ? -12.273 -5.98 -11.859 1 93.88 397 HIS A O 1
ATOM 3107 N N . PRO A 1 398 ? -13.055 -4.129 -11.086 1 95.5 398 PRO A N 1
ATOM 3108 C CA . PRO A 1 398 ? -13.633 -3.834 -12.398 1 95.5 398 PRO A CA 1
ATOM 3109 C C . PRO A 1 398 ? -12.562 -3.572 -13.461 1 95.5 398 PRO A C 1
ATOM 3111 O O . PRO A 1 398 ? -12.773 -3.879 -14.641 1 95.5 398 PRO A O 1
ATOM 3114 N N . ILE A 1 399 ? -11.492 -3.053 -13.156 1 97 399 ILE A N 1
ATOM 3115 C CA . ILE A 1 399 ? -10.461 -2.791 -14.148 1 97 399 ILE A CA 1
ATOM 3116 C C . ILE A 1 399 ? -9.891 -4.113 -14.664 1 97 399 ILE A C 1
ATOM 3118 O O . ILE A 1 399 ? -9.742 -4.301 -15.875 1 97 399 ILE A O 1
ATOM 3122 N N . PHE A 1 400 ? -9.648 -5.047 -13.758 1 94.88 400 PHE A N 1
ATOM 3123 C CA . PHE A 1 400 ? -9.188 -6.359 -14.188 1 94.88 400 PHE A CA 1
ATOM 3124 C C . PHE A 1 400 ? -10.266 -7.078 -14.992 1 94.88 400 PHE A C 1
ATOM 3126 O O . PHE A 1 400 ? -9.961 -7.801 -15.945 1 94.88 400 PHE A O 1
ATOM 3133 N N . ALA A 1 401 ? -11.484 -6.848 -14.578 1 93.5 401 ALA A N 1
ATOM 3134 C CA . ALA A 1 401 ? -12.586 -7.449 -15.32 1 93.5 401 ALA A CA 1
ATOM 3135 C C . ALA A 1 401 ? -12.711 -6.836 -16.719 1 93.5 401 ALA A C 1
ATOM 3137 O O . ALA A 1 401 ? -12.984 -7.539 -17.688 1 93.5 401 ALA A O 1
ATOM 3138 N N . CYS A 1 402 ? -12.492 -5.566 -16.859 1 94.5 402 CYS A N 1
ATOM 3139 C CA . CYS A 1 402 ? -12.547 -4.887 -18.156 1 94.5 402 CYS A CA 1
ATOM 3140 C C . CYS A 1 402 ? -11.438 -5.383 -19.078 1 94.5 402 CYS A C 1
ATOM 3142 O O . CYS A 1 402 ? -11.672 -5.605 -20.266 1 94.5 402 CYS A O 1
ATOM 3144 N N . VAL A 1 403 ? -10.266 -5.566 -18.547 1 93.38 403 VAL A N 1
ATOM 3145 C CA . VAL A 1 403 ? -9.141 -6.043 -19.344 1 93.38 403 VAL A CA 1
ATOM 3146 C C . VAL A 1 403 ? -9.422 -7.461 -19.828 1 93.38 403 VAL A C 1
ATOM 3148 O O . VAL A 1 403 ? -9.188 -7.781 -21 1 93.38 403 VAL A O 1
ATOM 3151 N N . ALA A 1 404 ? -9.953 -8.297 -18.953 1 90.88 404 ALA A N 1
ATOM 3152 C CA . ALA A 1 404 ? -10.305 -9.664 -19.344 1 90.88 404 ALA A CA 1
ATOM 3153 C C . ALA A 1 404 ? -11.383 -9.656 -20.422 1 90.88 404 ALA A C 1
ATOM 3155 O O . ALA A 1 404 ? -11.297 -10.422 -21.391 1 90.88 404 ALA A O 1
ATOM 3156 N N . ALA A 1 405 ? -12.375 -8.812 -20.266 1 90.69 405 ALA A N 1
ATOM 3157 C CA . ALA A 1 405 ? -13.461 -8.727 -21.234 1 90.69 405 ALA A CA 1
ATOM 3158 C C . ALA A 1 405 ? -12.953 -8.234 -22.578 1 90.69 405 ALA A C 1
ATOM 3160 O O . ALA A 1 405 ? -13.352 -8.742 -23.625 1 90.69 405 ALA A O 1
ATOM 3161 N N . TYR A 1 406 ? -12.07 -7.34 -22.578 1 89.19 406 TYR A N 1
ATOM 3162 C CA . TYR A 1 406 ? -11.516 -6.766 -23.797 1 89.19 406 TYR A CA 1
ATOM 3163 C C . TYR A 1 406 ? -10.766 -7.816 -24.609 1 89.19 406 TYR A C 1
ATOM 3165 O O . TYR A 1 406 ? -10.922 -7.898 -25.828 1 89.19 406 TYR A O 1
ATOM 3173 N N . TYR A 1 407 ? -9.984 -8.688 -23.984 1 87.69 407 TYR A N 1
ATOM 3174 C CA . TYR A 1 407 ? -9.172 -9.672 -24.688 1 87.69 407 TYR A CA 1
ATOM 3175 C C . TYR A 1 407 ? -10 -10.906 -25.031 1 87.69 407 TYR A C 1
ATOM 3177 O O . TYR A 1 407 ? -9.609 -11.711 -25.891 1 87.69 407 TYR A O 1
ATOM 3185 N N . SER A 1 408 ? -11.133 -10.984 -24.328 1 82.94 408 SER A N 1
ATOM 3186 C CA . SER A 1 408 ? -11.977 -12.156 -24.594 1 82.94 408 SER A CA 1
ATOM 3187 C C . SER A 1 408 ? -13 -11.859 -25.672 1 82.94 408 SER A C 1
ATOM 3189 O O . SER A 1 408 ? -13.711 -12.766 -26.125 1 82.94 408 SER A O 1
ATOM 3191 N N . VAL A 1 409 ? -13.117 -10.656 -26.188 1 76.56 409 VAL A N 1
ATOM 3192 C CA . VAL A 1 409 ? -14.102 -10.273 -27.188 1 76.56 409 VAL A CA 1
ATOM 3193 C C . VAL A 1 409 ? -13.859 -11.055 -28.469 1 76.56 409 VAL A C 1
ATOM 3195 O O . VAL A 1 409 ? -14.805 -11.508 -29.125 1 76.56 409 VAL A O 1
ATOM 3198 N N . ASP A 1 410 ? -12.602 -11.289 -28.734 1 67.88 410 ASP A N 1
ATOM 3199 C CA . ASP A 1 410 ? -12.281 -11.953 -29.984 1 67.88 410 ASP A CA 1
ATOM 3200 C C . ASP A 1 410 ? -12.359 -13.477 -29.844 1 67.88 410 ASP A C 1
ATOM 3202 O O . ASP A 1 410 ? -12.617 -14.188 -30.812 1 67.88 410 ASP A O 1
ATOM 3206 N N . SER A 1 411 ? -12.055 -13.859 -28.641 1 60.69 411 SER A N 1
ATOM 3207 C CA . SER A 1 411 ? -11.883 -15.297 -28.484 1 60.69 411 SER A CA 1
ATOM 3208 C C . SER A 1 411 ? -13.133 -15.945 -27.891 1 60.69 411 SER A C 1
ATOM 3210 O O . SER A 1 411 ? -13.297 -17.172 -27.953 1 60.69 411 SER A O 1
ATOM 3212 N N . TYR A 1 412 ? -13.742 -15.07 -27.062 1 58.69 412 TYR A N 1
ATOM 3213 C CA . TYR A 1 412 ? -14.797 -15.711 -26.281 1 58.69 412 TYR A CA 1
ATOM 3214 C C . TYR A 1 412 ? -16.031 -15.953 -27.141 1 58.69 412 TYR A C 1
ATOM 3216 O O . TYR A 1 412 ? -16.406 -15.102 -27.953 1 58.69 412 TYR A O 1
ATOM 3224 N N . ARG A 1 413 ? -16.375 -17.125 -27.266 1 58.53 413 ARG A N 1
ATOM 3225 C CA . ARG A 1 413 ? -17.547 -17.547 -28.047 1 58.53 413 ARG A CA 1
ATOM 3226 C C . ARG A 1 413 ? -18.719 -16.609 -27.812 1 58.53 413 ARG A C 1
ATOM 3228 O O . ARG A 1 413 ? -19.531 -16.375 -28.703 1 58.53 413 ARG A O 1
ATOM 3235 N N . HIS A 1 414 ? -18.703 -16.031 -26.547 1 65.94 414 HIS A N 1
ATOM 3236 C CA . HIS A 1 414 ? -19.891 -15.219 -26.328 1 65.94 414 HIS A CA 1
ATOM 3237 C C . HIS A 1 414 ? -19.516 -13.742 -26.172 1 65.94 414 HIS A C 1
ATOM 3239 O O . HIS A 1 414 ? -19.375 -13.258 -25.047 1 65.94 414 HIS A O 1
ATOM 3245 N N . LEU A 1 415 ? -19.359 -13.078 -27.359 1 77.25 415 LEU A N 1
ATOM 3246 C CA . LEU A 1 415 ? -19.047 -11.664 -27.547 1 77.25 415 LEU A CA 1
ATOM 3247 C C . LEU A 1 415 ? -20 -10.789 -26.75 1 77.25 415 LEU A C 1
ATOM 3249 O O . LEU A 1 415 ? -19.594 -9.789 -26.156 1 77.25 415 LEU A O 1
ATOM 3253 N N . HIS A 1 416 ? -21.25 -11.305 -26.703 1 82.56 416 HIS A N 1
ATOM 3254 C CA . HIS A 1 416 ? -22.281 -10.516 -26.047 1 82.56 416 HIS A CA 1
ATOM 3255 C C . HIS A 1 416 ? -22.031 -10.406 -24.547 1 82.56 416 HIS A C 1
ATOM 3257 O O . HIS A 1 416 ? -22.188 -9.328 -23.969 1 82.56 416 HIS A O 1
ATOM 3263 N N . ASN A 1 417 ? -21.562 -11.453 -23.969 1 83.38 417 ASN A N 1
ATOM 3264 C CA . ASN A 1 417 ? -21.312 -11.453 -22.531 1 83.38 417 ASN A CA 1
ATOM 3265 C C . ASN A 1 417 ? -20.125 -10.57 -22.172 1 83.38 417 ASN A C 1
ATOM 3267 O O . ASN A 1 417 ? -20.141 -9.875 -21.156 1 83.38 417 ASN A O 1
ATOM 3271 N N . ALA A 1 418 ? -19.172 -10.539 -23.047 1 87.38 418 ALA A N 1
ATOM 3272 C CA . ALA A 1 418 ? -17.984 -9.719 -22.797 1 87.38 418 ALA A CA 1
ATOM 3273 C C . ALA A 1 418 ? -18.312 -8.234 -22.922 1 87.38 418 ALA A C 1
ATOM 3275 O O . ALA A 1 418 ? -17.797 -7.414 -22.156 1 87.38 418 ALA A O 1
ATOM 3276 N N . ILE A 1 419 ? -19.188 -7.91 -23.844 1 90.31 419 ILE A N 1
ATOM 3277 C CA . ILE A 1 419 ? -19.562 -6.516 -24.047 1 90.31 419 ILE A CA 1
ATOM 3278 C C . ILE A 1 419 ? -20.406 -6.02 -22.875 1 90.31 419 ILE A C 1
ATOM 3280 O O . ILE A 1 419 ? -20.188 -4.91 -22.391 1 90.31 419 ILE A O 1
ATOM 3284 N N . VAL A 1 420 ? -21.375 -6.836 -22.438 1 91.88 420 VAL A N 1
ATOM 3285 C CA . VAL A 1 420 ? -22.234 -6.441 -21.328 1 91.88 420 VAL A CA 1
ATOM 3286 C C . VAL A 1 420 ? -21.391 -6.289 -20.062 1 91.88 420 VAL A C 1
ATOM 3288 O O . VAL A 1 420 ? -21.609 -5.371 -19.266 1 91.88 420 VAL A O 1
ATOM 3291 N N . LEU A 1 421 ? -20.422 -7.195 -19.953 1 91.75 421 LEU A N 1
ATOM 3292 C CA . LEU A 1 421 ? -19.5 -7.105 -18.812 1 91.75 421 LEU A CA 1
ATOM 3293 C C . LEU A 1 421 ? -18.672 -5.828 -18.875 1 91.75 421 LEU A C 1
ATOM 3295 O O . LEU A 1 421 ? -18.484 -5.148 -17.859 1 91.75 421 LEU A O 1
ATOM 3299 N N . LEU A 1 422 ? -18.188 -5.5 -20.047 1 93.69 422 LEU A N 1
ATOM 3300 C CA . LEU A 1 422 ? -17.391 -4.301 -20.234 1 93.69 422 LEU A CA 1
ATOM 3301 C C . LEU A 1 422 ? -18.188 -3.047 -19.906 1 93.69 422 LEU A C 1
ATOM 3303 O O . LEU A 1 422 ? -17.672 -2.139 -19.234 1 93.69 422 LEU A O 1
ATOM 3307 N N . VAL A 1 423 ? -19.375 -3.014 -20.297 1 94.81 423 VAL A N 1
ATOM 3308 C CA . VAL A 1 423 ? -20.234 -1.856 -20.047 1 94.81 423 VAL A CA 1
ATOM 3309 C C . VAL A 1 423 ? -20.547 -1.766 -18.547 1 94.81 423 VAL A C 1
ATOM 3311 O O . VAL A 1 423 ? -20.438 -0.691 -17.953 1 94.81 423 VAL A O 1
ATOM 3314 N N . LYS A 1 424 ? -20.906 -2.908 -17.969 1 95.69 424 LYS A N 1
ATOM 3315 C CA . LYS A 1 424 ? -21.234 -2.957 -16.547 1 95.69 424 LYS A CA 1
ATOM 3316 C C . LYS A 1 424 ? -20.062 -2.469 -15.695 1 95.69 424 LYS A C 1
ATOM 3318 O O . LYS A 1 424 ? -20.234 -1.612 -14.828 1 95.69 424 LYS A O 1
ATOM 3323 N N . GLU A 1 425 ? -18.859 -2.963 -15.992 1 96.44 425 GLU A N 1
ATOM 3324 C CA . GLU A 1 425 ? -17.703 -2.617 -15.188 1 96.44 425 GLU A CA 1
ATOM 3325 C C . GLU A 1 425 ? -17.234 -1.187 -15.461 1 96.44 425 GLU A C 1
ATOM 3327 O O . GLU A 1 425 ? -16.734 -0.509 -14.562 1 96.44 425 GLU A O 1
ATOM 3332 N N . SER A 1 426 ? -17.391 -0.685 -16.656 1 96.69 426 SER A N 1
ATOM 3333 C CA . SER A 1 426 ? -17.078 0.711 -16.938 1 96.69 426 SER A CA 1
ATOM 3334 C C . SER A 1 426 ? -18 1.653 -16.172 1 96.69 426 SER A C 1
ATOM 3336 O O . SER A 1 426 ? -17.547 2.684 -15.656 1 96.69 426 SER A O 1
ATOM 3338 N N . LEU A 1 427 ? -19.234 1.277 -16.094 1 97.31 427 LEU A N 1
ATOM 3339 C CA . LEU A 1 427 ? -20.188 2.076 -15.328 1 97.31 427 LEU A CA 1
ATOM 3340 C C . LEU A 1 427 ? -19.859 2.047 -13.836 1 97.31 427 LEU A C 1
ATOM 3342 O O . LEU A 1 427 ? -20.047 3.041 -13.133 1 97.31 427 LEU A O 1
ATOM 3346 N N . ARG A 1 428 ? -19.375 0.952 -13.414 1 96.56 428 ARG A N 1
ATOM 3347 C CA . ARG A 1 428 ? -18.969 0.828 -12.016 1 96.56 428 ARG A CA 1
ATOM 3348 C C . ARG A 1 428 ? -17.828 1.78 -11.695 1 96.56 428 ARG A C 1
ATOM 3350 O O . ARG A 1 428 ? -17.844 2.459 -10.672 1 96.56 428 ARG A O 1
ATOM 3357 N N . ILE A 1 429 ? -16.875 1.894 -12.555 1 97.19 429 ILE A N 1
ATOM 3358 C CA . ILE A 1 429 ? -15.719 2.775 -12.367 1 97.19 429 ILE A CA 1
ATOM 3359 C C . ILE A 1 429 ? -16.188 4.23 -12.32 1 97.19 429 ILE A C 1
ATOM 3361 O O . ILE A 1 429 ? -15.812 4.98 -11.422 1 97.19 429 ILE A O 1
ATOM 3365 N N . VAL A 1 430 ? -17.031 4.582 -13.203 1 96.62 430 VAL A N 1
ATOM 3366 C CA . VAL A 1 430 ? -17.562 5.941 -13.242 1 96.62 430 VAL A CA 1
ATOM 3367 C C . VAL A 1 430 ? -18.391 6.211 -11.977 1 96.62 430 VAL A C 1
ATOM 3369 O O . VAL A 1 430 ? -18.344 7.312 -11.43 1 96.62 430 VAL A O 1
ATOM 3372 N N . GLY A 1 431 ? -19.078 5.176 -11.609 1 96.5 431 GLY A N 1
ATOM 3373 C CA . GLY A 1 431 ? -19.891 5.301 -10.414 1 96.5 431 GLY A CA 1
ATOM 3374 C C . GLY A 1 431 ? -19.078 5.582 -9.164 1 96.5 431 GLY A C 1
ATOM 3375 O O . GLY A 1 431 ? -19.5 6.359 -8.305 1 96.5 431 GLY A O 1
ATOM 3376 N N . VAL A 1 432 ? -17.922 5.004 -9.062 1 96.31 432 VAL A N 1
ATOM 3377 C CA . VAL A 1 432 ? -17.047 5.23 -7.914 1 96.31 432 VAL A CA 1
ATOM 3378 C C . VAL A 1 432 ? -16.562 6.68 -7.91 1 96.31 432 VAL A C 1
ATOM 3380 O O . VAL A 1 432 ? -16.578 7.344 -6.871 1 96.31 432 VAL A O 1
ATOM 3383 N N . PHE A 1 433 ? -16.219 7.223 -9.062 1 96 433 PHE A N 1
ATOM 3384 C CA . PHE A 1 433 ? -15.789 8.609 -9.172 1 96 433 PHE A CA 1
ATOM 3385 C C . PHE A 1 433 ? -16.891 9.562 -8.75 1 96 433 PHE A C 1
ATOM 3387 O O . PHE A 1 433 ? -16.672 10.477 -7.945 1 96 433 PHE A O 1
ATOM 3394 N N . ALA A 1 434 ? -18.031 9.289 -9.234 1 95.62 434 ALA A N 1
ATOM 3395 C CA . ALA A 1 434 ? -19.172 10.18 -8.969 1 95.62 434 ALA A CA 1
ATOM 3396 C C . ALA A 1 434 ? -19.578 10.109 -7.5 1 95.62 434 ALA A C 1
ATOM 3398 O O . ALA A 1 434 ? -19.797 11.148 -6.859 1 95.62 434 ALA A O 1
ATOM 3399 N N . GLN A 1 435 ? -19.625 8.922 -7.031 1 96.12 435 GLN A N 1
ATOM 3400 C CA . GLN A 1 435 ? -20.125 8.75 -5.668 1 96.12 435 GLN A CA 1
ATOM 3401 C C . GLN A 1 435 ? -19.125 9.281 -4.648 1 96.12 435 GLN A C 1
ATOM 3403 O O . GLN A 1 435 ? -19.5 9.938 -3.68 1 96.12 435 GLN A O 1
ATOM 3408 N N . VAL A 1 436 ? -17.875 9.016 -4.785 1 95.88 436 VAL A N 1
ATOM 3409 C CA . VAL A 1 436 ? -16.859 9.461 -3.838 1 95.88 436 VAL A CA 1
ATOM 3410 C C . VAL A 1 436 ? -16.766 10.984 -3.852 1 95.88 436 VAL A C 1
ATOM 3412 O O . VAL A 1 436 ? -16.688 11.617 -2.797 1 95.88 436 VAL A O 1
ATOM 3415 N N . THR A 1 437 ? -16.781 11.578 -5.016 1 92.25 437 THR A N 1
ATOM 3416 C CA . THR A 1 437 ? -16.734 13.031 -5.113 1 92.25 437 THR A CA 1
ATOM 3417 C C . THR A 1 437 ? -17.953 13.656 -4.473 1 92.25 437 THR A C 1
ATOM 3419 O O . THR A 1 437 ? -17.859 14.656 -3.758 1 92.25 437 THR A O 1
ATOM 3422 N N . PHE A 1 438 ? -19.109 13.109 -4.68 1 93.19 438 PHE A N 1
ATOM 3423 C CA . PHE A 1 438 ? -20.344 13.586 -4.078 1 93.19 438 PHE A CA 1
ATOM 3424 C C . PHE A 1 438 ? -20.266 13.516 -2.557 1 93.19 438 PHE A C 1
ATOM 3426 O O . PHE A 1 438 ? -20.609 14.477 -1.867 1 93.19 438 PHE A O 1
ATOM 3433 N N . LEU A 1 439 ? -19.812 12.398 -2.033 1 93.12 439 LEU A N 1
ATOM 3434 C CA . LEU A 1 439 ? -19.766 12.172 -0.594 1 93.12 439 LEU A CA 1
ATOM 3435 C C . LEU A 1 439 ? -18.781 13.133 0.078 1 93.12 439 LEU A C 1
ATOM 3437 O O . LEU A 1 439 ? -19.125 13.773 1.073 1 93.12 439 LEU A O 1
ATOM 3441 N N . VAL A 1 440 ? -17.625 13.281 -0.444 1 90.69 440 VAL A N 1
ATOM 3442 C CA . VAL A 1 440 ? -16.594 14.109 0.176 1 90.69 440 VAL A CA 1
ATOM 3443 C C . VAL A 1 440 ? -16.984 15.578 0.093 1 90.69 440 VAL A C 1
ATOM 3445 O O . VAL A 1 440 ? -16.781 16.344 1.044 1 90.69 440 VAL A O 1
ATOM 3448 N N . GLU A 1 441 ? -17.609 15.938 -0.998 1 88.06 441 GLU A N 1
ATOM 3449 C CA . GLU A 1 441 ? -18.062 17.312 -1.143 1 88.06 441 GLU A CA 1
ATOM 3450 C C . GLU A 1 441 ? -19.172 17.641 -0.157 1 88.06 441 GLU A C 1
ATOM 3452 O O . GLU A 1 441 ? -19.219 18.734 0.417 1 88.06 441 GLU A O 1
ATOM 3457 N N . THR A 1 442 ? -20.016 16.734 0.023 1 87.44 442 THR A N 1
ATOM 3458 C CA . THR A 1 442 ? -21.172 16.969 0.889 1 87.44 442 THR A CA 1
ATOM 3459 C C . THR A 1 442 ? -20.766 16.922 2.357 1 87.44 442 THR A C 1
ATOM 3461 O O . THR A 1 442 ? -21.312 17.656 3.188 1 87.44 442 THR A O 1
ATOM 3464 N N . LEU A 1 443 ? -19.812 16.125 2.676 1 83.81 443 LEU A N 1
ATOM 3465 C CA . LEU A 1 443 ? -19.375 15.969 4.055 1 83.81 443 LEU A CA 1
ATOM 3466 C C . LEU A 1 443 ? -18.656 17.234 4.547 1 83.81 443 LEU A C 1
ATOM 3468 O O . LEU A 1 443 ? -18.688 17.531 5.742 1 83.81 443 LEU A O 1
ATOM 3472 N N . HIS A 1 444 ? -18.062 17.891 3.688 1 81.81 444 HIS A N 1
ATOM 3473 C CA . HIS A 1 444 ? -17.281 19.047 4.09 1 81.81 444 HIS A CA 1
ATOM 3474 C C . HIS A 1 444 ? -18.109 20.328 3.975 1 81.81 444 HIS A C 1
ATOM 3476 O O . HIS A 1 444 ? -17.609 21.438 4.184 1 81.81 444 HIS A O 1
ATOM 3482 N N . ARG A 1 445 ? -19.375 20.188 3.684 1 79.62 445 ARG A N 1
ATOM 3483 C CA . ARG A 1 445 ? -20.25 21.359 3.584 1 79.62 445 ARG A CA 1
ATOM 3484 C C . ARG A 1 445 ? -21.422 21.234 4.547 1 79.62 445 ARG A C 1
ATOM 3486 O O . ARG A 1 445 ? -21.859 20.125 4.879 1 79.62 445 ARG A O 1
ATOM 3493 N N . SER A 1 446 ? -21.734 22.328 5.125 1 72.25 446 SER A N 1
ATOM 3494 C CA . SER A 1 446 ? -22.906 22.375 6.008 1 72.25 446 SER A CA 1
ATOM 3495 C C . SER A 1 446 ? -24.062 23.125 5.359 1 72.25 446 SER A C 1
ATOM 3497 O O . SER A 1 446 ? -23.859 24.141 4.703 1 72.25 446 SER A O 1
ATOM 3499 N N . PRO A 1 447 ? -25.234 22.438 5.422 1 69.44 447 PRO A N 1
ATOM 3500 C CA . PRO A 1 447 ? -26.406 23.094 4.828 1 69.44 447 PRO A CA 1
ATOM 3501 C C . PRO A 1 447 ? -26.797 24.375 5.562 1 69.44 447 PRO A C 1
ATOM 3503 O O . PRO A 1 447 ? -26.641 24.469 6.781 1 69.44 447 PRO A O 1
ATOM 3506 N N . PRO A 1 448 ? -27.031 25.375 4.703 1 63.94 448 PRO A N 1
ATOM 3507 C CA . PRO A 1 448 ? -27.578 26.562 5.367 1 63.94 448 PRO A CA 1
ATOM 3508 C C . PRO A 1 448 ? -28.906 26.281 6.066 1 63.94 448 PRO A C 1
ATOM 3510 O O . PRO A 1 448 ? -29.656 25.406 5.633 1 63.94 448 PRO A O 1
ATOM 3513 N N . PRO A 1 449 ? -29.094 26.938 7.312 1 57.34 449 PRO A N 1
ATOM 3514 C CA . PRO A 1 449 ? -30.359 26.75 8.016 1 57.34 449 PRO A CA 1
ATOM 3515 C C . PRO A 1 449 ? -31.578 27.156 7.176 1 57.34 449 PRO A C 1
ATOM 3517 O O . PRO A 1 449 ? -31.547 28.188 6.512 1 57.34 449 PRO A O 1
ATOM 3520 N N . GLY A 1 450 ? -32.719 26.312 6.973 1 56.5 450 GLY A N 1
ATOM 3521 C CA . GLY A 1 450 ? -34.031 26.656 6.449 1 56.5 450 GLY A CA 1
ATOM 3522 C C . GLY A 1 450 ? -34.188 26.359 4.965 1 56.5 450 GLY A C 1
ATOM 3523 O O . GLY A 1 450 ? -35.219 26.703 4.355 1 56.5 450 GLY A O 1
ATOM 3524 N N . GLN A 1 451 ? -33.219 25.938 4.293 1 58.25 451 GLN A N 1
ATOM 3525 C CA . GLN A 1 451 ? -33.375 25.984 2.842 1 58.25 451 GLN A CA 1
ATOM 3526 C C . GLN A 1 451 ? -34.094 24.75 2.314 1 58.25 451 GLN A C 1
ATOM 3528 O O . GLN A 1 451 ? -33.75 23.625 2.689 1 58.25 451 GLN A O 1
ATOM 3533 N N . SER A 1 452 ? -35.25 24.984 1.551 1 54.88 452 SER A N 1
ATOM 3534 C CA . SER A 1 452 ? -36.125 24.094 0.804 1 54.88 452 SER A CA 1
ATOM 3535 C C . SER A 1 452 ? -35.344 23.156 -0.11 1 54.88 452 SER A C 1
ATOM 3537 O O . SER A 1 452 ? -35.719 22.016 -0.344 1 54.88 452 SER A O 1
ATOM 3539 N N . ARG A 1 453 ? -34.25 23.641 -0.695 1 56.66 453 ARG A N 1
ATOM 3540 C CA . ARG A 1 453 ? -33.5 22.891 -1.697 1 56.66 453 ARG A CA 1
ATOM 3541 C C . ARG A 1 453 ? -32.719 21.75 -1.056 1 56.66 453 ARG A C 1
ATOM 3543 O O . ARG A 1 453 ? -32.312 20.797 -1.738 1 56.66 453 ARG A O 1
ATOM 3550 N N . ALA A 1 454 ? -32.844 21.672 0.233 1 65.94 454 ALA A N 1
ATOM 3551 C CA . ALA A 1 454 ? -32.219 20.609 1.021 1 65.94 454 ALA A CA 1
ATOM 3552 C C . ALA A 1 454 ? -33.062 19.328 0.98 1 65.94 454 ALA A C 1
ATOM 3554 O O . ALA A 1 454 ? -32.531 18.234 1.147 1 65.94 454 ALA A O 1
ATOM 3555 N N . ILE A 1 455 ? -34.25 19.578 0.304 1 73.75 455 ILE A N 1
ATOM 3556 C CA . ILE A 1 455 ? -35.156 18.453 0.302 1 73.75 455 ILE A CA 1
ATOM 3557 C C . ILE A 1 455 ? -34.812 17.484 -0.835 1 73.75 455 ILE A C 1
ATOM 3559 O O . ILE A 1 455 ? -34.844 16.266 -0.657 1 73.75 455 ILE A O 1
ATOM 3563 N N . ILE A 1 456 ? -34.375 17.969 -2.061 1 81.5 456 ILE A N 1
ATOM 3564 C CA . ILE A 1 456 ? -34.094 17.125 -3.215 1 81.5 456 ILE A CA 1
ATOM 3565 C C . ILE A 1 456 ? -32.844 16.312 -2.963 1 81.5 456 ILE A C 1
ATOM 3567 O O . ILE A 1 456 ? -32.75 15.141 -3.348 1 81.5 456 ILE A O 1
ATOM 3571 N N . VAL A 1 457 ? -31.953 16.875 -2.328 1 84.81 457 VAL A N 1
ATOM 3572 C CA . VAL A 1 457 ? -30.719 16.156 -2.031 1 84.81 457 VAL A CA 1
ATOM 3573 C C . VAL A 1 457 ? -31 15.023 -1.045 1 84.81 457 VAL A C 1
ATOM 3575 O O . VAL A 1 457 ? -30.406 13.945 -1.151 1 84.81 457 VAL A O 1
ATOM 3578 N N . ARG A 1 458 ? -31.922 15.258 -0.281 1 87.81 458 ARG A N 1
ATOM 3579 C CA . ARG A 1 458 ? -32.312 14.242 0.695 1 87.81 458 ARG A CA 1
ATOM 3580 C C . ARG A 1 458 ? -32.906 13.016 0.008 1 87.81 458 ARG A C 1
ATOM 3582 O O . ARG A 1 458 ? -32.719 11.891 0.47 1 87.81 458 ARG A O 1
ATOM 3589 N N . GLN A 1 459 ? -33.594 13.195 -1.068 1 89.94 459 GLN A N 1
ATOM 3590 C CA . GLN A 1 459 ? -34.156 12.102 -1.838 1 89.94 459 GLN A CA 1
ATOM 3591 C C . GLN A 1 459 ? -33.094 11.297 -2.549 1 89.94 459 GLN A C 1
ATOM 3593 O O . GLN A 1 459 ? -33.094 10.062 -2.525 1 89.94 459 GLN A O 1
ATOM 3598 N N . PHE A 1 460 ? -32.219 12.008 -3.117 1 91.25 460 PHE A N 1
ATOM 3599 C CA . PHE A 1 460 ? -31.125 11.32 -3.803 1 91.25 460 PHE A CA 1
ATOM 3600 C C . PHE A 1 460 ? -30.281 10.523 -2.816 1 91.25 460 PHE A C 1
ATOM 3602 O O . PHE A 1 460 ? -29.859 9.398 -3.113 1 91.25 460 PHE A O 1
ATOM 3609 N N . VAL A 1 461 ? -30.125 11.031 -1.663 1 92.69 461 VAL A N 1
ATOM 3610 C CA . VAL A 1 461 ? -29.281 10.383 -0.662 1 92.69 461 VAL A CA 1
ATOM 3611 C C . VAL A 1 461 ? -29.953 9.109 -0.162 1 92.69 461 VAL A C 1
ATOM 3613 O O . VAL A 1 461 ? -29.297 8.07 -0.015 1 92.69 461 VAL A O 1
ATOM 3616 N N . LEU A 1 462 ? -31.188 9.18 0.044 1 93.56 462 LEU A N 1
ATOM 3617 C CA . LEU A 1 462 ? -31.906 7.988 0.512 1 93.56 462 LEU A CA 1
ATOM 3618 C C . LEU A 1 462 ? -31.922 6.91 -0.563 1 93.56 462 LEU A C 1
ATOM 3620 O O . LEU A 1 462 ? -31.781 5.723 -0.261 1 93.56 462 LEU A O 1
ATOM 3624 N N . PHE A 1 463 ? -32.125 7.297 -1.811 1 95.25 463 PHE A N 1
ATOM 3625 C CA . PHE A 1 463 ? -32.031 6.348 -2.914 1 95.25 463 PHE A CA 1
ATOM 3626 C C . PHE A 1 463 ? -30.672 5.688 -2.965 1 95.25 463 PHE A C 1
ATOM 3628 O O . PHE A 1 463 ? -30.562 4.473 -3.156 1 95.25 463 PHE A O 1
ATOM 3635 N N . LEU A 1 464 ? -29.656 6.469 -2.764 1 96.75 464 LEU A N 1
ATOM 3636 C CA . LEU A 1 464 ? -28.281 5.965 -2.82 1 96.75 464 LEU A CA 1
ATOM 3637 C C . LEU A 1 464 ? -28 5.055 -1.634 1 96.75 464 LEU A C 1
ATOM 3639 O O . LEU A 1 464 ? -27.234 4.09 -1.758 1 96.75 464 LEU A O 1
ATOM 3643 N N . ILE A 1 465 ? -28.562 5.332 -0.469 1 95.94 465 ILE A N 1
ATOM 3644 C CA . ILE A 1 465 ? -28.391 4.48 0.704 1 95.94 465 ILE A CA 1
ATOM 3645 C C . ILE A 1 465 ? -28.922 3.08 0.401 1 95.94 465 ILE A C 1
ATOM 3647 O O . ILE A 1 465 ? -28.219 2.088 0.581 1 95.94 465 ILE A O 1
ATOM 3651 N N . LEU A 1 466 ? -30.094 3.037 -0.136 1 95.56 466 LEU A N 1
ATOM 3652 C CA . LEU A 1 466 ? -30.734 1.752 -0.399 1 95.56 466 LEU A CA 1
ATOM 3653 C C . LEU A 1 466 ? -30.062 1.045 -1.576 1 95.56 466 LEU A C 1
ATOM 3655 O O . LEU A 1 466 ? -29.953 -0.183 -1.585 1 95.56 466 LEU A O 1
ATOM 3659 N N . SER A 1 467 ? -29.625 1.794 -2.502 1 96.62 467 SER A N 1
ATOM 3660 C CA . SER A 1 467 ? -28.938 1.2 -3.643 1 96.62 467 SER A CA 1
ATOM 3661 C C . SER A 1 467 ? -27.594 0.609 -3.232 1 96.62 467 SER A C 1
ATOM 3663 O O . SER A 1 467 ? -27.234 -0.488 -3.664 1 96.62 467 SER A O 1
ATOM 3665 N N . ASN A 1 468 ? -26.844 1.308 -2.443 1 96.69 468 ASN A N 1
ATOM 3666 C CA . ASN A 1 468 ? -25.578 0.776 -1.971 1 96.69 468 ASN A CA 1
ATOM 3667 C C . ASN A 1 468 ? -25.766 -0.451 -1.085 1 96.69 468 ASN A C 1
ATOM 3669 O O . ASN A 1 468 ? -24.969 -1.388 -1.127 1 96.69 468 ASN A O 1
ATOM 3673 N N . PHE A 1 469 ? -26.781 -0.432 -0.335 1 94.81 469 PHE A N 1
ATOM 3674 C CA . PHE A 1 469 ? -27.109 -1.599 0.475 1 94.81 469 PHE A CA 1
ATOM 3675 C C . PHE A 1 469 ? -27.438 -2.797 -0.409 1 94.81 469 PHE A C 1
ATOM 3677 O O . PHE A 1 469 ? -26.984 -3.914 -0.141 1 94.81 469 PHE A O 1
ATOM 3684 N N . THR A 1 470 ? -28.172 -2.543 -1.401 1 95.81 470 THR A N 1
ATOM 3685 C CA . THR A 1 470 ? -28.531 -3.604 -2.332 1 95.81 470 THR A CA 1
ATOM 3686 C C . THR A 1 470 ? -27.312 -4.129 -3.062 1 95.81 470 THR A C 1
ATOM 3688 O O . THR A 1 470 ? -27.141 -5.344 -3.227 1 95.81 470 THR A O 1
ATOM 3691 N N . LEU A 1 471 ? -26.469 -3.232 -3.525 1 95 471 LEU A N 1
ATOM 3692 C CA . LEU A 1 471 ? -25.234 -3.641 -4.211 1 95 471 LEU A CA 1
ATOM 3693 C C . LEU A 1 471 ? -24.328 -4.426 -3.275 1 95 471 LEU A C 1
ATOM 3695 O O . LEU A 1 471 ? -23.625 -5.336 -3.709 1 95 471 LEU A O 1
ATOM 3699 N N . TRP A 1 472 ? -24.281 -4.059 -2.021 1 93.25 472 TRP A N 1
ATOM 3700 C CA . TRP A 1 472 ? -23.562 -4.816 -1.003 1 93.25 472 TRP A CA 1
ATOM 3701 C C . TRP A 1 472 ? -24.094 -6.242 -0.909 1 93.25 472 TRP A C 1
ATOM 3703 O O . TRP A 1 472 ? -23.312 -7.199 -0.888 1 93.25 472 TRP A O 1
ATOM 3713 N N . LEU A 1 473 ? -25.406 -6.465 -0.927 1 89 473 LEU A N 1
ATOM 3714 C CA . LEU A 1 473 ? -26.031 -7.781 -0.881 1 89 473 LEU A CA 1
ATOM 3715 C C . LEU A 1 473 ? -25.734 -8.57 -2.152 1 89 473 LEU A C 1
ATOM 3717 O O . LEU A 1 473 ? -25.516 -9.781 -2.098 1 89 473 LEU A O 1
ATOM 3721 N N . LEU A 1 474 ? -25.719 -7.836 -3.195 1 90.5 474 LEU A N 1
ATOM 3722 C CA . LEU A 1 474 ? -25.453 -8.492 -4.469 1 90.5 474 LEU A CA 1
ATOM 3723 C C . LEU A 1 474 ? -24.016 -8.984 -4.539 1 90.5 474 LEU A C 1
ATOM 3725 O O . LEU A 1 474 ? -23.734 -10.023 -5.137 1 90.5 474 LEU A O 1
ATOM 3729 N N . THR A 1 475 ? -23.078 -8.18 -3.975 1 87.88 475 THR A N 1
ATOM 3730 C CA . THR A 1 475 ? -21.703 -8.633 -3.93 1 87.88 475 THR A CA 1
ATOM 3731 C C . THR A 1 475 ? -21.562 -9.898 -3.098 1 87.88 475 THR A C 1
ATOM 3733 O O . THR A 1 475 ? -20.797 -10.805 -3.445 1 87.88 475 THR A O 1
ATOM 3736 N N . PHE A 1 476 ? -22.328 -9.992 -2.104 1 81.75 476 PHE A N 1
ATOM 3737 C CA . PHE A 1 476 ? -22.375 -11.203 -1.294 1 81.75 476 PHE A CA 1
ATOM 3738 C C . PHE A 1 476 ? -22.906 -12.383 -2.107 1 81.75 476 PHE A C 1
ATOM 3740 O O . PHE A 1 476 ? -22.375 -13.492 -2.021 1 81.75 476 PHE A O 1
ATOM 3747 N N . TYR A 1 477 ? -23.891 -12.102 -2.809 1 82.31 477 TYR A N 1
ATOM 3748 C CA . TYR A 1 477 ? -24.5 -13.117 -3.66 1 82.31 477 TYR A CA 1
ATOM 3749 C C . TYR A 1 477 ? -23.516 -13.602 -4.715 1 82.31 477 TYR A C 1
ATOM 3751 O O . TYR A 1 477 ? -23.438 -14.805 -4.996 1 82.31 477 TYR A O 1
ATOM 3759 N N . GLU A 1 478 ? -22.719 -12.711 -5.242 1 83.31 478 GLU A N 1
ATOM 3760 C CA . GLU A 1 478 ? -21.75 -13.047 -6.273 1 83.31 478 GLU A CA 1
ATOM 3761 C C . GLU A 1 478 ? -20.625 -13.914 -5.715 1 83.31 478 GLU A C 1
ATOM 3763 O O . GLU A 1 478 ? -20.062 -14.75 -6.422 1 83.31 478 GLU A O 1
ATOM 3768 N N . LEU A 1 479 ? -20.297 -13.781 -4.504 1 78.94 479 LEU A N 1
ATOM 3769 C CA . LEU A 1 479 ? -19.234 -14.547 -3.883 1 78.94 479 LEU A CA 1
ATOM 3770 C C . LEU A 1 479 ? -19.688 -15.977 -3.598 1 78.94 479 LEU A C 1
ATOM 3772 O O . LEU A 1 479 ? -18.875 -16.906 -3.604 1 78.94 479 LEU A O 1
ATOM 3776 N N . GLN A 1 480 ? -21 -16.234 -3.293 1 71.94 480 GLN A N 1
ATOM 3777 C CA . GLN A 1 480 ? -21.531 -17.562 -2.975 1 71.94 480 GLN A CA 1
ATOM 3778 C C . GLN A 1 480 ? -21.781 -18.375 -4.242 1 71.94 480 GLN A C 1
ATOM 3780 O O . GLN A 1 480 ? -21.531 -19.578 -4.27 1 71.94 480 GLN A O 1
ATOM 3785 N N . TYR A 1 481 ? -22.391 -17.969 -4.957 1 58.88 481 TYR A N 1
ATOM 3786 C CA . TYR A 1 481 ? -22.906 -18.797 -6.047 1 58.88 481 TYR A CA 1
ATOM 3787 C C . TYR A 1 481 ? -22.188 -18.484 -7.355 1 58.88 481 TYR A C 1
ATOM 3789 O O . TYR A 1 481 ? -22.094 -19.328 -8.242 1 58.88 481 TYR A O 1
ATOM 3797 N N . ILE A 1 482 ? -21.922 -17.406 -7.535 1 51.81 482 ILE A N 1
ATOM 3798 C CA . ILE A 1 482 ? -21.703 -17.047 -8.938 1 51.81 482 ILE A CA 1
ATOM 3799 C C . ILE A 1 482 ? -20.297 -17.438 -9.359 1 51.81 482 ILE A C 1
ATOM 3801 O O . ILE A 1 482 ? -19.312 -16.906 -8.828 1 51.81 482 ILE A O 1
ATOM 3805 N N . TYR A 1 483 ? -19.953 -18.75 -9.352 1 50.41 483 TYR A N 1
ATOM 3806 C CA . TYR A 1 483 ? -19.062 -19.25 -10.383 1 50.41 483 TYR A CA 1
ATOM 3807 C C . TYR A 1 483 ? -18.891 -18.219 -11.5 1 50.41 483 TYR A C 1
ATOM 3809 O O . TYR A 1 483 ? -18.547 -18.578 -12.633 1 50.41 483 TYR A O 1
ATOM 3817 N N . VAL A 1 484 ? -19.156 -16.984 -11.086 1 55.22 484 VAL A N 1
ATOM 3818 C CA . VAL A 1 484 ? -19.859 -15.805 -11.578 1 55.22 484 VAL A CA 1
ATOM 3819 C C . VAL A 1 484 ? -18.969 -15.023 -12.531 1 55.22 484 VAL A C 1
ATOM 3821 O O . VAL A 1 484 ? -19.453 -14.258 -13.367 1 55.22 484 VAL A O 1
ATOM 3824 N N . HIS A 1 485 ? -17.797 -15.258 -12.242 1 62.06 485 HIS A N 1
ATOM 3825 C CA . HIS A 1 485 ? -17.078 -14.406 -13.188 1 62.06 485 HIS A CA 1
ATOM 3826 C C . HIS A 1 485 ? -16.312 -15.242 -14.211 1 62.06 485 HIS A C 1
ATOM 3828 O O . HIS A 1 485 ? -15.086 -15.297 -14.18 1 62.06 485 HIS A O 1
ATOM 3834 N N . PRO A 1 486 ? -17.156 -15.992 -15.078 1 73.06 486 PRO A N 1
ATOM 3835 C CA . PRO A 1 486 ? -16.531 -16.953 -15.992 1 73.06 486 PRO A CA 1
ATOM 3836 C C . PRO A 1 486 ? -15.531 -16.297 -16.953 1 73.06 486 PRO A C 1
ATOM 3838 O O . PRO A 1 486 ? -14.477 -16.859 -17.234 1 73.06 486 PRO A O 1
ATOM 3841 N N . VAL A 1 487 ? -15.883 -15.141 -17.391 1 79.19 487 VAL A N 1
ATOM 3842 C CA . VAL A 1 487 ? -15.016 -14.492 -18.359 1 79.19 487 VAL A CA 1
ATOM 3843 C C . VAL A 1 487 ? -13.656 -14.211 -17.734 1 79.19 487 VAL A C 1
ATOM 3845 O O . VAL A 1 487 ? -12.617 -14.523 -18.312 1 79.19 487 VAL A O 1
ATOM 3848 N N . GLN A 1 488 ? -13.711 -13.734 -16.516 1 84.62 488 GLN A N 1
ATOM 3849 C CA . GLN A 1 488 ? -12.477 -13.398 -15.82 1 84.62 488 GLN A CA 1
ATOM 3850 C C . GLN A 1 488 ? -11.727 -14.664 -15.383 1 84.62 488 GLN A C 1
ATOM 3852 O O . GLN A 1 488 ? -10.5 -14.727 -15.492 1 84.62 488 GLN A O 1
ATOM 3857 N N . TYR A 1 489 ? -12.523 -15.562 -15.016 1 80.69 489 TYR A N 1
ATOM 3858 C CA . TYR A 1 489 ? -11.945 -16.828 -14.555 1 80.69 489 TYR A CA 1
ATOM 3859 C C . TYR A 1 489 ? -11.242 -17.547 -15.695 1 80.69 489 TYR A C 1
ATOM 3861 O O . TYR A 1 489 ? -10.156 -18.094 -15.516 1 80.69 489 TYR A O 1
ATOM 3869 N N . CYS A 1 490 ? -11.859 -17.562 -16.812 1 79.94 490 CYS A N 1
ATOM 3870 C CA . CYS A 1 490 ? -11.289 -18.25 -17.953 1 79.94 490 CYS A CA 1
ATOM 3871 C C . CYS A 1 490 ? -10.102 -17.5 -18.516 1 79.94 490 CYS A C 1
ATOM 3873 O O . CYS A 1 490 ? -9.164 -18.094 -19.047 1 79.94 490 CYS A O 1
ATOM 3875 N N . PHE A 1 491 ? -10.18 -16.25 -18.359 1 83.62 491 PHE A N 1
ATOM 3876 C CA . PHE A 1 491 ? -9.109 -15.43 -18.906 1 83.62 491 PHE A CA 1
ATOM 3877 C C . PHE A 1 491 ? -7.875 -15.477 -18.016 1 83.62 491 PHE A C 1
ATOM 3879 O O . PHE A 1 491 ? -6.77 -15.742 -18.484 1 83.62 491 PHE A O 1
ATOM 3886 N N . TYR A 1 492 ? -7.945 -15.234 -16.688 1 85.44 492 TYR A N 1
ATOM 3887 C CA . TYR A 1 492 ? -6.816 -15.125 -15.773 1 85.44 492 TYR A CA 1
ATOM 3888 C C . TYR A 1 492 ? -6.441 -16.484 -15.211 1 85.44 492 TYR A C 1
ATOM 3890 O O . TYR A 1 492 ? -5.297 -16.703 -14.812 1 85.44 492 TYR A O 1
ATOM 3898 N N . GLY A 1 493 ? -7.352 -17.375 -15.172 1 82.25 493 GLY A N 1
ATOM 3899 C CA . GLY A 1 493 ? -7.137 -18.641 -14.492 1 82.25 493 GLY A CA 1
ATOM 3900 C C . GLY A 1 493 ? -7.566 -18.625 -13.039 1 82.25 493 GLY A C 1
ATOM 3901 O O . GLY A 1 493 ? -7.84 -17.562 -12.484 1 82.25 493 GLY A O 1
ATOM 3902 N N . LYS A 1 494 ? -7.625 -19.719 -12.422 1 80.81 494 LYS A N 1
ATOM 3903 C CA . LYS A 1 494 ? -8.156 -19.906 -11.078 1 80.81 494 LYS A CA 1
ATOM 3904 C C . LYS A 1 494 ? -7.297 -19.188 -10.031 1 80.81 494 LYS A C 1
ATOM 3906 O O . LYS A 1 494 ? -7.816 -18.469 -9.188 1 80.81 494 LYS A O 1
ATOM 3911 N N . ILE A 1 495 ? -6.023 -19.328 -10.117 1 82.06 495 ILE A N 1
ATOM 3912 C CA . ILE A 1 495 ? -5.133 -18.812 -9.086 1 82.06 495 ILE A CA 1
ATOM 3913 C C . ILE A 1 495 ? -5.074 -17.297 -9.148 1 82.06 495 ILE A C 1
ATOM 3915 O O . ILE A 1 495 ? -5.324 -16.609 -8.148 1 82.06 495 ILE A O 1
ATOM 3919 N N . ALA A 1 496 ? -4.84 -16.734 -10.312 1 84.44 496 ALA A N 1
ATOM 3920 C CA . ALA A 1 496 ? -4.703 -15.289 -10.453 1 84.44 496 ALA A CA 1
ATOM 3921 C C . ALA A 1 496 ? -6.02 -14.578 -10.148 1 84.44 496 ALA A C 1
ATOM 3923 O O . ALA A 1 496 ? -6.039 -13.547 -9.469 1 84.44 496 ALA A O 1
ATOM 3924 N N . TRP A 1 497 ? -7.102 -15.062 -10.586 1 87.31 497 TRP A N 1
ATOM 3925 C CA . TRP A 1 497 ? -8.391 -14.414 -10.367 1 87.31 497 TRP A CA 1
ATOM 3926 C C . TRP A 1 497 ? -8.805 -14.5 -8.906 1 87.31 497 TRP A C 1
ATOM 3928 O O . TRP A 1 497 ? -9.398 -13.562 -8.367 1 87.31 497 TRP A O 1
ATOM 3938 N N . SER A 1 498 ? -8.562 -15.695 -8.258 1 86.25 498 SER A N 1
ATOM 3939 C CA . SER A 1 498 ? -8.898 -15.805 -6.848 1 86.25 498 SER A CA 1
ATOM 3940 C C . SER A 1 498 ? -8.094 -14.82 -6.004 1 86.25 498 SER A C 1
ATOM 3942 O O . SER A 1 498 ? -8.609 -14.266 -5.031 1 86.25 498 SER A O 1
ATOM 3944 N N . LEU A 1 499 ? -6.863 -14.586 -6.418 1 87 499 LEU A N 1
ATOM 3945 C CA . LEU A 1 499 ? -6.035 -13.602 -5.719 1 87 499 LEU A CA 1
ATOM 3946 C C . LEU A 1 499 ? -6.645 -12.211 -5.82 1 87 499 LEU A C 1
ATOM 3948 O O . LEU A 1 499 ? -6.711 -11.484 -4.828 1 87 499 LEU A O 1
ATOM 3952 N N . ILE A 1 500 ? -7.129 -11.867 -6.988 1 89.69 500 ILE A N 1
ATOM 3953 C CA . ILE A 1 500 ? -7.695 -10.547 -7.238 1 89.69 500 ILE A CA 1
ATOM 3954 C C . ILE A 1 500 ? -9.023 -10.406 -6.496 1 89.69 500 ILE A C 1
ATOM 3956 O O . ILE A 1 500 ? -9.273 -9.391 -5.844 1 89.69 500 ILE A O 1
ATOM 3960 N N . VAL A 1 501 ? -9.828 -11.406 -6.52 1 88.62 501 VAL A N 1
ATOM 3961 C CA . VAL A 1 501 ? -11.164 -11.344 -5.926 1 88.62 501 VAL A CA 1
ATOM 3962 C C . VAL A 1 501 ? -11.047 -11.312 -4.402 1 88.62 501 VAL A C 1
ATOM 3964 O O . VAL A 1 501 ? -11.727 -10.523 -3.74 1 88.62 501 VAL A O 1
ATOM 3967 N N . HIS A 1 502 ? -10.211 -12.102 -3.848 1 88.62 502 HIS A N 1
ATOM 3968 C CA . HIS A 1 502 ? -10.086 -12.141 -2.395 1 88.62 502 HIS A CA 1
ATOM 3969 C C . HIS A 1 502 ? -9.484 -10.852 -1.855 1 88.62 502 HIS A C 1
ATOM 3971 O O . HIS A 1 502 ? -9.742 -10.469 -0.714 1 88.62 502 HIS A O 1
ATOM 3977 N N . LEU A 1 503 ? -8.734 -10.234 -2.66 1 89.12 503 LEU A N 1
ATOM 3978 C CA . LEU A 1 503 ? -8.156 -8.953 -2.252 1 89.12 503 LEU A CA 1
ATOM 3979 C C . LEU A 1 503 ? -9.18 -7.828 -2.385 1 89.12 503 LEU A C 1
ATOM 3981 O O . LEU A 1 503 ? -9.258 -6.957 -1.517 1 89.12 503 LEU A O 1
ATOM 3985 N N . SER A 1 504 ? -9.922 -7.832 -3.42 1 91.69 504 SER A N 1
ATOM 3986 C CA . SER A 1 504 ? -10.773 -6.695 -3.744 1 91.69 504 SER A CA 1
ATOM 3987 C C . SER A 1 504 ? -12.148 -6.828 -3.088 1 91.69 504 SER A C 1
ATOM 3989 O O . SER A 1 504 ? -12.773 -5.824 -2.748 1 91.69 504 SER A O 1
ATOM 3991 N N . SER A 1 505 ? -12.664 -8 -2.854 1 90.25 505 SER A N 1
ATOM 3992 C CA . SER A 1 505 ? -14.039 -8.195 -2.414 1 90.25 505 SER A CA 1
ATOM 3993 C C . SER A 1 505 ? -14.273 -7.578 -1.039 1 90.25 505 SER A C 1
ATOM 3995 O O . SER A 1 505 ? -15.266 -6.875 -0.827 1 90.25 505 SER A O 1
ATOM 3997 N N . PRO A 1 506 ? -13.352 -7.793 -0.061 1 89.81 506 PRO A N 1
ATOM 3998 C CA . PRO A 1 506 ? -13.602 -7.152 1.23 1 89.81 506 PRO A CA 1
ATOM 3999 C C . PRO A 1 506 ? -13.578 -5.629 1.146 1 89.81 506 PRO A C 1
ATOM 4001 O O . PRO A 1 506 ? -14.336 -4.953 1.849 1 89.81 506 PRO A O 1
ATOM 4004 N N . LEU A 1 507 ? -12.734 -5.145 0.363 1 92.88 507 LEU A N 1
ATOM 4005 C CA . LEU A 1 507 ? -12.672 -3.695 0.191 1 92.88 507 LEU A CA 1
ATOM 4006 C C . LEU A 1 507 ? -13.906 -3.176 -0.531 1 92.88 507 LEU A C 1
ATOM 4008 O O . LEU A 1 507 ? -14.422 -2.105 -0.198 1 92.88 507 LEU A O 1
ATOM 4012 N N . GLU A 1 508 ? -14.336 -3.943 -1.485 1 93.75 508 GLU A N 1
ATOM 4013 C CA . GLU A 1 508 ? -15.539 -3.572 -2.213 1 93.75 508 GLU A CA 1
ATOM 4014 C C . GLU A 1 508 ? -16.75 -3.547 -1.288 1 93.75 508 GLU A C 1
ATOM 4016 O O . GLU A 1 508 ? -17.562 -2.613 -1.337 1 93.75 508 GLU A O 1
ATOM 4021 N N . MET A 1 509 ? -16.859 -4.523 -0.569 1 92.81 509 MET A N 1
ATOM 4022 C CA . MET A 1 509 ? -17.969 -4.609 0.363 1 92.81 509 MET A CA 1
ATOM 4023 C C . MET A 1 509 ? -17.906 -3.494 1.403 1 92.81 509 MET A C 1
ATOM 4025 O O . MET A 1 509 ? -18.922 -2.877 1.731 1 92.81 509 MET A O 1
ATOM 4029 N N . TYR A 1 510 ? -16.766 -3.318 1.832 1 93 510 TYR A N 1
ATOM 4030 C CA . TYR A 1 510 ? -16.609 -2.254 2.818 1 93 510 TYR A CA 1
ATOM 4031 C C . TYR A 1 510 ? -16.938 -0.896 2.207 1 93 510 TYR A C 1
ATOM 4033 O O . TYR A 1 510 ? -17.5 -0.027 2.875 1 93 510 TYR A O 1
ATOM 4041 N N . PHE A 1 511 ? -16.516 -0.658 0.986 1 95.56 511 PHE A N 1
ATOM 4042 C CA . PHE A 1 511 ? -16.828 0.592 0.302 1 95.56 511 PHE A CA 1
ATOM 4043 C C . PHE A 1 511 ? -18.328 0.863 0.324 1 95.56 511 PHE A C 1
ATOM 4045 O O . PHE A 1 511 ? -18.75 1.979 0.623 1 95.56 511 PHE A O 1
ATOM 4052 N N . ARG A 1 512 ? -19.078 -0.059 0.022 1 95.25 512 ARG A N 1
ATOM 4053 C CA . ARG A 1 512 ? -20.531 0.093 -0.028 1 95.25 512 ARG A CA 1
ATOM 4054 C C . ARG A 1 512 ? -21.109 0.309 1.367 1 95.25 512 ARG A C 1
ATOM 4056 O O . ARG A 1 512 ? -21.953 1.179 1.565 1 95.25 512 ARG A O 1
ATOM 4063 N N . PHE A 1 513 ? -20.656 -0.426 2.254 1 92.12 513 PHE A N 1
ATOM 4064 C CA . PHE A 1 513 ? -21.125 -0.274 3.625 1 92.12 513 PHE A CA 1
ATOM 4065 C C . PHE A 1 513 ? -20.766 1.102 4.172 1 92.12 513 PHE A C 1
ATOM 4067 O O . PHE A 1 513 ? -21.609 1.781 4.762 1 92.12 513 PHE A O 1
ATOM 4074 N N . HIS A 1 514 ? -19.516 1.396 4.008 1 92.5 514 HIS A N 1
ATOM 4075 C CA . HIS A 1 514 ? -19.047 2.68 4.516 1 92.5 514 HIS A CA 1
ATOM 4076 C C . HIS A 1 514 ? -19.781 3.838 3.834 1 92.5 514 HIS A C 1
ATOM 4078 O O . HIS A 1 514 ? -20.047 4.863 4.465 1 92.5 514 HIS A O 1
ATOM 4084 N N . SER A 1 515 ? -20.062 3.703 2.564 1 95 515 SER A N 1
ATOM 4085 C CA . SER A 1 515 ? -20.828 4.719 1.856 1 95 515 SER A CA 1
ATOM 4086 C C . SER A 1 515 ? -22.234 4.863 2.451 1 95 515 SER A C 1
ATOM 4088 O O . SER A 1 515 ? -22.75 5.977 2.572 1 95 515 SER A O 1
ATOM 4090 N N . VAL A 1 516 ? -22.828 3.816 2.809 1 94.38 516 VAL A N 1
ATOM 4091 C CA . VAL A 1 516 ? -24.141 3.85 3.424 1 94.38 516 VAL A CA 1
ATOM 4092 C C . VAL A 1 516 ? -24.094 4.625 4.738 1 94.38 516 VAL A C 1
ATOM 4094 O O . VAL A 1 516 ? -24.938 5.473 5.004 1 94.38 516 VAL A O 1
ATOM 4097 N N . ILE A 1 517 ? -23.062 4.41 5.477 1 91 517 ILE A N 1
ATOM 4098 C CA . ILE A 1 517 ? -22.906 5.07 6.766 1 91 517 ILE A CA 1
ATOM 4099 C C . ILE A 1 517 ? -22.719 6.57 6.562 1 91 517 ILE A C 1
ATOM 4101 O O . ILE A 1 517 ? -23.359 7.383 7.246 1 91 517 ILE A O 1
ATOM 4105 N N . LEU A 1 518 ? -21.875 6.887 5.703 1 91.25 518 LEU A N 1
ATOM 4106 C CA . LEU A 1 518 ? -21.625 8.305 5.441 1 91.25 518 LEU A CA 1
ATOM 4107 C C . LEU A 1 518 ? -22.875 8.984 4.902 1 91.25 518 LEU A C 1
ATOM 4109 O O . LEU A 1 518 ? -23.172 10.125 5.258 1 91.25 518 LEU A O 1
ATOM 4113 N N . MET A 1 519 ? -23.625 8.328 4.062 1 93.12 519 MET A N 1
ATOM 4114 C CA . MET A 1 519 ? -24.844 8.891 3.498 1 93.12 519 MET A CA 1
ATOM 4115 C C . MET A 1 519 ? -25.922 9.031 4.566 1 93.12 519 MET A C 1
ATOM 4117 O O . MET A 1 519 ? -26.734 9.969 4.527 1 93.12 519 MET A O 1
ATOM 4121 N N . LEU A 1 520 ? -25.969 8.133 5.469 1 89.5 520 LEU A N 1
ATOM 4122 C CA . LEU A 1 520 ? -26.906 8.258 6.578 1 89.5 520 LEU A CA 1
ATOM 4123 C C . LEU A 1 520 ? -26.594 9.492 7.418 1 89.5 520 LEU A C 1
ATOM 4125 O O . LEU A 1 520 ? -27.516 10.203 7.84 1 89.5 520 LEU A O 1
ATOM 4129 N N . GLU A 1 521 ? -25.328 9.719 7.637 1 84.81 521 GLU A N 1
ATOM 4130 C CA . GLU A 1 521 ? -24.938 10.914 8.367 1 84.81 521 GLU A CA 1
ATOM 4131 C C . GLU A 1 521 ? -25.328 12.18 7.613 1 84.81 521 GLU A C 1
ATOM 4133 O O . GLU A 1 521 ? -25.797 13.148 8.211 1 84.81 521 GLU A O 1
ATOM 4138 N N . ILE A 1 522 ? -25.141 12.109 6.387 1 85.69 522 ILE A N 1
ATOM 4139 C CA . ILE A 1 522 ? -25.5 13.25 5.543 1 85.69 522 ILE A CA 1
ATOM 4140 C C . ILE A 1 522 ? -27.016 13.414 5.547 1 85.69 522 ILE A C 1
ATOM 4142 O O . ILE A 1 522 ? -27.531 14.539 5.664 1 85.69 522 ILE A O 1
ATOM 4146 N N . TRP A 1 523 ? -27.75 12.367 5.406 1 87.31 523 TRP A N 1
ATOM 4147 C CA . TRP A 1 523 ? -29.219 12.391 5.355 1 87.31 523 TRP A CA 1
ATOM 4148 C C . TRP A 1 523 ? -29.797 12.977 6.641 1 87.31 523 TRP A C 1
ATOM 4150 O O . TRP A 1 523 ? -30.766 13.727 6.602 1 87.31 523 TRP A O 1
ATOM 4160 N N . GLU A 1 524 ? -29.125 12.766 7.75 1 84 524 GLU A N 1
ATOM 4161 C CA . GLU A 1 524 ? -29.609 13.234 9.047 1 84 524 GLU A CA 1
ATOM 4162 C C . GLU A 1 524 ? -29.266 14.711 9.25 1 84 524 GLU A C 1
ATOM 4164 O O . GLU A 1 524 ? -29.859 15.367 10.109 1 84 524 GLU A O 1
ATOM 4169 N N . SER A 1 525 ? -28.312 15.109 8.578 1 77.44 525 SER A N 1
ATOM 4170 C CA . SER A 1 525 ? -27.875 16.484 8.766 1 77.44 525 SER A CA 1
ATOM 4171 C C . SER A 1 525 ? -28.828 17.469 8.102 1 77.44 525 SER A C 1
ATOM 4173 O O . SER A 1 525 ? -28.766 18.672 8.359 1 77.44 525 SER A O 1
ATOM 4175 N N . PHE A 1 526 ? -29.672 16.828 7.25 1 75.31 526 PHE A N 1
ATOM 4176 C CA . PHE A 1 526 ? -30.656 17.688 6.59 1 75.31 526 PHE A CA 1
ATOM 4177 C C . PHE A 1 526 ? -31.906 17.844 7.449 1 75.31 526 PHE A C 1
ATOM 4179 O O . PHE A 1 526 ? -32.594 18.859 7.355 1 75.31 526 PHE A O 1
ATOM 4186 N N . MET B 1 1 ? 41.438 44.344 22.891 1 20.27 1 MET B N 1
ATOM 4187 C CA . MET B 1 1 ? 40.562 44.156 21.703 1 20.27 1 MET B CA 1
ATOM 4188 C C . MET B 1 1 ? 39.125 43.906 22.109 1 20.27 1 MET B C 1
ATOM 4190 O O . MET B 1 1 ? 38.344 43.438 21.312 1 20.27 1 MET B O 1
ATOM 4194 N N . ALA B 1 2 ? 38.812 44.094 23.359 1 24.78 2 ALA B N 1
ATOM 4195 C CA . ALA B 1 2 ? 37.656 43.969 24.234 1 24.78 2 ALA B CA 1
ATOM 4196 C C . ALA B 1 2 ? 36.594 44.969 23.859 1 24.78 2 ALA B C 1
ATOM 4198 O O . ALA B 1 2 ? 35.406 44.812 24.234 1 24.78 2 ALA B O 1
ATOM 4199 N N . THR B 1 3 ? 36.938 46.094 23.266 1 25.36 3 THR B N 1
ATOM 4200 C CA . THR B 1 3 ? 36.156 47.344 23.203 1 25.36 3 THR B CA 1
ATOM 4201 C C . THR B 1 3 ? 35 47.188 22.203 1 25.36 3 THR B C 1
ATOM 4203 O O . THR B 1 3 ? 34 47.906 22.312 1 25.36 3 THR B O 1
ATOM 4206 N N . SER B 1 4 ? 35.25 46.531 21.078 1 24.45 4 SER B N 1
ATOM 4207 C CA . SER B 1 4 ? 34.438 46.781 19.906 1 24.45 4 SER B CA 1
ATOM 4208 C C . SER B 1 4 ? 33.094 46.094 20.016 1 24.45 4 SER B C 1
ATOM 4210 O O . SER B 1 4 ? 32.344 46.031 19.047 1 24.45 4 SER B O 1
ATOM 4212 N N . TYR B 1 5 ? 32.812 45.281 21.031 1 24.81 5 TYR B N 1
ATOM 4213 C CA . TYR B 1 5 ? 31.578 44.5 21.094 1 24.81 5 TYR B CA 1
ATOM 4214 C C . TYR B 1 5 ? 30.391 45.406 21.391 1 24.81 5 TYR B C 1
ATOM 4216 O O . TYR B 1 5 ? 29.25 44.969 21.406 1 24.81 5 TYR B O 1
ATOM 4224 N N . ARG B 1 6 ? 30.641 46.625 21.953 1 26.89 6 ARG B N 1
ATOM 4225 C CA . ARG B 1 6 ? 29.578 47.5 22.484 1 26.89 6 ARG B CA 1
ATOM 4226 C C . ARG B 1 6 ? 28.719 48.094 21.375 1 26.89 6 ARG B C 1
ATOM 4228 O O . ARG B 1 6 ? 27.562 48.438 21.594 1 26.89 6 ARG B O 1
ATOM 4235 N N . ALA B 1 7 ? 29.391 48.469 20.297 1 26.14 7 ALA B N 1
ATOM 4236 C CA . ALA B 1 7 ? 28.734 49.406 19.375 1 26.14 7 ALA B CA 1
ATOM 4237 C C . ALA B 1 7 ? 27.594 48.719 18.641 1 26.14 7 ALA B C 1
ATOM 4239 O O . ALA B 1 7 ? 26.797 49.406 17.984 1 26.14 7 ALA B O 1
ATOM 4240 N N . ILE B 1 8 ? 27.672 47.375 18.453 1 27.41 8 ILE B N 1
ATOM 4241 C CA . ILE B 1 8 ? 26.703 46.812 17.531 1 27.41 8 ILE B CA 1
ATOM 4242 C C . ILE B 1 8 ? 25.312 46.875 18.141 1 27.41 8 ILE B C 1
ATOM 4244 O O . ILE B 1 8 ? 24.312 46.719 17.438 1 27.41 8 ILE B O 1
ATOM 4248 N N . ASN B 1 9 ? 25.203 47.062 19.5 1 26.38 9 ASN B N 1
ATOM 4249 C CA . ASN B 1 9 ? 23.906 47.094 20.156 1 26.38 9 ASN B CA 1
ATOM 4250 C C . ASN B 1 9 ? 23.156 48.375 19.828 1 26.38 9 ASN B C 1
ATOM 4252 O O . ASN B 1 9 ? 22.031 48.594 20.281 1 26.38 9 ASN B O 1
ATOM 4256 N N . ALA B 1 10 ? 23.922 49.438 19.656 1 27.03 10 ALA B N 1
ATOM 4257 C CA . ALA B 1 10 ? 23.328 50.75 19.75 1 27.03 10 ALA B CA 1
ATOM 4258 C C . ALA B 1 10 ? 22.266 50.969 18.656 1 27.03 10 ALA B C 1
ATOM 4260 O O . ALA B 1 10 ? 21.266 51.656 18.875 1 27.03 10 ALA B O 1
ATOM 4261 N N . ASP B 1 11 ? 22.672 50.781 17.438 1 26.52 11 ASP B N 1
ATOM 4262 C CA . ASP B 1 11 ? 21.828 51.344 16.406 1 26.52 11 ASP B CA 1
ATOM 4263 C C . ASP B 1 11 ? 20.547 50.531 16.219 1 26.52 11 ASP B C 1
ATOM 4265 O O . ASP B 1 11 ? 20 50.469 15.125 1 26.52 11 ASP B O 1
ATOM 4269 N N . LEU B 1 12 ? 20.328 49.562 17.188 1 25.7 12 LEU B N 1
ATOM 4270 C CA . LEU B 1 12 ? 19.016 48.969 17 1 25.7 12 LEU B CA 1
ATOM 4271 C C . LEU B 1 12 ? 17.891 49.969 17.172 1 25.7 12 LEU B C 1
ATOM 4273 O O . LEU B 1 12 ? 17.828 50.656 18.203 1 25.7 12 LEU B O 1
ATOM 4277 N N . PRO B 1 13 ? 17.484 50.688 16.141 1 28.08 13 PRO B N 1
ATOM 4278 C CA . PRO B 1 13 ? 16.422 51.688 16.344 1 28.08 13 PRO B CA 1
ATOM 4279 C C . PRO B 1 13 ? 15.406 51.25 17.406 1 28.08 13 PRO B C 1
ATOM 4281 O O . PRO B 1 13 ? 15.242 50.031 17.656 1 28.08 13 PRO B O 1
ATOM 4284 N N . ASP B 1 14 ? 15.164 52.062 18.391 1 27.36 14 ASP B N 1
ATOM 4285 C CA . ASP B 1 14 ? 14.156 51.938 19.438 1 27.36 14 ASP B CA 1
ATOM 4286 C C . ASP B 1 14 ? 12.852 51.375 18.875 1 27.36 14 ASP B C 1
ATOM 4288 O O . ASP B 1 14 ? 12.273 51.938 17.953 1 27.36 14 ASP B O 1
ATOM 4292 N N . PHE B 1 15 ? 12.664 50.125 18.75 1 26.97 15 PHE B N 1
ATOM 4293 C CA . PHE B 1 15 ? 11.359 49.531 18.469 1 26.97 15 PHE B CA 1
ATOM 4294 C C . PHE B 1 15 ? 10.273 50.25 19.281 1 26.97 15 PHE B C 1
ATOM 4296 O O . PHE B 1 15 ? 10.172 50.031 20.5 1 26.97 15 PHE B O 1
ATOM 4303 N N . GLU B 1 16 ? 10.07 51.625 19.109 1 25.95 16 GLU B N 1
ATOM 4304 C CA . GLU B 1 16 ? 8.859 52.312 19.578 1 25.95 16 GLU B CA 1
ATOM 4305 C C . GLU B 1 16 ? 7.668 51.344 19.547 1 25.95 16 GLU B C 1
ATOM 4307 O O . GLU B 1 16 ? 7.613 50.438 18.734 1 25.95 16 GLU B O 1
ATOM 4312 N N . THR B 1 17 ? 6.84 51.312 20.656 1 28.25 17 THR B N 1
ATOM 4313 C CA . THR B 1 17 ? 5.559 50.688 20.906 1 28.25 17 THR B CA 1
ATOM 4314 C C . THR B 1 17 ? 4.633 50.812 19.703 1 28.25 17 THR B C 1
ATOM 4316 O O . THR B 1 17 ? 4.113 51.906 19.438 1 28.25 17 THR B O 1
ATOM 4319 N N . ILE B 1 18 ? 5.047 50.5 18.516 1 28.42 18 ILE B N 1
ATOM 4320 C CA . ILE B 1 18 ? 4.035 50.531 17.469 1 28.42 18 ILE B CA 1
ATOM 4321 C C . ILE B 1 18 ? 2.719 49.969 18 1 28.42 18 ILE B C 1
ATOM 4323 O O . ILE B 1 18 ? 2.646 48.812 18.375 1 28.42 18 ILE B O 1
ATOM 4327 N N . SER B 1 19 ? 1.89 50.875 18.703 1 27.17 19 SER B N 1
ATOM 4328 C CA . SER B 1 19 ? 0.462 50.719 18.953 1 27.17 19 SER B CA 1
ATOM 4329 C C . SER B 1 19 ? -0.225 50 17.797 1 27.17 19 SER B C 1
ATOM 4331 O O . SER B 1 19 ? -0.362 50.594 16.703 1 27.17 19 SER B O 1
ATOM 4333 N N . LEU B 1 20 ? 0.113 48.812 17.484 1 29.86 20 LEU B N 1
ATOM 4334 C CA . LEU B 1 20 ? -0.713 48 16.609 1 29.86 20 LEU B CA 1
ATOM 4335 C C . LEU B 1 20 ? -2.193 48.281 16.828 1 29.86 20 LEU B C 1
ATOM 4337 O O . LEU B 1 20 ? -2.75 47.906 17.859 1 29.86 20 LEU B O 1
ATOM 4341 N N . ASN B 1 21 ? -2.695 49.5 16.406 1 30.38 21 ASN B N 1
ATOM 4342 C CA . ASN B 1 21 ? -4.094 49.906 16.359 1 30.38 21 ASN B CA 1
ATOM 4343 C C . ASN B 1 21 ? -5 48.75 15.93 1 30.38 21 ASN B C 1
ATOM 4345 O O . ASN B 1 21 ? -4.574 47.844 15.203 1 30.38 21 ASN B O 1
ATOM 4349 N N . SER B 1 22 ? -6.32 48.625 16.594 1 36.69 22 SER B N 1
ATOM 4350 C CA . SER B 1 22 ? -7.426 47.688 16.438 1 36.69 22 SER B CA 1
ATOM 4351 C C . SER B 1 22 ? -7.703 47.375 14.969 1 36.69 22 SER B C 1
ATOM 4353 O O . SER B 1 22 ? -8.078 46.25 14.625 1 36.69 22 SER B O 1
ATOM 4355 N N . VAL B 1 23 ? -7.559 48.375 14.094 1 38.78 23 VAL B N 1
ATOM 4356 C CA . VAL B 1 23 ? -7.887 48.219 12.68 1 38.78 23 VAL B CA 1
ATOM 4357 C C . VAL B 1 23 ? -6.934 47.219 12.031 1 38.78 23 VAL B C 1
ATOM 4359 O O . VAL B 1 23 ? -7.352 46.406 11.219 1 38.78 23 VAL B O 1
ATOM 4362 N N . ASP B 1 24 ? -5.637 47.281 12.414 1 38.19 24 ASP B N 1
ATOM 4363 C CA . ASP B 1 24 ? -4.672 46.438 11.711 1 38.19 24 ASP B CA 1
ATOM 4364 C C . ASP B 1 24 ? -4.773 44.969 12.156 1 38.19 24 ASP B C 1
ATOM 4366 O O . ASP B 1 24 ? -4.582 44.062 11.359 1 38.19 24 ASP B O 1
ATOM 4370 N N . ILE B 1 25 ? -5.145 44.812 13.406 1 40.16 25 ILE B N 1
ATOM 4371 C CA . ILE B 1 25 ? -5.398 43.438 13.82 1 40.16 25 ILE B CA 1
ATOM 4372 C C . ILE B 1 25 ? -6.617 42.906 13.078 1 40.16 25 ILE B C 1
ATOM 4374 O O . ILE B 1 25 ? -6.633 41.75 12.664 1 40.16 25 ILE B O 1
ATOM 4378 N N . ASP B 1 26 ? -7.672 43.781 12.945 1 41.09 26 ASP B N 1
ATOM 4379 C CA . ASP B 1 26 ? -8.836 43.312 12.195 1 41.09 26 ASP B CA 1
ATOM 4380 C C . ASP B 1 26 ? -8.484 43.094 10.727 1 41.09 26 ASP B C 1
ATOM 4382 O O . ASP B 1 26 ? -8.953 42.125 10.117 1 41.09 26 ASP B O 1
ATOM 4386 N N . GLU B 1 27 ? -7.68 44 10.156 1 41.84 27 GLU B N 1
ATOM 4387 C CA . GLU B 1 27 ? -7.234 43.75 8.789 1 41.84 27 GLU B CA 1
ATOM 4388 C C . GLU B 1 27 ? -6.32 42.531 8.727 1 41.84 27 GLU B C 1
ATOM 4390 O O . GLU B 1 27 ? -6.422 41.719 7.809 1 41.84 27 GLU B O 1
ATOM 4395 N N . TYR B 1 28 ? -5.422 42.375 9.664 1 40.09 28 TYR B N 1
ATOM 4396 C CA . TYR B 1 28 ? -4.598 41.156 9.742 1 40.09 28 TYR B CA 1
ATOM 4397 C C . TYR B 1 28 ? -5.445 39.938 10.047 1 40.09 28 TYR B C 1
ATOM 4399 O O . TYR B 1 28 ? -5.246 38.875 9.453 1 40.09 28 TYR B O 1
ATOM 4407 N N . ARG B 1 29 ? -6.324 40.094 11.023 1 39 29 ARG B N 1
ATOM 4408 C CA . ARG B 1 29 ? -7.309 39.031 11.195 1 39 29 ARG B CA 1
ATOM 4409 C C . ARG B 1 29 ? -8.117 38.812 9.922 1 39 29 ARG B C 1
ATOM 4411 O O . ARG B 1 29 ? -8.398 37.656 9.539 1 39 29 ARG B O 1
ATOM 4418 N N . ASN B 1 30 ? -8.633 39.938 9.352 1 41.47 30 ASN B N 1
ATOM 4419 C CA . ASN B 1 30 ? -9.32 39.812 8.07 1 41.47 30 ASN B CA 1
ATOM 4420 C C . ASN B 1 30 ? -8.398 39.25 6.996 1 41.47 30 ASN B C 1
ATOM 4422 O O . ASN B 1 30 ? -8.836 38.469 6.145 1 41.47 30 ASN B O 1
ATOM 4426 N N . LEU B 1 31 ? -7.156 39.75 6.988 1 38.94 31 LEU B N 1
ATOM 4427 C CA . LEU B 1 31 ? -6.195 39.156 6.055 1 38.94 31 LEU B CA 1
ATOM 4428 C C . LEU B 1 31 ? -5.914 37.688 6.391 1 38.94 31 LEU B C 1
ATOM 4430 O O . LEU B 1 31 ? -5.828 36.844 5.496 1 38.94 31 LEU B O 1
ATOM 4434 N N . ILE B 1 32 ? -5.664 37.438 7.688 1 39.34 32 ILE B N 1
ATOM 4435 C CA . ILE B 1 32 ? -5.582 36.031 8.094 1 39.34 32 ILE B CA 1
ATOM 4436 C C . ILE B 1 32 ? -6.906 35.344 7.789 1 39.34 32 ILE B C 1
ATOM 4438 O O . ILE B 1 32 ? -6.918 34.188 7.301 1 39.34 32 ILE B O 1
ATOM 4442 N N . ARG B 1 33 ? -8.055 36 8.32 1 39.12 33 ARG B N 1
ATOM 4443 C CA . ARG B 1 33 ? -9.344 35.438 7.941 1 39.12 33 ARG B CA 1
ATOM 4444 C C . ARG B 1 33 ? -9.5 35.406 6.426 1 39.12 33 ARG B C 1
ATOM 4446 O O . ARG B 1 33 ? -10.07 34.438 5.887 1 39.12 33 ARG B O 1
ATOM 4453 N N . LYS B 1 34 ? -9.258 36.531 5.766 1 41.88 34 LYS B N 1
ATOM 4454 C CA . LYS B 1 34 ? -9.289 36.5 4.309 1 41.88 34 LYS B CA 1
ATOM 4455 C C . LYS B 1 34 ? -8.281 35.5 3.752 1 41.88 34 LYS B C 1
ATOM 4457 O O . LYS B 1 34 ? -8.555 34.812 2.756 1 41.88 34 LYS B O 1
ATOM 4462 N N . ARG B 1 35 ? -7.105 35.562 4.266 1 37.94 35 ARG B N 1
ATOM 4463 C CA . ARG B 1 35 ? -6.07 34.594 3.896 1 37.94 35 ARG B CA 1
ATOM 4464 C C . ARG B 1 35 ? -6.449 33.188 4.332 1 37.94 35 ARG B C 1
ATOM 4466 O O . ARG B 1 35 ? -6.117 32.219 3.656 1 37.94 35 ARG B O 1
ATOM 4473 N N . ALA B 1 36 ? -6.98 33.156 5.484 1 37.97 36 ALA B N 1
ATOM 4474 C CA . ALA B 1 36 ? -7.574 31.875 5.883 1 37.97 36 ALA B CA 1
ATOM 4475 C C . ALA B 1 36 ? -8.734 31.484 4.965 1 37.97 36 ALA B C 1
ATOM 4477 O O . ALA B 1 36 ? -9.289 30.391 5.078 1 37.97 36 ALA B O 1
ATOM 4478 N N . VAL B 1 37 ? -9.461 32.531 4.551 1 38.97 37 VAL B N 1
ATOM 4479 C CA . VAL B 1 37 ? -10.438 32.188 3.523 1 38.97 37 VAL B CA 1
ATOM 4480 C C . VAL B 1 37 ? -9.734 31.5 2.348 1 38.97 37 VAL B C 1
ATOM 4482 O O . VAL B 1 37 ? -9.234 32.188 1.446 1 38.97 37 VAL B O 1
ATOM 4485 N N . SER B 1 38 ? -8.625 30.953 2.531 1 41 38 SER B N 1
ATOM 4486 C CA . SER B 1 38 ? -8.148 30.047 1.488 1 41 38 SER B CA 1
ATOM 4487 C C . SER B 1 38 ? -9.289 29.641 0.56 1 41 38 SER B C 1
ATOM 4489 O O . SER B 1 38 ? -10.367 29.25 1.021 1 41 38 SER B O 1
ATOM 4491 N N . LYS B 1 39 ? -9.32 30.312 -0.44 1 44.28 39 LYS B N 1
ATOM 4492 C CA . LYS B 1 39 ? -10.203 29.828 -1.509 1 44.28 39 LYS B CA 1
ATOM 4493 C C . LYS B 1 39 ? -10.578 28.375 -1.303 1 44.28 39 LYS B C 1
ATOM 4495 O O . LYS B 1 39 ? -9.812 27.594 -0.729 1 44.28 39 LYS B O 1
ATOM 4500 N N . GLU B 1 40 ? -11.906 28.016 -1.484 1 48.75 40 GLU B N 1
ATOM 4501 C CA . GLU B 1 40 ? -12.836 26.891 -1.471 1 48.75 40 GLU B CA 1
ATOM 4502 C C . GLU B 1 40 ? -12.172 25.625 -1.987 1 48.75 40 GLU B C 1
ATOM 4504 O O . GLU B 1 40 ? -12.062 25.422 -3.199 1 48.75 40 GLU B O 1
ATOM 4509 N N . GLU B 1 41 ? -11.016 25.219 -1.433 1 56.88 41 GLU B N 1
ATOM 4510 C CA . GLU B 1 41 ? -10.484 23.922 -1.808 1 56.88 41 GLU B CA 1
ATOM 4511 C C . GLU B 1 41 ? -11.594 22.875 -1.878 1 56.88 41 GLU B C 1
ATOM 4513 O O . GLU B 1 41 ? -12.359 22.703 -0.927 1 56.88 41 GLU B O 1
ATOM 4518 N N . SER B 1 42 ? -12.062 22.609 -3.061 1 71.75 42 SER B N 1
ATOM 4519 C CA . SER B 1 42 ? -13.039 21.547 -3.203 1 71.75 42 SER B CA 1
ATOM 4520 C C . SER B 1 42 ? -12.469 20.203 -2.766 1 71.75 42 SER B C 1
ATOM 4522 O O . SER B 1 42 ? -11.562 19.672 -3.41 1 71.75 42 SER B O 1
ATOM 4524 N N . PRO B 1 43 ? -12.711 19.828 -1.483 1 79.62 43 PRO B N 1
ATOM 4525 C CA . PRO B 1 43 ? -12.281 18.484 -1.063 1 79.62 43 PRO B CA 1
ATOM 4526 C C . PRO B 1 43 ? -12.625 17.406 -2.086 1 79.62 43 PRO B C 1
ATOM 4528 O O . PRO B 1 43 ? -11.906 16.422 -2.209 1 79.62 43 PRO B O 1
ATOM 4531 N N . GLY B 1 44 ? -13.641 17.734 -2.873 1 82.25 44 GLY B N 1
ATOM 4532 C CA . GLY B 1 44 ? -14.023 16.781 -3.912 1 82.25 44 GLY B CA 1
ATOM 4533 C C . GLY B 1 44 ? -13.008 16.703 -5.039 1 82.25 44 GLY B C 1
ATOM 4534 O O . GLY B 1 44 ? -12.75 15.633 -5.578 1 82.25 44 GLY B O 1
ATOM 4535 N N . GLY B 1 45 ? -12.398 17.844 -5.336 1 82.75 45 GLY B N 1
ATOM 4536 C CA . GLY B 1 45 ? -11.391 17.859 -6.383 1 82.75 45 GLY B CA 1
ATOM 4537 C C . GLY B 1 45 ? -10.133 17.109 -6.012 1 82.75 45 GLY B C 1
ATOM 4538 O O . GLY B 1 45 ? -9.523 16.438 -6.855 1 82.75 45 GLY B O 1
ATOM 4539 N N . THR B 1 46 ? -9.781 17.141 -4.801 1 87 46 THR B N 1
ATOM 4540 C CA . THR B 1 46 ? -8.586 16.438 -4.332 1 87 46 THR B CA 1
ATOM 4541 C C . THR B 1 46 ? -8.789 14.93 -4.387 1 87 46 THR B C 1
ATOM 4543 O O . THR B 1 46 ? -7.91 14.195 -4.848 1 87 46 THR B O 1
ATOM 4546 N N . VAL B 1 47 ? -9.922 14.516 -3.984 1 89.75 47 VAL B N 1
ATOM 4547 C CA . VAL B 1 47 ? -10.188 13.078 -3.955 1 89.75 47 VAL B CA 1
ATOM 4548 C C . VAL B 1 47 ? -10.375 12.562 -5.379 1 89.75 47 VAL B C 1
ATOM 4550 O O . VAL B 1 47 ? -9.984 11.438 -5.695 1 89.75 47 VAL B O 1
ATOM 4553 N N . CYS B 1 48 ? -10.953 13.383 -6.188 1 90.19 48 CYS B N 1
ATOM 4554 C CA . CYS B 1 48 ? -11.117 13 -7.586 1 90.19 48 CYS B CA 1
ATOM 4555 C C . CYS B 1 48 ? -9.758 12.797 -8.258 1 90.19 48 CYS B C 1
ATOM 4557 O O . CYS B 1 48 ? -9.578 11.867 -9.039 1 90.19 48 CYS B O 1
ATOM 4559 N N . GLY B 1 49 ? -8.859 13.695 -7.969 1 92.25 49 GLY B N 1
ATOM 4560 C CA . GLY B 1 49 ? -7.512 13.531 -8.484 1 92.25 49 GLY B CA 1
ATOM 4561 C C . GLY B 1 49 ? -6.832 12.273 -7.988 1 92.25 49 GLY B C 1
ATOM 4562 O O . GLY B 1 49 ? -6.16 11.578 -8.758 1 92.25 49 GLY B O 1
ATOM 4563 N N . GLN B 1 50 ? -7.035 11.961 -6.77 1 93.06 50 GLN B N 1
ATOM 4564 C CA . GLN B 1 50 ? -6.438 10.75 -6.211 1 93.06 50 GLN B CA 1
ATOM 4565 C C . GLN B 1 50 ? -7.027 9.5 -6.855 1 93.06 50 GLN B C 1
ATOM 4567 O O . GLN B 1 50 ? -6.301 8.547 -7.16 1 93.06 50 GLN B O 1
ATOM 4572 N N . LEU B 1 51 ? -8.312 9.523 -7.051 1 95.44 51 LEU B N 1
ATOM 4573 C CA . LEU B 1 51 ? -8.969 8.391 -7.691 1 95.44 51 LEU B CA 1
ATOM 4574 C C . LEU B 1 51 ? -8.461 8.203 -9.117 1 95.44 51 LEU B C 1
ATOM 4576 O O . LEU B 1 51 ? -8.25 7.07 -9.562 1 95.44 51 LEU B O 1
ATOM 4580 N N . ALA B 1 52 ? -8.273 9.305 -9.773 1 95.5 52 ALA B N 1
ATOM 4581 C CA . ALA B 1 52 ? -7.742 9.234 -11.133 1 95.5 52 ALA B CA 1
ATOM 4582 C C . ALA B 1 52 ? -6.348 8.617 -11.148 1 95.5 52 ALA B C 1
ATOM 4584 O O . ALA B 1 52 ? -6.031 7.801 -12.023 1 95.5 52 ALA B O 1
ATOM 4585 N N . GLY B 1 53 ? -5.551 9.023 -10.234 1 95.44 53 GLY B N 1
ATOM 4586 C CA . GLY B 1 53 ? -4.223 8.445 -10.141 1 95.44 53 GLY B CA 1
ATOM 4587 C C . GLY B 1 53 ? -4.242 6.949 -9.867 1 95.44 53 GLY B C 1
ATOM 4588 O O . GLY B 1 53 ? -3.527 6.188 -10.523 1 95.44 53 GLY B O 1
ATOM 4589 N N . ILE B 1 54 ? -5.09 6.5 -8.961 1 95.5 54 ILE B N 1
ATOM 4590 C CA . ILE B 1 54 ? -5.203 5.086 -8.625 1 95.5 54 ILE B CA 1
ATOM 4591 C C . ILE B 1 54 ? -5.695 4.301 -9.836 1 95.5 54 ILE B C 1
ATOM 4593 O O . ILE B 1 54 ? -5.195 3.211 -10.125 1 95.5 54 ILE B O 1
ATOM 4597 N N . THR B 1 55 ? -6.617 4.875 -10.5 1 97 55 THR B N 1
ATOM 4598 C CA . THR B 1 55 ? -7.164 4.215 -11.68 1 97 55 THR B CA 1
ATOM 4599 C C . THR B 1 55 ? -6.086 4.012 -12.734 1 97 55 THR B C 1
ATOM 4601 O O . THR B 1 55 ? -5.961 2.922 -13.305 1 97 55 THR B O 1
ATOM 4604 N N . LEU B 1 56 ? -5.281 5.016 -12.961 1 96.62 56 LEU B N 1
ATOM 4605 C CA . LEU B 1 56 ? -4.223 4.922 -13.961 1 96.62 56 LEU B CA 1
ATOM 4606 C C . LEU B 1 56 ? -3.195 3.867 -13.57 1 96.62 56 LEU B C 1
ATOM 4608 O O . LEU B 1 56 ? -2.736 3.096 -14.414 1 96.62 56 LEU B O 1
ATOM 4612 N N . VAL B 1 57 ? -2.891 3.803 -12.344 1 96.44 57 VAL B N 1
ATOM 4613 C CA . VAL B 1 57 ? -1.904 2.838 -11.867 1 96.44 57 VAL B CA 1
ATOM 4614 C C . VAL B 1 57 ? -2.469 1.424 -11.977 1 96.44 57 VAL B C 1
ATOM 4616 O O . VAL B 1 57 ? -1.784 0.511 -12.445 1 96.44 57 VAL B O 1
ATOM 4619 N N . VAL B 1 58 ? -3.742 1.229 -11.586 1 96.44 58 VAL B N 1
ATOM 4620 C CA . VAL B 1 58 ? -4.348 -0.098 -11.594 1 96.44 58 VAL B CA 1
ATOM 4621 C C . VAL B 1 58 ? -4.48 -0.6 -13.023 1 96.44 58 VAL B C 1
ATOM 4623 O O . VAL B 1 58 ? -4.273 -1.784 -13.297 1 96.44 58 VAL B O 1
ATOM 4626 N N . ILE B 1 59 ? -4.789 0.266 -13.953 1 96.69 59 ILE B N 1
ATOM 4627 C CA . ILE B 1 59 ? -4.859 -0.123 -15.359 1 96.69 59 ILE B CA 1
ATOM 4628 C C . ILE B 1 59 ? -3.486 -0.599 -15.828 1 96.69 59 ILE B C 1
ATOM 4630 O O . ILE B 1 59 ? -3.375 -1.627 -16.5 1 96.69 59 ILE B O 1
ATOM 4634 N N . GLY B 1 60 ? -2.438 0.148 -15.492 1 95.62 60 GLY B N 1
ATOM 4635 C CA . GLY B 1 60 ? -1.087 -0.245 -15.867 1 95.62 60 GLY B CA 1
ATOM 4636 C C . GLY B 1 60 ? -0.68 -1.592 -15.297 1 95.62 60 GLY B C 1
ATOM 4637 O O . GLY B 1 60 ? -0.087 -2.414 -16 1 95.62 60 GLY B O 1
ATOM 4638 N N . VAL B 1 61 ? -1.051 -1.835 -14.086 1 94.19 61 VAL B N 1
ATOM 4639 C CA . VAL B 1 61 ? -0.718 -3.098 -13.438 1 94.19 61 VAL B CA 1
ATOM 4640 C C . VAL B 1 61 ? -1.501 -4.238 -14.094 1 94.19 61 VAL B C 1
ATOM 4642 O O . VAL B 1 61 ? -0.956 -5.316 -14.328 1 94.19 61 VAL B O 1
ATOM 4645 N N . ALA B 1 62 ? -2.748 -4.02 -14.352 1 94.62 62 ALA B N 1
ATOM 4646 C CA . ALA B 1 62 ? -3.59 -5.047 -14.961 1 94.62 62 ALA B CA 1
ATOM 4647 C C . ALA B 1 62 ? -3.066 -5.434 -16.344 1 94.62 62 ALA B C 1
ATOM 4649 O O . ALA B 1 62 ? -3.002 -6.617 -16.688 1 94.62 62 ALA B O 1
ATOM 4650 N N . LEU B 1 63 ? -2.645 -4.48 -17.109 1 94.62 63 LEU B N 1
ATOM 4651 C CA . LEU B 1 63 ? -2.145 -4.758 -18.453 1 94.62 63 LEU B CA 1
ATOM 4652 C C . LEU B 1 63 ? -0.783 -5.441 -18.391 1 94.62 63 LEU B C 1
ATOM 4654 O O . LEU B 1 63 ? -0.494 -6.328 -19.203 1 94.62 63 LEU B O 1
ATOM 4658 N N . THR B 1 64 ? 0.034 -5.047 -17.484 1 92.94 64 THR B N 1
ATOM 4659 C CA . THR B 1 64 ? 1.339 -5.68 -17.328 1 92.94 64 THR B CA 1
ATOM 4660 C C . THR B 1 64 ? 1.186 -7.133 -16.875 1 92.94 64 THR B C 1
ATOM 4662 O O . THR B 1 64 ? 1.877 -8.016 -17.391 1 92.94 64 THR B O 1
ATOM 4665 N N . LEU B 1 65 ? 0.262 -7.367 -15.984 1 89 65 LEU B N 1
ATOM 4666 C CA . LEU B 1 65 ? 0.02 -8.727 -15.523 1 89 65 LEU B CA 1
ATOM 4667 C C . LEU B 1 65 ? -0.556 -9.586 -16.641 1 89 65 LEU B C 1
ATOM 4669 O O . LEU B 1 65 ? -0.22 -10.766 -16.766 1 89 65 LEU B O 1
ATOM 4673 N N . THR B 1 66 ? -1.397 -8.984 -17.406 1 88.56 66 THR B N 1
ATOM 4674 C CA . THR B 1 66 ? -1.969 -9.703 -18.547 1 88.56 66 THR B CA 1
ATOM 4675 C C . THR B 1 66 ? -0.882 -10.086 -19.547 1 88.56 66 THR B C 1
ATOM 4677 O O . THR B 1 66 ? -0.896 -11.188 -20.094 1 88.56 66 THR B O 1
ATOM 4680 N N . PHE B 1 67 ? 0.051 -9.234 -19.75 1 87.31 67 PHE B N 1
ATOM 4681 C CA . PHE B 1 67 ? 1.174 -9.492 -20.641 1 87.31 67 PHE B CA 1
ATOM 4682 C C . PHE B 1 67 ? 1.991 -10.68 -20.156 1 87.31 67 PHE B C 1
ATOM 4684 O O . PHE B 1 67 ? 2.385 -11.539 -20.953 1 87.31 67 PHE B O 1
ATOM 4691 N N . ILE B 1 68 ? 2.107 -10.828 -18.891 1 83.88 68 ILE B N 1
ATOM 4692 C CA . ILE B 1 68 ? 2.932 -11.891 -18.328 1 83.88 68 ILE B CA 1
ATOM 4693 C C . ILE B 1 68 ? 2.154 -13.203 -18.328 1 83.88 68 ILE B C 1
ATOM 4695 O O . ILE B 1 68 ? 2.711 -14.258 -18.641 1 83.88 68 ILE B O 1
ATOM 4699 N N . LEU B 1 69 ? 0.905 -13.133 -17.984 1 81.12 69 LEU B N 1
ATOM 4700 C CA . LEU B 1 69 ? 0.098 -14.344 -17.859 1 81.12 69 LEU B CA 1
ATOM 4701 C C . LEU B 1 69 ? -0.168 -14.961 -19.234 1 81.12 69 LEU B C 1
ATOM 4703 O O . LEU B 1 69 ? -0.3 -16.188 -19.344 1 81.12 69 LEU B O 1
ATOM 4707 N N . LYS B 1 70 ? -0.23 -14.148 -20.234 1 80.5 70 LYS B N 1
ATOM 4708 C CA . LYS B 1 70 ? -0.474 -14.664 -21.578 1 80.5 70 LYS B CA 1
ATOM 4709 C C . LYS B 1 70 ? 0.835 -15.016 -22.266 1 80.5 70 LYS B C 1
ATOM 4711 O O . LYS B 1 70 ? 0.868 -15.18 -23.484 1 80.5 70 LYS B O 1
ATOM 4716 N N . HIS B 1 71 ? 1.749 -15.297 -21.516 1 68.81 71 HIS B N 1
ATOM 4717 C CA . HIS B 1 71 ? 3.053 -15.789 -21.938 1 68.81 71 HIS B CA 1
ATOM 4718 C C . HIS B 1 71 ? 3.596 -14.961 -23.109 1 68.81 71 HIS B C 1
ATOM 4720 O O . HIS B 1 71 ? 4.078 -15.523 -24.094 1 68.81 71 HIS B O 1
ATOM 4726 N N . GLY B 1 72 ? 3.404 -13.609 -22.984 1 64.62 72 GLY B N 1
ATOM 4727 C CA . GLY B 1 72 ? 4.086 -12.727 -23.922 1 64.62 72 GLY B CA 1
ATOM 4728 C C . GLY B 1 72 ? 3.422 -12.672 -25.281 1 64.62 72 GLY B C 1
ATOM 4729 O O . GLY B 1 72 ? 4.09 -12.453 -26.297 1 64.62 72 GLY B O 1
ATOM 4730 N N . GLU B 1 73 ? 2.131 -13.023 -25.297 1 79.25 73 GLU B N 1
ATOM 4731 C CA . GLU B 1 73 ? 1.446 -12.766 -26.547 1 79.25 73 GLU B CA 1
ATOM 4732 C C . GLU B 1 73 ? 1.729 -11.352 -27.062 1 79.25 73 GLU B C 1
ATOM 4734 O O . GLU B 1 73 ? 1.735 -10.398 -26.266 1 79.25 73 GLU B O 1
ATOM 4739 N N . LYS B 1 74 ? 1.95 -11.297 -28.328 1 77.69 74 LYS B N 1
ATOM 4740 C CA . LYS B 1 74 ? 2.389 -10.055 -28.969 1 77.69 74 LYS B CA 1
ATOM 4741 C C . LYS B 1 74 ? 1.357 -8.945 -28.781 1 77.69 74 LYS B C 1
ATOM 4743 O O . LYS B 1 74 ? 1.716 -7.789 -28.547 1 77.69 74 LYS B O 1
ATOM 4748 N N . VAL B 1 75 ? 0.165 -9.32 -28.812 1 79.44 75 VAL B N 1
ATOM 4749 C CA . VAL B 1 75 ? -0.884 -8.312 -28.703 1 79.44 75 VAL B CA 1
ATOM 4750 C C . VAL B 1 75 ? -0.901 -7.73 -27.297 1 79.44 75 VAL B C 1
ATOM 4752 O O . VAL B 1 75 ? -1.045 -6.516 -27.125 1 79.44 75 VAL B O 1
ATOM 4755 N N . ALA B 1 76 ? -0.705 -8.555 -26.391 1 84.25 76 ALA B N 1
ATOM 4756 C CA . ALA B 1 76 ? -0.688 -8.094 -25 1 84.25 76 ALA B CA 1
ATOM 4757 C C . ALA B 1 76 ? 0.525 -7.211 -24.719 1 84.25 76 ALA B C 1
ATOM 4759 O O . ALA B 1 76 ? 0.442 -6.254 -23.953 1 84.25 76 ALA B O 1
ATOM 4760 N N . GLU B 1 77 ? 1.625 -7.48 -25.391 1 88 77 GLU B N 1
ATOM 4761 C CA . GLU B 1 77 ? 2.82 -6.656 -25.234 1 88 77 GLU B CA 1
ATOM 4762 C C . GLU B 1 77 ? 2.629 -5.281 -25.875 1 88 77 GLU B C 1
ATOM 4764 O O . GLU B 1 77 ? 3.002 -4.266 -25.281 1 88 77 GLU B O 1
ATOM 4769 N N . GLN B 1 78 ? 2.062 -5.27 -27 1 90.5 78 GLN B N 1
ATOM 4770 C CA . GLN B 1 78 ? 1.811 -4.012 -27.688 1 90.5 78 GLN B CA 1
ATOM 4771 C C . GLN B 1 78 ? 0.834 -3.137 -26.906 1 90.5 78 GLN B C 1
ATOM 4773 O O . GLN B 1 78 ? 1 -1.917 -26.844 1 90.5 78 GLN B O 1
ATOM 4778 N N . ASP B 1 79 ? -0.133 -3.76 -26.344 1 91.62 79 ASP B N 1
ATOM 4779 C CA . ASP B 1 79 ? -1.1 -2.998 -25.562 1 91.62 79 ASP B CA 1
ATOM 4780 C C . ASP B 1 79 ? -0.458 -2.438 -24.297 1 91.62 79 ASP B C 1
ATOM 4782 O O . ASP B 1 79 ? -0.739 -1.306 -23.891 1 91.62 79 ASP B O 1
ATOM 4786 N N . ASN B 1 80 ? 0.3 -3.25 -23.672 1 92.94 80 ASN B N 1
ATOM 4787 C CA . ASN B 1 80 ? 1.014 -2.77 -22.484 1 92.94 80 ASN B CA 1
ATOM 4788 C C . ASN B 1 80 ? 1.941 -1.606 -22.828 1 92.94 80 ASN B C 1
ATOM 4790 O O . ASN B 1 80 ? 1.935 -0.581 -22.141 1 92.94 80 ASN B O 1
ATOM 4794 N N . ASP B 1 81 ? 2.721 -1.725 -23.922 1 94.44 81 ASP B N 1
ATOM 4795 C CA . ASP B 1 81 ? 3.604 -0.655 -24.375 1 94.44 81 ASP B CA 1
ATOM 4796 C C . ASP B 1 81 ? 2.805 0.579 -24.797 1 94.44 81 ASP B C 1
ATOM 4798 O O . ASP B 1 81 ? 3.197 1.709 -24.484 1 94.44 81 ASP B O 1
ATOM 4802 N N . GLY B 1 82 ? 1.741 0.289 -25.469 1 95.56 82 GLY B N 1
ATOM 4803 C CA . GLY B 1 82 ? 0.896 1.396 -25.891 1 95.56 82 GLY B CA 1
ATOM 4804 C C . GLY B 1 82 ? 0.335 2.188 -24.719 1 95.56 82 GLY B C 1
ATOM 4805 O O . GLY B 1 82 ? 0.266 3.418 -24.766 1 95.56 82 GLY B O 1
ATOM 4806 N N . TYR B 1 83 ? -0.046 1.509 -23.703 1 96.44 83 TYR B N 1
ATOM 4807 C CA . TYR B 1 83 ? -0.573 2.189 -22.531 1 96.44 83 TYR B CA 1
ATOM 4808 C C . TYR B 1 83 ? 0.495 3.061 -21.875 1 96.44 83 TYR B C 1
ATOM 4810 O O . TYR B 1 83 ? 0.226 4.199 -21.484 1 96.44 83 TYR B O 1
ATOM 4818 N N . PHE B 1 84 ? 1.692 2.57 -21.75 1 96.88 84 PHE B N 1
ATOM 4819 C CA . PHE B 1 84 ? 2.74 3.342 -21.094 1 96.88 84 PHE B CA 1
ATOM 4820 C C . PHE B 1 84 ? 3.215 4.48 -21.984 1 96.88 84 PHE B C 1
ATOM 4822 O O . PHE B 1 84 ? 3.609 5.539 -21.484 1 96.88 84 PHE B O 1
ATOM 4829 N N . ILE B 1 85 ? 3.146 4.297 -23.312 1 97.62 85 ILE B N 1
ATOM 4830 C CA . ILE B 1 85 ? 3.4 5.418 -24.203 1 97.62 85 ILE B CA 1
ATOM 4831 C C . ILE B 1 85 ? 2.381 6.523 -23.953 1 97.62 85 ILE B C 1
ATOM 4833 O O . ILE B 1 85 ? 2.742 7.703 -23.859 1 97.62 85 ILE B O 1
ATOM 4837 N N . PHE B 1 86 ? 1.187 6.117 -23.766 1 97.75 86 PHE B N 1
ATOM 4838 C CA . PHE B 1 86 ? 0.117 7.066 -23.484 1 97.75 86 PHE B CA 1
ATOM 4839 C C . PHE B 1 86 ? 0.374 7.789 -22.172 1 97.75 86 PHE B C 1
ATOM 4841 O O . PHE B 1 86 ? 0.24 9.008 -22.094 1 97.75 86 PHE B O 1
ATOM 4848 N N . VAL B 1 87 ? 0.76 7.082 -21.141 1 97.12 87 VAL B N 1
ATOM 4849 C CA . VAL B 1 87 ? 0.963 7.668 -19.828 1 97.12 87 VAL B CA 1
ATOM 4850 C C . VAL B 1 87 ? 2.17 8.602 -19.859 1 97.12 87 VAL B C 1
ATOM 4852 O O . VAL B 1 87 ? 2.129 9.703 -19.297 1 97.12 87 VAL B O 1
ATOM 4855 N N . TYR B 1 88 ? 3.256 8.234 -2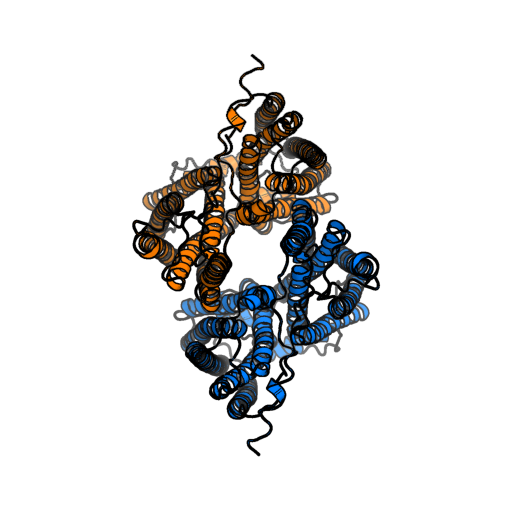0.531 1 98 88 TYR B N 1
ATOM 4856 C CA . TYR B 1 88 ? 4.453 9.07 -20.609 1 98 88 TYR B CA 1
ATOM 4857 C C . TYR B 1 88 ? 4.18 10.344 -21.391 1 98 88 TYR B C 1
ATOM 4859 O O . TYR B 1 88 ? 4.555 11.438 -20.969 1 98 88 TYR B O 1
ATOM 4867 N N . THR B 1 89 ? 3.5 10.219 -22.5 1 97.75 89 THR B N 1
ATOM 4868 C CA . THR B 1 89 ? 3.232 11.383 -23.328 1 97.75 89 THR B CA 1
ATOM 4869 C C . THR B 1 89 ? 2.277 12.344 -22.641 1 97.75 89 THR B C 1
ATOM 4871 O O . THR B 1 89 ? 2.482 13.555 -22.672 1 97.75 89 THR B O 1
ATOM 4874 N N . THR B 1 90 ? 1.272 11.766 -22 1 97.06 90 THR B N 1
ATOM 4875 C CA . THR B 1 90 ? 0.332 12.609 -21.281 1 97.06 90 THR B CA 1
ATOM 4876 C C . THR B 1 90 ? 1.021 13.305 -20.109 1 97.06 90 THR B C 1
ATOM 4878 O O . THR B 1 90 ? 0.716 14.453 -19.797 1 97.06 90 THR B O 1
ATOM 4881 N N . SER B 1 91 ? 1.937 12.609 -19.469 1 97.31 91 SER B N 1
ATOM 4882 C CA . SER B 1 91 ? 2.682 13.211 -18.359 1 97.31 91 SER B CA 1
ATOM 4883 C C . SER B 1 91 ? 3.576 14.344 -18.844 1 97.31 91 SER B C 1
ATOM 4885 O O . SER B 1 91 ? 3.674 15.391 -18.203 1 97.31 91 SER B O 1
ATOM 4887 N N . ILE B 1 92 ? 4.199 14.172 -19.984 1 97.44 92 ILE B N 1
ATOM 4888 C CA . ILE B 1 92 ? 5.039 15.219 -20.562 1 97.44 92 ILE B CA 1
ATOM 4889 C C . ILE B 1 92 ? 4.18 16.422 -20.938 1 97.44 92 ILE B C 1
ATOM 4891 O O . ILE B 1 92 ? 4.547 17.562 -20.641 1 97.44 92 ILE B O 1
ATOM 4895 N N . CYS B 1 93 ? 3.064 16.156 -21.484 1 96.5 93 CYS B N 1
ATOM 4896 C CA . CYS B 1 93 ? 2.145 17.234 -21.828 1 96.5 93 CYS B CA 1
ATOM 4897 C C . CYS B 1 93 ? 1.682 17.969 -20.594 1 96.5 93 CYS B C 1
ATOM 4899 O O . CYS B 1 93 ? 1.592 19.203 -20.594 1 96.5 93 CYS B O 1
ATOM 4901 N N . SER B 1 94 ? 1.439 17.219 -19.578 1 95.06 94 SER B N 1
ATOM 4902 C CA . SER B 1 94 ? 1.017 17.828 -18.328 1 95.06 94 SER B CA 1
ATOM 4903 C C . SER B 1 94 ? 2.111 18.719 -17.75 1 95.06 94 SER B C 1
ATOM 4905 O O . SER B 1 94 ? 1.831 19.797 -17.219 1 95.06 94 SER B O 1
ATOM 4907 N N . MET B 1 95 ? 3.324 18.344 -17.875 1 94.62 95 MET B N 1
ATOM 4908 C CA . MET B 1 95 ? 4.43 19.156 -17.359 1 94.62 95 MET B CA 1
ATOM 4909 C C . MET B 1 95 ? 4.574 20.438 -18.172 1 94.62 95 MET B C 1
ATOM 4911 O O . MET B 1 95 ? 4.852 21.5 -17.609 1 94.62 95 MET B O 1
ATOM 4915 N N . ILE B 1 96 ? 4.383 20.328 -19.406 1 93.06 96 ILE B N 1
ATOM 4916 C CA . ILE B 1 96 ? 4.445 21.5 -20.266 1 93.06 96 ILE B CA 1
ATOM 4917 C C . ILE B 1 96 ? 3.309 22.469 -19.906 1 93.06 96 ILE B C 1
ATOM 4919 O O . ILE B 1 96 ? 3.521 23.672 -19.781 1 93.06 96 ILE B O 1
ATOM 4923 N N . LEU B 1 97 ? 2.176 21.953 -19.688 1 90.69 97 LEU B N 1
ATOM 4924 C CA . LEU B 1 97 ? 1.024 22.766 -19.328 1 90.69 97 LEU B CA 1
ATOM 4925 C C . LEU B 1 97 ? 1.229 23.422 -17.953 1 90.69 97 LEU B C 1
ATOM 4927 O O . LEU B 1 97 ? 0.887 24.594 -17.766 1 90.69 97 LEU B O 1
ATOM 4931 N N . LEU B 1 98 ? 1.746 22.656 -17.062 1 88.31 98 LEU B N 1
ATOM 4932 C CA . LEU B 1 98 ? 2.006 23.203 -15.734 1 88.31 98 LEU B CA 1
ATOM 4933 C C . LEU B 1 98 ? 3.014 24.344 -15.805 1 88.31 98 LEU B C 1
ATOM 4935 O O . LEU B 1 98 ? 2.854 25.359 -15.125 1 88.31 98 LEU B O 1
ATOM 4939 N N . LYS B 1 99 ? 3.988 24.234 -16.609 1 84.88 99 LYS B N 1
ATOM 4940 C CA . LYS B 1 99 ? 5.027 25.25 -16.75 1 84.88 99 LYS B CA 1
ATOM 4941 C C . LYS B 1 99 ? 4.473 26.531 -17.391 1 84.88 99 LYS B C 1
ATOM 4943 O O . LYS B 1 99 ? 4.719 27.625 -16.891 1 84.88 99 LYS B O 1
ATOM 4948 N N . PHE B 1 100 ? 3.691 26.391 -18.328 1 82.38 100 PHE B N 1
ATOM 4949 C CA . PHE B 1 100 ? 3.346 27.547 -19.141 1 82.38 100 PHE B CA 1
ATOM 4950 C C . PHE B 1 100 ? 1.995 28.125 -18.719 1 82.38 100 PHE B C 1
ATOM 4952 O O . PHE B 1 100 ? 1.724 29.312 -18.922 1 82.38 100 PHE B O 1
ATOM 4959 N N . VAL B 1 101 ? 1.192 27.328 -18.094 1 74.12 101 VAL B N 1
ATOM 4960 C CA . VAL B 1 101 ? -0.161 27.797 -17.828 1 74.12 101 VAL B CA 1
ATOM 4961 C C . VAL B 1 101 ? -0.346 28.016 -16.328 1 74.12 101 VAL B C 1
ATOM 4963 O O . VAL B 1 101 ? -0.87 29.047 -15.898 1 74.12 101 VAL B O 1
ATOM 4966 N N . PHE B 1 102 ? 0.175 27.156 -15.602 1 71.75 102 PHE B N 1
ATOM 4967 C CA . PHE B 1 102 ? -0.252 27.156 -14.211 1 71.75 102 PHE B CA 1
ATOM 4968 C C . PHE B 1 102 ? 0.781 27.844 -13.328 1 71.75 102 PHE B C 1
ATOM 4970 O O . PHE B 1 102 ? 0.434 28.438 -12.305 1 71.75 102 PHE B O 1
ATOM 4977 N N . ILE B 1 103 ? 2.119 27.734 -13.57 1 68.81 103 ILE B N 1
ATOM 4978 C CA . ILE B 1 103 ? 3.172 28.281 -12.727 1 68.81 103 ILE B CA 1
ATOM 4979 C C . ILE B 1 103 ? 3.619 29.641 -13.266 1 68.81 103 ILE B C 1
ATOM 4981 O O . ILE B 1 103 ? 4.105 30.484 -12.508 1 68.81 103 ILE B O 1
ATOM 4985 N N . ARG B 1 104 ? 3.238 30.203 -14.344 1 59.19 104 ARG B N 1
ATOM 4986 C CA . ARG B 1 104 ? 3.777 31.438 -14.898 1 59.19 104 ARG B CA 1
ATOM 4987 C C . ARG B 1 104 ? 3.795 32.531 -13.852 1 59.19 104 ARG B C 1
ATOM 4989 O O . ARG B 1 104 ? 2.76 32.875 -13.266 1 59.19 104 ARG B O 1
ATOM 4996 N N . PRO B 1 105 ? 5.117 32.812 -13.297 1 50.88 105 PRO B N 1
ATOM 4997 C CA . PRO B 1 105 ? 5.297 33.938 -12.367 1 50.88 105 PRO B CA 1
ATOM 4998 C C . PRO B 1 105 ? 4.59 35.219 -12.82 1 50.88 105 PRO B C 1
ATOM 5000 O O . PRO B 1 105 ? 4.809 35.688 -13.938 1 50.88 105 PRO B O 1
ATOM 5003 N N . ARG B 1 106 ? 3.463 35.469 -12.555 1 47.56 106 ARG B N 1
ATOM 5004 C CA . ARG B 1 106 ? 3.172 36.875 -12.742 1 47.56 106 ARG B CA 1
ATOM 5005 C C . ARG B 1 106 ? 4.188 37.75 -12.016 1 47.56 106 ARG B C 1
ATOM 5007 O O . ARG B 1 106 ? 4.773 37.312 -11.016 1 47.56 106 ARG B O 1
ATOM 5014 N N . SER B 1 107 ? 4.773 38.844 -12.594 1 45.03 107 SER B N 1
ATOM 5015 C CA . SER B 1 107 ? 5.75 39.812 -12.156 1 45.03 107 SER B CA 1
ATOM 5016 C C . SER B 1 107 ? 5.828 39.875 -10.633 1 45.03 107 SER B C 1
ATOM 5018 O O . SER B 1 107 ? 6.902 40.094 -10.07 1 45.03 107 SER B O 1
ATOM 5020 N N . GLY B 1 108 ? 4.844 39.969 -9.742 1 42.09 108 GLY B N 1
ATOM 5021 C CA . GLY B 1 108 ? 4.875 40.375 -8.344 1 42.09 108 GLY B CA 1
ATOM 5022 C C . GLY B 1 108 ? 4.754 39.188 -7.395 1 42.09 108 GLY B C 1
ATOM 5023 O O . GLY B 1 108 ? 5.098 39.312 -6.215 1 42.09 108 GLY B O 1
ATOM 5024 N N . ASP B 1 109 ? 3.971 38.25 -7.441 1 44.81 109 ASP B N 1
ATOM 5025 C CA . ASP B 1 109 ? 3.568 37.344 -6.375 1 44.81 109 ASP B CA 1
ATOM 5026 C C . ASP B 1 109 ? 4.426 36.062 -6.383 1 44.81 109 ASP B C 1
ATOM 5028 O O . ASP B 1 109 ? 4.164 35.156 -7.145 1 44.81 109 ASP B O 1
ATOM 5032 N N . GLU B 1 110 ? 5.664 36.188 -6.309 1 46.75 110 GLU B N 1
ATOM 5033 C CA . GLU B 1 110 ? 6.586 35.062 -6.246 1 46.75 110 GLU B CA 1
ATOM 5034 C C . GLU B 1 110 ? 6.199 34.094 -5.133 1 46.75 110 GLU B C 1
ATOM 5036 O O . GLU B 1 110 ? 6.305 34.406 -3.951 1 46.75 110 GLU B O 1
ATOM 5041 N N . PHE B 1 111 ? 5.211 33.219 -5.156 1 47.09 111 PHE B N 1
ATOM 5042 C CA . PHE B 1 111 ? 4.75 32.281 -4.129 1 47.09 111 PHE B CA 1
ATOM 5043 C C . PHE B 1 111 ? 5.68 31.078 -4.031 1 47.09 111 PHE B C 1
ATOM 5045 O O . PHE B 1 111 ? 5.48 30.078 -4.715 1 47.09 111 PHE B O 1
ATOM 5052 N N . VAL B 1 112 ? 6.988 31.359 -3.807 1 50.44 112 VAL B N 1
ATOM 5053 C CA . VAL B 1 112 ? 7.926 30.25 -3.68 1 50.44 112 VAL B CA 1
ATOM 5054 C C . VAL B 1 112 ? 7.793 29.609 -2.299 1 50.44 112 VAL B C 1
ATOM 5056 O O . VAL B 1 112 ? 7.766 30.312 -1.285 1 50.44 112 VAL B O 1
ATOM 5059 N N . GLN B 1 113 ? 7.102 28.562 -2.152 1 51.22 113 GLN B N 1
ATOM 5060 C CA . GLN B 1 113 ? 7.152 27.828 -0.895 1 51.22 113 GLN B CA 1
ATOM 5061 C C . GLN B 1 113 ? 8.578 27.406 -0.56 1 51.22 113 GLN B C 1
ATOM 5063 O O . GLN B 1 113 ? 9.328 26.969 -1.438 1 51.22 113 GLN B O 1
ATOM 5068 N N . ARG B 1 114 ? 9.156 27.938 0.585 1 45.44 114 ARG B N 1
ATOM 5069 C CA . ARG B 1 114 ? 10.484 27.656 1.135 1 45.44 114 ARG B CA 1
ATOM 5070 C C . ARG B 1 114 ? 10.695 26.156 1.336 1 45.44 114 ARG B C 1
ATOM 5072 O O . ARG B 1 114 ? 11.75 25.734 1.817 1 45.44 114 ARG B O 1
ATOM 5079 N N . ASN B 1 115 ? 9.781 25.25 1.247 1 47.88 115 ASN B N 1
ATOM 5080 C CA . ASN B 1 115 ? 10.188 23.938 1.712 1 47.88 115 ASN B CA 1
ATOM 5081 C C . ASN B 1 115 ? 11.219 23.297 0.781 1 47.88 115 ASN B C 1
ATOM 5083 O O . ASN B 1 115 ? 10.898 22.953 -0.36 1 47.88 115 ASN B O 1
ATOM 5087 N N . ALA B 1 116 ? 12.516 23.922 0.989 1 48.69 116 ALA B N 1
ATOM 5088 C CA . ALA B 1 116 ? 13.719 23.547 0.253 1 48.69 116 ALA B CA 1
ATOM 5089 C C . ALA B 1 116 ? 13.859 22.031 0.162 1 48.69 116 ALA B C 1
ATOM 5091 O O . ALA B 1 116 ? 13.906 21.344 1.185 1 48.69 116 ALA B O 1
ATOM 5092 N N . ARG B 1 117 ? 13.422 21.438 -0.855 1 56.31 117 ARG B N 1
ATOM 5093 C CA . ARG B 1 117 ? 13.914 20.094 -1.169 1 56.31 117 ARG B CA 1
ATOM 5094 C C . ARG B 1 117 ? 15.43 20.016 -0.987 1 56.31 117 ARG B C 1
ATOM 5096 O O . ARG B 1 117 ? 16.141 20.969 -1.263 1 56.31 117 ARG B O 1
ATOM 5103 N N . SER B 1 118 ? 15.805 18.984 -0.223 1 67.81 118 SER B N 1
ATOM 5104 C CA . SER B 1 118 ? 17.219 18.703 -0.005 1 67.81 118 SER B CA 1
ATOM 5105 C C . SER B 1 118 ? 17.969 18.594 -1.327 1 67.81 118 SER B C 1
ATOM 5107 O O . SER B 1 118 ? 17.516 17.922 -2.254 1 67.81 118 SER B O 1
ATOM 5109 N N . HIS B 1 119 ? 18.828 19.516 -1.708 1 74.94 119 HIS B N 1
ATOM 5110 C CA . HIS B 1 119 ? 19.734 19.484 -2.852 1 74.94 119 HIS B CA 1
ATOM 5111 C C . HIS B 1 119 ? 20.297 18.078 -3.064 1 74.94 119 HIS B C 1
ATOM 5113 O O . HIS B 1 119 ? 20.438 17.625 -4.203 1 74.94 119 HIS B O 1
ATOM 5119 N N . TYR B 1 120 ? 20.422 17.375 -2.045 1 77.25 120 TYR B N 1
ATOM 5120 C CA . TYR B 1 120 ? 21.016 16.047 -2.145 1 77.25 120 TYR B CA 1
ATOM 5121 C C . TYR B 1 120 ? 20.016 15.047 -2.703 1 77.25 120 TYR B C 1
ATOM 5123 O O . TYR B 1 120 ? 20.391 14.125 -3.424 1 77.25 120 TYR B O 1
ATOM 5131 N N . LEU B 1 121 ? 18.797 15.273 -2.41 1 79.62 121 LEU B N 1
ATOM 5132 C CA . LEU B 1 121 ? 17.781 14.398 -2.975 1 79.62 121 LEU B CA 1
ATOM 5133 C C . LEU B 1 121 ? 17.719 14.547 -4.488 1 79.62 121 LEU B C 1
ATOM 5135 O O . LEU B 1 121 ? 17.516 13.562 -5.207 1 79.62 121 LEU B O 1
ATOM 5139 N N . PHE B 1 122 ? 18.031 15.742 -4.957 1 83.62 122 PHE B N 1
ATOM 5140 C CA . PHE B 1 122 ? 18 16 -6.391 1 83.62 122 PHE B CA 1
ATOM 5141 C C . PHE B 1 122 ? 19.203 15.383 -7.082 1 83.62 122 PHE B C 1
ATOM 5143 O O . PHE B 1 122 ? 19.094 14.867 -8.195 1 83.62 122 PHE B O 1
ATOM 5150 N N . VAL B 1 123 ? 20.312 15.477 -6.434 1 84.81 123 VAL B N 1
ATOM 5151 C CA . VAL B 1 123 ? 21.516 14.867 -6.996 1 84.81 123 VAL B CA 1
ATOM 5152 C C . VAL B 1 123 ? 21.312 13.359 -7.145 1 84.81 123 VAL B C 1
ATOM 5154 O O . VAL B 1 123 ? 21.703 12.766 -8.148 1 84.81 123 VAL B O 1
ATOM 5157 N N . GLY B 1 124 ? 20.719 12.758 -6.141 1 86.81 124 GLY B N 1
ATOM 5158 C CA . GLY B 1 124 ? 20.375 11.352 -6.254 1 86.81 124 GLY B CA 1
ATOM 5159 C C . GLY B 1 124 ? 19.406 11.055 -7.375 1 86.81 124 GLY B C 1
ATOM 5160 O O . GLY B 1 124 ? 19.562 10.078 -8.102 1 86.81 124 GLY B O 1
ATOM 5161 N N . ALA B 1 125 ? 18.453 11.891 -7.535 1 90.75 125 ALA B N 1
ATOM 5162 C CA . ALA B 1 125 ? 17.453 11.703 -8.594 1 90.75 125 ALA B CA 1
ATOM 5163 C C . ALA B 1 125 ? 18.109 11.781 -9.977 1 90.75 125 ALA B C 1
ATOM 5165 O O . ALA B 1 125 ? 17.75 11.023 -10.883 1 90.75 125 ALA B O 1
ATOM 5166 N N . VAL B 1 126 ? 19.078 12.672 -10.133 1 92 126 VAL B N 1
ATOM 5167 C CA . VAL B 1 126 ? 19.766 12.82 -11.406 1 92 126 VAL B CA 1
ATOM 5168 C C . VAL B 1 126 ? 20.594 11.578 -11.695 1 92 126 VAL B C 1
ATOM 5170 O O . VAL B 1 126 ? 20.578 11.055 -12.812 1 92 126 VAL B O 1
ATOM 5173 N N . LEU B 1 127 ? 21.25 11.094 -10.641 1 90.69 127 LEU B N 1
ATOM 5174 C CA . LEU B 1 127 ? 22.078 9.906 -10.812 1 90.69 127 LEU B CA 1
ATOM 5175 C C . LEU B 1 127 ? 21.234 8.688 -11.172 1 90.69 127 LEU B C 1
ATOM 5177 O O . LEU B 1 127 ? 21.531 7.984 -12.141 1 90.69 127 LEU B O 1
ATOM 5181 N N . PHE B 1 128 ? 20.188 8.445 -10.469 1 94.12 128 PHE B N 1
ATOM 5182 C CA . PHE B 1 128 ? 19.328 7.289 -10.711 1 94.12 128 PHE B CA 1
ATOM 5183 C C . PHE B 1 128 ? 18.516 7.473 -11.992 1 94.12 128 PHE B C 1
ATOM 5185 O O . PHE B 1 128 ? 18.203 6.496 -12.672 1 94.12 128 PHE B O 1
ATOM 5192 N N . GLY B 1 129 ? 18.203 8.711 -12.305 1 95.38 129 GLY B N 1
ATOM 5193 C CA . GLY B 1 129 ? 17.562 8.984 -13.578 1 95.38 129 GLY B CA 1
ATOM 5194 C C . GLY B 1 129 ? 18.438 8.648 -14.773 1 95.38 129 GLY B C 1
ATOM 5195 O O . GLY B 1 129 ? 17.969 8.109 -15.773 1 95.38 129 GLY B O 1
ATOM 5196 N N . ALA B 1 130 ? 19.703 8.914 -14.609 1 94.88 130 ALA B N 1
ATOM 5197 C CA . ALA B 1 130 ? 20.656 8.57 -15.656 1 94.88 130 ALA B CA 1
ATOM 5198 C C . ALA B 1 130 ? 20.75 7.059 -15.852 1 94.88 130 ALA B C 1
ATOM 5200 O O . ALA B 1 130 ? 20.828 6.57 -16.984 1 94.88 130 ALA B O 1
ATOM 5201 N N . CYS B 1 131 ? 20.703 6.371 -14.742 1 93.69 131 CYS B N 1
ATOM 5202 C CA . CYS B 1 131 ? 20.719 4.918 -14.82 1 93.69 131 CYS B CA 1
ATOM 5203 C C . CYS B 1 131 ? 19.453 4.387 -15.484 1 93.69 131 CYS B C 1
ATOM 5205 O O . CYS B 1 131 ? 19.5 3.43 -16.25 1 93.69 131 CYS B O 1
ATOM 5207 N N . ALA B 1 132 ? 18.359 5.004 -15.172 1 95.5 132 ALA B N 1
ATOM 5208 C CA . ALA B 1 132 ? 17.094 4.605 -15.797 1 95.5 132 ALA B CA 1
ATOM 5209 C C . ALA B 1 132 ? 17.125 4.848 -17.297 1 95.5 132 ALA B C 1
ATOM 5211 O O . ALA B 1 132 ? 16.688 4.004 -18.078 1 95.5 132 ALA B O 1
ATOM 5212 N N . MET B 1 133 ? 1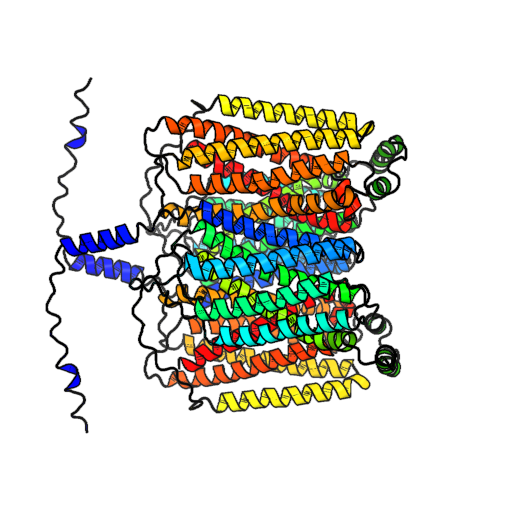7.703 5.949 -17.703 1 97.12 133 MET B N 1
ATOM 5213 C CA . MET B 1 133 ? 17.797 6.266 -19.125 1 97.12 133 MET B CA 1
ATOM 5214 C C . MET B 1 133 ? 18.766 5.324 -19.828 1 97.12 133 MET B C 1
ATOM 5216 O O . MET B 1 133 ? 18.547 4.941 -20.984 1 97.12 133 MET B O 1
ATOM 5220 N N . LEU B 1 134 ? 19.828 4.992 -19.109 1 95.12 134 LEU B N 1
ATOM 5221 C CA . LEU B 1 134 ? 20.781 4.035 -19.656 1 95.12 134 LEU B CA 1
ATOM 5222 C C . LEU B 1 134 ? 20.109 2.678 -19.875 1 95.12 134 LEU B C 1
ATOM 5224 O O . LEU B 1 134 ? 20.328 2.037 -20.906 1 95.12 134 LEU B O 1
ATOM 5228 N N . TYR B 1 135 ? 19.344 2.262 -18.906 1 95 135 TYR B N 1
ATOM 5229 C CA . TYR B 1 135 ? 18.609 1.01 -19.047 1 95 135 TYR B CA 1
ATOM 5230 C C . TYR B 1 135 ? 17.703 1.036 -20.266 1 95 135 TYR B C 1
ATOM 5232 O O . TYR B 1 135 ? 17.672 0.077 -21.047 1 95 135 TYR B O 1
ATOM 5240 N N . CYS B 1 136 ? 16.984 2.092 -20.453 1 95.75 136 CYS B N 1
ATOM 5241 C CA . CYS B 1 136 ? 16.078 2.238 -21.594 1 95.75 136 CYS B CA 1
ATOM 5242 C C . CYS B 1 136 ? 16.859 2.34 -22.906 1 95.75 136 CYS B C 1
ATOM 5244 O O . CYS B 1 136 ? 16.422 1.808 -23.922 1 95.75 136 CYS B O 1
ATOM 5246 N N . GLY B 1 137 ? 18.016 3.014 -22.859 1 95.38 137 GLY B N 1
ATOM 5247 C CA . GLY B 1 137 ? 18.859 3.098 -24.047 1 95.38 137 GLY B CA 1
ATOM 5248 C C . GLY B 1 137 ? 19.391 1.75 -24.5 1 95.38 137 GLY B C 1
ATOM 5249 O O . GLY B 1 137 ? 19.391 1.453 -25.703 1 95.38 137 GLY B O 1
ATOM 5250 N N . LEU B 1 138 ? 19.75 0.932 -23.531 1 94.19 138 LEU B N 1
ATOM 5251 C CA . LEU B 1 138 ? 20.219 -0.407 -23.859 1 94.19 138 LEU B CA 1
ATOM 5252 C C . LEU B 1 138 ? 19.094 -1.277 -24.391 1 94.19 138 LEU B C 1
ATOM 5254 O O . LEU B 1 138 ? 19.312 -2.123 -25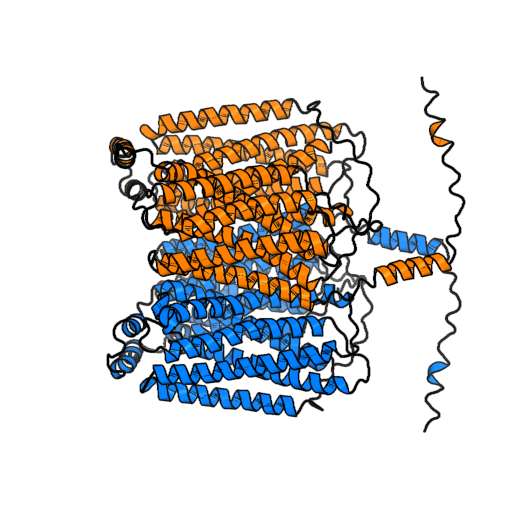.266 1 94.19 138 LEU B O 1
ATOM 5258 N N . THR B 1 139 ? 17.922 -1.045 -23.875 1 93 139 THR B N 1
ATOM 5259 C CA . THR B 1 139 ? 16.766 -1.789 -24.359 1 93 139 THR B CA 1
ATOM 5260 C C . THR B 1 139 ? 16.469 -1.43 -25.812 1 93 139 THR B C 1
ATOM 5262 O O . THR B 1 139 ? 16.188 -2.309 -26.625 1 93 139 THR B O 1
ATOM 5265 N N . VAL B 1 140 ? 16.578 -0.155 -26.141 1 95.19 140 VAL B N 1
ATOM 5266 C CA . VAL B 1 140 ? 16.359 0.298 -27.516 1 95.19 140 VAL B CA 1
ATOM 5267 C C . VAL B 1 140 ? 17.422 -0.293 -28.438 1 95.19 140 VAL B C 1
ATOM 5269 O O . VAL B 1 140 ? 17.125 -0.773 -29.531 1 95.19 140 VAL B O 1
ATOM 5272 N N . ALA B 1 141 ? 18.641 -0.354 -27.922 1 93.94 141 ALA B N 1
ATOM 5273 C CA . ALA B 1 141 ? 19.75 -0.909 -28.703 1 93.94 141 ALA B CA 1
ATOM 5274 C C . ALA B 1 141 ? 19.562 -2.406 -28.938 1 93.94 141 ALA B C 1
ATOM 5276 O O . ALA B 1 141 ? 19.859 -2.922 -30.016 1 93.94 141 ALA B O 1
ATOM 5277 N N . ALA B 1 142 ? 19.062 -3.027 -27.938 1 92.75 142 ALA B N 1
ATOM 5278 C CA . ALA B 1 142 ? 18.859 -4.469 -28.047 1 92.75 142 ALA B CA 1
ATOM 5279 C C . ALA B 1 142 ? 17.734 -4.781 -29.031 1 92.75 142 ALA B C 1
ATOM 5281 O O . ALA B 1 142 ? 17.797 -5.793 -29.734 1 92.75 142 ALA B O 1
ATOM 5282 N N . VAL B 1 143 ? 16.688 -3.967 -29.094 1 90.69 143 VAL B N 1
ATOM 5283 C CA . VAL B 1 143 ? 15.617 -4.16 -30.047 1 90.69 143 VAL B CA 1
ATOM 5284 C C . VAL B 1 143 ? 16.125 -3.877 -31.469 1 90.69 143 VAL B C 1
ATOM 5286 O O . VAL B 1 143 ? 15.797 -4.602 -32.406 1 90.69 143 VAL B O 1
ATOM 5289 N N . TYR B 1 144 ? 16.969 -2.834 -31.578 1 89.81 144 TYR B N 1
ATOM 5290 C CA . TYR B 1 144 ? 17.484 -2.439 -32.875 1 89.81 144 TYR B CA 1
ATOM 5291 C C . TYR B 1 144 ? 18.438 -3.494 -33.438 1 89.81 144 TYR B C 1
ATOM 5293 O O . TYR B 1 144 ? 18.469 -3.756 -34.625 1 89.81 144 TYR B O 1
ATOM 5301 N N . ASP B 1 145 ? 19.203 -4.09 -32.5 1 88.38 145 ASP B N 1
ATOM 5302 C CA . ASP B 1 145 ? 20.156 -5.105 -32.938 1 88.38 145 ASP B CA 1
ATOM 5303 C C . ASP B 1 145 ? 19.484 -6.469 -33.062 1 88.38 145 ASP B C 1
ATOM 5305 O O . ASP B 1 145 ? 20.141 -7.469 -33.375 1 88.38 145 ASP B O 1
ATOM 5309 N N . LYS B 1 146 ? 18.172 -6.551 -32.844 1 86.56 146 LYS B N 1
ATOM 5310 C CA . LYS B 1 146 ? 17.344 -7.746 -32.969 1 86.56 146 LYS B CA 1
ATOM 5311 C C . LYS B 1 146 ? 17.828 -8.844 -32 1 86.56 146 LYS B C 1
ATOM 5313 O O . LYS B 1 146 ? 17.609 -10.031 -32.281 1 86.56 146 LYS B O 1
ATOM 5318 N N . SER B 1 147 ? 18.547 -8.344 -31 1 85.19 147 SER B N 1
ATOM 5319 C CA . SER B 1 147 ? 18.969 -9.312 -30 1 85.19 147 SER B CA 1
ATOM 5320 C C . SER B 1 147 ? 17.875 -9.547 -28.969 1 85.19 147 SER B C 1
ATOM 5322 O O . SER B 1 147 ? 17.906 -10.539 -28.234 1 85.19 147 SER B O 1
ATOM 5324 N N . TYR B 1 148 ? 16.922 -8.609 -28.891 1 82.12 148 TYR B N 1
ATOM 5325 C CA . TYR B 1 148 ? 15.773 -8.766 -28.016 1 82.12 148 TYR B CA 1
ATOM 5326 C C . TYR B 1 148 ? 14.688 -9.602 -28.688 1 82.12 148 TYR B C 1
ATOM 5328 O O . TYR B 1 148 ? 13.781 -9.047 -29.312 1 82.12 148 TYR B O 1
ATOM 5336 N N . ILE B 1 149 ? 14.797 -10.82 -28.438 1 73.69 149 ILE B N 1
ATOM 5337 C CA . ILE B 1 149 ? 13.922 -11.758 -29.141 1 73.69 149 ILE B CA 1
ATOM 5338 C C . ILE B 1 149 ? 12.477 -11.547 -28.688 1 73.69 149 ILE B C 1
ATOM 5340 O O . ILE B 1 149 ? 12.188 -11.508 -27.484 1 73.69 149 ILE B O 1
ATOM 5344 N N . GLY B 1 150 ? 11.617 -11.336 -29.578 1 72.69 150 GLY B N 1
ATOM 5345 C CA . GLY B 1 150 ? 10.195 -11.266 -29.297 1 72.69 150 GLY B CA 1
ATOM 5346 C C . GLY B 1 150 ? 9.711 -9.859 -29 1 72.69 150 GLY B C 1
ATOM 5347 O O . GLY B 1 150 ? 8.508 -9.617 -28.906 1 72.69 150 GLY B O 1
ATOM 5348 N N . ALA B 1 151 ? 10.789 -8.953 -29.016 1 76.75 151 ALA B N 1
ATOM 5349 C CA . ALA B 1 151 ? 10.375 -7.586 -28.703 1 76.75 151 ALA B CA 1
ATOM 5350 C C . ALA B 1 151 ? 9.82 -6.883 -29.938 1 76.75 151 ALA B C 1
ATOM 5352 O O . ALA B 1 151 ? 10.281 -7.133 -31.062 1 76.75 151 ALA B O 1
ATOM 5353 N N . ASN B 1 152 ? 8.742 -6.152 -29.797 1 83.44 152 ASN B N 1
ATOM 5354 C CA . ASN B 1 152 ? 8.117 -5.363 -30.844 1 83.44 152 ASN B CA 1
ATOM 5355 C C . ASN B 1 152 ? 8.703 -3.957 -30.922 1 83.44 152 ASN B C 1
ATOM 5357 O O . ASN B 1 152 ? 9.438 -3.539 -30.031 1 83.44 152 ASN B O 1
ATOM 5361 N N . THR B 1 153 ? 8.508 -3.354 -32.031 1 89.94 153 THR B N 1
ATOM 5362 C CA . THR B 1 153 ? 8.945 -1.978 -32.219 1 89.94 153 THR B CA 1
ATOM 5363 C C . THR B 1 153 ? 8.32 -1.054 -31.172 1 89.94 153 THR B C 1
ATOM 5365 O O . THR B 1 153 ? 8.906 -0.03 -30.812 1 89.94 153 THR B O 1
ATOM 5368 N N . THR B 1 154 ? 7.188 -1.454 -30.672 1 92.75 154 THR B N 1
ATOM 5369 C CA . THR B 1 154 ? 6.504 -0.634 -29.688 1 92.75 154 THR B CA 1
ATOM 5370 C C . THR B 1 154 ? 7.297 -0.59 -28.375 1 92.75 154 THR B C 1
ATOM 5372 O O . THR B 1 154 ? 7.246 0.4 -27.641 1 92.75 154 THR B O 1
ATOM 5375 N N . THR B 1 155 ? 8.062 -1.648 -28.172 1 92.44 155 THR B N 1
ATOM 5376 C CA . THR B 1 155 ? 8.898 -1.674 -26.984 1 92.44 155 THR B CA 1
ATOM 5377 C C . THR B 1 155 ? 10 -0.622 -27.062 1 92.44 155 THR B C 1
ATOM 5379 O O . THR B 1 155 ? 10.32 0.026 -26.062 1 92.44 155 THR B O 1
ATOM 5382 N N . ALA B 1 156 ? 10.555 -0.46 -28.25 1 94.81 156 ALA B N 1
ATOM 5383 C CA . ALA B 1 156 ? 11.57 0.568 -28.453 1 94.81 156 ALA B CA 1
ATOM 5384 C C . ALA B 1 156 ? 10.977 1.966 -28.297 1 94.81 156 ALA B C 1
ATOM 5386 O O . ALA B 1 156 ? 11.57 2.84 -27.672 1 94.81 156 ALA B O 1
ATOM 5387 N N . VAL B 1 157 ? 9.797 2.162 -28.812 1 96.31 157 VAL B N 1
ATOM 5388 C CA . VAL B 1 157 ? 9.148 3.467 -28.75 1 96.31 157 VAL B CA 1
ATOM 5389 C C . VAL B 1 157 ? 8.789 3.793 -27.297 1 96.31 157 VAL B C 1
ATOM 5391 O O . VAL B 1 157 ? 8.961 4.93 -26.859 1 96.31 157 VAL B O 1
ATOM 5394 N N . SER B 1 158 ? 8.266 2.82 -26.641 1 96 158 SER B N 1
ATOM 5395 C CA . SER B 1 158 ? 7.93 3.02 -25.234 1 96 158 SER B CA 1
ATOM 5396 C C . SER B 1 158 ? 9.164 3.367 -24.406 1 96 158 SER B C 1
ATOM 5398 O O . SER B 1 158 ? 9.109 4.215 -23.516 1 96 158 SER B O 1
ATOM 5400 N N . SER B 1 159 ? 10.312 2.748 -24.719 1 96.12 159 SER B N 1
ATOM 5401 C CA . SER B 1 159 ? 11.555 3.033 -24 1 96.12 159 SER B CA 1
ATOM 5402 C C . SER B 1 159 ? 12.062 4.434 -24.328 1 96.12 159 SER B C 1
ATOM 5404 O O . SER B 1 159 ? 12.594 5.121 -23.453 1 96.12 159 SER B O 1
ATOM 5406 N N . ILE B 1 160 ? 11.898 4.863 -25.516 1 97.31 160 ILE B N 1
ATOM 5407 C CA . ILE B 1 160 ? 12.297 6.215 -25.906 1 97.31 160 ILE B CA 1
ATOM 5408 C C . ILE B 1 160 ? 11.414 7.23 -25.172 1 97.31 160 ILE B C 1
ATOM 5410 O O . ILE B 1 160 ? 11.906 8.25 -24.672 1 97.31 160 ILE B O 1
ATOM 5414 N N . CYS B 1 161 ? 10.133 6.953 -25.094 1 97.62 161 CYS B N 1
ATOM 5415 C CA . CYS B 1 161 ? 9.219 7.836 -24.391 1 97.62 161 CYS B CA 1
ATOM 5416 C C . CYS B 1 161 ? 9.562 7.906 -22.906 1 97.62 161 CYS B C 1
ATOM 5418 O O . CYS B 1 161 ? 9.422 8.961 -22.281 1 97.62 161 CYS B O 1
ATOM 5420 N N . ARG B 1 162 ? 9.977 6.828 -22.375 1 97.44 162 ARG B N 1
ATOM 5421 C CA . ARG B 1 162 ? 10.383 6.832 -20.969 1 97.44 162 ARG B CA 1
ATOM 5422 C C . ARG B 1 162 ? 11.617 7.703 -20.766 1 97.44 162 ARG B C 1
ATOM 5424 O O . ARG B 1 162 ? 11.727 8.398 -19.766 1 97.44 162 ARG B O 1
ATOM 5431 N N . ILE B 1 163 ? 12.586 7.656 -21.703 1 97.75 163 ILE B N 1
ATOM 5432 C CA . ILE B 1 163 ? 13.773 8.508 -21.641 1 97.75 163 ILE B CA 1
ATOM 5433 C C . ILE B 1 163 ? 13.359 9.977 -21.641 1 97.75 163 ILE B C 1
ATOM 5435 O O . ILE B 1 163 ? 13.812 10.758 -20.812 1 97.75 163 ILE B O 1
ATOM 5439 N N . LEU B 1 164 ? 12.461 10.297 -22.484 1 97.31 164 LEU B N 1
ATOM 5440 C CA . LEU B 1 164 ? 11.984 11.672 -22.594 1 97.31 164 LEU B CA 1
ATOM 5441 C C . LEU B 1 164 ? 11.211 12.078 -21.344 1 97.31 164 LEU B C 1
ATOM 5443 O O . LEU B 1 164 ? 11.344 13.203 -20.859 1 97.31 164 LEU B O 1
ATOM 5447 N N . PHE B 1 165 ? 10.453 11.188 -20.875 1 97.88 165 PHE B N 1
ATOM 5448 C CA . PHE B 1 165 ? 9.68 11.422 -19.656 1 97.88 165 PHE B CA 1
ATOM 5449 C C . PHE B 1 165 ? 10.609 11.695 -18.469 1 97.88 165 PHE B C 1
ATOM 5451 O O . PHE B 1 165 ? 10.383 12.633 -17.703 1 97.88 165 PHE B O 1
ATOM 5458 N N . THR B 1 166 ? 11.625 10.867 -18.359 1 97.25 166 THR B N 1
ATOM 5459 C CA . THR B 1 166 ? 12.586 11.023 -17.266 1 97.25 166 THR B CA 1
ATOM 5460 C C . THR B 1 166 ? 13.336 12.344 -17.391 1 97.25 166 THR B C 1
ATOM 5462 O O . THR B 1 166 ? 13.492 13.07 -16.406 1 97.25 166 THR B O 1
ATOM 5465 N N . LEU B 1 167 ? 13.742 12.688 -18.562 1 95.5 167 LEU B N 1
ATOM 5466 C CA . LEU B 1 167 ? 14.461 13.938 -18.797 1 95.5 167 LEU B CA 1
ATOM 5467 C C . LEU B 1 167 ? 13.562 15.141 -18.516 1 95.5 167 LEU B C 1
ATOM 5469 O O . LEU B 1 167 ? 13.969 16.078 -17.828 1 95.5 167 LEU B O 1
ATOM 5473 N N . ALA B 1 168 ? 12.391 15.07 -18.984 1 95.69 168 ALA B N 1
ATOM 5474 C CA . ALA B 1 168 ? 11.438 16.156 -18.781 1 95.69 168 ALA B CA 1
ATOM 5475 C C . ALA B 1 168 ? 11.117 16.328 -17.297 1 95.69 168 ALA B C 1
ATOM 5477 O O . ALA B 1 168 ? 11.023 17.469 -16.797 1 95.69 168 ALA B O 1
ATOM 5478 N N . GLN B 1 169 ? 10.945 15.25 -16.688 1 95.44 169 GLN B N 1
ATOM 5479 C CA . GLN B 1 169 ? 10.594 15.312 -15.266 1 95.44 169 GLN B CA 1
ATOM 5480 C C . GLN B 1 169 ? 11.742 15.875 -14.438 1 95.44 169 GLN B C 1
ATOM 5482 O O . GLN B 1 169 ? 11.523 16.656 -13.508 1 95.44 169 GLN B O 1
ATOM 5487 N N . LEU B 1 170 ? 12.977 15.5 -14.727 1 93.81 170 LEU B N 1
ATOM 5488 C CA . LEU B 1 170 ? 14.133 16.031 -14.023 1 93.81 170 LEU B CA 1
ATOM 5489 C C . LEU B 1 170 ? 14.234 17.547 -14.219 1 93.81 170 LEU B C 1
ATOM 5491 O O . LEU B 1 170 ? 14.477 18.281 -13.258 1 93.81 170 LEU B O 1
ATOM 5495 N N . LEU B 1 171 ? 13.969 18.016 -15.383 1 90.19 171 LEU B N 1
ATOM 5496 C CA . LEU B 1 171 ? 14.016 19.453 -15.664 1 90.19 171 LEU B CA 1
ATOM 5497 C C . LEU B 1 171 ? 12.875 20.188 -14.969 1 90.19 171 LEU B C 1
ATOM 5499 O O . LEU B 1 171 ? 13.07 21.281 -14.445 1 90.19 171 LEU B O 1
ATOM 5503 N N . PHE B 1 172 ? 11.797 19.547 -14.938 1 90.56 172 PHE B N 1
ATOM 5504 C CA . PHE B 1 172 ? 10.617 20.141 -14.312 1 90.56 172 PHE B CA 1
ATOM 5505 C C . PHE B 1 172 ? 10.82 20.281 -12.805 1 90.56 172 PHE B C 1
ATOM 5507 O O . PHE B 1 172 ? 10.531 21.344 -12.234 1 90.56 172 PHE B O 1
ATOM 5514 N N . VAL B 1 173 ? 11.266 19.234 -12.211 1 88.5 173 VAL B N 1
ATOM 5515 C CA . VAL B 1 173 ? 11.43 19.234 -10.758 1 88.5 173 VAL B CA 1
ATOM 5516 C C . VAL B 1 173 ? 12.57 20.172 -10.367 1 88.5 173 VAL B C 1
ATOM 5518 O O . VAL B 1 173 ? 12.516 20.828 -9.312 1 88.5 173 VAL B O 1
ATOM 5521 N N . CYS B 1 174 ? 13.578 20.344 -11.148 1 82.12 174 CYS B N 1
ATOM 5522 C CA . CYS B 1 174 ? 14.688 21.25 -10.875 1 82.12 174 CYS B CA 1
ATOM 5523 C C . CYS B 1 174 ? 14.219 22.703 -10.836 1 82.12 174 CYS B C 1
ATOM 5525 O O . CYS B 1 174 ? 14.688 23.484 -10.008 1 82.12 174 CYS B O 1
ATOM 5527 N N . GLU B 1 175 ? 13.234 22.953 -11.578 1 79 175 GLU B N 1
ATOM 5528 C CA . GLU B 1 175 ? 12.805 24.344 -11.695 1 79 175 GLU B CA 1
ATOM 5529 C C . GLU B 1 175 ? 11.594 24.625 -10.805 1 79 175 GLU B C 1
ATOM 5531 O O . GLU B 1 175 ? 11.477 25.703 -10.242 1 79 175 GLU B O 1
ATOM 5536 N N . TYR B 1 176 ? 10.75 23.625 -10.633 1 76.88 176 TYR B N 1
ATOM 5537 C CA . TYR B 1 176 ? 9.445 23.969 -10.086 1 76.88 176 TYR B CA 1
ATOM 5538 C C . TYR B 1 176 ? 9.117 23.109 -8.867 1 76.88 176 TYR B C 1
ATOM 5540 O O . TYR B 1 176 ? 7.961 23 -8.461 1 76.88 176 TYR B O 1
ATOM 5548 N N . SER B 1 177 ? 9.984 22.547 -8.234 1 72.88 177 SER B N 1
ATOM 5549 C CA . SER B 1 177 ? 9.68 21.656 -7.129 1 72.88 177 SER B CA 1
ATOM 5550 C C . SER B 1 177 ? 9.141 22.422 -5.926 1 72.88 177 SER B C 1
ATOM 5552 O O . SER B 1 177 ? 8.383 21.859 -5.121 1 72.88 177 SER B O 1
ATOM 5554 N N . ASN B 1 178 ? 9.406 23.734 -5.816 1 69.81 178 ASN B N 1
ATOM 5555 C CA . ASN B 1 178 ? 8.992 24.484 -4.641 1 69.81 178 ASN B CA 1
ATOM 5556 C C . ASN B 1 178 ? 7.906 25.5 -4.984 1 69.81 178 ASN B C 1
ATOM 5558 O O . ASN B 1 178 ? 7.625 26.406 -4.195 1 69.81 178 ASN B O 1
ATOM 5562 N N . VAL B 1 179 ? 7.32 25.297 -6.094 1 71.25 179 VAL B N 1
ATOM 5563 C CA . VAL B 1 179 ? 6.348 26.297 -6.5 1 71.25 179 VAL B CA 1
ATOM 5564 C C . VAL B 1 179 ? 4.949 25.875 -6.051 1 71.25 179 VAL B C 1
ATOM 5566 O O . VAL B 1 179 ? 4.613 24.688 -6.07 1 71.25 179 VAL B O 1
ATOM 5569 N N . CYS B 1 180 ? 4.266 26.766 -5.473 1 72.44 180 CYS B N 1
ATOM 5570 C CA . CYS B 1 180 ? 2.873 26.562 -5.102 1 72.44 180 CYS B CA 1
ATOM 5571 C C . CYS B 1 180 ? 1.938 26.922 -6.25 1 72.44 180 CYS B C 1
ATOM 5573 O O . CYS B 1 180 ? 2.023 28.016 -6.801 1 72.44 180 CYS B O 1
ATOM 5575 N N . ILE B 1 181 ? 1.197 26.031 -6.637 1 77.12 181 ILE B N 1
ATOM 5576 C CA . ILE B 1 181 ? 0.237 26.219 -7.719 1 77.12 181 ILE B CA 1
ATOM 5577 C C . ILE B 1 181 ? -1.127 26.594 -7.141 1 77.12 181 ILE B C 1
ATOM 5579 O O . ILE B 1 181 ? -1.69 25.844 -6.34 1 77.12 181 ILE B O 1
ATOM 5583 N N . ASN B 1 182 ? -1.642 27.688 -7.426 1 76.44 182 ASN B N 1
ATOM 5584 C CA . ASN B 1 182 ? -2.916 28.109 -6.863 1 76.44 182 ASN B CA 1
ATOM 5585 C C . ASN B 1 182 ? -3.938 28.422 -7.953 1 76.44 182 ASN B C 1
ATOM 5587 O O . ASN B 1 182 ? -5.047 28.875 -7.664 1 76.44 182 ASN B O 1
ATOM 5591 N N . LYS B 1 183 ? -3.572 28.156 -9.227 1 77.06 183 LYS B N 1
ATOM 5592 C CA . LYS B 1 183 ? -4.508 28.391 -10.32 1 77.06 183 LYS B CA 1
ATOM 5593 C C . LYS B 1 183 ? -5.012 27.078 -10.898 1 77.06 183 LYS B C 1
ATOM 5595 O O . LYS B 1 183 ? -4.242 26.125 -11.062 1 77.06 183 LYS B O 1
ATOM 5600 N N . TYR B 1 184 ? -6.34 27.016 -11.281 1 82.81 184 TYR B N 1
ATOM 5601 C CA . TYR B 1 184 ? -6.945 25.828 -11.867 1 82.81 184 TYR B CA 1
ATOM 5602 C C . TYR B 1 184 ? -6.566 24.578 -11.086 1 82.81 184 TYR B C 1
ATOM 5604 O O . TYR B 1 184 ? -5.953 23.656 -11.633 1 82.81 184 TYR B O 1
ATOM 5612 N N . ASN B 1 185 ? -6.91 24.562 -9.93 1 84.31 185 ASN B N 1
ATOM 5613 C CA . ASN B 1 185 ? -6.457 23.547 -8.969 1 84.31 185 ASN B CA 1
ATOM 5614 C C . ASN B 1 185 ? -6.801 22.141 -9.43 1 84.31 185 ASN B C 1
ATOM 5616 O O . ASN B 1 185 ? -5.984 21.234 -9.305 1 84.31 185 ASN B O 1
ATOM 5620 N N . LEU B 1 186 ? -7.992 22.016 -10.016 1 86.12 186 LEU B N 1
ATOM 5621 C CA . LEU B 1 186 ? -8.391 20.672 -10.43 1 86.12 186 LEU B CA 1
ATOM 5622 C C . LEU B 1 186 ? -7.523 20.172 -11.578 1 86.12 186 LEU B C 1
ATOM 5624 O O . LEU B 1 186 ? -7.059 19.031 -11.562 1 86.12 186 LEU B O 1
ATOM 5628 N N . LEU B 1 187 ? -7.328 21.031 -12.539 1 87.75 187 LEU B N 1
ATOM 5629 C CA . LEU B 1 187 ? -6.52 20.641 -13.688 1 87.75 187 LEU B CA 1
ATOM 5630 C C . LEU B 1 187 ? -5.062 20.438 -13.281 1 87.75 187 LEU B C 1
ATOM 5632 O O . LEU B 1 187 ? -4.387 19.547 -13.797 1 87.75 187 LEU B O 1
ATOM 5636 N N . ALA B 1 188 ? -4.637 21.266 -12.414 1 89.69 188 ALA B N 1
ATOM 5637 C CA . ALA B 1 188 ? -3.27 21.125 -11.922 1 89.69 188 ALA B CA 1
ATOM 5638 C C . ALA B 1 188 ? -3.102 19.812 -11.148 1 89.69 188 ALA B C 1
ATOM 5640 O O . ALA B 1 188 ? -2.092 19.125 -11.289 1 89.69 188 ALA B O 1
ATOM 5641 N N . ARG B 1 189 ? -4.047 19.484 -10.422 1 91.31 189 ARG B N 1
ATOM 5642 C CA . ARG B 1 189 ? -4.004 18.234 -9.672 1 91.31 189 ARG B CA 1
ATOM 5643 C C . ARG B 1 189 ? -4.02 17.031 -10.609 1 91.31 189 ARG B C 1
ATOM 5645 O O . ARG B 1 189 ? -3.303 16.062 -10.391 1 91.31 189 ARG B O 1
ATOM 5652 N N . LEU B 1 190 ? -4.824 17.156 -11.578 1 92.94 190 LEU B N 1
ATOM 5653 C CA . LEU B 1 190 ? -4.898 16.062 -12.539 1 92.94 190 LEU B CA 1
ATOM 5654 C C . LEU B 1 190 ? -3.588 15.93 -13.312 1 92.94 190 LEU B C 1
ATOM 5656 O O . LEU B 1 190 ? -3.158 14.812 -13.617 1 92.94 190 LEU B O 1
ATOM 5660 N N . GLY B 1 191 ? -3.014 17.031 -13.609 1 93.62 191 GLY B N 1
ATOM 5661 C CA . GLY B 1 191 ? -1.722 16.984 -14.273 1 93.62 191 GLY B CA 1
ATOM 5662 C C . GLY B 1 191 ? -0.628 16.391 -13.406 1 93.62 191 GLY B C 1
ATOM 5663 O O . GLY B 1 191 ? 0.108 15.5 -13.852 1 93.62 191 GLY B O 1
ATOM 5664 N N . VAL B 1 192 ? -0.547 16.766 -12.172 1 93.88 192 VAL B N 1
ATOM 5665 C CA . VAL B 1 192 ? 0.498 16.297 -11.266 1 93.88 192 VAL B CA 1
ATOM 5666 C C . VAL B 1 192 ? 0.278 14.82 -10.945 1 93.88 192 VAL B C 1
ATOM 5668 O O . VAL B 1 192 ? 1.232 14.039 -10.898 1 93.88 192 VAL B O 1
ATOM 5671 N N . ILE B 1 193 ? -0.965 14.453 -10.789 1 95.56 193 ILE B N 1
ATOM 5672 C CA . ILE B 1 193 ? -1.254 13.07 -10.414 1 95.56 193 ILE B CA 1
ATOM 5673 C C . ILE B 1 193 ? -0.961 12.148 -11.594 1 95.56 193 ILE B C 1
ATOM 5675 O O . ILE B 1 193 ? -0.59 10.984 -11.398 1 95.56 193 ILE B O 1
ATOM 5679 N N . CYS B 1 194 ? -1.134 12.633 -12.781 1 96.25 194 CYS B N 1
ATOM 5680 C CA . CYS B 1 194 ? -0.781 11.844 -13.953 1 96.25 194 CYS B CA 1
ATOM 5681 C C . CYS B 1 194 ? 0.713 11.547 -13.984 1 96.25 194 CYS B C 1
ATOM 5683 O O . CYS B 1 194 ? 1.121 10.43 -14.328 1 96.25 194 CYS B O 1
ATOM 5685 N N . ILE B 1 195 ? 1.51 12.523 -13.656 1 97.44 195 ILE B N 1
ATOM 5686 C CA . ILE B 1 195 ? 2.953 12.328 -13.586 1 97.44 195 ILE B CA 1
ATOM 5687 C C . ILE B 1 195 ? 3.287 11.328 -12.484 1 97.44 195 ILE B C 1
ATOM 5689 O O . ILE B 1 195 ? 4.113 10.43 -12.672 1 97.44 195 ILE B O 1
ATOM 5693 N N . TRP B 1 196 ? 2.643 11.492 -11.375 1 96.88 196 TRP B N 1
ATOM 5694 C CA . TRP B 1 196 ? 2.811 10.562 -10.266 1 96.88 196 TRP B CA 1
ATOM 5695 C C . TRP B 1 196 ? 2.461 9.141 -10.68 1 96.88 196 TRP B C 1
ATOM 5697 O O . TRP B 1 196 ? 3.201 8.195 -10.391 1 96.88 196 TRP B O 1
ATOM 5707 N N . ALA B 1 197 ? 1.353 8.961 -11.367 1 96.69 197 ALA B N 1
ATOM 5708 C CA . ALA B 1 197 ? 0.91 7.652 -11.836 1 96.69 197 ALA B CA 1
ATOM 5709 C C . ALA B 1 197 ? 1.901 7.062 -12.836 1 96.69 197 ALA B C 1
ATOM 5711 O O . ALA B 1 197 ? 2.096 5.848 -12.883 1 96.69 197 ALA B O 1
ATOM 5712 N N . GLY B 1 198 ? 2.51 7.945 -13.617 1 96.75 198 GLY B N 1
ATOM 5713 C CA . GLY B 1 198 ? 3.549 7.477 -14.523 1 96.75 198 GLY B CA 1
ATOM 5714 C C . GLY B 1 198 ? 4.738 6.867 -13.805 1 96.75 198 GLY B C 1
ATOM 5715 O O . GLY B 1 198 ? 5.246 5.824 -14.211 1 96.75 198 GLY B O 1
ATOM 5716 N N . ASN B 1 199 ? 5.117 7.438 -12.742 1 97.56 199 ASN B N 1
ATOM 5717 C CA . ASN B 1 199 ? 6.25 6.93 -11.977 1 97.56 199 ASN B CA 1
ATOM 5718 C C . ASN B 1 199 ? 5.91 5.617 -11.273 1 97.56 199 ASN B C 1
ATOM 5720 O O . ASN B 1 199 ? 6.645 4.637 -11.391 1 97.56 199 ASN B O 1
ATOM 5724 N N . ILE B 1 200 ? 4.805 5.562 -10.594 1 96.62 200 ILE B N 1
ATOM 5725 C CA . ILE B 1 200 ? 4.414 4.355 -9.875 1 96.62 200 ILE B CA 1
ATOM 5726 C C . ILE B 1 200 ? 4.117 3.236 -10.867 1 96.62 200 ILE B C 1
ATOM 5728 O O . ILE B 1 200 ? 4.445 2.074 -10.617 1 96.62 200 ILE B O 1
ATOM 5732 N N . GLY B 1 201 ? 3.49 3.662 -11.945 1 96.06 201 GLY B N 1
ATOM 5733 C CA . GLY B 1 201 ? 3.229 2.674 -12.984 1 96.06 201 GLY B CA 1
ATOM 5734 C C . GLY B 1 201 ? 4.492 2.066 -13.562 1 96.06 201 GLY B C 1
ATOM 5735 O O . GLY B 1 201 ? 4.566 0.854 -13.766 1 96.06 201 GLY B O 1
ATOM 5736 N N . THR B 1 202 ? 5.449 2.895 -13.82 1 96.38 202 THR B N 1
ATOM 5737 C CA . THR B 1 202 ? 6.719 2.414 -14.359 1 96.38 202 THR B CA 1
ATOM 5738 C C . THR B 1 202 ? 7.441 1.541 -13.336 1 96.38 202 THR B C 1
ATOM 5740 O O . THR B 1 202 ? 8.078 0.55 -13.703 1 96.38 202 THR B O 1
ATOM 5743 N N . TRP B 1 203 ? 7.363 1.925 -12.102 1 95.56 203 TRP B N 1
ATOM 5744 C CA . TRP B 1 203 ? 7.953 1.121 -11.039 1 95.56 203 TRP B CA 1
ATOM 5745 C C . TRP B 1 203 ? 7.34 -0.275 -11.008 1 95.56 203 TRP B C 1
ATOM 5747 O O . TRP B 1 203 ? 8.062 -1.273 -10.922 1 95.56 203 TRP B O 1
ATOM 5757 N N . CYS B 1 204 ? 6.027 -0.4 -11.094 1 94.06 204 CYS B N 1
ATOM 5758 C CA . CYS B 1 204 ? 5.332 -1.684 -11.094 1 94.06 204 CYS B CA 1
ATOM 5759 C C . CYS B 1 204 ? 5.691 -2.494 -12.336 1 94.06 204 CYS B C 1
ATOM 5761 O O . CYS B 1 204 ? 5.844 -3.715 -12.258 1 94.06 204 CYS B O 1
ATOM 5763 N N . ARG B 1 205 ? 5.789 -1.759 -13.383 1 93.38 205 ARG B N 1
ATOM 5764 C CA . ARG B 1 205 ? 6.137 -2.416 -14.641 1 93.38 205 ARG B CA 1
ATOM 5765 C C . ARG B 1 205 ? 7.516 -3.061 -14.555 1 93.38 205 ARG B C 1
ATOM 5767 O O . ARG B 1 205 ? 7.695 -4.211 -14.961 1 93.38 205 ARG B O 1
ATOM 5774 N N . LEU B 1 206 ? 8.5 -2.355 -14.016 1 93.19 206 LEU B N 1
ATOM 5775 C CA . LEU B 1 206 ? 9.859 -2.871 -13.891 1 93.19 206 LEU B CA 1
ATOM 5776 C C . LEU B 1 206 ? 9.906 -4.035 -12.906 1 93.19 206 LEU B C 1
ATOM 5778 O O . LEU B 1 206 ? 10.586 -5.035 -13.148 1 93.19 206 LEU B O 1
ATOM 5782 N N . TYR B 1 207 ? 9.156 -3.953 -11.859 1 91.81 207 TYR B N 1
ATOM 5783 C CA . TYR B 1 207 ? 9.078 -5.012 -10.859 1 91.81 207 TYR B CA 1
ATOM 5784 C C . TYR B 1 207 ? 8.539 -6.301 -11.469 1 91.81 207 TYR B C 1
ATOM 5786 O O . TYR B 1 207 ? 9.102 -7.375 -11.266 1 91.81 207 TYR B O 1
ATOM 5794 N N . THR B 1 208 ? 7.488 -6.176 -12.195 1 88.5 208 THR B N 1
ATOM 5795 C CA . THR B 1 208 ? 6.832 -7.344 -12.773 1 88.5 208 THR B CA 1
ATOM 5796 C C . THR B 1 208 ? 7.691 -7.961 -13.875 1 88.5 208 THR B C 1
ATOM 5798 O O . THR B 1 208 ? 7.809 -9.18 -13.969 1 88.5 208 THR B O 1
ATOM 5801 N N . LYS B 1 209 ? 8.312 -7.082 -14.648 1 85.62 209 LYS B N 1
ATOM 5802 C CA . LYS B 1 209 ? 9.148 -7.578 -15.734 1 85.62 209 LYS B CA 1
ATOM 5803 C C . LYS B 1 209 ? 10.375 -8.312 -15.195 1 85.62 209 LYS B C 1
ATOM 5805 O O . LYS B 1 209 ? 10.703 -9.406 -15.664 1 85.62 209 LYS B O 1
ATOM 5810 N N . GLU B 1 210 ? 10.953 -7.773 -14.164 1 85.88 210 GLU B N 1
ATOM 5811 C CA . GLU B 1 210 ? 12.125 -8.414 -13.578 1 85.88 210 GLU B CA 1
ATOM 5812 C C . GLU B 1 210 ? 11.766 -9.75 -12.938 1 85.88 210 GLU B C 1
ATOM 5814 O O . GLU B 1 210 ? 12.5 -10.727 -13.07 1 85.88 210 GLU B O 1
ATOM 5819 N N . THR B 1 211 ? 10.68 -9.82 -12.289 1 84.62 211 THR B N 1
ATOM 5820 C CA . THR B 1 211 ? 10.242 -11.047 -11.633 1 84.62 211 THR B CA 1
ATOM 5821 C C . THR B 1 211 ? 9.875 -12.117 -12.656 1 84.62 211 THR B C 1
ATOM 5823 O O . THR B 1 211 ? 10.211 -13.289 -12.492 1 84.62 211 THR B O 1
ATOM 5826 N N . SER B 1 212 ? 9.266 -11.711 -13.703 1 84 212 SER B N 1
ATOM 5827 C CA . SER B 1 212 ? 8.859 -12.664 -14.727 1 84 212 SER B CA 1
ATOM 5828 C C . SER B 1 212 ? 10.07 -13.234 -15.461 1 84 212 SER B C 1
ATOM 5830 O O . SER B 1 212 ? 10.086 -14.414 -15.828 1 84 212 SER B O 1
ATOM 5832 N N . GLU B 1 213 ? 11.07 -12.406 -15.703 1 78.94 213 GLU B N 1
ATOM 5833 C CA . GLU B 1 213 ? 12.281 -12.875 -16.359 1 78.94 213 GLU B CA 1
ATOM 5834 C C . GLU B 1 213 ? 13.008 -13.906 -15.5 1 78.94 213 GLU B C 1
ATOM 5836 O O . GLU B 1 213 ? 13.57 -14.875 -16.031 1 78.94 213 GLU B O 1
ATOM 5841 N N . THR B 1 214 ? 12.93 -13.773 -14.227 1 77.62 214 THR B N 1
ATOM 5842 C CA . THR B 1 214 ? 13.578 -14.719 -13.32 1 77.62 214 THR B CA 1
ATOM 5843 C C . THR B 1 214 ? 12.805 -16.031 -13.289 1 77.62 214 THR B C 1
ATOM 5845 O O . THR B 1 214 ? 13.398 -17.094 -13.102 1 77.62 214 THR B O 1
ATOM 5848 N N . TRP B 1 215 ? 11.547 -15.938 -13.547 1 74.81 215 TRP B N 1
ATOM 5849 C CA . TRP B 1 215 ? 10.719 -17.141 -13.547 1 74.81 215 TRP B CA 1
ATOM 5850 C C . TRP B 1 215 ? 10.992 -17.984 -14.781 1 74.81 215 TRP B C 1
ATOM 5852 O O . TRP B 1 215 ? 11.023 -19.219 -14.703 1 74.81 215 TRP B O 1
ATOM 5862 N N . ILE B 1 216 ? 11.266 -17.297 -15.82 1 70.62 216 ILE B N 1
ATOM 5863 C CA . ILE B 1 216 ? 11.406 -17.984 -17.094 1 70.62 216 ILE B CA 1
ATOM 5864 C C . ILE B 1 216 ? 12.812 -18.562 -17.219 1 70.62 216 ILE B C 1
ATOM 5866 O O . ILE B 1 216 ? 12.992 -19.641 -17.781 1 70.62 216 ILE B O 1
ATOM 5870 N N . THR B 1 217 ? 13.695 -17.797 -16.656 1 65.88 217 THR B N 1
ATOM 5871 C CA . THR B 1 217 ? 15.062 -18.312 -16.766 1 65.88 217 THR B CA 1
ATOM 5872 C C . THR B 1 217 ? 15.234 -19.578 -15.938 1 65.88 217 THR B C 1
ATOM 5874 O O . THR B 1 217 ? 14.898 -19.594 -14.75 1 65.88 217 THR B O 1
ATOM 5877 N N . LYS B 1 218 ? 15.219 -20.781 -16.594 1 57.28 218 LYS B N 1
ATOM 5878 C CA . LYS B 1 218 ? 15.398 -22.094 -16 1 57.28 218 LYS B CA 1
ATOM 5879 C C . LYS B 1 218 ? 16.766 -22.234 -15.359 1 57.28 218 LYS B C 1
ATOM 5881 O O . LYS B 1 218 ? 17.75 -22.562 -16.031 1 57.28 218 LYS B O 1
ATOM 5886 N N . ASP B 1 219 ? 17.062 -21.344 -14.453 1 55.5 219 ASP B N 1
ATOM 5887 C CA . ASP B 1 219 ? 18.359 -21.547 -13.805 1 55.5 219 ASP B CA 1
ATOM 5888 C C . ASP B 1 219 ? 18.281 -22.656 -12.773 1 55.5 219 ASP B C 1
ATOM 5890 O O . ASP B 1 219 ? 17.766 -22.469 -11.672 1 55.5 219 ASP B O 1
ATOM 5894 N N . ASP B 1 220 ? 18.438 -23.859 -13.195 1 55.91 220 ASP B N 1
ATOM 5895 C CA . ASP B 1 220 ? 18.391 -25.109 -12.453 1 55.91 220 ASP B CA 1
ATOM 5896 C C . ASP B 1 220 ? 19.547 -25.203 -11.445 1 55.91 220 ASP B C 1
ATOM 5898 O O . ASP B 1 220 ? 19.609 -26.141 -10.656 1 55.91 220 ASP B O 1
ATOM 5902 N N . THR B 1 221 ? 20.375 -24.109 -11.531 1 57.28 221 THR B N 1
ATOM 5903 C CA . THR B 1 221 ? 21.562 -24.266 -10.688 1 57.28 221 THR B CA 1
ATOM 5904 C C . THR B 1 221 ? 21.203 -24.094 -9.219 1 57.28 221 THR B C 1
ATOM 5906 O O . THR B 1 221 ? 21.766 -24.781 -8.359 1 57.28 221 THR B O 1
ATOM 5909 N N . GLY B 1 222 ? 20.344 -23.156 -8.914 1 59.72 222 GLY B N 1
ATOM 5910 C CA . GLY B 1 222 ? 19.953 -22.938 -7.535 1 59.72 222 GLY B CA 1
ATOM 5911 C C . GLY B 1 222 ? 19.219 -24.125 -6.926 1 59.72 222 GLY B C 1
ATOM 5912 O O . GLY B 1 222 ? 19.453 -24.469 -5.77 1 59.72 222 GLY B O 1
ATOM 5913 N N . GLU B 1 223 ? 18.453 -24.75 -7.73 1 61.09 223 GLU B N 1
ATOM 5914 C CA . GLU B 1 223 ? 17.688 -25.906 -7.266 1 61.09 223 GLU B CA 1
ATOM 5915 C C . GLU B 1 223 ? 18.594 -27.109 -7.055 1 61.09 223 GLU B C 1
ATOM 5917 O O . GLU B 1 223 ? 18.391 -27.906 -6.137 1 61.09 223 GLU B O 1
ATOM 5922 N N . LEU B 1 224 ? 19.578 -27.188 -7.922 1 56.62 224 LEU B N 1
ATOM 5923 C CA . LEU B 1 224 ? 20.516 -28.281 -7.793 1 56.62 224 LEU B CA 1
ATOM 5924 C C . LEU B 1 224 ? 21.312 -28.172 -6.496 1 56.62 224 LEU B C 1
ATOM 5926 O O . LEU B 1 224 ? 21.594 -29.188 -5.844 1 56.62 224 LEU B O 1
ATOM 5930 N N . ARG B 1 225 ? 21.656 -26.969 -6.055 1 62.47 225 ARG B N 1
ATOM 5931 C CA . ARG B 1 225 ? 22.375 -26.734 -4.816 1 62.47 225 ARG B CA 1
ATOM 5932 C C . ARG B 1 225 ? 21.547 -27.125 -3.604 1 62.47 225 ARG B C 1
ATOM 5934 O O . ARG B 1 225 ? 22.078 -27.609 -2.602 1 62.47 225 ARG B O 1
ATOM 5941 N N . CYS B 1 226 ? 20.359 -26.891 -3.807 1 65.12 226 CYS B N 1
ATOM 5942 C CA . CYS B 1 226 ? 19.469 -27.188 -2.697 1 65.12 226 CYS B CA 1
ATOM 5943 C C . CYS B 1 226 ? 19.344 -28.703 -2.494 1 65.12 226 CYS B C 1
ATOM 5945 O O . CYS B 1 226 ? 19.266 -29.172 -1.358 1 65.12 226 CYS B O 1
ATOM 5947 N N . SER B 1 227 ? 19.281 -29.531 -3.568 1 58.81 227 SER B N 1
ATOM 5948 C CA . SER B 1 227 ? 19.062 -30.984 -3.492 1 58.81 227 SER B CA 1
ATOM 5949 C C . SER B 1 227 ? 20.344 -31.719 -3.164 1 58.81 227 SER B C 1
ATOM 5951 O O . SER B 1 227 ? 20.328 -32.75 -2.502 1 58.81 227 SER B O 1
ATOM 5953 N N . ASN B 1 228 ? 21.5 -31.5 -3.867 1 54.06 228 ASN B N 1
ATOM 5954 C CA . ASN B 1 228 ? 22.719 -32.281 -3.652 1 54.06 228 ASN B CA 1
ATOM 5955 C C . ASN B 1 228 ? 23.844 -31.391 -3.129 1 54.06 228 ASN B C 1
ATOM 5957 O O . ASN B 1 228 ? 24.703 -30.953 -3.895 1 54.06 228 ASN B O 1
ATOM 5961 N N . PRO B 1 229 ? 23.688 -31.031 -1.842 1 52.31 229 PRO B N 1
ATOM 5962 C CA . PRO B 1 229 ? 24.719 -30.141 -1.307 1 52.31 229 PRO B CA 1
ATOM 5963 C C . PRO B 1 229 ? 26.125 -30.688 -1.507 1 52.31 229 PRO B C 1
ATOM 5965 O O . PRO B 1 229 ? 27.109 -29.922 -1.472 1 52.31 229 PRO B O 1
ATOM 5968 N N . ASP B 1 230 ? 26.297 -32.125 -1.486 1 45.72 230 ASP B N 1
ATOM 5969 C CA . ASP B 1 230 ? 27.609 -32.781 -1.613 1 45.72 230 ASP B CA 1
ATOM 5970 C C . ASP B 1 230 ? 28.094 -32.75 -3.061 1 45.72 230 ASP B C 1
ATOM 5972 O O . ASP B 1 230 ? 29.141 -33.312 -3.375 1 45.72 230 ASP B O 1
ATOM 5976 N N . VAL B 1 231 ? 27.281 -32.75 -3.979 1 45 231 VAL B N 1
ATOM 5977 C CA . VAL B 1 231 ? 27.844 -32.906 -5.32 1 45 231 VAL B CA 1
ATOM 5978 C C . VAL B 1 231 ? 28.906 -31.844 -5.559 1 45 231 VAL B C 1
ATOM 5980 O O . VAL B 1 231 ? 28.734 -30.688 -5.145 1 45 231 VAL B O 1
ATOM 5983 N N . ASN B 1 232 ? 30.125 -32.25 -5.922 1 40.66 232 ASN B N 1
ATOM 5984 C CA . ASN B 1 232 ? 31.422 -31.641 -6.207 1 40.66 232 ASN B CA 1
ATOM 5985 C C . ASN B 1 232 ? 31.25 -30.328 -6.977 1 40.66 232 ASN B C 1
ATOM 5987 O O . ASN B 1 232 ? 30.422 -30.234 -7.879 1 40.66 232 ASN B O 1
ATOM 5991 N N . ASN B 1 233 ? 31.719 -29.203 -6.477 1 42.88 233 ASN B N 1
ATOM 5992 C CA . ASN B 1 233 ? 31.922 -27.781 -6.715 1 42.88 233 ASN B CA 1
ATOM 5993 C C . ASN B 1 233 ? 32.281 -27.5 -8.172 1 42.88 233 ASN B C 1
ATOM 5995 O O . ASN B 1 233 ? 32.281 -26.344 -8.602 1 42.88 233 ASN B O 1
ATOM 5999 N N . THR B 1 234 ? 33 -28.438 -8.812 1 41.22 234 THR B N 1
ATOM 6000 C CA . THR B 1 234 ? 33.562 -28.234 -10.148 1 41.22 234 THR B CA 1
ATOM 6001 C C . THR B 1 234 ? 32.438 -28 -11.172 1 41.22 234 THR B C 1
ATOM 6003 O O . THR B 1 234 ? 32.656 -27.328 -12.18 1 41.22 234 THR B O 1
ATOM 6006 N N . GLN B 1 235 ? 31.453 -28.734 -10.945 1 42.94 235 GLN B N 1
ATOM 6007 C CA . GLN B 1 235 ? 30.422 -28.641 -11.969 1 42.94 235 GLN B CA 1
ATOM 6008 C C . GLN B 1 235 ? 29.656 -27.328 -11.867 1 42.94 235 GLN B C 1
ATOM 6010 O O . GLN B 1 235 ? 28.969 -26.922 -12.805 1 42.94 235 GLN B O 1
ATOM 6015 N N . TRP B 1 236 ? 29.734 -26.641 -10.742 1 44.34 236 TRP B N 1
ATOM 6016 C CA . TRP B 1 236 ? 29.156 -25.344 -10.484 1 44.34 236 TRP B CA 1
ATOM 6017 C C . TRP B 1 236 ? 29.766 -24.281 -11.398 1 44.34 236 TRP B C 1
ATOM 6019 O O . TRP B 1 236 ? 29.047 -23.453 -11.969 1 44.34 236 TRP B O 1
ATOM 6029 N N . LEU B 1 237 ? 31.094 -24.234 -11.328 1 44.28 237 LEU B N 1
ATOM 6030 C CA . LEU B 1 237 ? 31.875 -23.375 -12.195 1 44.28 237 LEU B CA 1
ATOM 6031 C C . LEU B 1 237 ? 31.641 -23.719 -13.664 1 44.28 237 LEU B C 1
ATOM 6033 O O . LEU B 1 237 ? 31.641 -22.828 -14.523 1 44.28 237 LEU B O 1
ATOM 6037 N N . ASP B 1 238 ? 31.594 -24.922 -13.914 1 42.88 238 ASP B N 1
ATOM 6038 C CA . ASP B 1 238 ? 31.406 -25.359 -15.289 1 42.88 238 ASP B CA 1
ATOM 6039 C C . ASP B 1 238 ? 30.031 -24.938 -15.828 1 42.88 238 ASP B C 1
ATOM 6041 O O . ASP B 1 238 ? 29.906 -24.594 -17 1 42.88 238 ASP B O 1
ATOM 6045 N N . LEU B 1 239 ? 29 -24.984 -14.945 1 41.78 239 LEU B N 1
ATOM 6046 C CA . LEU B 1 239 ? 27.656 -24.688 -15.438 1 41.78 239 LEU B CA 1
ATOM 6047 C C . LEU B 1 239 ? 27.438 -23.188 -15.594 1 41.78 239 LEU B C 1
ATOM 6049 O O . LEU B 1 239 ? 26.656 -22.75 -16.438 1 41.78 239 LEU B O 1
ATOM 6053 N N . LYS B 1 240 ? 27.938 -22.359 -14.727 1 46.59 240 LYS B N 1
ATOM 6054 C CA . LYS B 1 240 ? 28.078 -20.922 -14.969 1 46.59 240 LYS B CA 1
ATOM 6055 C C . LYS B 1 240 ? 28.844 -20.656 -16.266 1 46.59 240 LYS B C 1
ATOM 6057 O O . LYS B 1 240 ? 28.484 -19.766 -17.031 1 46.59 240 LYS B O 1
ATOM 6062 N N . ASP B 1 241 ? 30 -21.25 -16.391 1 43.75 241 ASP B N 1
ATOM 6063 C CA . ASP B 1 241 ? 30.797 -21.188 -17.625 1 43.75 241 ASP B CA 1
ATOM 6064 C C . ASP B 1 241 ? 29.984 -21.688 -18.828 1 43.75 241 ASP B C 1
ATOM 6066 O O . ASP B 1 241 ? 30.141 -21.188 -19.938 1 43.75 241 ASP B O 1
ATOM 6070 N N . SER B 1 242 ? 29.406 -22.844 -18.641 1 40.88 242 SER B N 1
ATOM 6071 C CA . SER B 1 242 ? 28.672 -23.391 -19.781 1 40.88 242 SER B CA 1
ATOM 6072 C C . SER B 1 242 ? 27.5 -22.5 -20.172 1 40.88 242 SER B C 1
ATOM 6074 O O . SER B 1 242 ? 27.031 -22.531 -21.312 1 40.88 242 SER B O 1
ATOM 6076 N N . THR B 1 243 ? 26.719 -21.984 -19.234 1 40.16 243 THR B N 1
ATOM 6077 C CA . THR B 1 243 ? 25.656 -21.078 -19.641 1 40.16 243 THR B CA 1
ATOM 6078 C C . THR B 1 243 ? 26.25 -19.766 -20.156 1 40.16 243 THR B C 1
ATOM 6080 O O . THR B 1 243 ? 25.609 -19.078 -20.969 1 40.16 243 THR B O 1
ATOM 6083 N N . VAL B 1 244 ? 27.344 -19.188 -19.516 1 41.16 244 VAL B N 1
ATOM 6084 C CA . VAL B 1 244 ? 28.078 -18.078 -20.094 1 41.16 244 VAL B CA 1
ATOM 6085 C C . VAL B 1 244 ? 28.922 -18.547 -21.266 1 41.16 244 VAL B C 1
ATOM 6087 O O . VAL B 1 244 ? 29.578 -17.75 -21.938 1 41.16 244 VAL B O 1
ATOM 6090 N N . ASN B 1 245 ? 29.5 -19.75 -21.266 1 37.5 245 ASN B N 1
ATOM 6091 C CA . ASN B 1 245 ? 30.391 -20.062 -22.375 1 37.5 245 ASN B CA 1
ATOM 6092 C C . ASN B 1 245 ? 29.797 -19.656 -23.719 1 37.5 245 ASN B C 1
ATOM 6094 O O . ASN B 1 245 ? 30.219 -20.125 -24.766 1 37.5 245 ASN B O 1
ATOM 6098 N N . ASN B 1 246 ? 28.531 -19.672 -23.906 1 39.03 246 ASN B N 1
ATOM 6099 C CA . ASN B 1 246 ? 28.375 -19.453 -25.344 1 39.03 246 ASN B CA 1
ATOM 6100 C C . ASN B 1 246 ? 29.281 -18.328 -25.844 1 39.03 246 ASN B C 1
ATOM 6102 O O . ASN B 1 246 ? 29.375 -17.281 -25.203 1 39.03 246 ASN B O 1
ATOM 6106 N N . SER B 1 247 ? 30.359 -18.594 -26.531 1 41.22 247 SER B N 1
ATOM 6107 C CA . SER B 1 247 ? 31 -17.734 -27.516 1 41.22 247 SER B CA 1
ATOM 6108 C C . SER B 1 247 ? 30.109 -16.531 -27.859 1 41.22 247 SER B C 1
ATOM 6110 O O . SER B 1 247 ? 29.859 -16.266 -29.047 1 41.22 247 SER B O 1
ATOM 6112 N N . THR B 1 248 ? 28.906 -16.328 -27.234 1 46.47 248 THR B N 1
ATOM 6113 C CA . THR B 1 248 ? 27.859 -15.5 -27.812 1 46.47 248 THR B CA 1
ATOM 6114 C C . THR B 1 248 ? 28.328 -14.062 -28.016 1 46.47 248 THR B C 1
ATOM 6116 O O . THR B 1 248 ? 28.984 -13.5 -27.141 1 46.47 248 THR B O 1
ATOM 6119 N N . GLU B 1 249 ? 28.484 -13.641 -29.141 1 58.84 249 GLU B N 1
ATOM 6120 C CA . GLU B 1 249 ? 28.516 -12.266 -29.641 1 58.84 249 GLU B CA 1
ATOM 6121 C C . GLU B 1 249 ? 27.859 -11.312 -28.641 1 58.84 249 GLU B C 1
ATOM 6123 O O . GLU B 1 249 ? 26.766 -11.586 -28.141 1 58.84 249 GLU B O 1
ATOM 6128 N N . LEU B 1 250 ? 28.812 -10.625 -27.922 1 67.81 250 LEU B N 1
ATOM 6129 C CA . LEU B 1 250 ? 28.375 -9.492 -27.094 1 67.81 250 LEU B CA 1
ATOM 6130 C C . LEU B 1 250 ? 27.219 -8.75 -27.766 1 67.81 250 LEU B C 1
ATOM 6132 O O . LEU B 1 250 ? 27.438 -8.031 -28.75 1 67.81 250 LEU B O 1
ATOM 6136 N N . THR B 1 251 ? 26.125 -9.242 -27.547 1 82.5 251 THR B N 1
ATOM 6137 C CA . THR B 1 251 ? 24.938 -8.531 -28.016 1 82.5 251 THR B CA 1
ATOM 6138 C C . THR B 1 251 ? 24.438 -7.543 -26.969 1 82.5 251 THR B C 1
ATOM 6140 O O . THR B 1 251 ? 24.875 -7.578 -25.828 1 82.5 251 THR B O 1
ATOM 6143 N N . PHE B 1 252 ? 23.828 -6.578 -27.406 1 87.44 252 PHE B N 1
ATOM 6144 C CA . PHE B 1 252 ? 23.266 -5.59 -26.5 1 87.44 252 PHE B CA 1
ATOM 6145 C C . PHE B 1 252 ? 22.344 -6.254 -25.484 1 87.44 252 PHE B C 1
ATOM 6147 O O . PHE B 1 252 ? 22.234 -5.789 -24.344 1 87.44 252 PHE B O 1
ATOM 6154 N N . MET B 1 253 ? 21.828 -7.344 -25.875 1 85.06 253 MET B N 1
ATOM 6155 C CA . MET B 1 253 ? 20.953 -8.055 -24.938 1 85.06 253 MET B CA 1
ATOM 6156 C C . MET B 1 253 ? 21.766 -8.664 -23.797 1 85.06 253 MET B C 1
ATOM 6158 O O . MET B 1 253 ? 21.328 -8.656 -22.641 1 85.06 253 MET B O 1
ATOM 6162 N N . SER B 1 254 ? 22.922 -9.211 -24.156 1 83.31 254 SER B N 1
ATOM 6163 C CA . SER B 1 254 ? 23.781 -9.773 -23.125 1 83.31 254 SER B CA 1
ATOM 6164 C C . SER B 1 254 ? 24.281 -8.695 -22.172 1 83.31 254 SER B C 1
ATOM 6166 O O . SER B 1 254 ? 24.391 -8.922 -20.969 1 83.31 254 SER B O 1
ATOM 6168 N N . ILE B 1 255 ? 24.547 -7.523 -22.734 1 85.75 255 ILE B N 1
ATOM 6169 C CA . ILE B 1 255 ? 24.969 -6.395 -21.906 1 85.75 255 ILE B CA 1
ATOM 6170 C C . ILE B 1 255 ? 23.812 -5.961 -21.016 1 85.75 255 ILE B C 1
ATOM 6172 O O . ILE B 1 255 ? 24.016 -5.691 -19.828 1 85.75 255 ILE B O 1
ATOM 6176 N N . LEU B 1 256 ? 22.703 -5.918 -21.625 1 86.31 256 LEU B N 1
ATOM 6177 C CA . LEU B 1 256 ? 21.516 -5.523 -20.875 1 86.31 256 LEU B CA 1
ATOM 6178 C C . LEU B 1 256 ? 21.234 -6.492 -19.734 1 86.31 256 LEU B C 1
ATOM 6180 O O . LEU B 1 256 ? 20.953 -6.07 -18.609 1 86.31 256 LEU B O 1
ATOM 6184 N N . HIS B 1 257 ? 21.359 -7.738 -19.953 1 81.25 257 HIS B N 1
ATOM 6185 C CA . HIS B 1 257 ? 21.109 -8.75 -18.938 1 81.25 257 HIS B CA 1
ATOM 6186 C C . HIS B 1 257 ? 22.125 -8.664 -17.812 1 81.25 257 HIS B C 1
ATOM 6188 O O . HIS B 1 257 ? 21.766 -8.805 -16.641 1 81.25 257 HIS B O 1
ATOM 6194 N N . SER B 1 258 ? 23.344 -8.391 -18.156 1 79.25 258 SER B N 1
ATOM 6195 C CA . SER B 1 258 ? 24.391 -8.273 -17.125 1 79.25 258 SER B CA 1
ATOM 6196 C C . SER B 1 258 ? 24.234 -6.984 -16.328 1 79.25 258 SER B C 1
ATOM 6198 O O . SER B 1 258 ? 24.5 -6.965 -15.125 1 79.25 258 SER B O 1
ATOM 6200 N N . ALA B 1 259 ? 23.766 -5.973 -16.969 1 86 259 ALA B N 1
ATOM 6201 C CA . ALA B 1 259 ? 23.656 -4.668 -16.328 1 86 259 ALA B CA 1
ATOM 6202 C C . ALA B 1 259 ? 22.312 -4.516 -15.617 1 86 259 ALA B C 1
ATOM 6204 O O . ALA B 1 259 ? 22.141 -3.611 -14.797 1 86 259 ALA B O 1
ATOM 6205 N N . SER B 1 260 ? 21.422 -5.359 -15.914 1 84.31 260 SER B N 1
ATOM 6206 C CA . SER B 1 260 ? 20.062 -5.23 -15.398 1 84.31 260 SER B CA 1
ATOM 6207 C C . SER B 1 260 ? 20.031 -5.371 -13.875 1 84.31 260 SER B C 1
ATOM 6209 O O . SER B 1 260 ? 19.203 -4.742 -13.211 1 84.31 260 SER B O 1
ATOM 6211 N N . ALA B 1 261 ? 20.891 -6.062 -13.312 1 79.75 261 ALA B N 1
ATOM 6212 C CA . ALA B 1 261 ? 20.938 -6.266 -11.867 1 79.75 261 ALA B CA 1
ATOM 6213 C C . ALA B 1 261 ? 21.219 -4.953 -11.141 1 79.75 261 ALA B C 1
ATOM 6215 O O . ALA B 1 261 ? 20.781 -4.773 -9.992 1 79.75 261 ALA B O 1
ATOM 6216 N N . LEU B 1 262 ? 21.875 -4.062 -11.859 1 83.12 262 LEU B N 1
ATOM 6217 C CA . LEU B 1 262 ? 22.203 -2.771 -11.273 1 83.12 262 LEU B CA 1
ATOM 6218 C C . LEU B 1 262 ? 21.234 -1.693 -11.75 1 83.12 262 LEU B C 1
ATOM 6220 O O . LEU B 1 262 ? 20.781 -0.864 -10.953 1 83.12 262 LEU B O 1
ATOM 6224 N N . LEU B 1 263 ? 20.906 -1.786 -12.938 1 90.06 263 LEU B N 1
ATOM 6225 C CA . LEU B 1 263 ? 20.172 -0.687 -13.555 1 90.06 263 LEU B CA 1
ATOM 6226 C C . LEU B 1 263 ? 18.703 -0.732 -13.164 1 90.06 263 LEU B C 1
ATOM 6228 O O . LEU B 1 263 ? 18.078 0.312 -12.984 1 90.06 263 LEU B O 1
ATOM 6232 N N . VAL B 1 264 ? 18.172 -1.872 -12.938 1 91.31 264 VAL B N 1
ATOM 6233 C CA . VAL B 1 264 ? 16.734 -1.998 -12.656 1 91.31 264 VAL B CA 1
ATOM 6234 C C . VAL B 1 264 ? 16.453 -1.477 -11.25 1 91.31 264 VAL B C 1
ATOM 6236 O O . VAL B 1 264 ? 15.562 -0.633 -11.062 1 91.31 264 VAL B O 1
ATOM 6239 N N . PRO B 1 265 ? 17.172 -1.849 -10.234 1 89.06 265 PRO B N 1
ATOM 6240 C CA . PRO B 1 265 ? 16.922 -1.263 -8.914 1 89.06 265 PRO B CA 1
ATOM 6241 C C . PRO B 1 265 ? 17.172 0.244 -8.883 1 89.06 265 PRO B C 1
ATOM 6243 O O . PRO B 1 265 ? 16.469 0.972 -8.18 1 89.06 265 PRO B O 1
ATOM 6246 N N . ALA B 1 266 ? 18.172 0.66 -9.609 1 91.88 266 ALA B N 1
ATOM 6247 C CA . ALA B 1 266 ? 18.438 2.094 -9.672 1 91.88 266 ALA B CA 1
ATOM 6248 C C . ALA B 1 266 ? 17.281 2.84 -10.336 1 91.88 266 ALA B C 1
ATOM 6250 O O . ALA B 1 266 ? 16.906 3.928 -9.891 1 91.88 266 ALA B O 1
ATOM 6251 N N . ALA B 1 267 ? 16.812 2.27 -11.391 1 95.06 267 ALA B N 1
ATOM 6252 C CA . ALA B 1 267 ? 15.664 2.873 -12.055 1 95.06 267 ALA B CA 1
ATOM 6253 C C . ALA B 1 267 ? 14.453 2.896 -11.125 1 95.06 267 ALA B C 1
ATOM 6255 O O . ALA B 1 267 ? 13.688 3.867 -11.117 1 95.06 267 ALA B O 1
ATOM 6256 N N . MET B 1 268 ? 14.281 1.925 -10.352 1 95 268 MET B N 1
ATOM 6257 C CA . MET B 1 268 ? 13.18 1.857 -9.398 1 95 268 MET B CA 1
ATOM 6258 C C . MET B 1 268 ? 13.352 2.896 -8.297 1 95 268 MET B C 1
ATOM 6260 O O . MET B 1 268 ? 12.375 3.463 -7.812 1 95 268 MET B O 1
ATOM 6264 N N . GLU B 1 269 ? 14.594 3.131 -7.93 1 93.06 269 GLU B N 1
ATOM 6265 C CA . GLU B 1 269 ? 14.852 4.172 -6.941 1 93.06 269 GLU B CA 1
ATOM 6266 C C . GLU B 1 269 ? 14.469 5.551 -7.473 1 93.06 269 GLU B C 1
ATOM 6268 O O . GLU B 1 269 ? 13.914 6.375 -6.738 1 93.06 269 GLU B O 1
ATOM 6273 N N . TYR B 1 270 ? 14.773 5.711 -8.703 1 95.12 270 TYR B N 1
ATOM 6274 C CA . TYR B 1 270 ? 14.367 6.965 -9.328 1 95.12 270 TYR B CA 1
ATOM 6275 C C . TYR B 1 270 ? 12.859 7.164 -9.227 1 95.12 270 TYR B C 1
ATOM 6277 O O . TYR B 1 270 ? 12.391 8.242 -8.852 1 95.12 270 TYR B O 1
ATOM 6285 N N . ASP B 1 271 ? 12.133 6.164 -9.562 1 96.56 271 ASP B N 1
ATOM 6286 C CA . ASP B 1 271 ? 10.68 6.242 -9.57 1 96.56 271 ASP B CA 1
ATOM 6287 C C . ASP B 1 271 ? 10.133 6.477 -8.164 1 96.56 271 ASP B C 1
ATOM 6289 O O . ASP B 1 271 ? 9.125 7.16 -7.988 1 96.56 271 ASP B O 1
ATOM 6293 N N . ILE B 1 272 ? 10.789 5.969 -7.176 1 92.75 272 ILE B N 1
ATOM 6294 C CA . ILE B 1 272 ? 10.359 6.168 -5.793 1 92.75 272 ILE B CA 1
ATOM 6295 C C . ILE B 1 272 ? 10.57 7.625 -5.391 1 92.75 272 ILE B C 1
ATOM 6297 O O . ILE B 1 272 ? 9.672 8.258 -4.832 1 92.75 272 ILE B O 1
ATOM 6301 N N . ILE B 1 273 ? 11.695 8.133 -5.699 1 92.19 273 ILE B N 1
ATOM 6302 C CA . ILE B 1 273 ? 12.023 9.516 -5.352 1 92.19 273 ILE B CA 1
ATOM 6303 C C . ILE B 1 273 ? 11.031 10.461 -6.031 1 92.19 273 ILE B C 1
ATOM 6305 O O . ILE B 1 273 ? 10.438 11.32 -5.375 1 92.19 273 ILE B O 1
ATOM 6309 N N . MET B 1 274 ? 10.859 10.195 -7.309 1 94.56 274 MET B N 1
ATOM 6310 C CA . MET B 1 274 ? 10.031 11.125 -8.078 1 94.56 274 MET B CA 1
ATOM 6311 C C . MET B 1 274 ? 8.562 10.977 -7.711 1 94.56 274 MET B C 1
ATOM 6313 O O . MET B 1 274 ? 7.812 11.953 -7.727 1 94.56 274 MET B O 1
ATOM 6317 N N . SER B 1 275 ? 8.148 9.805 -7.402 1 93.81 275 SER B N 1
ATOM 6318 C CA . SER B 1 275 ? 6.773 9.633 -6.934 1 93.81 275 SER B CA 1
ATOM 6319 C C . SER B 1 275 ? 6.543 10.383 -5.625 1 93.81 275 SER B C 1
ATOM 6321 O O . SER B 1 275 ? 5.477 10.969 -5.418 1 93.81 275 SER B O 1
ATOM 6323 N N . GLY B 1 276 ? 7.527 10.375 -4.727 1 90.94 276 GLY B N 1
ATOM 6324 C CA . GLY B 1 276 ? 7.41 11.133 -3.49 1 90.94 276 GLY B CA 1
ATOM 6325 C C . GLY B 1 276 ? 7.324 12.625 -3.715 1 90.94 276 GLY B C 1
ATOM 6326 O O . GLY B 1 276 ? 6.5 13.305 -3.1 1 90.94 276 GLY B O 1
ATOM 6327 N N . VAL B 1 277 ? 8.117 13.094 -4.605 1 90.44 277 VAL B N 1
ATOM 6328 C CA . VAL B 1 277 ? 8.156 14.523 -4.895 1 90.44 277 VAL B CA 1
ATOM 6329 C C . VAL B 1 277 ? 6.848 14.953 -5.551 1 90.44 277 VAL B C 1
ATOM 6331 O O . VAL B 1 277 ? 6.277 15.984 -5.199 1 90.44 277 VAL B O 1
ATOM 6334 N N . MET B 1 278 ? 6.391 14.148 -6.5 1 92.5 278 MET B N 1
ATOM 6335 C CA . MET B 1 278 ? 5.152 14.492 -7.191 1 92.5 278 MET B CA 1
ATOM 6336 C C . MET B 1 278 ? 3.965 14.438 -6.234 1 92.5 278 MET B C 1
ATOM 6338 O O . MET B 1 278 ? 3.055 15.266 -6.32 1 92.5 278 MET B O 1
ATOM 6342 N N . PHE B 1 279 ? 3.938 13.539 -5.379 1 90.25 279 PHE B N 1
ATOM 6343 C CA . PHE B 1 279 ? 2.855 13.445 -4.406 1 90.25 279 PHE B CA 1
ATOM 6344 C C . PHE B 1 279 ? 2.869 14.641 -3.459 1 90.25 279 PHE B C 1
ATOM 6346 O O . PHE B 1 279 ? 1.813 15.148 -3.076 1 90.25 279 PHE B O 1
ATOM 6353 N N . TYR B 1 280 ? 4.059 14.977 -3.037 1 86.06 280 TYR B N 1
ATOM 6354 C CA . TYR B 1 280 ? 4.191 16.172 -2.213 1 86.06 280 TYR B CA 1
ATOM 6355 C C . TYR B 1 280 ? 3.668 17.406 -2.947 1 86.06 280 TYR B C 1
ATOM 6357 O O . TYR B 1 280 ? 2.969 18.234 -2.361 1 86.06 280 TYR B O 1
ATOM 6365 N N . MET B 1 281 ? 4.02 17.516 -4.203 1 87.44 281 MET B N 1
ATOM 6366 C CA . MET B 1 281 ? 3.527 18.625 -5.008 1 87.44 281 MET B CA 1
ATOM 6367 C C . MET B 1 281 ? 2.008 18.578 -5.137 1 87.44 281 MET B C 1
ATOM 6369 O O . MET B 1 281 ? 1.344 19.609 -5.109 1 87.44 281 MET B O 1
ATOM 6373 N N . TYR B 1 282 ? 1.456 17.422 -5.293 1 89.19 282 TYR B N 1
ATOM 6374 C CA . TYR B 1 282 ? 0.015 17.219 -5.406 1 89.19 282 TYR B CA 1
ATOM 6375 C C . TYR B 1 282 ? -0.702 17.734 -4.16 1 89.19 282 TYR B C 1
ATOM 6377 O O . TYR B 1 282 ? -1.737 18.391 -4.262 1 89.19 282 TYR B O 1
ATOM 6385 N N . THR B 1 283 ? -0.214 17.484 -2.928 1 83.25 283 THR B N 1
ATOM 6386 C CA . THR B 1 283 ? -0.859 17.859 -1.674 1 83.25 283 THR B CA 1
ATOM 6387 C C . THR B 1 283 ? -0.757 19.359 -1.441 1 83.25 283 THR B C 1
ATOM 6389 O O . THR B 1 283 ? -1.541 19.938 -0.68 1 83.25 283 THR B O 1
ATOM 6392 N N . ASN B 1 284 ? 0.192 19.938 -2.096 1 81 284 ASN B N 1
ATOM 6393 C CA . ASN B 1 284 ? 0.404 21.359 -1.878 1 81 284 ASN B CA 1
ATOM 6394 C C . ASN B 1 284 ? -0.323 22.203 -2.924 1 81 284 ASN B C 1
ATOM 6396 O O . ASN B 1 284 ? -0.306 23.438 -2.859 1 81 284 ASN B O 1
ATOM 6400 N N . VAL B 1 285 ? -0.882 21.547 -3.799 1 83.12 285 VAL B N 1
ATOM 6401 C CA . VAL B 1 285 ? -1.662 22.312 -4.773 1 83.12 285 VAL B CA 1
ATOM 6402 C C . VAL B 1 285 ? -2.807 23.031 -4.07 1 83.12 285 VAL B C 1
ATOM 6404 O O . VAL B 1 285 ? -3.525 22.438 -3.264 1 83.12 285 VAL B O 1
ATOM 6407 N N . GLY B 1 286 ? -2.982 24.312 -4.188 1 76.06 286 GLY B N 1
ATOM 6408 C CA . GLY B 1 286 ? -4.047 25.109 -3.604 1 76.06 286 GLY B CA 1
ATOM 6409 C C . GLY B 1 286 ? -3.635 25.797 -2.311 1 76.06 286 GLY B C 1
ATOM 6410 O O . GLY B 1 286 ? -4.34 26.672 -1.82 1 76.06 286 GLY B O 1
ATOM 6411 N N . ASN B 1 287 ? -2.535 25.312 -1.688 1 71.06 287 ASN B N 1
ATOM 6412 C CA . ASN B 1 287 ? -2.074 25.938 -0.448 1 71.06 287 ASN B CA 1
ATOM 6413 C C . ASN B 1 287 ? -1.395 27.281 -0.708 1 71.06 287 ASN B C 1
ATOM 6415 O O . ASN B 1 287 ? -0.8 27.484 -1.768 1 71.06 287 ASN B O 1
ATOM 6419 N N . THR B 1 288 ? -1.788 28.156 0.17 1 59.59 288 THR B N 1
ATOM 6420 C CA . THR B 1 288 ? -1.181 29.484 0.055 1 59.59 288 THR B CA 1
ATOM 6421 C C . THR B 1 288 ? 0.244 29.469 0.602 1 59.59 288 THR B C 1
ATOM 6423 O O . THR B 1 288 ? 0.509 28.875 1.647 1 59.59 288 THR B O 1
ATOM 6426 N N . CYS B 1 289 ? 1.124 29.609 -0.245 1 55.62 289 CYS B N 1
ATOM 6427 C CA . CYS B 1 289 ? 2.529 29.625 0.143 1 55.62 289 CYS B CA 1
ATOM 6428 C C . CYS B 1 289 ? 2.857 30.875 0.958 1 55.62 289 CYS B C 1
ATOM 6430 O O . CYS B 1 289 ? 2.406 31.969 0.63 1 55.62 289 CYS B O 1
ATOM 6432 N N . VAL B 1 290 ? 3.029 30.656 2.324 1 52.38 290 VAL B N 1
ATOM 6433 C CA . VAL B 1 290 ? 3.518 31.781 3.113 1 52.38 290 VAL B CA 1
ATOM 6434 C C . VAL B 1 290 ? 4.93 32.156 2.666 1 52.38 290 VAL B C 1
ATOM 6436 O O . VAL B 1 290 ? 5.789 31.281 2.518 1 52.38 290 VAL B O 1
ATOM 6439 N N . ILE B 1 291 ? 5.004 33.188 2.029 1 47.16 291 ILE B N 1
ATOM 6440 C CA . ILE B 1 291 ? 6.32 33.75 1.715 1 47.16 291 ILE B CA 1
ATOM 6441 C C . ILE B 1 291 ? 7.168 33.812 2.984 1 47.16 291 ILE B C 1
ATOM 6443 O O . ILE B 1 291 ? 6.875 34.594 3.891 1 47.16 291 ILE B O 1
ATOM 6447 N N . GLU B 1 292 ? 7.293 32.812 3.74 1 46.19 292 GLU B N 1
ATOM 6448 C CA . GLU B 1 292 ? 8.156 33.125 4.883 1 46.19 292 GLU B CA 1
ATOM 6449 C C . GLU B 1 292 ? 9.523 33.625 4.426 1 46.19 292 GLU B C 1
ATOM 6451 O O . GLU B 1 292 ? 10.039 33.188 3.391 1 46.19 292 GLU B O 1
ATOM 6456 N N . ASP B 1 293 ? 9.938 34.656 5.055 1 43.03 293 ASP B N 1
ATOM 6457 C CA . ASP B 1 293 ? 11.234 35.312 4.977 1 43.03 293 ASP B CA 1
ATOM 6458 C C . ASP B 1 293 ? 12.367 34.312 4.844 1 43.03 293 ASP B C 1
ATOM 6460 O O . ASP B 1 293 ? 12.344 33.25 5.477 1 43.03 293 ASP B O 1
ATOM 6464 N N . ILE B 1 294 ? 12.977 34.375 3.834 1 44.84 294 ILE B N 1
ATOM 6465 C CA . ILE B 1 294 ? 14.242 33.688 3.547 1 44.84 294 ILE B CA 1
ATOM 6466 C C . ILE B 1 294 ? 15.023 33.5 4.844 1 44.84 294 ILE B C 1
ATOM 6468 O O . ILE B 1 294 ? 15.531 34.438 5.43 1 44.84 294 ILE B O 1
ATOM 6472 N N . ARG B 1 295 ? 14.641 32.594 5.855 1 45.91 295 ARG B N 1
ATOM 6473 C CA . ARG B 1 295 ? 15.523 32.375 7 1 45.91 295 ARG B CA 1
ATOM 6474 C C . ARG B 1 295 ? 16.984 32.438 6.59 1 45.91 295 ARG B C 1
ATOM 6476 O O . ARG B 1 295 ? 17.328 32.094 5.457 1 45.91 295 ARG B O 1
ATOM 6483 N N . PRO B 1 296 ? 17.688 33.156 7.359 1 46.19 296 PRO B N 1
ATOM 6484 C CA . PRO B 1 296 ? 19.125 33.25 7.082 1 46.19 296 PRO B CA 1
ATOM 6485 C C . PRO B 1 296 ? 19.766 31.875 6.82 1 46.19 296 PRO B C 1
ATOM 6487 O O . PRO B 1 296 ? 19.406 30.891 7.469 1 46.19 296 PRO B O 1
ATOM 6490 N N . ARG B 1 297 ? 20.234 31.656 5.566 1 49.28 297 ARG B N 1
ATOM 6491 C CA . ARG B 1 297 ? 21.078 30.531 5.168 1 49.28 297 ARG B CA 1
ATOM 6492 C C . ARG B 1 297 ? 22.016 30.125 6.301 1 49.28 297 ARG B C 1
ATOM 6494 O O . ARG B 1 297 ? 22.938 30.859 6.648 1 49.28 297 ARG B O 1
ATOM 6501 N N . VAL B 1 298 ? 21.438 29.453 7.289 1 52.78 298 VAL B N 1
ATOM 6502 C CA . VAL B 1 298 ? 22.406 28.938 8.25 1 52.78 298 VAL B CA 1
ATOM 6503 C C . VAL B 1 298 ? 23.641 28.406 7.516 1 52.78 298 VAL B C 1
ATOM 6505 O O . VAL B 1 298 ? 23.516 27.703 6.508 1 52.78 298 VAL B O 1
ATOM 6508 N N . ARG B 1 299 ? 24.781 29.125 7.695 1 54.62 299 ARG B N 1
ATOM 6509 C CA . ARG B 1 299 ? 26.078 28.766 7.125 1 54.62 299 ARG B CA 1
ATOM 6510 C C . ARG B 1 299 ? 26.328 27.266 7.234 1 54.62 299 ARG B C 1
ATOM 6512 O O . ARG B 1 299 ? 26.328 26.703 8.328 1 54.62 299 ARG B O 1
ATOM 6519 N N . LYS B 1 300 ? 26.109 26.453 6.086 1 67.44 300 LYS B N 1
ATOM 6520 C CA . LYS B 1 300 ? 26.453 25.047 5.984 1 67.44 300 LYS B CA 1
ATOM 6521 C C . LYS B 1 300 ? 27.953 24.828 6.16 1 67.44 300 LYS B C 1
ATOM 6523 O O . LYS B 1 300 ? 28.766 25.531 5.555 1 67.44 300 LYS B O 1
ATOM 6528 N N . ASN B 1 301 ? 28.359 24.078 7.223 1 70.31 301 ASN B N 1
ATOM 6529 C CA . ASN B 1 301 ? 29.75 23.703 7.484 1 70.31 301 ASN B CA 1
ATOM 6530 C C . ASN B 1 301 ? 30.141 22.422 6.754 1 70.31 301 ASN B C 1
ATOM 6532 O O . ASN B 1 301 ? 29.656 21.344 7.09 1 70.31 301 ASN B O 1
ATOM 6536 N N . ARG B 1 302 ? 30.953 22.672 5.66 1 73.25 302 ARG B N 1
ATOM 6537 C CA . ARG B 1 302 ? 31.375 21.5 4.895 1 73.25 302 ARG B CA 1
ATOM 6538 C C . ARG B 1 302 ? 32.844 21.141 5.203 1 73.25 302 ARG B C 1
ATOM 6540 O O . ARG B 1 302 ? 33.469 20.438 4.422 1 73.25 302 ARG B O 1
ATOM 6547 N N . SER B 1 303 ? 33.25 21.672 6.34 1 74.06 303 SER B N 1
ATOM 6548 C CA . SER B 1 303 ? 34.625 21.344 6.699 1 74.06 303 SER B CA 1
ATOM 6549 C C . SER B 1 303 ? 34.719 20.016 7.43 1 74.06 303 SER B C 1
ATOM 6551 O O . SER B 1 303 ? 33.812 19.672 8.211 1 74.06 303 SER B O 1
ATOM 6553 N N . LEU B 1 304 ? 35.562 19.172 7.027 1 74.94 304 LEU B N 1
ATOM 6554 C CA . LEU B 1 304 ? 35.812 17.891 7.672 1 74.94 304 LEU B CA 1
ATOM 6555 C C . LEU B 1 304 ? 36.5 18.078 9.023 1 74.94 304 LEU B C 1
ATOM 6557 O O . LEU B 1 304 ? 36.781 17.094 9.719 1 74.94 304 LEU B O 1
ATOM 6561 N N . LYS B 1 305 ? 36.625 19.328 9.328 1 74.25 305 LYS B N 1
ATOM 6562 C CA . LYS B 1 305 ? 37.312 19.609 10.594 1 74.25 305 LYS B CA 1
ATOM 6563 C C . LYS B 1 305 ? 36.531 19.031 11.773 1 74.25 305 LYS B C 1
ATOM 6565 O O . LYS B 1 305 ? 35.281 19.188 11.836 1 74.25 305 LYS B O 1
ATOM 6570 N N . ASN B 1 306 ? 37.094 18.141 12.648 1 75.44 306 ASN B N 1
ATOM 6571 C CA . ASN B 1 306 ? 36.531 17.547 13.859 1 75.44 306 ASN B CA 1
ATOM 6572 C C . ASN B 1 306 ? 35.781 16.266 13.555 1 75.44 306 ASN B C 1
ATOM 6574 O O . ASN B 1 306 ? 34.938 15.828 14.359 1 75.44 306 ASN B O 1
ATOM 6578 N N . SER B 1 307 ? 35.906 15.836 12.359 1 83.38 307 SER B N 1
ATOM 6579 C CA . SER B 1 307 ? 35.219 14.578 12.031 1 83.38 307 SER B CA 1
ATOM 6580 C C . SER B 1 307 ? 36.219 13.57 11.453 1 83.38 307 SER B C 1
ATOM 6582 O O . SER B 1 307 ? 35.812 12.672 10.703 1 83.38 307 SER B O 1
ATOM 6584 N N . TYR B 1 308 ? 37.469 13.703 11.789 1 82.56 308 TYR B N 1
ATOM 6585 C CA . TYR B 1 308 ? 38.531 12.891 11.188 1 82.56 308 TYR B CA 1
ATOM 6586 C C . TYR B 1 308 ? 38.406 11.438 11.633 1 82.56 308 TYR B C 1
ATOM 6588 O O . TYR B 1 308 ? 38.625 10.516 10.836 1 82.56 308 TYR B O 1
ATOM 6596 N N . PHE B 1 309 ? 38.062 11.25 12.852 1 85.31 309 PHE B N 1
ATOM 6597 C CA . PHE B 1 309 ? 38 9.883 13.367 1 85.31 309 PHE B CA 1
ATOM 6598 C C . PHE B 1 309 ? 36.875 9.117 12.703 1 85.31 309 PHE B C 1
ATOM 6600 O O . PHE B 1 309 ? 37.031 7.957 12.312 1 85.31 309 PHE B O 1
ATOM 6607 N N . GLY B 1 310 ? 35.75 9.742 12.57 1 89.75 310 GLY B N 1
ATOM 6608 C CA . GLY B 1 310 ? 34.656 9.109 11.859 1 89.75 310 GLY B CA 1
ATOM 6609 C C . GLY B 1 310 ? 34.969 8.828 10.406 1 89.75 310 GLY B C 1
ATOM 6610 O O . GLY B 1 310 ? 34.594 7.785 9.867 1 89.75 310 GLY B O 1
ATOM 6611 N N . PHE B 1 311 ? 35.688 9.703 9.867 1 89.31 311 PHE B N 1
ATOM 6612 C CA . PHE B 1 311 ? 36.094 9.555 8.469 1 89.31 311 PHE B CA 1
ATOM 6613 C C . PHE B 1 311 ? 37.062 8.391 8.312 1 89.31 311 PHE B C 1
ATOM 6615 O O . PHE B 1 311 ? 36.906 7.559 7.41 1 89.31 311 PHE B O 1
ATOM 6622 N N . ALA B 1 312 ? 38 8.266 9.133 1 89.56 312 ALA B N 1
ATOM 6623 C CA . ALA B 1 312 ? 39 7.199 9.078 1 89.56 312 ALA B CA 1
ATOM 6624 C C . ALA B 1 312 ? 38.344 5.832 9.281 1 89.56 312 ALA B C 1
ATOM 6626 O O . ALA B 1 312 ? 38.656 4.883 8.555 1 89.56 312 ALA B O 1
ATOM 6627 N N . LEU B 1 313 ? 37.438 5.754 10.18 1 91.75 313 LEU B N 1
ATOM 6628 C CA . LEU B 1 313 ? 36.75 4.492 10.422 1 91.75 313 LEU B CA 1
ATOM 6629 C C . LEU B 1 313 ? 35.875 4.125 9.227 1 91.75 313 LEU B C 1
ATOM 6631 O O . LEU B 1 313 ? 35.719 2.945 8.891 1 91.75 313 LEU B O 1
ATOM 6635 N N . GLY B 1 314 ? 35.312 5.078 8.656 1 94 314 GLY B N 1
ATOM 6636 C CA . GLY B 1 314 ? 34.5 4.836 7.473 1 94 314 GLY B CA 1
ATOM 6637 C C . GLY B 1 314 ? 35.312 4.324 6.289 1 94 314 GLY B C 1
ATOM 6638 O O . GLY B 1 314 ? 34.875 3.402 5.594 1 94 314 GLY B O 1
ATOM 6639 N N . ILE B 1 315 ? 36.438 4.863 6.129 1 91.19 315 ILE B N 1
ATOM 6640 C CA . ILE B 1 315 ? 37.281 4.41 5.047 1 91.19 315 ILE B CA 1
ATOM 6641 C C . ILE B 1 315 ? 37.75 2.982 5.324 1 91.19 315 ILE B C 1
ATOM 6643 O O . ILE B 1 315 ? 37.844 2.164 4.406 1 91.19 315 ILE B O 1
ATOM 6647 N N . LEU B 1 316 ? 38 2.76 6.473 1 92.88 316 LEU B N 1
ATOM 6648 C CA . LEU B 1 316 ? 38.375 1.404 6.848 1 92.88 316 LEU B CA 1
ATOM 6649 C C . LEU B 1 316 ? 37.281 0.41 6.504 1 92.88 316 LEU B C 1
ATOM 6651 O O . LEU B 1 316 ? 37.531 -0.7 6.047 1 92.88 316 LEU B O 1
ATOM 6655 N N . VAL B 1 317 ? 36.094 0.804 6.742 1 94.56 317 VAL B N 1
ATOM 6656 C CA . VAL B 1 317 ? 34.969 -0.056 6.43 1 94.56 317 VAL B CA 1
ATOM 6657 C C . VAL B 1 317 ? 34.875 -0.265 4.922 1 94.56 317 VAL B C 1
ATOM 6659 O O . VAL B 1 317 ? 34.594 -1.373 4.457 1 94.56 317 VAL B O 1
ATOM 6662 N N . ILE B 1 318 ? 35.156 0.714 4.152 1 94.25 318 ILE B N 1
ATOM 6663 C CA . ILE B 1 318 ? 35.094 0.605 2.699 1 94.25 318 ILE B CA 1
ATOM 6664 C C . ILE B 1 318 ? 36.188 -0.346 2.211 1 94.25 318 ILE B C 1
ATOM 6666 O O . ILE B 1 318 ? 35.906 -1.267 1.437 1 94.25 318 ILE B O 1
ATOM 6670 N N . VAL B 1 319 ? 37.375 -0.193 2.729 1 92.88 319 VAL B N 1
ATOM 6671 C CA . VAL B 1 319 ? 38.5 -1 2.299 1 92.88 319 VAL B CA 1
ATOM 6672 C C . VAL B 1 319 ? 38.312 -2.449 2.734 1 92.88 319 VAL B C 1
ATOM 6674 O O . VAL B 1 319 ? 38.531 -3.375 1.95 1 92.88 319 VAL B O 1
ATOM 6677 N N . SER B 1 320 ? 37.844 -2.596 3.885 1 94.75 320 SER B N 1
ATOM 6678 C CA . SER B 1 320 ? 37.594 -3.951 4.379 1 94.75 320 SER B CA 1
ATOM 6679 C C . SER B 1 320 ? 36.469 -4.641 3.607 1 94.75 320 SER B C 1
ATOM 6681 O O . SER B 1 320 ? 36.5 -5.859 3.426 1 94.75 320 SER B O 1
ATOM 6683 N N . SER B 1 321 ? 35.5 -3.932 3.213 1 94.56 321 SER B N 1
ATOM 6684 C CA . SER B 1 321 ? 34.406 -4.512 2.438 1 94.56 321 SER B CA 1
ATOM 6685 C C . SER B 1 321 ? 34.906 -5.004 1.078 1 94.56 321 SER B C 1
ATOM 6687 O O . SER B 1 321 ? 34.469 -6.051 0.595 1 94.56 321 SER B O 1
ATOM 6689 N N . PHE B 1 322 ? 35.812 -4.289 0.505 1 91.12 322 PHE B N 1
ATOM 6690 C CA . PHE B 1 322 ? 36.406 -4.742 -0.753 1 91.12 322 PHE B CA 1
ATOM 6691 C C . PHE B 1 322 ? 37.219 -6.012 -0.547 1 91.12 322 PHE B C 1
ATOM 6693 O O . PHE B 1 322 ? 37.156 -6.93 -1.367 1 91.12 322 PHE B O 1
ATOM 6700 N N . ALA B 1 323 ? 37.844 -6.051 0.488 1 92.12 323 ALA B N 1
ATOM 6701 C CA . ALA B 1 323 ? 38.656 -7.227 0.802 1 92.12 323 ALA B CA 1
ATOM 6702 C C . ALA B 1 323 ? 37.75 -8.461 0.998 1 92.12 323 ALA B C 1
ATOM 6704 O O . ALA B 1 323 ? 38.094 -9.547 0.513 1 92.12 323 ALA B O 1
ATOM 6705 N N . ILE B 1 324 ? 36.688 -8.289 1.656 1 90.94 324 ILE B N 1
ATOM 6706 C CA . ILE B 1 324 ? 35.812 -9.43 1.927 1 90.94 324 ILE B CA 1
ATOM 6707 C C . ILE B 1 324 ? 35.156 -9.883 0.632 1 90.94 324 ILE B C 1
ATOM 6709 O O . ILE B 1 324 ? 34.906 -11.078 0.434 1 90.94 324 ILE B O 1
ATOM 6713 N N . CYS B 1 325 ? 34.781 -8.961 -0.262 1 88.25 325 CYS B N 1
ATOM 6714 C CA . CYS B 1 325 ? 34.188 -9.328 -1.542 1 88.25 325 CYS B CA 1
ATOM 6715 C C . CYS B 1 325 ? 35.188 -10.125 -2.391 1 88.25 325 CYS B C 1
ATOM 6717 O O . CYS B 1 325 ? 34.812 -11.133 -3 1 88.25 325 CYS B O 1
ATOM 6719 N N . MET B 1 326 ? 36.406 -9.734 -2.289 1 88.31 326 MET B N 1
ATOM 6720 C CA . MET B 1 326 ? 37.438 -10.477 -3.014 1 88.31 326 MET B CA 1
ATOM 6721 C C . MET B 1 326 ? 37.656 -11.852 -2.389 1 88.31 326 MET B C 1
ATOM 6723 O O . MET B 1 326 ? 37.844 -12.844 -3.102 1 88.31 326 MET B O 1
ATOM 6727 N N . GLY B 1 327 ? 37.688 -11.828 -1.198 1 86.38 327 GLY B N 1
ATOM 6728 C CA . GLY B 1 327 ? 37.844 -13.102 -0.504 1 86.38 327 GLY B CA 1
ATOM 6729 C C . GLY B 1 327 ? 36.688 -14.047 -0.776 1 86.38 327 GLY B C 1
ATOM 6730 O O . GLY B 1 327 ? 36.875 -15.258 -0.901 1 86.38 327 GLY B O 1
ATOM 6731 N N . TYR B 1 328 ? 35.5 -13.539 -0.868 1 86.25 328 TYR B N 1
ATOM 6732 C CA . TYR B 1 328 ? 34.312 -14.359 -1.156 1 86.25 328 TYR B CA 1
ATOM 6733 C C . TYR B 1 328 ? 34.438 -15.008 -2.529 1 86.25 328 TYR B C 1
ATOM 6735 O O . TYR B 1 328 ? 34.188 -16.203 -2.678 1 86.25 328 TYR B O 1
ATOM 6743 N N . ILE B 1 329 ? 34.844 -14.234 -3.535 1 81.88 329 ILE B N 1
ATOM 6744 C CA . ILE B 1 329 ? 34.969 -14.75 -4.895 1 81.88 329 ILE B CA 1
ATOM 6745 C C . ILE B 1 329 ? 36 -15.859 -4.93 1 81.88 329 ILE B C 1
ATOM 6747 O O . ILE B 1 329 ? 35.844 -16.859 -5.629 1 81.88 329 ILE B O 1
ATOM 6751 N N . ARG B 1 330 ? 36.938 -15.68 -4.148 1 83.88 330 ARG B N 1
ATOM 6752 C CA . ARG B 1 330 ? 38 -16.688 -4.117 1 83.88 330 ARG B CA 1
ATOM 6753 C C . ARG B 1 330 ? 37.531 -17.953 -3.402 1 83.88 330 ARG B C 1
ATOM 6755 O O . ARG B 1 330 ? 37.812 -19.062 -3.867 1 83.88 330 ARG B O 1
ATOM 6762 N N . GLU B 1 331 ? 36.906 -17.797 -2.318 1 83.94 331 GLU B N 1
ATOM 6763 C CA . GLU B 1 331 ? 36.531 -18.906 -1.442 1 83.94 331 GLU B CA 1
ATOM 6764 C C . GLU B 1 331 ? 35.312 -19.641 -1.954 1 83.94 331 GLU B C 1
ATOM 6766 O O . GLU B 1 331 ? 35.094 -20.812 -1.639 1 83.94 331 GLU B O 1
ATOM 6771 N N . VAL B 1 332 ? 34.438 -19.016 -2.76 1 78.94 332 VAL B N 1
ATOM 6772 C CA . VAL B 1 332 ? 33.188 -19.578 -3.191 1 78.94 332 VAL B CA 1
ATOM 6773 C C . VAL B 1 332 ? 33.438 -20.781 -4.102 1 78.94 332 VAL B C 1
ATOM 6775 O O . VAL B 1 332 ? 32.656 -21.734 -4.105 1 78.94 332 VAL B O 1
ATOM 6778 N N . SER B 1 333 ? 34.531 -20.734 -4.805 1 74.44 333 SER B N 1
ATOM 6779 C CA . SER B 1 333 ? 34.875 -21.844 -5.695 1 74.44 333 SER B CA 1
ATOM 6780 C C . SER B 1 333 ? 35.344 -23.062 -4.902 1 74.44 333 SER B C 1
ATOM 6782 O O . SER B 1 333 ? 35.219 -24.203 -5.359 1 74.44 333 SER B O 1
ATOM 6784 N N . LYS B 1 334 ? 35.875 -22.859 -3.711 1 77.06 334 LYS B N 1
ATOM 6785 C CA . LYS B 1 334 ? 36.375 -23.953 -2.881 1 77.06 334 LYS B CA 1
ATOM 6786 C C . LYS B 1 334 ? 35.281 -24.484 -1.958 1 77.06 334 LYS B C 1
ATOM 6788 O O . LYS B 1 334 ? 34.969 -25.672 -2.006 1 77.06 334 LYS B O 1
ATOM 6793 N N . ASP B 1 335 ? 34.781 -23.609 -1.161 1 77.25 335 ASP B N 1
ATOM 6794 C CA . ASP B 1 335 ? 33.719 -23.938 -0.198 1 77.25 335 ASP B CA 1
ATOM 6795 C C . ASP B 1 335 ? 32.688 -22.812 -0.123 1 77.25 335 ASP B C 1
ATOM 6797 O O . ASP B 1 335 ? 32.875 -21.844 0.607 1 77.25 335 ASP B O 1
ATOM 6801 N N . PRO B 1 336 ? 31.609 -22.984 -0.8 1 76.19 336 PRO B N 1
ATOM 6802 C CA . PRO B 1 336 ? 30.594 -21.922 -0.836 1 76.19 336 PRO B CA 1
ATOM 6803 C C . PRO B 1 336 ? 30 -21.625 0.539 1 76.19 336 PRO B C 1
ATOM 6805 O O . PRO B 1 336 ? 29.641 -20.484 0.833 1 76.19 336 PRO B O 1
ATOM 6808 N N . PHE B 1 337 ? 29.922 -22.641 1.396 1 76.12 337 PHE B N 1
ATOM 6809 C CA . PHE B 1 337 ? 29.312 -22.453 2.711 1 76.12 337 PHE B CA 1
ATOM 6810 C C . PHE B 1 337 ? 30.234 -21.625 3.613 1 76.12 337 PHE B C 1
ATOM 6812 O O . PHE B 1 337 ? 29.766 -20.781 4.367 1 76.12 337 PHE B O 1
ATOM 6819 N N . GLU B 1 338 ? 31.453 -21.969 3.482 1 81 338 GLU B N 1
ATOM 6820 C CA . GLU B 1 338 ? 32.406 -21.188 4.258 1 81 338 GLU B CA 1
ATOM 6821 C C . GLU B 1 338 ? 32.5 -19.75 3.742 1 81 338 GLU B C 1
ATOM 6823 O O . GLU B 1 338 ? 32.656 -18.812 4.527 1 81 338 GLU B O 1
ATOM 6828 N N . ALA B 1 339 ? 32.469 -19.641 2.469 1 83.88 339 ALA B N 1
ATOM 6829 C CA . ALA B 1 339 ? 32.5 -18.297 1.875 1 83.88 339 ALA B CA 1
ATOM 6830 C C . ALA B 1 339 ? 31.281 -17.484 2.326 1 83.88 339 ALA B C 1
ATOM 6832 O O . ALA B 1 339 ? 31.422 -16.297 2.654 1 83.88 339 ALA B O 1
ATOM 6833 N N . GLU B 1 340 ? 30.172 -18.141 2.406 1 83.69 340 GLU B N 1
ATOM 6834 C CA . GLU B 1 340 ? 28.953 -17.469 2.834 1 83.69 340 GLU B CA 1
ATOM 6835 C C . GLU B 1 340 ? 29.031 -17.062 4.305 1 83.69 340 GLU B C 1
ATOM 6837 O O . GLU B 1 340 ? 28.641 -15.945 4.668 1 83.69 340 GLU B O 1
ATOM 6842 N N . SER B 1 341 ? 29.453 -17.938 5.078 1 85.62 341 SER B N 1
ATOM 6843 C CA . SER B 1 341 ? 29.562 -17.656 6.504 1 85.62 341 SER B CA 1
ATOM 6844 C C . SER B 1 341 ? 30.531 -16.5 6.762 1 85.62 341 SER B C 1
ATOM 6846 O O . SER B 1 341 ? 30.297 -15.68 7.648 1 85.62 341 SER B O 1
ATOM 6848 N N . MET B 1 342 ? 31.594 -16.469 6.043 1 89.31 342 MET B N 1
ATOM 6849 C CA . MET B 1 342 ? 32.562 -15.375 6.172 1 89.31 342 MET B CA 1
ATOM 6850 C C . MET B 1 342 ? 31.938 -14.047 5.754 1 89.31 342 MET B C 1
ATOM 6852 O O . MET B 1 342 ? 32.094 -13.039 6.445 1 89.31 342 MET B O 1
ATOM 6856 N N . TYR B 1 343 ? 31.281 -14.07 4.699 1 90.06 343 TYR B N 1
ATOM 6857 C CA . TYR B 1 343 ? 30.641 -12.859 4.203 1 90.06 343 TYR B CA 1
ATOM 6858 C C . TYR B 1 343 ? 29.547 -12.391 5.164 1 90.06 343 TYR B C 1
ATOM 6860 O O . TYR B 1 343 ? 29.484 -11.211 5.512 1 90.06 343 TYR B O 1
ATOM 6868 N N . TYR B 1 344 ? 28.703 -13.352 5.645 1 91.25 344 TYR B N 1
ATOM 6869 C CA . TYR B 1 344 ? 27.641 -13.016 6.586 1 91.25 344 TYR B CA 1
ATOM 6870 C C . TYR B 1 344 ? 28.219 -12.461 7.887 1 91.25 344 TYR B C 1
ATOM 6872 O O . TYR B 1 344 ? 27.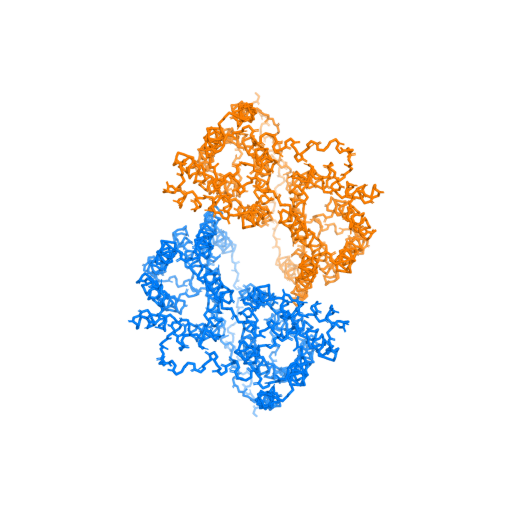688 -11.516 8.461 1 91.25 344 TYR B O 1
ATOM 6880 N N . GLY B 1 345 ? 29.281 -13.086 8.258 1 93 345 GLY B N 1
ATOM 6881 C CA . GLY B 1 345 ? 29.922 -12.617 9.477 1 93 345 GLY B CA 1
ATOM 6882 C C . GLY B 1 345 ? 30.422 -11.195 9.383 1 93 345 GLY B C 1
ATOM 6883 O O . GLY B 1 345 ? 30.266 -10.406 10.312 1 93 345 GLY B O 1
ATOM 6884 N N . TYR B 1 346 ? 30.969 -10.875 8.289 1 94.38 346 TYR B N 1
ATOM 6885 C CA . TYR B 1 346 ? 31.484 -9.523 8.086 1 94.38 346 TYR B CA 1
ATOM 6886 C C . TYR B 1 346 ? 30.344 -8.508 8.047 1 94.38 346 TYR B C 1
ATOM 6888 O O . TYR B 1 346 ? 30.406 -7.473 8.719 1 94.38 346 TYR B O 1
ATOM 6896 N N . VAL B 1 347 ? 29.328 -8.797 7.27 1 94.19 347 VAL B N 1
ATOM 6897 C CA . VAL B 1 347 ? 28.219 -7.871 7.145 1 94.19 347 VAL B CA 1
ATOM 6898 C C . VAL B 1 347 ? 27.516 -7.719 8.492 1 94.19 347 VAL B C 1
ATOM 6900 O O . VAL B 1 347 ? 27.078 -6.621 8.852 1 94.19 347 VAL B O 1
ATOM 6903 N N . GLY B 1 348 ? 27.469 -8.812 9.258 1 95.19 348 GLY B N 1
ATOM 6904 C CA . GLY B 1 348 ? 26.922 -8.75 10.602 1 95.19 348 GLY B CA 1
ATOM 6905 C C . GLY B 1 348 ? 27.688 -7.82 11.516 1 95.19 348 GLY B C 1
ATOM 6906 O O . GLY B 1 348 ? 27.094 -7.074 12.305 1 95.19 348 GLY B O 1
ATOM 6907 N N . THR B 1 349 ? 28.953 -7.883 11.398 1 95.81 349 THR B N 1
ATOM 6908 C CA . THR B 1 349 ? 29.797 -7.004 12.203 1 95.81 349 THR B CA 1
ATOM 6909 C C . THR B 1 349 ? 29.594 -5.543 11.812 1 95.81 349 THR B C 1
ATOM 6911 O O . THR B 1 349 ? 29.609 -4.656 12.672 1 95.81 349 THR B O 1
ATOM 6914 N N . MET B 1 350 ? 29.391 -5.336 10.555 1 95.81 350 MET B N 1
ATOM 6915 C CA . MET B 1 350 ? 29.094 -3.98 10.094 1 95.81 350 MET B CA 1
ATOM 6916 C C . MET B 1 350 ? 27.781 -3.477 10.672 1 95.81 350 MET B C 1
ATOM 6918 O O . MET B 1 350 ? 27.688 -2.328 11.109 1 95.81 350 MET B O 1
ATOM 6922 N N . TYR B 1 351 ? 26.781 -4.309 10.68 1 97.06 351 TYR B N 1
ATOM 6923 C CA . TYR B 1 351 ? 25.5 -3.932 11.266 1 97.06 351 TYR B CA 1
ATOM 6924 C C . TYR B 1 351 ? 25.656 -3.631 12.75 1 97.06 351 TYR B C 1
ATOM 6926 O O . TYR B 1 351 ? 25.078 -2.67 13.258 1 97.06 351 TYR B O 1
ATOM 6934 N N . LEU B 1 352 ? 26.438 -4.391 13.406 1 97.19 352 LEU B N 1
ATOM 6935 C CA . LEU B 1 352 ? 26.672 -4.164 14.828 1 97.19 352 LEU B CA 1
ATOM 6936 C C . LEU B 1 352 ? 27.312 -2.801 15.062 1 97.19 352 LEU B C 1
ATOM 6938 O O . LEU B 1 352 ? 26.891 -2.064 15.961 1 97.19 352 LEU B O 1
ATOM 6942 N N . MET B 1 353 ? 28.266 -2.496 14.242 1 96.5 353 MET B N 1
ATOM 6943 C CA . MET B 1 353 ? 28.938 -1.211 14.375 1 96.5 353 MET B CA 1
ATOM 6944 C C . MET B 1 353 ? 27.984 -0.057 14.102 1 96.5 353 MET B C 1
ATOM 6946 O O . MET B 1 353 ? 28.031 0.973 14.781 1 96.5 353 MET B O 1
ATOM 6950 N N . THR B 1 354 ? 27.156 -0.21 13.094 1 96.25 354 THR B N 1
ATOM 6951 C CA . THR B 1 354 ? 26.219 0.855 12.781 1 96.25 354 THR B CA 1
ATOM 6952 C C . THR B 1 354 ? 25.188 1.013 13.898 1 96.25 354 THR B C 1
ATOM 6954 O O . THR B 1 354 ? 24.734 2.123 14.18 1 96.25 354 THR B O 1
ATOM 6957 N N . VAL B 1 355 ? 24.828 -0.084 14.555 1 97.38 355 VAL B N 1
ATOM 6958 C CA . VAL B 1 355 ? 23.891 -0.026 15.68 1 97.38 355 VAL B CA 1
ATOM 6959 C C . VAL B 1 355 ? 24.531 0.758 16.828 1 97.38 355 VAL B C 1
ATOM 6961 O O . VAL B 1 355 ? 23.891 1.658 17.391 1 97.38 355 VAL B O 1
ATOM 6964 N N . ILE B 1 356 ? 25.734 0.471 17.125 1 96.5 356 ILE B N 1
ATOM 6965 C CA . ILE B 1 356 ? 26.438 1.129 18.219 1 96.5 356 ILE B CA 1
ATOM 6966 C C . ILE B 1 356 ? 26.578 2.621 17.922 1 96.5 356 ILE B C 1
ATOM 6968 O O . ILE B 1 356 ? 26.297 3.459 18.781 1 96.5 356 ILE B O 1
ATOM 6972 N N . ALA B 1 357 ? 26.938 2.939 16.719 1 95.62 357 ALA B N 1
ATOM 6973 C CA . ALA B 1 357 ? 27.125 4.336 16.344 1 95.62 357 ALA B CA 1
ATOM 6974 C C . ALA B 1 357 ? 25.797 5.102 16.391 1 95.62 357 ALA B C 1
ATOM 6976 O O . ALA B 1 357 ? 25.75 6.242 16.844 1 95.62 357 ALA B O 1
ATOM 6977 N N . SER B 1 358 ? 24.75 4.523 15.898 1 96 358 SER B N 1
ATOM 6978 C CA . SER B 1 358 ? 23.453 5.184 15.898 1 96 358 SER B CA 1
ATOM 6979 C C . SER B 1 358 ? 22.938 5.395 17.312 1 96 358 SER B C 1
ATOM 6981 O O . SER B 1 358 ? 22.391 6.449 17.641 1 96 358 SER B O 1
ATOM 6983 N N . LEU B 1 359 ? 23.141 4.402 18.141 1 94.62 359 LEU B N 1
ATOM 6984 C CA . LEU B 1 359 ? 22.703 4.523 19.531 1 94.62 359 LEU B CA 1
ATOM 6985 C C . LEU B 1 359 ? 23.531 5.566 20.281 1 94.62 359 LEU B C 1
ATOM 6987 O O . LEU B 1 359 ? 23 6.34 21.062 1 94.62 359 LEU B O 1
ATOM 6991 N N . ALA B 1 360 ? 24.812 5.598 20.047 1 92.81 360 ALA B N 1
ATOM 6992 C CA . ALA B 1 360 ? 25.672 6.598 20.672 1 92.81 360 ALA B CA 1
ATOM 6993 C C . ALA B 1 360 ? 25.281 8.008 20.234 1 92.81 360 ALA B C 1
ATOM 6995 O O . ALA B 1 360 ? 25.219 8.922 21.062 1 92.81 360 ALA B O 1
ATOM 6996 N N . GLY B 1 361 ? 25.078 8.117 19 1 89.94 361 GLY B N 1
ATOM 6997 C CA . GLY B 1 361 ? 24.625 9.414 18.516 1 89.94 361 GLY B CA 1
ATOM 6998 C C . GLY B 1 361 ? 23.297 9.836 19.094 1 89.94 361 GLY B C 1
ATOM 6999 O O . GLY B 1 361 ? 23.125 10.992 19.484 1 89.94 361 GLY B O 1
ATOM 7000 N N . PHE B 1 362 ? 22.391 8.945 19.172 1 89.69 362 PHE B N 1
ATOM 7001 C CA . PHE B 1 362 ? 21.078 9.203 19.734 1 89.69 362 PHE B CA 1
ATOM 7002 C C . PHE B 1 362 ? 21.172 9.641 21.188 1 89.69 362 PHE B C 1
ATOM 7004 O O . PHE B 1 362 ? 20.531 10.617 21.594 1 89.69 362 PHE B O 1
ATOM 7011 N N . LEU B 1 363 ? 21.938 8.969 21.969 1 87.88 363 LEU B N 1
ATOM 7012 C CA . LEU B 1 363 ? 22.094 9.273 23.391 1 87.88 363 LEU B CA 1
ATOM 7013 C C . LEU B 1 363 ? 22.75 10.633 23.594 1 87.88 363 LEU B C 1
ATOM 7015 O O . LEU B 1 363 ? 22.391 11.375 24.516 1 87.88 363 LEU B O 1
ATOM 7019 N N . ARG B 1 364 ? 23.578 10.977 22.734 1 86.31 364 ARG B N 1
ATOM 7020 C CA . ARG B 1 364 ? 24.266 12.258 22.828 1 86.31 364 ARG B CA 1
ATOM 7021 C C . ARG B 1 364 ? 23.328 13.414 22.516 1 86.31 364 ARG B C 1
ATOM 7023 O O . ARG B 1 364 ? 23.391 14.469 23.141 1 86.31 364 ARG B O 1
ATOM 7030 N N . ILE B 1 365 ? 22.531 13.203 21.562 1 82.94 365 ILE B N 1
ATOM 7031 C CA . ILE B 1 365 ? 21.594 14.25 21.172 1 82.94 365 ILE B CA 1
ATOM 7032 C C . ILE B 1 365 ? 20.516 14.406 22.234 1 82.94 365 ILE B C 1
ATOM 7034 O O . ILE B 1 365 ? 20.109 15.531 22.562 1 82.94 365 ILE B O 1
ATOM 7038 N N . ARG B 1 366 ? 20.078 13.336 22.781 1 78.88 366 ARG B N 1
ATOM 7039 C CA . ARG B 1 366 ? 19.031 13.383 23.812 1 78.88 366 ARG B CA 1
ATOM 7040 C C . ARG B 1 366 ? 19.547 14.047 25.078 1 78.88 366 ARG B C 1
ATOM 7042 O O . ARG B 1 366 ? 18.781 14.727 25.781 1 78.88 366 ARG B O 1
ATOM 7049 N N . ASN B 1 367 ? 20.781 13.828 25.281 1 78.81 367 ASN B N 1
ATOM 7050 C CA . ASN B 1 367 ? 21.359 14.398 26.5 1 78.81 367 ASN B CA 1
ATOM 7051 C C . ASN B 1 367 ? 21.875 15.82 26.266 1 78.81 367 ASN B C 1
ATOM 7053 O O . ASN B 1 367 ? 22.328 16.484 27.188 1 78.81 367 ASN B O 1
ATOM 7057 N N . SER B 1 368 ? 21.656 16.188 25.031 1 75.5 368 SER B N 1
ATOM 7058 C CA . SER B 1 368 ? 22.094 17.547 24.734 1 75.5 368 SER B CA 1
ATOM 7059 C C . SER B 1 368 ? 20.922 18.516 24.75 1 75.5 368 SER B C 1
ATOM 7061 O O . SER B 1 368 ? 19.766 18.109 24.766 1 75.5 368 SER B O 1
ATOM 7063 N N . ASP B 1 369 ? 21.109 19.766 24.828 1 71.06 369 ASP B N 1
ATOM 7064 C CA . ASP B 1 369 ? 20.125 20.844 24.922 1 71.06 369 ASP B CA 1
ATOM 7065 C C . ASP B 1 369 ? 19.609 21.219 23.531 1 71.06 369 ASP B C 1
ATOM 7067 O O . ASP B 1 369 ? 19.359 22.406 23.266 1 71.06 369 ASP B O 1
ATOM 7071 N N . TRP B 1 370 ? 19.484 20.25 22.734 1 74.31 370 TRP B N 1
ATOM 7072 C CA . TRP B 1 370 ? 18.984 20.578 21.406 1 74.31 370 TRP B CA 1
ATOM 7073 C C . TRP B 1 370 ? 17.5 20.922 21.469 1 74.31 370 TRP B C 1
ATOM 7075 O O . TRP B 1 370 ? 16.719 20.281 22.188 1 74.31 370 TRP B O 1
ATOM 7085 N N . ILE B 1 371 ? 17.219 22.016 20.75 1 71.88 371 ILE B N 1
ATOM 7086 C CA . ILE B 1 371 ? 15.867 22.562 20.812 1 71.88 371 ILE B CA 1
ATOM 7087 C C . ILE B 1 371 ? 15 21.938 19.734 1 71.88 371 ILE B C 1
ATOM 7089 O O . ILE B 1 371 ? 15.414 21.812 18.578 1 71.88 371 ILE B O 1
ATOM 7093 N N . TYR B 1 372 ? 13.945 21.453 20.172 1 73 372 TYR B N 1
ATOM 7094 C CA . TYR B 1 372 ? 12.945 20.875 19.281 1 73 372 TYR B CA 1
ATOM 7095 C C . TYR B 1 372 ? 12.297 21.969 18.438 1 73 372 TYR B C 1
ATOM 7097 O O . TYR B 1 372 ? 11.852 22.984 18.969 1 73 372 TYR B O 1
ATOM 7105 N N . ASN B 1 373 ? 12.461 21.812 17.125 1 68.69 373 ASN B N 1
ATOM 7106 C CA . ASN B 1 373 ? 11.836 22.75 16.188 1 68.69 373 ASN B CA 1
ATOM 7107 C C . ASN B 1 373 ? 10.523 22.203 15.641 1 68.69 373 ASN B C 1
ATOM 7109 O O . ASN B 1 373 ? 10.523 21.375 14.734 1 68.69 373 ASN B O 1
ATOM 7113 N N . ALA B 1 374 ? 9.438 22.656 16.125 1 63 374 ALA B N 1
ATOM 7114 C CA . ALA B 1 374 ? 8.109 22.234 15.703 1 63 374 ALA B CA 1
ATOM 7115 C C . ALA B 1 374 ? 7.871 22.531 14.227 1 63 374 ALA B C 1
ATOM 7117 O O . ALA B 1 374 ? 7.152 21.797 13.547 1 63 374 ALA B O 1
ATOM 7118 N N . SER B 1 375 ? 8.422 23.594 13.766 1 59.62 375 SER B N 1
ATOM 7119 C CA . SER B 1 375 ? 8.227 23.969 12.367 1 59.62 375 SER B CA 1
ATOM 7120 C C . SER B 1 375 ? 8.875 22.969 11.422 1 59.62 375 SER B C 1
ATOM 7122 O O . SER B 1 375 ? 8.414 22.781 10.297 1 59.62 375 SER B O 1
ATOM 7124 N N . ALA B 1 376 ? 9.828 22.328 11.938 1 59.06 376 ALA B N 1
ATOM 7125 C CA . ALA B 1 376 ? 10.539 21.344 11.125 1 59.06 376 ALA B CA 1
ATOM 7126 C C . ALA B 1 376 ? 9.656 20.141 10.828 1 59.06 376 ALA B C 1
ATOM 7128 O O . ALA B 1 376 ? 9.852 19.453 9.812 1 59.06 376 ALA B O 1
ATOM 7129 N N . ARG B 1 377 ? 8.695 19.922 11.609 1 57.62 377 ARG B N 1
ATOM 7130 C CA . ARG B 1 377 ? 7.809 18.766 11.422 1 57.62 377 ARG B CA 1
ATOM 7131 C C . ARG B 1 377 ? 7.043 18.891 10.109 1 57.62 377 ARG B C 1
ATOM 7133 O O . ARG B 1 377 ? 6.93 17.906 9.367 1 57.62 377 ARG B O 1
ATOM 7140 N N . ASN B 1 378 ? 6.613 19.984 9.852 1 62.03 378 ASN B N 1
ATOM 7141 C CA . ASN B 1 378 ? 5.824 20.156 8.633 1 62.03 378 ASN B CA 1
ATOM 7142 C C . ASN B 1 378 ? 6.711 20.234 7.395 1 62.03 378 ASN B C 1
ATOM 7144 O O . ASN B 1 378 ? 6.316 19.781 6.32 1 62.03 378 ASN B O 1
ATOM 7148 N N . ASP B 1 379 ? 7.945 20.578 7.695 1 67.56 379 ASP B N 1
ATOM 7149 C CA . ASP B 1 379 ? 8.844 20.781 6.559 1 67.56 379 ASP B CA 1
ATOM 7150 C C . ASP B 1 379 ? 9.492 19.469 6.133 1 67.56 379 ASP B C 1
ATOM 7152 O O . ASP B 1 379 ? 9.805 19.281 4.953 1 67.56 379 ASP B O 1
ATOM 7156 N N . LYS B 1 380 ? 9.609 18.625 7.043 1 79.19 380 LYS B N 1
ATOM 7157 C CA . LYS B 1 380 ? 10.359 17.406 6.727 1 79.19 380 LYS B CA 1
ATOM 7158 C C . LYS B 1 380 ? 9.438 16.203 6.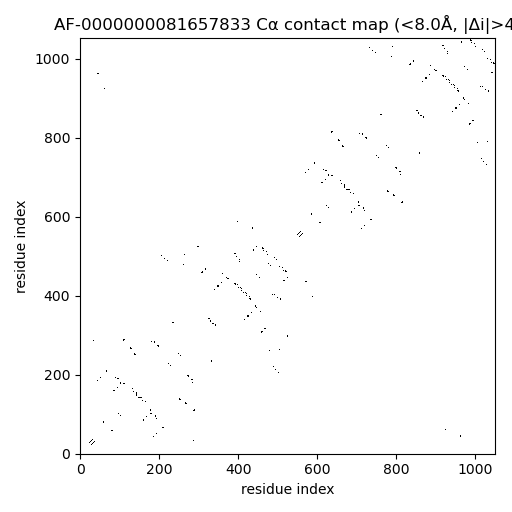621 1 79.19 380 LYS B C 1
ATOM 7160 O O . LYS B 1 380 ? 9.836 15.078 6.922 1 79.19 380 LYS B O 1
ATOM 7165 N N . GLN B 1 381 ? 8.281 16.422 6.191 1 78.81 381 GLN B N 1
ATOM 7166 C CA . GLN B 1 381 ? 7.312 15.336 6.07 1 78.81 381 GLN B CA 1
ATOM 7167 C C . GLN B 1 381 ? 7.668 14.406 4.914 1 78.81 381 GLN B C 1
ATOM 7169 O O . GLN B 1 381 ? 7.531 13.188 5.023 1 78.81 381 GLN B O 1
ATOM 7174 N N . LEU B 1 382 ? 8.164 15.062 3.873 1 81.12 382 LEU B N 1
ATOM 7175 C CA . LEU B 1 382 ? 8.516 14.258 2.707 1 81.12 382 LEU B CA 1
ATOM 7176 C C . LEU B 1 382 ? 9.711 13.359 3.012 1 81.12 382 LEU B C 1
ATOM 7178 O O . LEU B 1 382 ? 9.672 12.156 2.725 1 81.12 382 LEU B O 1
ATOM 7182 N N . GLU B 1 383 ? 10.688 13.898 3.654 1 86.25 383 GLU B N 1
ATOM 7183 C CA . GLU B 1 383 ? 11.898 13.133 3.955 1 86.25 383 GLU B CA 1
ATOM 7184 C C . GLU B 1 383 ? 11.617 12.031 4.969 1 86.25 383 GLU B C 1
ATOM 7186 O O . GLU B 1 383 ? 12.102 10.906 4.82 1 86.25 383 GLU B O 1
ATOM 7191 N N . THR B 1 384 ? 10.836 12.367 5.906 1 87.81 384 THR B N 1
ATOM 7192 C CA . THR B 1 384 ? 10.508 11.359 6.91 1 87.81 384 THR B CA 1
ATOM 7193 C C . THR B 1 384 ? 9.594 10.281 6.32 1 87.81 384 THR B C 1
ATOM 7195 O O . THR B 1 384 ? 9.734 9.102 6.648 1 87.81 384 THR B O 1
ATOM 7198 N N . GLY B 1 385 ? 8.742 10.703 5.445 1 87.88 385 GLY B N 1
ATOM 7199 C CA . GLY B 1 385 ? 7.875 9.742 4.781 1 87.88 385 GLY B CA 1
ATOM 7200 C C . GLY B 1 385 ? 8.625 8.781 3.881 1 87.88 385 GLY B C 1
ATOM 7201 O O . GLY B 1 385 ? 8.352 7.582 3.875 1 87.88 385 GLY B O 1
ATOM 7202 N N . LEU B 1 386 ? 9.531 9.312 3.146 1 89.31 386 LEU B N 1
ATOM 7203 C CA . LEU B 1 386 ? 10.328 8.477 2.258 1 89.31 386 LEU B CA 1
ATOM 7204 C C . LEU B 1 386 ? 11.219 7.527 3.059 1 89.31 386 LEU B C 1
ATOM 7206 O O . LEU B 1 386 ? 11.461 6.395 2.639 1 89.31 386 LEU B O 1
ATOM 7210 N N . LEU B 1 387 ? 11.648 8.008 4.184 1 92.62 387 LEU B N 1
ATOM 7211 C CA . LEU B 1 387 ? 12.461 7.176 5.062 1 92.62 387 LEU B CA 1
ATOM 7212 C C . LEU B 1 387 ? 11.641 6.016 5.621 1 92.62 387 LEU B C 1
ATOM 7214 O O . LEU B 1 387 ? 12.109 4.875 5.641 1 92.62 387 LEU B O 1
ATOM 7218 N N . LEU B 1 388 ? 10.469 6.281 5.98 1 92.5 388 LEU B N 1
ATOM 7219 C CA . LEU B 1 388 ? 9.602 5.246 6.527 1 92.5 388 LEU B CA 1
ATOM 7220 C C . LEU B 1 388 ? 9.227 4.23 5.449 1 92.5 388 LEU B C 1
ATOM 7222 O O . LEU B 1 388 ? 9.227 3.023 5.703 1 92.5 388 LEU B O 1
ATOM 7226 N N . LEU B 1 389 ? 8.969 4.719 4.312 1 91.38 389 LEU B N 1
ATOM 7227 C CA . LEU B 1 389 ? 8.617 3.842 3.201 1 91.38 389 LEU B CA 1
ATOM 7228 C C . LEU B 1 389 ? 9.766 2.906 2.861 1 91.38 389 LEU B C 1
ATOM 7230 O O . LEU B 1 389 ? 9.562 1.712 2.639 1 91.38 389 LEU B O 1
ATOM 7234 N N . SER B 1 390 ? 10.906 3.436 2.82 1 94.31 390 SER B N 1
ATOM 7235 C CA . SER B 1 390 ? 12.062 2.629 2.461 1 94.31 390 SER B CA 1
ATOM 7236 C C . SER B 1 390 ? 12.438 1.663 3.582 1 94.31 390 SER B C 1
ATOM 7238 O O . SER B 1 390 ? 13.031 0.613 3.334 1 94.31 390 SER B O 1
ATOM 7240 N N . SER B 1 391 ? 12.086 1.985 4.844 1 95.25 391 SER B N 1
ATOM 7241 C CA . SER B 1 391 ? 12.367 1.097 5.969 1 95.25 391 SER B CA 1
ATOM 7242 C C . SER B 1 391 ? 11.57 -0.198 5.859 1 95.25 391 SER B C 1
ATOM 7244 O O . SER B 1 391 ? 11.992 -1.237 6.371 1 95.25 391 SER B O 1
ATOM 7246 N N . VAL B 1 392 ? 10.477 -0.175 5.129 1 94.25 392 VAL B N 1
ATOM 7247 C CA . VAL B 1 392 ? 9.664 -1.373 4.941 1 94.25 392 VAL B CA 1
ATOM 7248 C C . VAL B 1 392 ? 10.469 -2.43 4.191 1 94.25 392 VAL B C 1
ATOM 7250 O O . VAL B 1 392 ? 10.453 -3.609 4.555 1 94.25 392 VAL B O 1
ATOM 7253 N N . GLY B 1 393 ? 11.234 -1.96 3.205 1 93.56 393 GLY B N 1
ATOM 7254 C CA . GLY B 1 393 ? 12.094 -2.893 2.49 1 93.56 393 GLY B CA 1
ATOM 7255 C C . GLY B 1 393 ? 13.195 -3.471 3.354 1 93.56 393 GLY B C 1
ATOM 7256 O O . GLY B 1 393 ? 13.531 -4.652 3.238 1 93.56 393 GLY B O 1
ATOM 7257 N N . GLN B 1 394 ? 13.625 -2.676 4.234 1 95.19 394 GLN B N 1
ATOM 7258 C CA . GLN B 1 394 ? 14.695 -3.096 5.137 1 95.19 394 GLN B CA 1
ATOM 7259 C C . GLN B 1 394 ? 14.172 -4.047 6.207 1 95.19 394 GLN B C 1
ATOM 7261 O O . GLN B 1 394 ? 14.953 -4.723 6.883 1 95.19 394 GLN B O 1
ATOM 7266 N N . LEU B 1 395 ? 12.898 -4.152 6.301 1 96.81 395 LEU B N 1
ATOM 7267 C CA . LEU B 1 395 ? 12.328 -5.059 7.293 1 96.81 395 LEU B CA 1
ATOM 7268 C C . LEU B 1 395 ? 11.805 -6.328 6.633 1 96.81 395 LEU B C 1
ATOM 7270 O O . LEU B 1 395 ? 11.906 -7.418 7.207 1 96.81 395 LEU B O 1
ATOM 7274 N N . ILE B 1 396 ? 11.367 -6.207 5.434 1 96 396 ILE B N 1
ATOM 7275 C CA . ILE B 1 396 ? 10.797 -7.355 4.742 1 96 396 ILE B CA 1
ATOM 7276 C C . ILE B 1 396 ? 11.875 -8.398 4.484 1 96 396 ILE B C 1
ATOM 7278 O O . ILE B 1 396 ? 11.75 -9.555 4.898 1 96 396 ILE B O 1
ATOM 7282 N N . HIS B 1 397 ? 12.953 -7.984 3.879 1 94.12 397 HIS B N 1
ATOM 7283 C CA . HIS B 1 397 ? 14 -8.914 3.479 1 94.12 397 HIS B CA 1
ATOM 7284 C C . HIS B 1 397 ? 14.594 -9.641 4.684 1 94.12 397 HIS B C 1
ATOM 7286 O O . HIS B 1 397 ? 14.594 -10.875 4.738 1 94.12 397 HIS B O 1
ATOM 7292 N N . PRO B 1 398 ? 14.977 -8.992 5.719 1 95.56 398 PRO B N 1
ATOM 7293 C CA . PRO B 1 398 ? 15.594 -9.711 6.836 1 95.56 398 PRO B CA 1
ATOM 7294 C C . PRO B 1 398 ? 14.594 -10.555 7.621 1 95.56 398 PRO B C 1
ATOM 7296 O O . PRO B 1 398 ? 14.953 -11.609 8.156 1 95.56 398 PRO B O 1
ATOM 7299 N N . ILE B 1 399 ? 13.422 -10.195 7.738 1 97.06 399 ILE B N 1
ATOM 7300 C CA . ILE B 1 399 ? 12.445 -10.984 8.484 1 97.06 399 ILE B CA 1
ATOM 7301 C C . ILE B 1 399 ? 12.172 -12.297 7.754 1 97.06 399 ILE B C 1
ATOM 7303 O O . ILE B 1 399 ? 12.164 -13.367 8.367 1 97.06 399 ILE B O 1
ATOM 7307 N N . PHE B 1 400 ? 12.023 -12.227 6.441 1 95 400 PHE B N 1
ATOM 7308 C CA . PHE B 1 400 ? 11.844 -13.453 5.672 1 95 400 PHE B CA 1
ATOM 7309 C C . PHE B 1 400 ? 13.102 -14.32 5.73 1 95 400 PHE B C 1
ATOM 7311 O O . PHE B 1 400 ? 13.008 -15.547 5.758 1 95 400 PHE B O 1
ATOM 7318 N N . ALA B 1 401 ? 14.219 -13.633 5.73 1 93.44 401 ALA B N 1
ATOM 7319 C CA . ALA B 1 401 ? 15.469 -14.375 5.844 1 93.44 401 ALA B CA 1
ATOM 7320 C C . ALA B 1 401 ? 15.594 -15.039 7.211 1 93.44 401 ALA B C 1
ATOM 7322 O O . ALA B 1 401 ? 16.078 -16.172 7.316 1 93.44 401 ALA B O 1
ATOM 7323 N N . CYS B 1 402 ? 15.164 -14.414 8.273 1 94.56 402 CYS B N 1
ATOM 7324 C CA . CYS B 1 402 ? 15.203 -14.969 9.617 1 94.56 402 CYS B CA 1
ATOM 7325 C C . CYS B 1 402 ? 14.281 -16.188 9.734 1 94.56 402 CYS B C 1
ATOM 7327 O O . CYS B 1 402 ? 14.648 -17.188 10.344 1 94.56 402 CYS B O 1
ATOM 7329 N N . VAL B 1 403 ? 13.133 -16.094 9.148 1 93.38 403 VAL B N 1
ATOM 7330 C CA . VAL B 1 403 ? 12.18 -17.203 9.195 1 93.38 403 VAL B CA 1
ATOM 7331 C C . VAL B 1 403 ? 12.75 -18.406 8.445 1 93.38 403 VAL B C 1
ATOM 7333 O O . VAL B 1 403 ? 12.68 -19.531 8.93 1 93.38 403 VAL B O 1
ATOM 7336 N N . ALA B 1 404 ? 13.344 -18.141 7.281 1 90.88 404 ALA B N 1
ATOM 7337 C CA . ALA B 1 404 ? 13.961 -19.234 6.52 1 90.88 404 ALA B CA 1
ATOM 7338 C C . ALA B 1 404 ? 15.109 -19.859 7.305 1 90.88 404 ALA B C 1
ATOM 7340 O O . ALA B 1 404 ? 15.25 -21.094 7.332 1 90.88 404 ALA B O 1
ATOM 7341 N N . ALA B 1 405 ? 15.922 -19.031 7.938 1 90.62 405 ALA B N 1
ATOM 7342 C CA . ALA B 1 405 ? 17.047 -19.531 8.719 1 90.62 405 ALA B CA 1
ATOM 7343 C C . ALA B 1 405 ? 16.578 -20.344 9.914 1 90.62 405 ALA B C 1
ATOM 7345 O O . ALA B 1 405 ? 17.156 -21.391 10.227 1 90.62 405 ALA B O 1
ATOM 7346 N N . TYR B 1 406 ? 15.547 -19.953 10.516 1 89.12 406 TYR B N 1
ATOM 7347 C CA . TYR B 1 406 ? 15 -20.625 11.688 1 89.12 406 TYR B CA 1
ATOM 7348 C C . TYR B 1 406 ? 14.523 -22.031 11.336 1 89.12 406 TYR B C 1
ATOM 7350 O O . TYR B 1 406 ? 14.789 -22.984 12.062 1 89.12 406 TYR B O 1
ATOM 7358 N N . TYR B 1 407 ? 13.859 -22.234 10.203 1 87.56 407 TYR B N 1
ATOM 7359 C CA . TYR B 1 407 ? 13.305 -23.531 9.836 1 87.56 407 TYR B CA 1
ATOM 7360 C C . TYR B 1 407 ? 14.367 -24.406 9.18 1 87.56 407 TYR B C 1
ATOM 7362 O O . TYR B 1 407 ? 14.188 -25.625 9.078 1 87.56 407 TYR B O 1
ATOM 7370 N N . SER B 1 408 ? 15.43 -23.719 8.758 1 82.75 408 SER B N 1
ATOM 7371 C CA . SER B 1 408 ? 16.484 -24.5 8.102 1 82.75 408 SER B CA 1
ATOM 7372 C C . SER B 1 408 ? 17.531 -24.969 9.109 1 82.75 408 SER B C 1
ATOM 7374 O O . SER B 1 408 ? 18.422 -25.75 8.773 1 82.75 408 SER B O 1
ATOM 7376 N N . VAL B 1 409 ? 17.453 -24.578 10.367 1 76.06 409 VAL B N 1
ATOM 7377 C CA . VAL B 1 409 ? 18.438 -24.938 11.391 1 76.06 409 VAL B CA 1
ATOM 7378 C C . VAL B 1 409 ? 18.438 -26.453 11.594 1 76.06 409 VAL B C 1
ATOM 7380 O O . VAL B 1 409 ? 19.516 -27.062 11.742 1 76.06 409 VAL B O 1
ATOM 7383 N N . ASP B 1 410 ? 17.281 -27.016 11.477 1 67.38 410 ASP B N 1
ATOM 7384 C CA . ASP B 1 410 ? 17.188 -28.453 11.75 1 67.38 410 ASP B CA 1
ATOM 7385 C C . ASP B 1 410 ? 17.531 -29.266 10.508 1 67.38 410 ASP B C 1
ATOM 7387 O O . ASP B 1 410 ? 18 -30.406 10.617 1 67.38 410 ASP B O 1
ATOM 7391 N N . SER B 1 411 ? 17.188 -28.656 9.422 1 59.78 411 SER B N 1
ATOM 7392 C CA . SER B 1 411 ? 17.281 -29.484 8.219 1 59.78 411 SER B CA 1
ATOM 7393 C C . SER B 1 411 ? 18.578 -29.203 7.461 1 59.78 411 SER B C 1
ATOM 7395 O O . SER B 1 411 ? 18.953 -29.984 6.582 1 59.78 411 SER B O 1
ATOM 7397 N N . TYR B 1 412 ? 18.953 -27.938 7.641 1 57.78 412 TYR B N 1
ATOM 7398 C CA . TYR B 1 412 ? 20.031 -27.562 6.742 1 57.78 412 TYR B CA 1
ATOM 7399 C C . TYR B 1 412 ? 21.359 -28.125 7.238 1 57.78 412 TYR B C 1
ATOM 7401 O O . TYR B 1 412 ? 21.641 -28.125 8.438 1 57.78 412 TYR B O 1
ATOM 7409 N N . ARG B 1 413 ? 21.922 -28.938 6.473 1 58 413 ARG B N 1
ATOM 7410 C CA . ARG B 1 413 ? 23.234 -29.531 6.77 1 58 413 ARG B CA 1
ATOM 7411 C C . ARG B 1 413 ? 24.172 -28.5 7.387 1 58 413 ARG B C 1
ATOM 7413 O O . ARG B 1 413 ? 25.016 -28.844 8.211 1 58 413 ARG B O 1
ATOM 7420 N N . HIS B 1 414 ? 23.891 -27.203 7.023 1 65.69 414 HIS B N 1
ATOM 7421 C CA . HIS B 1 414 ? 24.875 -26.281 7.559 1 65.69 414 HIS B CA 1
ATOM 7422 C C . HIS B 1 414 ? 24.234 -25.312 8.555 1 65.69 414 HIS B C 1
ATOM 7424 O O . HIS B 1 414 ? 23.906 -24.172 8.195 1 65.69 414 HIS B O 1
ATOM 7430 N N . LEU B 1 415 ? 24.078 -25.828 9.82 1 76.94 415 LEU B N 1
ATOM 7431 C CA . LEU B 1 415 ? 23.547 -25.156 11 1 76.94 415 LEU B CA 1
ATOM 7432 C C . LEU B 1 415 ? 24.281 -23.844 11.242 1 76.94 415 LEU B C 1
ATOM 7434 O O . LEU B 1 415 ? 23.656 -22.828 11.594 1 76.94 415 LEU B O 1
ATOM 7438 N N . HIS B 1 416 ? 25.578 -23.906 10.914 1 82.19 416 HIS B N 1
ATOM 7439 C CA . HIS B 1 416 ? 26.406 -22.734 11.188 1 82.19 416 HIS B CA 1
ATOM 7440 C C . HIS B 1 416 ? 26.016 -21.562 10.289 1 82.19 416 HIS B C 1
ATOM 7442 O O . HIS B 1 416 ? 25.938 -20.422 10.742 1 82.19 416 HIS B O 1
ATOM 7448 N N . ASN B 1 417 ? 25.688 -21.859 9.07 1 83.12 417 ASN B N 1
ATOM 7449 C CA . ASN B 1 417 ? 25.312 -20.812 8.125 1 83.12 417 ASN B CA 1
ATOM 7450 C C . ASN B 1 417 ? 23.969 -20.188 8.484 1 83.12 417 ASN B C 1
ATOM 7452 O O . ASN B 1 417 ? 23.781 -18.984 8.375 1 83.12 417 ASN B O 1
ATOM 7456 N N . ALA B 1 418 ? 23.109 -21.016 8.984 1 87.31 418 ALA B N 1
ATOM 7457 C CA . ALA B 1 418 ? 21.781 -20.531 9.352 1 87.31 418 ALA B CA 1
ATOM 7458 C C . ALA B 1 418 ? 21.844 -19.656 10.594 1 87.31 418 ALA B C 1
ATOM 7460 O O . ALA B 1 418 ? 21.141 -18.641 10.688 1 87.31 418 ALA B O 1
ATOM 7461 N N . ILE B 1 419 ? 22.719 -19.984 11.508 1 90.25 419 ILE B N 1
ATOM 7462 C CA . ILE B 1 419 ? 22.859 -19.219 12.742 1 90.25 419 ILE B CA 1
ATOM 7463 C C . ILE B 1 419 ? 23.5 -17.859 12.438 1 90.25 419 ILE B C 1
ATOM 7465 O O . ILE B 1 419 ? 23.047 -16.828 12.953 1 90.25 419 ILE B O 1
ATOM 7469 N N . VAL B 1 420 ? 24.562 -17.859 11.617 1 91.75 420 VAL B N 1
ATOM 7470 C CA . VAL B 1 420 ? 25.234 -16.609 11.273 1 91.75 420 VAL B CA 1
ATOM 7471 C C . VAL B 1 420 ? 24.281 -15.695 10.516 1 91.75 420 VAL B C 1
ATOM 7473 O O . VAL B 1 420 ? 24.266 -14.484 10.727 1 91.75 420 VAL B O 1
ATOM 7476 N N . LEU B 1 421 ? 23.469 -16.344 9.664 1 91.75 421 LEU B N 1
ATOM 7477 C CA . LEU B 1 421 ? 22.469 -15.586 8.93 1 91.75 421 LEU B CA 1
ATOM 7478 C C . LEU B 1 421 ? 21.422 -15 9.875 1 91.75 421 LEU B C 1
ATOM 7480 O O . LEU B 1 421 ? 21.031 -13.836 9.734 1 91.75 421 LEU B O 1
ATOM 7484 N N . LEU B 1 422 ? 21 -15.766 10.836 1 93.75 422 LEU B N 1
ATOM 7485 C CA . LEU B 1 422 ? 20 -15.32 11.805 1 93.75 422 LEU B CA 1
ATOM 7486 C C . LEU B 1 422 ? 20.531 -14.141 12.617 1 93.75 422 LEU B C 1
ATOM 7488 O O . LEU B 1 422 ? 19.812 -13.172 12.852 1 93.75 422 LEU B O 1
ATOM 7492 N N . VAL B 1 423 ? 21.734 -14.219 13.008 1 94.81 423 VAL B N 1
ATOM 7493 C CA . VAL B 1 423 ? 22.344 -13.156 13.805 1 94.81 423 VAL B CA 1
ATOM 7494 C C . VAL B 1 423 ? 22.5 -11.906 12.945 1 94.81 423 VAL B C 1
ATOM 7496 O O . VAL B 1 423 ? 22.172 -10.797 13.375 1 94.81 423 VAL B O 1
ATOM 7499 N N . LYS B 1 424 ? 23.016 -12.102 11.727 1 95.44 424 LYS B N 1
ATOM 7500 C CA . LYS B 1 424 ? 23.219 -10.984 10.805 1 95.44 424 LYS B CA 1
ATOM 7501 C C . LYS B 1 424 ? 21.922 -10.242 10.539 1 95.44 424 LYS B C 1
ATOM 7503 O O . LYS B 1 424 ? 21.859 -9.016 10.656 1 95.44 424 LYS B O 1
ATOM 7508 N N . GLU B 1 425 ? 20.859 -10.992 10.242 1 96.44 425 GLU B N 1
ATOM 7509 C CA . GLU B 1 425 ? 19.594 -10.367 9.891 1 96.44 425 GLU B CA 1
ATOM 7510 C C . GLU B 1 425 ? 18.906 -9.773 11.117 1 96.44 425 GLU B C 1
ATOM 7512 O O . GLU B 1 425 ? 18.219 -8.75 11.023 1 96.44 425 GLU B O 1
ATOM 7517 N N . SER B 1 426 ? 19.062 -10.352 12.273 1 96.75 426 SER B N 1
ATOM 7518 C CA . SER B 1 426 ? 18.531 -9.758 13.5 1 96.75 426 SER B CA 1
ATOM 7519 C C . SER B 1 426 ? 19.203 -8.422 13.805 1 96.75 426 SER B C 1
ATOM 7521 O O . SER B 1 426 ? 18.531 -7.473 14.227 1 96.75 426 SER B O 1
ATOM 7523 N N . LEU B 1 427 ? 20.469 -8.367 13.586 1 97.31 427 LEU B N 1
ATOM 7524 C CA . LEU B 1 427 ? 21.203 -7.117 13.789 1 97.31 427 LEU B CA 1
ATOM 7525 C C . LEU B 1 427 ? 20.75 -6.055 12.789 1 97.31 427 LEU B C 1
ATOM 7527 O O . LEU B 1 427 ? 20.719 -4.867 13.117 1 97.31 427 LEU B O 1
ATOM 7531 N N . ARG B 1 428 ? 20.453 -6.492 11.633 1 96.62 428 ARG B N 1
ATOM 7532 C CA . ARG B 1 428 ? 19.953 -5.574 10.617 1 96.62 428 ARG B CA 1
ATOM 7533 C C . ARG B 1 428 ? 18.625 -4.945 11.039 1 96.62 428 ARG B C 1
ATOM 7535 O O . ARG B 1 428 ? 18.438 -3.736 10.906 1 96.62 428 ARG B O 1
ATOM 7542 N N . ILE B 1 429 ? 17.75 -5.707 11.594 1 97.19 429 ILE B N 1
ATOM 7543 C CA . ILE B 1 429 ? 16.453 -5.227 12.055 1 97.19 429 ILE B CA 1
ATOM 7544 C C . ILE B 1 429 ? 16.656 -4.211 13.18 1 97.19 429 ILE B C 1
ATOM 7546 O O . ILE B 1 429 ? 16.078 -3.121 13.148 1 97.19 429 ILE B O 1
ATOM 7550 N N . VAL B 1 430 ? 17.484 -4.523 14.078 1 96.62 430 VAL B N 1
ATOM 7551 C CA . VAL B 1 430 ? 17.766 -3.619 15.188 1 96.62 430 VAL B CA 1
ATOM 7552 C C . VAL B 1 430 ? 18.422 -2.34 14.664 1 96.62 430 VAL B C 1
ATOM 7554 O O . VAL B 1 430 ? 18.141 -1.247 15.156 1 96.62 430 VAL B O 1
ATOM 7557 N N . GLY B 1 431 ? 19.25 -2.568 13.688 1 96.56 431 GLY B N 1
ATOM 7558 C CA . GLY B 1 431 ? 19.922 -1.427 13.094 1 96.56 431 GLY B CA 1
ATOM 7559 C C . GLY B 1 431 ? 18.969 -0.442 12.445 1 96.56 431 GLY B C 1
ATOM 7560 O O . GLY B 1 431 ? 19.172 0.771 12.531 1 96.56 431 GLY B O 1
ATOM 7561 N N . VAL B 1 432 ? 17.938 -0.93 11.844 1 96.31 432 VAL B N 1
ATOM 7562 C CA . VAL B 1 432 ? 16.938 -0.067 11.211 1 96.31 432 VAL B CA 1
ATOM 7563 C C . VAL B 1 432 ? 16.203 0.744 12.281 1 96.31 432 VAL B C 1
ATOM 7565 O O . VAL B 1 432 ? 16.016 1.953 12.125 1 96.31 432 VAL B O 1
ATOM 7568 N N . PHE B 1 433 ? 15.883 0.145 13.391 1 96 433 PHE B N 1
ATOM 7569 C CA . PHE B 1 433 ? 15.211 0.835 14.484 1 96 433 PHE B CA 1
ATOM 7570 C C . PHE B 1 433 ? 16.094 1.948 15.047 1 96 433 PHE B C 1
ATOM 7572 O O . PHE B 1 433 ? 15.633 3.082 15.211 1 9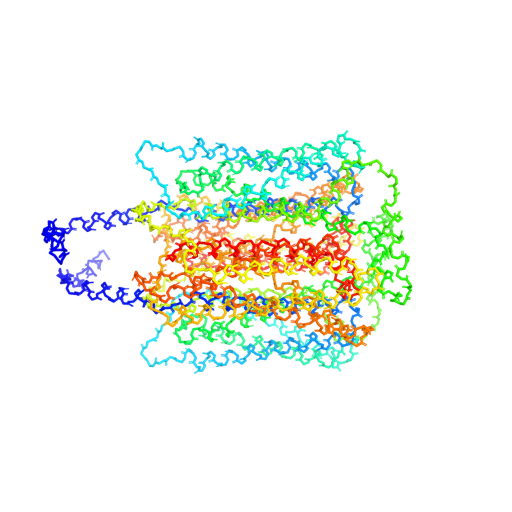6 433 PHE B O 1
ATOM 7579 N N . ALA B 1 434 ? 17.297 1.61 15.242 1 95.62 434 ALA B N 1
ATOM 7580 C CA . ALA B 1 434 ? 18.219 2.562 15.852 1 95.62 434 ALA B CA 1
ATOM 7581 C C . ALA B 1 434 ? 18.516 3.721 14.898 1 95.62 434 ALA B C 1
ATOM 7583 O O . ALA B 1 434 ? 18.484 4.887 15.297 1 95.62 434 ALA B O 1
ATOM 7584 N N . GLN B 1 435 ? 18.734 3.361 13.688 1 96.12 435 GLN B N 1
ATOM 7585 C CA . GLN B 1 435 ? 19.141 4.387 12.734 1 96.12 435 GLN B CA 1
ATOM 7586 C C . GLN B 1 435 ? 17.969 5.312 12.398 1 96.12 435 GLN B C 1
ATOM 7588 O O . GLN B 1 435 ? 18.141 6.531 12.312 1 96.12 435 GLN B O 1
ATOM 7593 N N . VAL B 1 436 ? 16.812 4.812 12.18 1 95.88 436 VAL B N 1
ATOM 7594 C CA . VAL B 1 436 ? 15.656 5.629 11.82 1 95.88 436 VAL B CA 1
ATOM 7595 C C . VAL B 1 436 ? 15.297 6.543 12.992 1 95.88 436 VAL B C 1
ATOM 7597 O O . VAL B 1 436 ? 15.016 7.727 12.797 1 95.88 436 VAL B O 1
ATOM 7600 N N . THR B 1 437 ? 15.297 6.027 14.188 1 92.25 437 THR B N 1
ATOM 7601 C CA . THR B 1 437 ? 14.992 6.84 15.359 1 92.25 437 THR B CA 1
ATOM 7602 C C . THR B 1 437 ? 16.031 7.941 15.531 1 92.25 437 THR B C 1
ATOM 7604 O O . THR B 1 437 ? 15.688 9.086 15.828 1 92.25 437 THR B O 1
ATOM 7607 N N . PHE B 1 438 ? 17.281 7.645 15.344 1 93.25 438 PHE B N 1
ATOM 7608 C CA . PHE B 1 438 ? 18.359 8.625 15.43 1 93.25 438 PHE B CA 1
ATOM 7609 C C . PHE B 1 438 ? 18.172 9.727 14.398 1 93.25 438 PHE B C 1
ATOM 7611 O O . PHE B 1 438 ? 18.281 10.914 14.727 1 93.25 438 PHE B O 1
ATOM 7618 N N . LEU B 1 439 ? 17.875 9.352 13.164 1 93.19 439 LEU B N 1
ATOM 7619 C CA . LEU B 1 439 ? 17.75 10.305 12.07 1 93.19 439 LEU B CA 1
ATOM 7620 C C . LEU B 1 439 ? 16.562 11.234 12.297 1 93.19 439 LEU B C 1
ATOM 7622 O O . LEU B 1 439 ? 16.703 12.461 12.18 1 93.19 439 LEU B O 1
ATOM 7626 N N . VAL B 1 440 ? 15.43 10.719 12.648 1 90.62 440 VAL B N 1
ATOM 7627 C CA . VAL B 1 440 ? 14.219 11.523 12.797 1 90.62 440 VAL B CA 1
ATOM 7628 C C . VAL B 1 440 ? 14.359 12.438 14.008 1 90.62 440 VAL B C 1
ATOM 7630 O O . VAL B 1 440 ? 13.945 13.602 13.969 1 90.62 440 VAL B O 1
ATOM 7633 N N . GLU B 1 441 ? 14.992 11.945 15.023 1 88.06 441 GLU B N 1
ATOM 7634 C CA . GLU B 1 441 ? 15.195 12.766 16.219 1 88.06 441 GLU B CA 1
ATOM 7635 C C . GLU B 1 441 ? 16.156 13.922 15.93 1 88.06 441 GLU B C 1
ATOM 7637 O O . GLU B 1 441 ? 15.945 15.039 16.406 1 88.06 441 GLU B O 1
ATOM 7642 N N . THR B 1 442 ? 17.125 13.656 15.203 1 87.44 442 THR B N 1
ATOM 7643 C CA . THR B 1 442 ? 18.141 14.672 14.922 1 87.44 442 THR B CA 1
ATOM 7644 C C . THR B 1 442 ? 17.625 15.688 13.914 1 87.44 442 THR B C 1
ATOM 7646 O O . THR B 1 442 ? 17.953 16.875 13.984 1 87.44 442 THR B O 1
ATOM 7649 N N . LEU B 1 443 ? 16.797 15.266 13.023 1 83.81 443 LEU B N 1
ATOM 7650 C CA . LEU B 1 443 ? 16.266 16.141 11.984 1 83.81 443 LEU B CA 1
ATOM 7651 C C . LEU B 1 443 ? 15.312 17.172 12.578 1 83.81 443 LEU B C 1
ATOM 7653 O O . LEU B 1 443 ? 15.188 18.281 12.055 1 83.81 443 LEU B O 1
ATOM 7657 N N . HIS B 1 444 ? 14.672 16.812 13.57 1 81.69 444 HIS B N 1
ATOM 7658 C CA . HIS B 1 444 ? 13.672 17.703 14.148 1 81.69 444 HIS B CA 1
ATOM 7659 C C . HIS B 1 444 ? 14.266 18.547 15.266 1 81.69 444 HIS B C 1
ATOM 7661 O O . HIS B 1 444 ? 13.547 19.297 15.938 1 81.69 444 HIS B O 1
ATOM 7667 N N . ARG B 1 445 ? 15.555 18.469 15.445 1 79.62 445 ARG B N 1
ATOM 7668 C CA . ARG B 1 445 ? 16.219 19.266 16.469 1 79.62 445 ARG B CA 1
ATOM 7669 C C . ARG B 1 445 ? 17.297 20.141 15.867 1 79.62 445 ARG B C 1
ATOM 7671 O O . ARG B 1 445 ? 17.906 19.797 14.852 1 79.62 445 ARG B O 1
ATOM 7678 N N . SER B 1 446 ? 17.359 21.328 16.375 1 72.12 446 SER B N 1
ATOM 7679 C CA . SER B 1 446 ? 18.406 22.234 15.945 1 72.12 446 SER B CA 1
ATOM 7680 C C . SER B 1 446 ? 19.469 22.406 17.031 1 72.12 446 SER B C 1
ATOM 7682 O O . SER B 1 446 ? 19.141 22.516 18.203 1 72.12 446 SER B O 1
ATOM 7684 N N . PRO B 1 447 ? 20.75 22.25 16.562 1 68.94 447 PRO B N 1
ATOM 7685 C CA . PRO B 1 447 ? 21.828 22.422 17.547 1 68.94 447 PRO B CA 1
ATOM 7686 C C . PRO B 1 447 ? 21.906 23.844 18.094 1 68.94 447 PRO B C 1
ATOM 7688 O O . PRO B 1 447 ? 21.641 24.797 17.375 1 68.94 447 PRO B O 1
ATOM 7691 N N . PRO B 1 448 ? 22.016 23.828 19.422 1 63.38 448 PRO B N 1
ATOM 7692 C CA . PRO B 1 448 ? 22.266 25.172 19.953 1 63.38 448 PRO B CA 1
ATOM 7693 C C . PRO B 1 448 ? 23.562 25.781 19.406 1 63.38 448 PRO B C 1
ATOM 7695 O O . PRO B 1 448 ? 24.5 25.047 19.094 1 63.38 448 PRO B O 1
ATOM 7698 N N . PRO B 1 449 ? 23.547 27.156 19.125 1 57.25 449 PRO B N 1
ATOM 7699 C CA . PRO B 1 449 ? 24.766 27.812 18.641 1 57.25 449 PRO B CA 1
ATOM 7700 C C . PRO B 1 449 ? 25.938 27.625 19.578 1 57.25 449 PRO B C 1
ATOM 7702 O O . PRO B 1 449 ? 25.781 27.75 20.797 1 57.25 449 PRO B O 1
ATOM 7705 N N . GLY B 1 450 ? 27.25 27.188 19.172 1 56.41 450 GLY B N 1
ATOM 7706 C CA . GLY B 1 450 ? 28.516 27.219 19.875 1 56.41 450 GLY B CA 1
ATOM 7707 C C . GLY B 1 450 ? 28.828 25.938 20.609 1 56.41 450 GLY B C 1
ATOM 7708 O O . GLY B 1 450 ? 29.812 25.859 21.359 1 56.41 450 GLY B O 1
ATOM 7709 N N . GLN B 1 451 ? 28.016 24.969 20.625 1 58.41 451 GLN B N 1
ATOM 7710 C CA . GLN B 1 451 ? 28.281 23.922 21.609 1 58.41 451 GLN B CA 1
ATOM 7711 C C . GLN B 1 451 ? 29.25 22.875 21.047 1 58.41 451 GLN B C 1
ATOM 7713 O O . GLN B 1 451 ? 29.062 22.406 19.922 1 58.41 451 GLN B O 1
ATOM 7718 N N . SER B 1 452 ? 30.422 22.656 21.828 1 55 452 SER B N 1
ATOM 7719 C CA . SER B 1 452 ? 31.516 21.703 21.688 1 55 452 SER B CA 1
ATOM 7720 C C . SER B 1 452 ? 30.984 20.281 21.5 1 55 452 SER B C 1
ATOM 7722 O O . SER B 1 452 ? 31.594 19.469 20.812 1 55 452 SER B O 1
ATOM 7724 N N . ARG B 1 453 ? 29.875 19.922 22.172 1 56.47 453 ARG B N 1
ATOM 7725 C CA . ARG B 1 453 ? 29.359 18.547 22.172 1 56.47 453 ARG B CA 1
ATOM 7726 C C . ARG B 1 453 ? 28.75 18.188 20.812 1 56.47 453 ARG B C 1
ATOM 7728 O O . ARG B 1 453 ? 28.594 17.016 20.5 1 56.47 453 ARG B O 1
ATOM 7735 N N . ALA B 1 454 ? 28.766 19.156 19.938 1 65.81 454 ALA B N 1
ATOM 7736 C CA . ALA B 1 454 ? 28.281 19 18.578 1 65.81 454 ALA B CA 1
ATOM 7737 C C . ALA B 1 454 ? 29.328 18.328 17.688 1 65.81 454 ALA B C 1
ATOM 7739 O O . ALA B 1 454 ? 28.984 17.672 16.703 1 65.81 454 ALA B O 1
ATOM 7740 N N . ILE B 1 455 ? 30.5 18.172 18.406 1 73.25 455 ILE B N 1
ATOM 7741 C CA . ILE B 1 455 ? 31.625 17.656 17.609 1 73.25 455 ILE B CA 1
ATOM 7742 C C . ILE B 1 455 ? 31.562 16.125 17.578 1 73.25 455 ILE B C 1
ATOM 7744 O O . ILE B 1 455 ? 31.781 15.516 16.531 1 73.25 455 ILE B O 1
ATOM 7748 N N . ILE B 1 456 ? 31.156 15.391 18.688 1 81.31 456 ILE B N 1
ATOM 7749 C CA . ILE B 1 456 ? 31.141 13.93 18.75 1 81.31 456 ILE B CA 1
ATOM 7750 C C . ILE B 1 456 ? 30.016 13.391 17.859 1 81.31 456 ILE B C 1
ATOM 7752 O O . ILE B 1 456 ? 30.188 12.359 17.203 1 81.31 456 ILE B O 1
ATOM 7756 N N . VAL B 1 457 ? 29 14.07 17.812 1 84.75 457 VAL B N 1
ATOM 7757 C CA . VAL B 1 457 ? 27.891 13.633 16.969 1 84.75 457 VAL B CA 1
ATOM 7758 C C . VAL B 1 457 ? 28.281 13.734 15.492 1 84.75 457 VAL B C 1
ATOM 7760 O O . VAL B 1 457 ? 27.906 12.883 14.688 1 84.75 457 VAL B O 1
ATOM 7763 N N . ARG B 1 458 ? 29.078 14.625 15.273 1 87.75 458 ARG B N 1
ATOM 7764 C CA . ARG B 1 458 ? 29.547 14.812 13.898 1 87.75 458 ARG B CA 1
ATOM 7765 C C . ARG B 1 458 ? 30.406 13.633 13.445 1 87.75 458 ARG B C 1
ATOM 7767 O O . ARG B 1 458 ? 30.391 13.258 12.273 1 87.75 458 ARG B O 1
ATOM 7774 N N . GLN B 1 459 ? 31.156 13.047 14.336 1 89.81 459 GLN B N 1
ATOM 7775 C CA . GLN B 1 459 ? 31.984 11.883 14.039 1 89.81 459 GLN B CA 1
ATOM 7776 C C . GLN B 1 459 ? 31.125 10.648 13.781 1 89.81 459 GLN B C 1
ATOM 7778 O O . GLN B 1 459 ? 31.359 9.906 12.82 1 89.81 459 GLN B O 1
ATOM 7783 N N . PHE B 1 460 ? 30.188 10.492 14.594 1 91.25 460 PHE B N 1
ATOM 7784 C CA . PHE B 1 460 ? 29.297 9.344 14.414 1 91.25 460 PHE B CA 1
ATOM 7785 C C . PHE B 1 460 ? 28.531 9.461 13.102 1 91.25 460 PHE B C 1
ATOM 7787 O O . PHE B 1 460 ? 28.344 8.469 12.398 1 91.25 460 PHE B O 1
ATOM 7794 N N . VAL B 1 461 ? 28.188 10.633 12.758 1 92.62 461 VAL B N 1
ATOM 7795 C CA . VAL B 1 461 ? 27.391 10.852 11.555 1 92.62 461 VAL B CA 1
ATOM 7796 C C . VAL B 1 461 ? 28.234 10.562 10.32 1 92.62 461 VAL B C 1
ATOM 7798 O O . VAL B 1 461 ? 27.781 9.922 9.375 1 92.62 461 VAL B O 1
ATOM 7801 N N . LEU B 1 462 ? 29.438 10.992 10.344 1 93.56 462 LEU B N 1
ATOM 7802 C CA . LEU B 1 462 ? 30.297 10.742 9.195 1 93.56 462 LEU B CA 1
ATOM 7803 C C . LEU B 1 462 ? 30.609 9.258 9.055 1 93.56 462 LEU B C 1
ATOM 7805 O O . LEU B 1 462 ? 30.641 8.727 7.941 1 93.56 462 LEU B O 1
ATOM 7809 N N . PHE B 1 463 ? 30.828 8.578 10.164 1 95.19 463 PHE B N 1
ATOM 7810 C CA . PHE B 1 463 ? 31.016 7.129 10.133 1 95.19 463 PHE B CA 1
ATOM 7811 C C . PHE B 1 463 ? 29.797 6.438 9.547 1 95.19 463 PHE B C 1
ATOM 7813 O O . PHE B 1 463 ? 29.922 5.523 8.734 1 95.19 463 PHE B O 1
ATOM 7820 N N . LEU B 1 464 ? 28.641 6.891 9.93 1 96.75 464 LEU B N 1
ATOM 7821 C CA . LEU B 1 464 ? 27.391 6.293 9.469 1 96.75 464 LEU B CA 1
ATOM 7822 C C . LEU B 1 464 ? 27.172 6.586 7.984 1 96.75 464 LEU B C 1
ATOM 7824 O O . LEU B 1 464 ? 26.609 5.762 7.262 1 96.75 464 LEU B O 1
ATOM 7828 N N . ILE B 1 465 ? 27.578 7.75 7.508 1 95.94 465 ILE B N 1
ATOM 7829 C CA . ILE B 1 465 ? 27.469 8.086 6.094 1 95.94 465 ILE B CA 1
ATOM 7830 C C . ILE B 1 465 ? 28.266 7.086 5.262 1 95.94 465 ILE B C 1
ATOM 7832 O O . ILE B 1 465 ? 27.734 6.48 4.328 1 95.94 465 ILE B O 1
ATOM 7836 N N . LEU B 1 466 ? 29.453 6.855 5.668 1 95.5 466 LEU B N 1
ATOM 7837 C CA . LEU B 1 466 ? 30.344 5.973 4.906 1 95.5 466 LEU B CA 1
ATOM 7838 C C . LEU B 1 466 ? 29.906 4.516 5.062 1 95.5 466 LEU B C 1
ATOM 7840 O O . LEU B 1 466 ? 30.016 3.73 4.117 1 95.5 466 LEU B O 1
ATOM 7844 N N . SER B 1 467 ? 29.422 4.199 6.188 1 96.62 467 SER B N 1
ATOM 7845 C CA . SER B 1 467 ? 28.953 2.836 6.402 1 96.62 467 SER B CA 1
ATOM 7846 C C . SER B 1 467 ? 27.703 2.547 5.578 1 96.62 467 SER B C 1
ATOM 7848 O O . SER B 1 467 ? 27.578 1.474 4.984 1 96.62 467 SER B O 1
ATOM 7850 N N . ASN B 1 468 ? 26.766 3.439 5.547 1 96.69 468 ASN B N 1
ATOM 7851 C CA . ASN B 1 468 ? 25.578 3.246 4.73 1 96.69 468 ASN B CA 1
ATOM 7852 C C . ASN B 1 468 ? 25.922 3.201 3.244 1 96.69 468 ASN B C 1
ATOM 7854 O O . ASN B 1 468 ? 25.297 2.447 2.486 1 96.69 468 ASN B O 1
ATOM 7858 N N . PHE B 1 469 ? 26.844 3.971 2.871 1 94.69 469 PHE B N 1
ATOM 7859 C CA . PHE B 1 469 ? 27.312 3.928 1.489 1 94.69 469 PHE B CA 1
ATOM 7860 C C . PHE B 1 469 ? 27.906 2.568 1.163 1 94.69 469 PHE B C 1
ATOM 7862 O O . PHE B 1 469 ? 27.656 2.004 0.1 1 94.69 469 PHE B O 1
ATOM 7869 N N . THR B 1 470 ? 28.672 2.098 2.057 1 95.56 470 THR B N 1
ATOM 7870 C CA . THR B 1 470 ? 29.297 0.793 1.869 1 95.56 470 THR B CA 1
ATOM 7871 C C . THR B 1 470 ? 28.25 -0.311 1.828 1 95.56 470 THR B C 1
ATOM 7873 O O . THR B 1 470 ? 28.312 -1.212 0.99 1 95.56 470 THR B O 1
ATOM 7876 N N . LEU B 1 471 ? 27.297 -0.259 2.73 1 94.75 471 LEU B N 1
ATOM 7877 C CA . LEU B 1 471 ? 26.234 -1.254 2.75 1 94.75 471 LEU B CA 1
ATOM 7878 C C . LEU B 1 471 ? 25.391 -1.183 1.478 1 94.75 471 LEU B C 1
ATOM 7880 O O . LEU B 1 471 ? 24.906 -2.205 0.996 1 94.75 471 LEU B O 1
ATOM 7884 N N . TRP B 1 472 ? 25.188 -0.003 0.956 1 93.19 472 TRP B N 1
ATOM 7885 C CA . TRP B 1 472 ? 24.531 0.181 -0.332 1 93.19 472 TRP B CA 1
ATOM 7886 C C . TRP B 1 472 ? 25.297 -0.535 -1.441 1 93.19 472 TRP B C 1
ATOM 7888 O O . TRP B 1 472 ? 24.688 -1.249 -2.252 1 93.19 472 TRP B O 1
ATOM 7898 N N . LEU B 1 473 ? 26.625 -0.457 -1.488 1 88.75 473 LEU B N 1
ATOM 7899 C CA . LEU B 1 473 ? 27.469 -1.127 -2.475 1 88.75 473 LEU B CA 1
ATOM 7900 C C . LEU B 1 473 ? 27.406 -2.641 -2.295 1 88.75 473 LEU B C 1
ATOM 7902 O O . LEU B 1 473 ? 27.406 -3.387 -3.275 1 88.75 473 LEU B O 1
ATOM 7906 N N . LEU B 1 474 ? 27.359 -2.992 -1.068 1 90.25 474 LEU B N 1
ATOM 7907 C CA . LEU B 1 474 ? 27.312 -4.422 -0.781 1 90.25 474 LEU B CA 1
ATOM 7908 C C . LEU B 1 474 ? 25.984 -5.031 -1.231 1 90.25 474 LEU B C 1
ATOM 7910 O O . LEU B 1 474 ? 25.953 -6.184 -1.669 1 90.25 474 LEU B O 1
ATOM 7914 N N . THR B 1 475 ? 24.891 -4.266 -1.053 1 87.75 475 THR B N 1
ATOM 7915 C CA . THR B 1 475 ? 23.609 -4.754 -1.54 1 87.75 475 THR B CA 1
ATOM 7916 C C . THR B 1 475 ? 23.641 -4.922 -3.057 1 87.75 475 THR B C 1
ATOM 7918 O O . THR B 1 475 ? 23.062 -5.879 -3.588 1 87.75 475 THR B O 1
ATOM 7921 N N . PHE B 1 476 ? 24.328 -4.09 -3.693 1 81.81 476 PHE B N 1
ATOM 7922 C CA . PHE B 1 476 ? 24.516 -4.211 -5.133 1 81.81 476 PHE B CA 1
ATOM 7923 C C . PHE B 1 476 ? 25.297 -5.469 -5.473 1 81.81 476 PHE B C 1
ATOM 7925 O O . PHE B 1 476 ? 24.969 -6.18 -6.426 1 81.81 476 PHE B O 1
ATOM 7932 N N . TYR B 1 477 ? 26.25 -5.668 -4.707 1 82.06 477 TYR B N 1
ATOM 7933 C CA . TYR B 1 477 ? 27.109 -6.844 -4.891 1 82.06 477 TYR B CA 1
ATOM 7934 C C . TYR B 1 477 ? 26.312 -8.125 -4.68 1 82.06 477 TYR B C 1
ATOM 7936 O O . TYR B 1 477 ? 26.469 -9.094 -5.43 1 82.06 477 TYR B O 1
ATOM 7944 N N . GLU B 1 478 ? 25.406 -8.117 -3.738 1 83.44 478 GLU B N 1
ATOM 7945 C CA . GLU B 1 478 ? 24.594 -9.289 -3.418 1 83.44 478 GLU B CA 1
ATOM 7946 C C . GLU B 1 478 ? 23.594 -9.578 -4.527 1 83.44 478 GLU B C 1
ATOM 7948 O O . GLU B 1 478 ? 23.234 -10.734 -4.762 1 83.44 478 GLU B O 1
ATOM 7953 N N . LEU B 1 479 ? 23.125 -8.617 -5.215 1 78.88 479 LEU B N 1
ATOM 7954 C CA . LEU B 1 479 ? 22.156 -8.797 -6.281 1 78.88 479 LEU B CA 1
ATOM 7955 C C . LEU B 1 479 ? 22.797 -9.375 -7.531 1 78.88 479 LEU B C 1
ATOM 7957 O O . LEU B 1 479 ? 22.156 -10.078 -8.305 1 78.88 479 LEU B O 1
ATOM 7961 N N . GLN B 1 480 ? 24.062 -9.039 -7.785 1 71.56 480 GLN B N 1
ATOM 7962 C CA . GLN B 1 480 ? 24.766 -9.547 -8.953 1 71.56 480 GLN B CA 1
ATOM 7963 C C . GLN B 1 480 ? 25.156 -11.008 -8.766 1 71.56 480 GLN B C 1
ATOM 7965 O O . GLN B 1 480 ? 25.156 -11.781 -9.719 1 71.56 480 GLN B O 1
ATOM 7970 N N . TYR B 1 481 ? 25.391 -11.227 -7.652 1 59.28 481 TYR B N 1
ATOM 7971 C CA . TYR B 1 481 ? 25.875 -12.586 -7.414 1 59.28 481 TYR B CA 1
ATOM 7972 C C . TYR B 1 481 ? 24.875 -13.375 -6.574 1 59.28 481 TYR B C 1
ATOM 7974 O O . TYR B 1 481 ? 24.859 -13.266 -5.344 1 59.28 481 TYR B O 1
ATOM 7982 N N . ILE B 1 482 ? 23.547 -13.781 -7.301 1 54.28 482 ILE B N 1
ATOM 7983 C CA . ILE B 1 482 ? 22.328 -14.438 -6.836 1 54.28 482 ILE B CA 1
ATOM 7984 C C . ILE B 1 482 ? 22.688 -15.469 -5.766 1 54.28 482 ILE B C 1
ATOM 7986 O O . ILE B 1 482 ? 21.906 -15.695 -4.832 1 54.28 482 ILE B O 1
ATOM 7990 N N . TYR B 1 483 ? 23.828 -16.109 -5.996 1 53.06 483 TYR B N 1
ATOM 7991 C CA . TYR B 1 483 ? 24.156 -17.297 -5.215 1 53.06 483 TYR B CA 1
ATOM 7992 C C . TYR B 1 483 ? 24.375 -16.938 -3.75 1 53.06 483 TYR B C 1
ATOM 7994 O O . TYR B 1 483 ? 24.688 -17.812 -2.934 1 53.06 483 TYR B O 1
ATOM 8002 N N . VAL B 1 484 ? 23.953 -15.68 -3.506 1 59.22 484 VAL B N 1
ATOM 8003 C CA . VAL B 1 484 ? 24.422 -15.25 -2.188 1 59.22 484 VAL B CA 1
ATOM 8004 C C . VAL B 1 484 ? 23.375 -15.609 -1.136 1 59.22 484 VAL B C 1
ATOM 8006 O O . VAL B 1 484 ? 23.672 -15.625 0.062 1 59.22 484 VAL B O 1
ATOM 8009 N N . HIS B 1 485 ? 22.141 -15.945 -1.593 1 63.19 485 HIS B N 1
ATOM 8010 C CA . HIS B 1 485 ? 21.203 -16.234 -0.52 1 63.19 485 HIS B CA 1
ATOM 8011 C C . HIS B 1 485 ? 20.672 -17.656 -0.626 1 63.19 485 HIS B C 1
ATOM 8013 O O . HIS B 1 485 ? 19.484 -17.875 -0.86 1 63.19 485 HIS B O 1
ATOM 8019 N N . PRO B 1 486 ? 21.609 -18.656 -0.411 1 73.19 486 PRO B N 1
ATOM 8020 C CA . PRO B 1 486 ? 21.203 -20.047 -0.651 1 73.19 486 PRO B CA 1
ATOM 8021 C C . PRO B 1 486 ? 20.172 -20.547 0.358 1 73.19 486 PRO B C 1
ATOM 8023 O O . PRO B 1 486 ? 19.266 -21.281 -0.006 1 73.19 486 PRO B O 1
ATOM 8026 N N . VAL B 1 487 ? 20.297 -20.109 1.562 1 79.25 487 VAL B N 1
ATOM 8027 C CA . VAL B 1 487 ? 19.406 -20.609 2.594 1 79.25 487 VAL B CA 1
ATOM 8028 C C . VAL B 1 487 ? 17.969 -20.203 2.279 1 79.25 487 VAL B C 1
ATOM 8030 O O . VAL B 1 487 ? 17.047 -21.016 2.316 1 79.25 487 VAL B O 1
ATOM 8033 N N . GLN B 1 488 ? 17.828 -18.953 1.893 1 84.69 488 GLN B N 1
ATOM 8034 C CA . GLN B 1 488 ? 16.5 -18.438 1.591 1 84.69 488 GLN B CA 1
ATOM 8035 C C . GLN B 1 488 ? 15.961 -19.016 0.287 1 84.69 488 GLN B C 1
ATOM 8037 O O . GLN B 1 488 ? 14.781 -19.359 0.193 1 84.69 488 GLN B O 1
ATOM 8042 N N . TYR B 1 489 ? 16.875 -19.156 -0.567 1 80.62 489 TYR B N 1
ATOM 8043 C CA . TYR B 1 489 ? 16.5 -19.688 -1.875 1 80.62 489 TYR B CA 1
ATOM 8044 C C . TYR B 1 489 ? 16.047 -21.125 -1.767 1 80.62 489 TYR B C 1
ATOM 8046 O O . TYR B 1 489 ? 15.055 -21.531 -2.398 1 80.62 489 TYR B O 1
ATOM 8054 N N . CYS B 1 490 ? 16.719 -21.875 -1.01 1 80.06 490 CYS B N 1
ATOM 8055 C CA . CYS B 1 490 ? 16.391 -23.281 -0.859 1 80.06 490 CYS B CA 1
ATOM 8056 C C . CYS B 1 490 ? 15.133 -23.453 -0.021 1 80.06 490 CYS B C 1
ATOM 8058 O O . CYS B 1 490 ? 14.375 -24.406 -0.228 1 80.06 490 CYS B O 1
ATOM 8060 N N . PHE B 1 491 ? 14.969 -22.547 0.834 1 83.62 491 PHE B N 1
ATOM 8061 C CA . PHE B 1 491 ? 13.82 -22.672 1.723 1 83.62 491 PHE B CA 1
ATOM 8062 C C . PHE B 1 491 ? 12.547 -22.234 1.011 1 83.62 491 PHE B C 1
ATOM 8064 O O . PHE B 1 491 ? 11.547 -22.953 1.011 1 83.62 491 PHE B O 1
ATOM 8071 N N . TYR B 1 492 ? 12.453 -21.047 0.368 1 85.69 492 TYR B N 1
ATOM 8072 C CA . TYR B 1 492 ? 11.25 -20.469 -0.231 1 85.69 492 TYR B CA 1
ATOM 8073 C C . TYR B 1 492 ? 11.078 -20.953 -1.669 1 85.69 492 TYR B C 1
ATOM 8075 O O . TYR B 1 492 ? 9.969 -20.984 -2.191 1 85.69 492 TYR B O 1
ATOM 8083 N N . GLY B 1 493 ? 12.133 -21.312 -2.297 1 82.31 493 GLY B N 1
ATOM 8084 C CA . GLY B 1 493 ? 12.094 -21.625 -3.719 1 82.31 493 GLY B CA 1
ATOM 8085 C C . GLY B 1 493 ? 12.391 -20.422 -4.594 1 82.31 493 GLY B C 1
ATOM 8086 O O . GLY B 1 493 ? 12.422 -19.281 -4.113 1 82.31 493 GLY B O 1
ATOM 8087 N N . LYS B 1 494 ? 12.586 -20.609 -5.809 1 80.81 494 LYS B N 1
ATOM 8088 C CA . LYS B 1 494 ? 13.039 -19.609 -6.77 1 80.81 494 LYS B CA 1
ATOM 8089 C C . LYS B 1 494 ? 11.977 -18.516 -6.961 1 80.81 494 LYS B C 1
ATOM 8091 O O . LYS B 1 494 ? 12.281 -17.328 -6.902 1 80.81 494 LYS B O 1
ATOM 8096 N N . ILE B 1 495 ? 10.758 -18.891 -7.117 1 82.06 495 ILE B N 1
ATOM 8097 C CA . ILE B 1 495 ? 9.703 -17.938 -7.469 1 82.06 495 ILE B CA 1
ATOM 8098 C C . ILE B 1 495 ? 9.375 -17.062 -6.266 1 82.06 495 ILE B C 1
ATOM 8100 O O . ILE B 1 495 ? 9.414 -15.828 -6.355 1 82.06 495 ILE B O 1
ATOM 8104 N N . ALA B 1 496 ? 9.141 -17.656 -5.125 1 84.44 496 ALA B N 1
ATOM 8105 C CA . ALA B 1 496 ? 8.758 -16.891 -3.938 1 84.44 496 ALA B CA 1
ATOM 8106 C C . ALA B 1 496 ? 9.891 -15.992 -3.471 1 84.44 496 ALA B C 1
ATOM 8108 O O . ALA B 1 496 ? 9.664 -14.828 -3.121 1 84.44 496 ALA B O 1
ATOM 8109 N N . TRP B 1 497 ? 11.078 -16.422 -3.473 1 87.31 497 TRP B N 1
ATOM 8110 C CA . TRP B 1 497 ? 12.203 -15.633 -3 1 87.31 497 TRP B CA 1
ATOM 8111 C C . TRP B 1 497 ? 12.508 -14.484 -3.961 1 87.31 497 TRP B C 1
ATOM 8113 O O . TRP B 1 497 ? 12.867 -13.391 -3.535 1 87.31 497 TRP B O 1
ATOM 8123 N N . SER B 1 498 ? 12.422 -14.781 -5.312 1 86.25 498 SER B N 1
ATOM 8124 C CA . SER B 1 498 ? 12.648 -13.711 -6.273 1 86.25 498 SER B CA 1
ATOM 8125 C C . SER B 1 498 ? 11.609 -12.602 -6.121 1 86.25 498 SER B C 1
ATOM 8127 O O . SER B 1 498 ? 11.93 -11.422 -6.277 1 86.25 498 SER B O 1
ATOM 8129 N N . LEU B 1 499 ? 10.391 -12.984 -5.785 1 87 499 LEU B N 1
ATOM 8130 C CA . LEU B 1 499 ? 9.344 -11.992 -5.547 1 87 499 LEU B CA 1
ATOM 8131 C C . LEU B 1 499 ? 9.703 -11.102 -4.363 1 87 499 LEU B C 1
ATOM 8133 O O . LEU B 1 499 ? 9.547 -9.883 -4.434 1 87 499 LEU B O 1
ATOM 8137 N N . ILE B 1 500 ? 10.211 -11.703 -3.312 1 89.88 500 ILE B N 1
ATOM 8138 C CA . ILE B 1 500 ? 10.547 -10.977 -2.094 1 89.88 500 ILE B CA 1
ATOM 8139 C C . ILE B 1 500 ? 11.758 -10.078 -2.344 1 89.88 500 ILE B C 1
ATOM 8141 O O . ILE B 1 500 ? 11.766 -8.906 -1.961 1 89.88 500 ILE B O 1
ATOM 8145 N N . VAL B 1 501 ? 12.734 -10.578 -3.029 1 88.69 501 VAL B N 1
ATOM 8146 C CA . VAL B 1 501 ? 13.969 -9.844 -3.248 1 88.69 501 VAL B CA 1
ATOM 8147 C C . VAL B 1 501 ? 13.719 -8.68 -4.203 1 88.69 501 VAL B C 1
ATOM 8149 O O . VAL B 1 501 ? 14.188 -7.562 -3.965 1 88.69 501 VAL B O 1
ATOM 8152 N N . HIS B 1 502 ? 13 -8.883 -5.23 1 88.56 502 HIS B N 1
ATOM 8153 C CA . HIS B 1 502 ? 12.758 -7.816 -6.199 1 88.56 502 HIS B CA 1
ATOM 8154 C C . HIS B 1 502 ? 11.883 -6.719 -5.605 1 88.56 502 HIS B C 1
ATOM 8156 O O . HIS B 1 502 ? 11.977 -5.559 -6.02 1 88.56 502 HIS B O 1
ATOM 8162 N N . LEU B 1 503 ? 11.117 -7.082 -4.676 1 89.12 503 LEU B N 1
ATOM 8163 C CA . LEU B 1 503 ? 10.281 -6.086 -4.012 1 89.12 503 LEU B CA 1
ATOM 8164 C C . LEU B 1 503 ? 11.086 -5.305 -2.979 1 89.12 503 LEU B C 1
ATOM 8166 O O . LEU B 1 503 ? 10.938 -4.09 -2.859 1 89.12 503 LEU B O 1
ATOM 8170 N N . SER B 1 504 ? 11.906 -5.973 -2.266 1 91.69 504 SER B N 1
ATOM 8171 C CA . SER B 1 504 ? 12.57 -5.363 -1.115 1 91.69 504 SER B CA 1
ATOM 8172 C C . SER B 1 504 ? 13.883 -4.695 -1.52 1 91.69 504 SER B C 1
ATOM 8174 O O . SER B 1 504 ? 14.289 -3.703 -0.914 1 91.69 504 SER B O 1
ATOM 8176 N N . SER B 1 505 ? 14.57 -5.148 -2.529 1 90.38 505 SER B N 1
ATOM 8177 C CA . SER B 1 505 ? 15.922 -4.684 -2.838 1 90.38 505 SER B CA 1
ATOM 8178 C C . SER B 1 505 ? 15.922 -3.207 -3.223 1 90.38 505 SER B C 1
ATOM 8180 O O . SER B 1 505 ? 16.75 -2.434 -2.736 1 90.38 505 SER B O 1
ATOM 8182 N N . PRO B 1 506 ? 14.969 -2.75 -4.09 1 89.81 506 PRO B N 1
ATOM 8183 C CA . PRO B 1 506 ? 14.992 -1.319 -4.398 1 89.81 506 PRO B CA 1
ATOM 8184 C C . PRO B 1 506 ? 14.703 -0.448 -3.18 1 89.81 506 PRO B C 1
ATOM 8186 O O . PRO B 1 506 ? 15.266 0.642 -3.049 1 89.81 506 PRO B O 1
ATOM 8189 N N . LEU B 1 507 ? 13.867 -0.908 -2.385 1 92.81 507 LEU B N 1
ATOM 8190 C CA . LEU B 1 507 ? 13.555 -0.161 -1.171 1 92.81 507 LEU B CA 1
ATOM 8191 C C . LEU B 1 507 ? 14.734 -0.172 -0.207 1 92.81 507 LEU B C 1
ATOM 8193 O O . LEU B 1 507 ? 15.023 0.837 0.442 1 92.81 507 LEU B O 1
ATOM 8197 N N . GLU B 1 508 ? 15.375 -1.301 -0.155 1 93.75 508 GLU B N 1
ATOM 8198 C CA . GLU B 1 508 ? 16.562 -1.413 0.696 1 93.75 508 GLU B CA 1
ATOM 8199 C C . GLU B 1 508 ? 17.672 -0.472 0.231 1 93.75 508 GLU B C 1
ATOM 8201 O O . GLU B 1 508 ? 18.297 0.208 1.046 1 93.75 508 GLU B O 1
ATOM 8206 N N . MET B 1 509 ? 17.859 -0.513 -0.967 1 92.81 509 MET B N 1
ATOM 8207 C CA . MET B 1 509 ? 18.906 0.348 -1.527 1 92.81 509 MET B CA 1
ATOM 8208 C C . MET B 1 509 ? 18.547 1.819 -1.345 1 92.81 509 MET B C 1
ATOM 8210 O O . MET B 1 509 ? 19.406 2.631 -0.993 1 92.81 509 MET B O 1
ATOM 8214 N N . TYR B 1 510 ? 17.359 2.061 -1.582 1 93.06 510 TYR B N 1
ATOM 8215 C CA . TYR B 1 510 ? 16.938 3.447 -1.408 1 93.06 510 TYR B CA 1
ATOM 8216 C C . TYR B 1 510 ? 17.078 3.877 0.049 1 93.06 510 TYR B C 1
ATOM 8218 O O . TYR B 1 510 ? 17.422 5.023 0.337 1 93.06 510 TYR B O 1
ATOM 8226 N N . PHE B 1 511 ? 16.719 3.016 0.969 1 95.56 511 PHE B N 1
ATOM 8227 C CA . PHE B 1 511 ? 16.859 3.32 2.389 1 95.56 511 PHE B CA 1
ATOM 8228 C C . PHE B 1 511 ? 18.281 3.771 2.711 1 95.56 511 PHE B C 1
ATOM 8230 O O . PHE B 1 511 ? 18.484 4.766 3.41 1 95.56 511 PHE B O 1
ATOM 8237 N N . ARG B 1 512 ? 19.203 3.102 2.266 1 95.19 512 ARG B N 1
ATOM 8238 C CA . ARG B 1 512 ? 20.609 3.414 2.539 1 95.19 512 ARG B CA 1
ATOM 8239 C C . ARG B 1 512 ? 21.016 4.719 1.864 1 95.19 512 ARG B C 1
ATOM 8241 O O . ARG B 1 512 ? 21.688 5.559 2.477 1 95.19 512 ARG B O 1
ATOM 8248 N N . PHE B 1 513 ? 20.625 4.855 0.697 1 92.12 513 PHE B N 1
ATOM 8249 C CA . PHE B 1 513 ? 20.953 6.082 -0.023 1 92.12 513 PHE B CA 1
ATOM 8250 C C . PHE B 1 513 ? 20.297 7.289 0.647 1 92.12 513 PHE B C 1
ATOM 8252 O O . PHE B 1 513 ? 20.953 8.312 0.861 1 92.12 513 PHE B O 1
ATOM 8259 N N . HIS B 1 514 ? 19.047 7.129 0.879 1 92.56 514 HIS B N 1
ATOM 8260 C CA . HIS B 1 514 ? 18.328 8.227 1.496 1 92.56 514 HIS B CA 1
ATOM 8261 C C . HIS B 1 514 ? 18.875 8.555 2.881 1 92.56 514 HIS B C 1
ATOM 8263 O O . HIS B 1 514 ? 18.906 9.719 3.285 1 92.56 514 HIS B O 1
ATOM 8269 N N . SER B 1 515 ? 19.281 7.551 3.605 1 95 515 SER B N 1
ATOM 8270 C CA . SER B 1 515 ? 19.922 7.773 4.902 1 95 515 SER B CA 1
ATOM 8271 C C . SER B 1 515 ? 21.219 8.57 4.754 1 95 515 SER B C 1
ATOM 8273 O O . SER B 1 515 ? 21.516 9.438 5.57 1 95 515 SER B O 1
ATOM 8275 N N . VAL B 1 516 ? 21.953 8.305 3.771 1 94.38 516 VAL B N 1
ATOM 8276 C CA . VAL B 1 516 ? 23.188 9.031 3.518 1 94.38 516 VAL B CA 1
ATOM 8277 C C . VAL B 1 516 ? 22.875 10.5 3.268 1 94.38 516 VAL B C 1
ATOM 8279 O O . VAL B 1 516 ? 23.547 11.383 3.82 1 94.38 516 VAL B O 1
ATOM 8282 N N . ILE B 1 517 ? 21.844 10.75 2.545 1 90.94 517 ILE B N 1
ATOM 8283 C CA . ILE B 1 517 ? 21.469 12.117 2.215 1 90.94 517 ILE B CA 1
ATOM 8284 C C . ILE B 1 517 ? 21.047 12.852 3.48 1 90.94 517 ILE B C 1
ATOM 8286 O O . ILE B 1 517 ? 21.453 13.992 3.717 1 90.94 517 ILE B O 1
ATOM 8290 N N . LEU B 1 518 ? 20.234 12.242 4.203 1 91.25 518 LEU B N 1
ATOM 8291 C CA . LEU B 1 518 ? 19.75 12.875 5.43 1 91.25 518 LEU B CA 1
ATOM 8292 C C . LEU B 1 518 ? 20.906 13.102 6.402 1 91.25 518 LEU B C 1
ATOM 8294 O O . LEU B 1 518 ? 20.953 14.133 7.082 1 91.25 518 LEU B O 1
ATOM 8298 N N . MET B 1 519 ? 21.828 12.188 6.496 1 93.06 519 MET B N 1
ATOM 8299 C CA . MET B 1 519 ? 22.984 12.32 7.387 1 93.06 519 MET B CA 1
ATOM 8300 C C . MET B 1 519 ? 23.922 13.422 6.906 1 93.06 519 MET B C 1
ATOM 8302 O O . MET B 1 519 ? 24.547 14.109 7.719 1 93.06 519 MET B O 1
ATOM 8306 N N . LEU B 1 520 ? 24.031 13.562 5.652 1 89.44 520 LEU B N 1
ATOM 8307 C CA . LEU B 1 520 ? 24.828 14.656 5.117 1 89.44 520 LEU B CA 1
ATOM 8308 C C . LEU B 1 520 ? 24.25 16 5.504 1 89.44 520 LEU B C 1
ATOM 8310 O O . LEU B 1 520 ? 24.984 16.922 5.855 1 89.44 520 LEU B O 1
ATOM 8314 N N . GLU B 1 521 ? 22.938 16.078 5.422 1 84.75 521 GLU B N 1
ATOM 8315 C CA . GLU B 1 521 ? 22.281 17.312 5.84 1 84.75 521 GLU B CA 1
ATOM 8316 C C . GLU B 1 521 ? 22.5 17.578 7.324 1 84.75 521 GLU B C 1
ATOM 8318 O O . GLU B 1 521 ? 22.75 18.734 7.719 1 84.75 521 GLU B O 1
ATOM 8323 N N . ILE B 1 522 ? 22.438 16.562 8.047 1 85.88 522 ILE B N 1
ATOM 8324 C CA . ILE B 1 522 ? 22.656 16.688 9.477 1 85.88 522 ILE B CA 1
ATOM 8325 C C . ILE B 1 522 ? 24.125 17.062 9.734 1 85.88 522 ILE B C 1
ATOM 8327 O O . ILE B 1 522 ? 24.406 17.938 10.562 1 85.88 522 ILE B O 1
ATOM 8331 N N . TRP B 1 523 ? 25.031 16.438 9.086 1 87.38 523 TRP B N 1
ATOM 8332 C CA . TRP B 1 523 ? 26.469 16.672 9.258 1 87.38 523 TRP B CA 1
ATOM 8333 C C . TRP B 1 523 ? 26.812 18.125 8.938 1 87.38 523 TRP B C 1
ATOM 8335 O O . TRP B 1 523 ? 27.641 18.734 9.625 1 87.38 523 TRP B O 1
ATOM 8345 N N . GLU B 1 524 ? 26.109 18.719 8.008 1 84.06 524 GLU B N 1
ATOM 8346 C CA . GLU B 1 524 ? 26.391 20.094 7.586 1 84.06 524 GLU B CA 1
ATOM 8347 C C . GLU B 1 524 ? 25.781 21.109 8.547 1 84.06 524 GLU B C 1
ATOM 8349 O O . GLU B 1 524 ? 26.156 22.281 8.555 1 84.06 524 GLU B O 1
ATOM 8354 N N . SER B 1 525 ? 24.828 20.672 9.211 1 77.56 525 SER B N 1
ATOM 8355 C CA . SER B 1 525 ? 24.125 21.594 10.102 1 77.56 525 SER B CA 1
ATOM 8356 C C . SER B 1 525 ? 24.938 21.859 11.367 1 77.56 525 SER B C 1
ATOM 8358 O O . SER B 1 525 ? 24.641 22.797 12.109 1 77.56 525 SER B O 1
ATOM 8360 N N . PHE B 1 526 ? 25.969 20.969 11.484 1 75.31 526 PHE B N 1
ATOM 8361 C CA . PHE B 1 526 ? 26.828 21.172 12.648 1 75.31 526 PHE B CA 1
ATOM 8362 C C . PHE B 1 526 ? 27.938 22.156 12.328 1 75.31 526 PHE B C 1
ATOM 8364 O O . PHE B 1 526 ? 28.469 22.828 13.219 1 75.31 526 PHE B O 1
#

Radius of gyration: 31.17 Å; Cα contacts (8 Å, |Δi|>4): 1294; chains: 2; bounding box: 90×90×71 Å

Organism: Saccoglossus kowalevskii (NCBI:txid10224)

Solvent-accessible surface area (backbone atoms only — not comparable to full-atom values): 53777 Å² total; per-residue (Å²): 137,81,70,74,74,59,64,78,66,60,77,55,72,78,81,66,82,71,76,78,51,74,64,55,53,49,48,46,45,41,43,46,49,50,56,61,46,48,73,83,71,51,60,22,48,56,51,46,30,50,50,51,25,50,50,54,28,48,48,48,50,44,38,47,50,49,18,57,72,52,72,59,38,64,66,39,45,47,51,37,28,48,50,51,36,50,40,31,53,52,24,47,50,28,52,51,46,40,54,68,66,44,53,57,75,57,98,77,70,73,41,49,32,71,63,71,70,59,67,56,59,51,53,50,40,52,53,21,41,49,34,33,36,49,49,30,50,37,49,34,47,7,47,73,66,61,52,37,77,89,63,52,72,48,54,36,51,29,28,52,39,47,40,51,34,51,52,49,46,54,56,44,47,73,72,48,65,36,56,45,35,68,49,63,49,58,61,47,33,42,32,38,28,40,40,26,24,41,26,52,30,49,36,51,48,52,48,51,51,55,45,51,51,58,63,64,50,81,65,59,63,64,58,44,50,57,72,45,72,77,61,70,55,66,57,57,58,46,49,54,40,57,71,57,49,57,88,61,72,89,34,46,37,58,50,40,62,68,42,39,60,57,28,49,40,33,27,38,36,24,25,50,54,50,27,53,52,33,49,53,49,45,73,38,48,56,45,80,43,62,64,64,73,80,67,75,77,69,79,70,40,85,64,66,76,71,26,56,67,16,44,54,54,17,50,49,51,47,55,51,51,52,50,50,54,52,48,30,65,59,32,41,65,76,38,50,64,60,22,46,40,53,50,37,48,51,54,28,50,50,30,48,50,52,31,52,39,26,46,51,39,36,53,51,52,70,74,38,83,49,43,75,38,74,71,41,56,75,59,41,43,64,63,53,48,53,48,56,57,16,44,50,18,50,44,47,50,32,48,48,42,35,54,31,22,62,68,31,42,83,68,37,89,54,41,66,45,25,50,44,47,34,52,26,30,51,35,42,48,52,25,51,55,34,41,52,28,29,50,46,41,52,67,36,35,44,76,59,89,86,54,74,73,52,39,60,45,36,16,37,37,42,24,47,32,40,44,29,51,42,51,38,51,48,53,53,49,42,61,67,62,39,84,60,51,50,63,40,35,57,62,61,29,67,64,57,37,44,52,49,47,63,60,16,47,30,26,33,42,40,33,27,52,53,48,31,45,53,37,51,55,52,48,22,72,96,136,81,72,73,73,62,64,77,66,61,76,56,72,76,81,66,82,72,74,78,50,74,65,55,53,49,47,46,44,42,42,45,48,50,56,62,47,50,73,82,71,52,60,22,47,56,51,46,28,51,50,50,24,50,49,53,28,48,48,46,51,45,37,47,48,48,18,58,73,53,72,58,38,64,66,39,46,45,50,36,26,50,49,51,36,50,41,31,52,53,24,46,49,28,52,53,44,40,54,68,68,44,55,55,72,56,97,79,68,73,42,49,31,71,64,72,69,60,68,55,60,51,52,49,39,53,54,20,42,50,34,33,37,48,48,30,50,38,50,34,46,7,48,73,67,62,52,35,79,89,62,53,73,49,53,37,53,29,29,52,39,47,40,51,34,53,52,50,48,52,56,46,48,74,72,48,65,37,55,44,36,69,49,63,49,57,61,48,33,44,31,35,28,39,40,26,24,39,25,53,30,50,38,51,47,52,49,52,51,54,44,50,53,58,63,64,51,80,64,60,63,63,58,45,50,57,73,45,72,77,60,70,56,65,57,57,58,45,49,55,41,58,71,59,48,55,85,59,71,88,34,47,36,58,51,39,61,67,43,38,62,56,26,50,40,33,26,38,36,26,26,51,54,50,29,52,51,33,49,54,48,45,72,38,48,58,44,78,44,61,65,63,73,80,65,78,76,70,80,70,40,85,64,66,78,70,25,56,67,16,44,53,54,17,50,49,52,47,54,50,50,53,50,49,55,53,48,32,66,60,33,40,65,76,39,50,64,60,22,46,40,52,50,36,46,52,54,28,50,50,30,49,52,50,32,52,38,25,46,51,37,37,53,52,50,69,73,38,82,47,43,76,38,75,71,39,56,73,62,42,44,64,62,52,47,54,47,54,57,15,45,49,18,50,45,47,49,33,48,46,43,34,53,32,22,63,68,32,42,82,69,35,90,54,39,66,46,25,49,43,44,35,52,26,30,53,36,42,47,52,25,52,56,34,41,51,29,31,49,45,40,51,67,34,33,43,76,58,91,87,55,73,75,53,38,62,44,35,17,38,38,42,24,48,32,39,45,30,51,40,51,38,52,47,53,54,51,45,55,66,44,66,80,65,46,55,64,42,35,55,63,60,30,68,63,58,38,44,51,48,45,64,60,15,48,30,26,32,43,40,33,29,53,51,48,31,46,55,36,50,54,54,47,21,71,97

pLDDT: mean 78.46, std 19.98, range [20.27, 98.0]

InterPro domains:
  IPR004878 Otopetrin [PF03189] (120-221)
  IPR004878 Otopetrin [PF03189] (250-513)
  IPR004878 Otopetrin [PTHR21522] (38-524)

Nearest PDB structures (foldseek):
  6nf4-assembly1_B  TM=8.630E-01  e=3.062E-13  Danio rerio
  8ug6-assembly1_B  TM=8.526E-01  e=1.370E-12  Mus musculus
  6nf6-assembly1_B  TM=8.405E-01  e=2.416E-12  Gallus gallus
  8ug4-assembly1_B  TM=7.383E-01  e=3.623E-12  Caenorhabditis elegans
  8ug7-assembly1_B  TM=8.004E-01  e=5.465E-11  Mus musculus

Sequence (1052 aa):
MATSYRAINADLPDFETISLNSVDIDEYRNLIRKRAVSKEESPGGTVCGQLAGITLVVIGVALTLTFILKHGEKVAEQDNDGYFIFVYTTSICSMILLKFVFIRPRSGDEFVQRNARSHYLFVGAVLFGACAMLYCGLTVAAVYDKSYIGANTTTAVSSICRILFTLAQLLFVCEYSNVCINKYNLLARLGVICIWAGNIGTWCRLYTKETSETWITKDDTGELRCSNPDVNNTQWLDLKDSTVNNSTELTFMSILHSASALLVPAAMEYDIIMSGVMFYMYTNVGNTCVIEDIRPRVRKNRSLKNSYFGFALGILVIVSSFAICMGYIREVSKDPFEAESMYYGYVGTMYLMTVIASLAGFLRIRNSDWIYNASARNDKQLETGLLLLSSVGQLIHPIFACVAAYYSVDSYRHLHNAIVLLVKESLRIVGVFAQVTFLVETLHRSPPPGQSRAIIVRQFVLFLILSNFTLWLLTFYELQYIYVHPVQYCFYGKIAWSLIVHLSSPLEMYFRFHSVILMLEIWESFMATSYRAINADLPDFETISLNSVDIDEYRNLIRKRAVSKEESPGGTVCGQLAGITLVVIGVALTLTFILKHGEKVAEQDNDGYFIFVYTTSICSMILLKFVFIRPRSGDEFVQRNARSHYLFVGAVLFGACAMLYCGLTVAAVYDKSYIGANTTTAVSSICRILFTLAQLLFVCEYSNVCINKYNLLARLGVICIWAGNIGTWCRLYTKETSETWITKDDTGELRCSNPDVNNTQWLDLKDSTVNNSTELTFMSILHSASALLVPAAMEYDIIMSGVMFYMYTNVGNTCVIEDIRPRVRKNRSLKNSYFGFALGILVIVSSFAICMGYIREVSKDPFEAESMYYGYVGTMYLMTVIASLAGFLRIRNSDWIYNASARNDKQLETGLLLLSSVGQLIHPIFACVAAYYSVDSYRHLHNAIVLLVKESLRIVGVFAQVTFLVETLHRSPPPGQSRAIIVRQFVLFLILSNFTLWLLTFYELQYIYVHPVQYCFYGKIAWSLIVHLSSPLEMYFRFHSVILMLEIWESF

Foldseek 3Di:
DVPPVPPVPPPPPDPPPPPPPPVVVVVVVVCCVVLVVLDPPPPVLLVVLVVLLVVLLVVLLVLLVVCLVVPNDPVSQLVSLVSLLVLLVLLLVLLVCCVPPFQPPDPPCQLQFPLDDQPLLLVLLVVLLVLLLVLLVLVLQLVVVCVPPSDDPSSNVSSVSVNVSSVSLSVSCVVPLRTATAPPLSSNLNNLSSNLSSLSSVLSSLLSVQLSVLVPPPPCLLVVCLVCVPDALVVVVVVVCVVVVPPDDPGSVVVSVQCCLPSSLSNSLSSLSSSLSSVVNSVRHSPRRDPPDPPPPLQFDPDCPLQVLLQVLLVVLLVVLVVLLVVLVVCCSPPVLVNLLSNLLSLLVLLVVLLVLLQVLQVLVVPDPWDFAPVLCVSCVSLLVLLVQLVVLLLLLLVLLLVLLVVCCVPPPCVSSSVSSNSSSVSSNSSSVSLSVSLVVLSRTADDPPDPSLSSSLNSLSNLLSSLVSVLVVLSVCSNPCSPSSSSCSRLHSSRSSSSCSVSSSSNSSNSSSSSSSSSVSSRSD/DPPPPPPVPPPPPDPPPPPPPPVVVVVVVVCCVVLVVLDPPPPVLLVVLVVLLVVLLVVLLVLLVVCLVVPNDPVSQLVSLVSLLVLLVLLLVLLVCCVPPFQPPDPPCQLQFPLDDQPLLLVLLVVLLVLLLVLLVLVLQLVVVCVPPSDDPSSNVSSVSVNVSSVSLSVSCVVPLRTATAPPLSSNLNNLSSNLSSLSSVLSSLLSVQLSVLVPPPPCLLVVCLVCVPDALVVVVVVVCVVVVPPDDPGSVVVSVLCCLPSSLSNSLSSLSSSLSSVVNSVRHSPRRDPPDPPPPLQFDPDCPLQVLLQVLLVVLLVVLVVLLVVLVVCCSPPVLVNLLSNLLSLLVLLVVLLVLLQVLQVLVVPDPWDFAPVLCVSCVSLLVLLVQLVVLLLLLLVLLLVLLVVCCVPPPCVSSSVSSNSSSVSSNSSSVSLSVSLVVLSRTADDPPDPSLSSSLNSLSNLLSSLVSVLVVLSVCSSVVVNRSSSCSRLHSSRSSSSCSVSSSSNSSNSSSSSSSSSVSSRSD

Secondary structure (DSSP, 8-state):
--GGGSGGGTTS---------HHHHHHHHHHHHHHSS-----HHHHHHHHHHHHHHHHHHHHHHHHHHHTTT-HHHHHHHHHHHHHHHHHHHHHHHHIIIIIS---TT---B------HHHHHHHHHHHHHHHHHHHHHHHHHHTT-STT--HHHHHHHHHHHHHHHHHHHHHHHHTTBPP-SSHHHHHHHHHHHHHHHHHHHHHHHHHHHHHHHHS--THHHHHHH-TTS-THHHHHHHHHHH-S-----HHHHHHHHHHHHHHHHHHHHHHHHHHHHHHHHHTT------------------TT-HHHHHHHHHHHHHHHHHHHHHHHHHTT-HHHHHHHHHHHHHHHHHHHHHHHHHHHHHHHTTTPEE-HHHHHHTHHHHHHHHHHHHHHHHHHHHHHHHHHHHTTT-S-HHHHHHHHHHHHHHHHHHHHHHHHHHHHHTEEPPTT-TTHHHHHHHHHHHHHHHHHHHHHHHHHHHT----HHHHHHH-HHHHHHHHHHHHHHHHHHHHHHHHHHHHHHHH-/--GGGSGGGTTS---------HHHHHHHHHHHHHHSS-----HHHHHHHHHHHHHHHHHHHHHHHHHHHTTT-HHHHHHHHHHHHHHHHHHHHHHHHIIIIIS---TT---B------HHHHHHHHHHHHHHHHHHHHHHHHHHTT-STT--HHHHHHHHHHHHHHHHHHHHHHHHTTBPP-SSHHHHHHHHHHHHHHHHHHHHHHHHHHHHHHHHS--THHHHHHH-TTS-THHHHHHHHHHH-S-----HHHHHHHHHHHHHHHHHHHHHHHHHHHHHHHHHTT------------------TT-HHHHHHHHHHHHHHHHHHHHHHHHHTT-HHHHHHHHHHHHHHHHHHHHHHHHHHHHHHHTTTPEE-HHHHHHTHHHHHHHHHHHHHHHHHHHHHHHHHHHHTTT-S-HHHHHHHHHHHHHHHHHHHHHHHHHHHHHTEEPPTT-TTHHHHHHHHHHHHHHHHHHHHHHHHHHHSGGG-HHHHHHH-HHHHHHHHHHHHHHHHHHHHHHHHHHHHHHHH-

=== Feature glossary ===
Key to the feature types in this record:

pLDDT. pLDDT is the predicted lDDT-Cα score: AlphaFold's confidence that the local environment of each residue (all inter-atomic distances within 15 Å) is correctly placed. It is a per-residue number between 0 and 100, with higher meaning more reliable.

Radius of gyration, Cα contacts, bounding box. The geometric summary reports three shape descriptors. Rg (radius of gyration) measures how spread out the Cα atoms are about their centre of mass; compact globular proteins have small Rg, elongated or unfolded ones large. Cα contacts (<8 Å, |i−j|>4) count long-range residue pairs in spatial proximity — high for tightly packed folds, near zero for rods or random coil. The bounding-box extents give the protein's footprint along x, y, z in Å.

Backbone torsions (φ/ψ). Backbone dihedral angles. Every residue except chain termini has a φ (preceding-C → N → Cα → C) and a ψ (N → Cα → C → next-N). They are reported in degrees following the IUPAC sign convention. Secondary structure is essentially a statement about which (φ, ψ) basin each residue occupies.

Contact-map, Ramachandran, and PAE plots. Plot images: a contact map (which residues are close in 3D, as an N×N binary image), a Ramachandran scatter (backbone torsion angles, revealing secondary-structure composition at a glance), and — for AlphaFold structures — a PAE heatmap (pairwise prediction confidence).

Predicted aligned error. Predicted Aligned Error (PAE) is an AlphaFold confidence matrix: entry (i, j) is the expected error in the position of residue j, in ångströms, when the prediction is superimposed on the true structure at residue i. Low PAE within a block of residues means that block is internally rigid and well-predicted; high PAE between two blocks means their relative placement is uncertain even if each block individually is confident.

Secondary structure (3-state, P-SEA). Three-state secondary structure (P-SEA) collapses the eight DSSP classes into helix (a), strand (b), and coil (c). P-SEA assigns these from Cα geometry alone — distances and angles — without requiring backbone oxygens, so it works on any Cα trace.

Solvent-accessible surface area. Solvent-accessible surface area (SASA) is the area in Å² traced out by the centre of a 1.4 Å probe sphere (a water molecule) rolled over the protein's van der Waals surface (Shrake–Rupley / Lee–Richards construction). Buried residues have near-zero SASA; fully exposed residues can exceed 200 Å². The total SASA scales roughly with the number of surface residues.

Foldseek 3Di. The Foldseek 3Di string encodes local tertiary geometry as a 20-letter alphabet — one character per residue — derived from the relative positions of nearby Cα atoms. Unlike the amino-acid sequence, 3Di is a direct function of the 3D structure, so two proteins with the same fold have similar 3Di strings even at low sequence identity.

B-factor. For experimental (PDB) structures, the B-factor (temperature factor) quantifies the positional spread of each atom in the crystal — a combination of thermal vibration and static disorder — in units of Å². High B-factors mark flexible loops or poorly resolved regions; low B-factors mark the rigid, well-ordered core.

mmCIF coordinates. The mmCIF block holds the 3D Cartesian coordinates of each backbone atom (N, Cα, C, O) in ångströms. mmCIF is the PDB's canonical archive format — a tagged-loop text representation of the atomic model.

InterPro / GO / CATH / organism. Functional annotations link the protein to curated databases. InterPro entries identify conserved domains and families by matching the sequence against member-database signatures (Pfam, PROSITE, CDD, …). Gene Ontology (GO) terms describe molecular function, biological process, and cellular component in a controlled vocabulary. CATH places the structure in a hierarchical fold classification (Class/Architecture/Topology/Homologous-superfamily). The organism is the source species.

Rendered structure images. Structure images are PyMOL renders from six orthogonal camera directions. Cartoon representation draws helices as coils and strands as arrows; sticks shows the backbone as bonds; surface shows the solvent-excluded envelope. Rainbow coloring maps sequence position to hue (blue→red, N→C); chain coloring assigns a distinct color per polypeptide.

Sequence. This is the polypeptide sequence — one letter per residue, N-terminus first. Length ranges from a few dozen residues for small domains to over a thousand for large multi-domain proteins.

Secondary structure (8-state, DSSP). The SS8 string is DSSP's per-residue secondary-structure call. α-helix (H) means an i→i+4 H-bond ladder; β-strand (E) means the residue participates in a β-sheet; 3₁₀ (G) and π (I) are tighter and wider helices; T/S are turns/bends; '-' is loop.

Nearest PDB structures. Structural nearest neighbors (via Foldseek easy-search vs the PDB). Reported per hit: target PDB id, E-value, and alignment TM-score. A TM-score above ~0.5 is the conventional threshold for 'same fold'.